Protein 7O6P (pdb70)

InterPro domains:
  IPR002347 Short-chain dehydrogenase/reductase SDR [PF13561] (30-272)
  IPR002347 Short-chain dehydrogenase/reductase SDR [PR00080] (95-106)
  IPR002347 Short-chain dehydrogenase/reductase SDR [PR00080] (150-158)
  IPR002347 Short-chain dehydrogenase/reductase SDR [PR00080] (170-189)
  IPR002347 Short-chain dehydrogenase/reductase SDR [PR00081] (22-39)
  IPR002347 Short-chain dehydrogenase/reductase SDR [PR00081] (95-106)
  IPR002347 Short-chain dehydrogenase/reductase SDR [PR00081] (144-160)
  IPR002347 Short-chain dehydrogenase/reductase SDR [PR00081] (170-189)
  IPR002347 Short-chain dehydrogenase/reductase SDR [PR00081] (191-208)
  IPR002347 Short-chain dehydrogenase/reductase SDR [PR00081] (235-255)
  IPR036291 NAD(P)-binding domain superfamily [SSF51735] (20-272)
  IPR045309 Xanthoxin dehydrogenase ABA2-like [cd05326] (17-272)

Nearest PDB structures (foldseek):
  7o6p-assembly1_A  TM=1.004E+00  e=2.050E-54  Salvia officinalis
  8r0c-assembly1_A  TM=9.679E-01  e=2.831E-34  synthetic construct
  8r0c-assembly1_D  TM=9.478E-01  e=3.595E-34  synthetic construct
  8r0c-assembly1_B  TM=9.684E-01  e=1.186E-33  synthetic construct
  4jro-assembly1_D  TM=8.913E-01  e=2.769E-23  Listeria monocytogenes EGD-e

Organism: Salvia officinalis (NCBI:txid38868)

GO terms:
  GO:0046211 (+)-camphor biosynthetic process (P, IDA)
  GO:0047500 (+)-borneol dehydrogenase activity (F, IDA)

B-factor: mean 36.1, std 25.57, range [13.24, 128.29]

Sequence (1022 aa):
LPLRLLGRRVALVTGGSSGIGESSIVLLFRRKHGAKKVCIADVQDNQGQRLCETLGGSSDIAFCHCDVTIEDDVKRRAVDFTVDKFGTLDIMVNNAGVSGPPCPDIRDFELSAFDRVFDINVRGVFIGMKHAARIMIPAKKKGSIISISSVASTMGGLGPHAYTGSKHAVLGLTKKNVAAELGKHGIRVNCVSPYAVATDTWDDFRRRFVADNANLQGVEELTMEDVANAVVFLASDEARRYVSGMNLMVDGGFTSTNHALQVFRPLPLRLLGRVALVTGGSSGIGESIVLLLFRKHGAKVCIADVQDNQGQRLCETLGGSSDIAFCHCDVTIEDDVKKRRAVDFTVDKFGTLDIMVNNAGVSGPPCPDIRDFEELSAFDRVFDINVRGVFIGMKHAARIMIPAKKKKGSIISISSVASTMGGLGPHAYTGSKHAVLGLTKKNVAAELGKHGIRVNCVSPYAVATTWDDFRRFVADNANLQGVELTMEDVANAVVFLASDEARRYVSGMNLMVDGGFTSTNHALQVFRPLPLRLLGRRVALVTGGSSGIGESSIVLLLFRRKHGAKVCIADVQDNQGQRLCETLGGSSDIAFCHCDVTIEDDVKKRRAVDFTVVDKFGTLDIMVNNAGVSGPPCPDIRDFELSAFDRVFDINVRGVFIGMKHAARIMIPAKKKGSIISISSVASTMGGLGPHAYTGSKHAVLGLTKKNVAAELGKHGIRVNCVSPYAVDTWDDFRRFVADNANLQGVEELTMEDVANAVVFLASDEARYVSGMNLMVDGGFTSTNHALQVFRPSLPLRLLGRRVALVTGGSSGIGESIVLLLFRRKHGAKVCIADVQDNQGQRLCETLGGSSDIAFCHCDVTIEDDVKRRAVDFTVDKFGTLDIMVNNAGVSGPPCPDIRDFEELSAFDRVFDINVRGVFIGMKHAARIMIPAKKKGSIISISSVASTMGGLGPHAYTGSKHAVLGLTKKNVAAELGKKHGIRVNCVSPYAVATDTWDDFRRRFVADNANLQGVEELTMEDVANAVVFLASDEARRYVSGMNLMVDGGFTSTNHALQVFRP

Structure (mmCIF, N/CA/C/O backbone):
data_7O6P
#
_entry.id   7O6P
#
loop_
_entity.id
_entity.type
_entity.pdbx_description
1 polymer 'borneol dehydrogenase'
2 water water
#
loop_
_atom_site.group_PDB
_atom_site.id
_atom_site.type_symbol
_atom_site.label_atom_id
_atom_site.label_alt_id
_atom_site.label_comp_id
_atom_site.label_asym_id
_atom_site.label_entity_id
_atom_site.label_seq_id
_atom_site.pdbx_PDB_ins_code
_atom_site.Cartn_x
_atom_site.Cartn_y
_atom_site.Cartn_z
_atom_site.occupancy
_atom_site.B_iso_or_equiv
_atom_site.auth_seq_id
_atom_site.auth_comp_id
_atom_site.auth_asym_id
_atom_site.auth_atom_id
_atom_site.pdbx_PDB_model_num
ATOM 1 N N . LEU A 1 34 ? 161.051 198.644 155.755 1.00 79.97 13 LEU A N 1
ATOM 2 C CA . LEU A 1 34 ? 160.593 197.313 155.372 1.00 79.97 13 LEU A CA 1
ATOM 3 C C . LEU A 1 34 ? 159.080 197.184 155.501 1.00 79.97 13 LEU A C 1
ATOM 4 O O . LEU A 1 34 ? 158.509 197.513 156.538 1.00 79.97 13 LEU A O 1
ATOM 9 N N . PRO A 1 35 ? 158.431 196.697 154.449 1.00 63.76 14 PRO A N 1
ATOM 10 C CA . PRO A 1 35 ? 156.970 196.592 154.464 1.00 63.76 14 PRO A CA 1
ATOM 11 C C . PRO A 1 35 ? 156.511 195.483 155.397 1.00 63.76 14 PRO A C 1
ATOM 12 O O . PRO A 1 35 ? 157.287 194.637 155.839 1.00 63.76 14 PRO A O 1
ATOM 16 N N . LEU A 1 36 ? 155.217 195.499 155.692 1.00 34.41 15 LEU A N 1
ATOM 17 C CA . LEU A 1 36 ? 154.636 194.456 156.522 1.00 34.41 15 LEU A CA 1
ATOM 18 C C . LEU A 1 36 ? 154.623 193.135 155.764 1.00 34.41 15 LEU A C 1
ATOM 19 O O . LEU A 1 36 ? 154.426 193.099 154.549 1.00 34.41 15 LEU A O 1
ATOM 24 N N . ARG A 1 37 ? 154.830 192.042 156.495 1.00 30.94 16 ARG A N 1
ATOM 25 C CA . ARG A 1 37 ? 155.130 190.765 155.863 1.00 30.94 16 ARG A CA 1
ATOM 26 C C . ARG A 1 37 ? 153.942 190.170 155.124 1.00 30.94 16 ARG A C 1
ATOM 27 O O . ARG A 1 37 ? 154.140 189.306 154.268 1.00 30.94 16 ARG A O 1
ATOM 35 N N . LEU A 1 38 ? 152.724 190.611 155.413 1.00 20.88 17 LEU A N 1
ATOM 36 C CA . LEU A 1 38 ? 151.541 190.050 154.775 1.00 20.88 17 LEU A CA 1
ATOM 37 C C . LEU A 1 38 ? 150.668 191.135 154.171 1.00 20.88 17 LEU A C 1
ATOM 38 O O . LEU A 1 38 ? 149.448 190.987 154.111 1.00 20.88 17 LEU A O 1
ATOM 43 N N . LEU A 1 39 ? 151.271 192.225 153.719 1.00 23.39 18 LEU A N 1
ATOM 44 C CA . LEU A 1 39 ? 150.490 193.369 153.280 1.00 23.39 18 LEU A CA 1
ATOM 45 C C . LEU A 1 39 ? 149.663 193.024 152.051 1.00 23.39 18 LEU A C 1
ATOM 46 O O . LEU A 1 39 ? 150.189 192.528 151.054 1.00 23.39 18 LEU A O 1
ATOM 51 N N . GLY A 1 40 ? 148.362 193.287 152.129 1.00 23.68 19 GLY A N 1
ATOM 52 C CA . GLY A 1 40 ? 147.453 193.075 151.022 1.00 23.68 19 GLY A CA 1
ATOM 53 C C . GLY A 1 40 ? 146.930 191.666 150.875 1.00 23.68 19 GLY A C 1
ATOM 54 O O . GLY A 1 40 ? 146.036 191.438 150.056 1.00 23.68 19 GLY A O 1
ATOM 55 N N A ARG A 1 41 ? 147.451 190.716 151.640 0.50 20.65 20 ARG A N 1
ATOM 56 N N B ARG A 1 41 ? 147.449 190.716 151.642 0.50 20.65 20 ARG A N 1
ATOM 57 C CA A ARG A 1 41 ? 147.021 189.331 151.555 0.50 20.65 20 ARG A CA 1
ATOM 58 C CA B ARG A 1 41 ? 147.020 189.332 151.557 0.50 20.65 20 ARG A CA 1
ATOM 59 C C A ARG A 1 41 ? 145.712 189.123 152.304 0.50 20.65 20 ARG A C 1
ATOM 60 C C B ARG A 1 41 ? 145.710 189.123 152.304 0.50 20.65 20 ARG A C 1
ATOM 61 O O A ARG A 1 41 ? 145.496 189.696 153.371 0.50 20.65 20 ARG A O 1
ATOM 62 O O B ARG A 1 41 ? 145.494 189.696 153.372 0.50 20.65 20 ARG A O 1
ATOM 77 N N . VAL A 1 42 ? 144.843 188.283 151.752 1.00 18.45 21 VAL A N 1
ATOM 78 C CA . VAL A 1 42 ? 143.561 187.968 152.370 1.00 18.45 21 VAL A CA 1
ATOM 79 C C . VAL A 1 42 ? 143.636 186.585 152.992 1.00 18.45 21 VAL A C 1
ATOM 80 O O . VAL A 1 42 ? 144.099 185.633 152.356 1.00 18.45 21 VAL A O 1
ATOM 84 N N . ALA A 1 43 ? 143.165 186.470 154.228 1.00 16.48 22 ALA A N 1
ATOM 85 C CA . ALA A 1 43 ? 143.258 185.239 154.992 1.00 16.48 22 ALA A CA 1
ATOM 86 C C . ALA A 1 43 ? 141.908 184.873 155.585 1.00 16.48 22 ALA A C 1
ATOM 87 O O . ALA A 1 43 ? 141.167 185.740 156.047 1.00 16.48 22 ALA A O 1
ATOM 89 N N . LEU A 1 44 ? 141.606 183.583 155.584 1.00 20.99 23 LEU A N 1
ATOM 90 C CA . LEU A 1 44 ? 140.445 183.020 156.255 1.00 20.99 23 LEU A CA 1
ATOM 91 C C . LEU A 1 44 ? 140.934 182.121 157.374 1.00 20.99 23 LEU A C 1
ATOM 92 O O . LEU A 1 44 ? 141.812 181.285 157.157 1.00 20.99 23 LEU A O 1
ATOM 97 N N . VAL A 1 45 ? 140.383 182.292 158.568 1.00 20.99 24 VAL A N 1
ATOM 98 C CA . VAL A 1 45 ? 140.823 181.548 159.741 1.00 20.99 24 VAL A CA 1
ATOM 99 C C . VAL A 1 45 ? 139.610 180.883 160.365 1.00 20.99 24 VAL A C 1
ATOM 100 O O . VAL A 1 45 ? 138.702 181.568 160.841 1.00 20.99 24 VAL A O 1
ATOM 104 N N . THR A 1 46 ? 139.596 179.559 160.374 1.00 26.24 25 THR A N 1
ATOM 105 C CA . THR A 1 46 ? 138.499 178.817 160.969 1.00 26.24 25 THR A CA 1
ATOM 106 C C . THR A 1 46 ? 138.823 178.534 162.426 1.00 26.24 25 THR A C 1
ATOM 107 O O . THR A 1 46 ? 139.890 178.007 162.736 1.00 26.24 25 THR A O 1
ATOM 111 N N . GLY A 1 47 ? 137.899 178.880 163.313 1.00 32.47 26 GLY A N 1
ATOM 112 C CA . GLY A 1 47 ? 138.171 178.787 164.728 1.00 32.47 26 GLY A CA 1
ATOM 113 C C . GLY A 1 47 ? 138.925 179.963 165.293 1.00 32.47 26 GLY A C 1
ATOM 114 O O . GLY A 1 47 ? 139.563 179.832 166.338 1.00 32.47 26 GLY A O 1
ATOM 115 N N . GLY A 1 48 ? 138.863 181.117 164.635 1.00 34.27 27 GLY A N 1
ATOM 116 C CA . GLY A 1 48 ? 139.626 182.279 165.033 1.00 34.27 27 GLY A CA 1
ATOM 117 C C . GLY A 1 48 ? 139.075 183.040 166.219 1.00 34.27 27 GLY A C 1
ATOM 118 O O . GLY A 1 48 ? 139.697 184.021 166.633 1.00 34.27 27 GLY A O 1
ATOM 119 N N . SER A 1 49 ? 137.926 182.642 166.759 1.00 51.33 28 SER A N 1
ATOM 120 C CA . SER A 1 49 ? 137.323 183.423 167.836 1.00 51.33 28 SER A CA 1
ATOM 121 C C . SER A 1 49 ? 138.112 183.304 169.133 1.00 51.33 28 SER A C 1
ATOM 122 O O . SER A 1 49 ? 138.114 184.232 169.948 1.00 51.33 28 SER A O 1
ATOM 125 N N . SER A 1 50 ? 138.778 182.176 169.350 1.00 52.39 29 SER A N 1
ATOM 126 C CA . SER A 1 50 ? 139.408 181.943 170.638 1.00 52.39 29 SER A CA 1
ATOM 127 C C . SER A 1 50 ? 140.588 180.996 170.490 1.00 52.39 29 SER A C 1
ATOM 128 O O . SER A 1 50 ? 140.709 180.269 169.503 1.00 52.39 29 SER A O 1
ATOM 131 N N . GLY A 1 51 ? 141.439 180.996 171.505 1.00 33.17 30 GLY A N 1
ATOM 132 C CA . GLY A 1 51 ? 142.549 180.064 171.535 1.00 33.17 30 GLY A CA 1
ATOM 133 C C . GLY A 1 51 ? 143.640 180.465 170.571 1.00 33.17 30 GLY A C 1
ATOM 134 O O . GLY A 1 51 ? 143.985 181.643 170.446 1.00 33.17 30 GLY A O 1
ATOM 135 N N . ILE A 1 52 ? 144.199 179.472 169.884 1.00 27.58 31 ILE A N 1
ATOM 136 C CA . ILE A 1 52 ? 145.284 179.741 168.948 1.00 27.58 31 ILE A CA 1
ATOM 137 C C . ILE A 1 52 ? 144.785 180.577 167.782 1.00 27.58 31 ILE A C 1
ATOM 138 O O . ILE A 1 52 ? 145.497 181.452 167.278 1.00 27.58 31 ILE A O 1
ATOM 143 N N . GLY A 1 53 ? 143.554 180.328 167.340 1.00 25.62 32 GLY A N 1
ATOM 144 C CA . GLY A 1 53 ? 143.017 181.067 166.216 1.00 25.62 32 GLY A CA 1
ATOM 145 C C . GLY A 1 53 ? 142.924 182.553 166.482 1.00 25.62 32 GLY A C 1
ATOM 146 O O . GLY A 1 53 ? 143.156 183.367 165.589 1.00 25.62 32 GLY A O 1
ATOM 147 N N . GLU A 1 54 ? 142.581 182.925 167.712 1.00 31.77 33 GLU A N 1
ATOM 148 C CA . GLU A 1 54 ? 142.529 184.337 168.065 1.00 31.77 33 GLU A CA 1
ATOM 149 C C . GLU A 1 54 ? 143.896 184.979 167.924 1.00 31.77 33 GLU A C 1
ATOM 150 O O . GLU A 1 54 ? 144.015 186.108 167.440 1.00 31.77 33 GLU A O 1
ATOM 156 N N A SER A 1 55 ? 144.944 184.270 168.329 0.50 22.84 34 SER A N 1
ATOM 157 N N B SER A 1 55 ? 144.939 184.271 168.354 0.50 22.84 34 SER A N 1
ATOM 158 C CA A SER A 1 55 ? 146.284 184.824 168.206 0.50 22.84 34 SER A CA 1
ATOM 159 C CA B SER A 1 55 ? 146.300 184.769 168.210 0.50 22.84 34 SER A CA 1
ATOM 160 C C A SER A 1 55 ? 146.721 184.896 166.748 0.50 22.84 34 SER A C 1
ATOM 161 C C B SER A 1 55 ? 146.688 184.902 166.748 0.50 22.84 34 SER A C 1
ATOM 162 O O A SER A 1 55 ? 147.346 185.876 166.342 0.50 22.84 34 SER A O 1
ATOM 163 O O B SER A 1 55 ? 147.264 185.915 166.348 0.50 22.84 34 SER A O 1
ATOM 168 N N . ILE A 1 56 ? 146.374 183.893 165.940 1.00 20.99 35 ILE A N 1
ATOM 169 C CA . ILE A 1 56 ? 146.702 183.951 164.521 1.00 20.99 35 ILE A CA 1
ATOM 170 C C . ILE A 1 56 ? 146.054 185.168 163.883 1.00 20.99 35 ILE A C 1
ATOM 171 O O . ILE A 1 56 ? 146.686 185.890 163.105 1.00 20.99 35 ILE A O 1
ATOM 176 N N . VAL A 1 57 ? 144.795 185.430 164.225 1.00 20.99 36 VAL A N 1
ATOM 177 C CA . VAL A 1 57 ? 144.089 186.572 163.661 1.00 20.99 36 VAL A CA 1
ATOM 178 C C . VAL A 1 57 ? 144.762 187.869 164.077 1.00 20.99 36 VAL A C 1
ATOM 179 O O . VAL A 1 57 ? 145.011 188.755 163.249 1.00 20.99 36 VAL A O 1
ATOM 183 N N . LEU A 1 58 ? 145.077 187.993 165.364 1.00 20.61 37 LEU A N 1
ATOM 184 C CA . LEU A 1 58 ? 145.684 189.221 165.852 1.00 20.61 37 LEU A CA 1
ATOM 185 C C . LEU A 1 58 ? 147.045 189.447 165.212 1.00 20.61 37 LEU A C 1
ATOM 186 O O . LEU A 1 58 ? 147.373 190.568 164.817 1.00 20.61 37 LEU A O 1
ATOM 191 N N . LEU A 1 59 ? 147.829 188.384 165.064 1.00 20.99 38 LEU A N 1
ATOM 192 C CA . LEU A 1 59 ? 149.153 188.503 164.465 1.00 20.99 38 LEU A CA 1
ATOM 193 C C . LEU A 1 59 ? 149.065 188.827 162.978 1.00 20.99 38 LEU A C 1
ATOM 194 O O . LEU A 1 59 ? 149.760 189.720 162.488 1.00 20.99 38 LEU A O 1
ATOM 199 N N . PHE A 1 60 ? 148.228 188.093 162.242 1.00 23.63 39 PHE A N 1
ATOM 200 C CA . PHE A 1 60 ? 148.012 188.376 160.827 1.00 23.63 39 PHE A CA 1
ATOM 201 C C . PHE A 1 60 ? 147.686 189.843 160.606 1.00 23.63 39 PHE A C 1
ATOM 202 O O . PHE A 1 60 ? 148.199 190.475 159.678 1.00 23.63 39 PHE A O 1
ATOM 210 N N A ARG A 1 61 ? 146.845 190.399 161.471 0.50 24.42 40 ARG A N 1
ATOM 211 N N B ARG A 1 61 ? 146.833 190.411 161.455 0.50 24.42 40 ARG A N 1
ATOM 212 C CA A ARG A 1 61 ? 146.423 191.784 161.352 0.50 24.42 40 ARG A CA 1
ATOM 213 C CA B ARG A 1 61 ? 146.461 191.810 161.294 0.50 24.42 40 ARG A CA 1
ATOM 214 C C A ARG A 1 61 ? 147.579 192.744 161.619 0.50 24.42 40 ARG A C 1
ATOM 215 C C B ARG A 1 61 ? 147.633 192.736 161.572 0.50 24.42 40 ARG A C 1
ATOM 216 O O A ARG A 1 61 ? 147.690 193.786 160.965 0.50 24.42 40 ARG A O 1
ATOM 217 O O B ARG A 1 61 ? 147.795 193.758 160.898 0.50 24.42 40 ARG A O 1
ATOM 232 N N . LYS A 1 62 ? 148.461 192.397 162.558 1.00 26.98 41 LYS A N 1
ATOM 233 C CA . LYS A 1 62 ? 149.628 193.221 162.844 1.00 26.98 41 LYS A CA 1
ATOM 234 C C . LYS A 1 62 ? 150.581 193.291 161.657 1.00 26.98 41 LYS A C 1
ATOM 235 O O . LYS A 1 62 ? 151.293 194.284 161.492 1.00 26.98 41 LYS A O 1
ATOM 241 N N . HIS A 1 63 ? 150.595 192.267 160.809 1.00 22.27 42 HIS A N 1
ATOM 242 C CA . HIS A 1 63 ? 151.492 192.223 159.666 1.00 22.27 42 HIS A CA 1
ATOM 243 C C . HIS A 1 63 ? 150.810 192.638 158.368 1.00 22.27 42 HIS A C 1
ATOM 244 O O . HIS A 1 63 ? 151.301 192.308 157.286 1.00 22.27 42 HIS A O 1
ATOM 251 N N . GLY A 1 64 ? 149.697 193.355 158.461 1.00 20.17 43 GLY A N 1
ATOM 252 C CA . GLY A 1 64 ? 149.073 193.984 157.320 1.00 20.17 43 GLY A CA 1
ATOM 253 C C . GLY A 1 64 ? 148.028 193.170 156.600 1.00 20.17 43 GLY A C 1
ATOM 254 O O . GLY A 1 64 ? 147.551 193.604 155.547 1.00 20.17 43 GLY A O 1
ATOM 255 N N . ALA A 1 65 ? 147.646 192.017 157.128 1.00 20.99 44 ALA A N 1
ATOM 256 C CA . ALA A 1 65 ? 146.722 191.158 156.416 1.00 20.99 44 ALA A CA 1
ATOM 257 C C . ALA A 1 65 ? 145.279 191.557 156.681 1.00 20.99 44 ALA A C 1
ATOM 258 O O . ALA A 1 65 ? 144.948 192.186 157.688 1.00 20.99 44 ALA A O 1
ATOM 260 N N A LYS A 1 66 ? 144.419 191.200 155.741 0.50 21.21 45 LYS A N 1
ATOM 261 N N B LYS A 1 66 ? 144.419 191.204 155.741 0.50 21.21 45 LYS A N 1
ATOM 262 C CA A LYS A 1 66 ? 142.977 191.240 155.937 0.50 21.21 45 LYS A CA 1
ATOM 263 C CA B LYS A 1 66 ? 142.979 191.240 155.941 0.50 21.21 45 LYS A CA 1
ATOM 264 C C A LYS A 1 66 ? 142.507 189.845 156.315 0.50 21.21 45 LYS A C 1
ATOM 265 C C B LYS A 1 66 ? 142.502 189.844 156.310 0.50 21.21 45 LYS A C 1
ATOM 266 O O A LYS A 1 66 ? 142.914 188.864 155.690 0.50 21.21 45 LYS A O 1
ATOM 267 O O B LYS A 1 66 ? 142.897 188.863 155.678 0.50 21.21 45 LYS A O 1
ATOM 278 N N . VAL A 1 67 ? 141.673 189.753 157.345 1.00 19.43 46 VAL A N 1
ATOM 279 C CA . VAL A 1 67 ? 141.321 188.474 157.943 1.00 19.43 46 VAL A CA 1
ATOM 280 C C . VAL A 1 67 ? 139.813 188.332 158.038 1.00 19.43 46 VAL A C 1
ATOM 281 O O . VAL A 1 67 ? 139.107 189.278 158.395 1.00 19.43 46 VAL A O 1
ATOM 285 N N . CYS A 1 68 ? 139.321 187.150 157.691 1.00 22.49 47 CYS A N 1
ATOM 286 C CA . CYS A 1 68 ? 137.946 186.758 157.942 1.00 22.49 47 CYS A CA 1
ATOM 287 C C . CYS A 1 68 ? 137.936 185.594 158.912 1.00 22.49 47 CYS A C 1
ATOM 288 O O . CYS A 1 68 ? 138.617 184.591 158.695 1.00 22.49 47 CYS A O 1
ATOM 291 N N . ILE A 1 69 ? 137.173 185.733 159.974 1.00 20.99 48 ILE A N 1
ATOM 292 C CA . ILE A 1 69 ? 137.032 184.685 160.968 1.00 20.99 48 ILE A CA 1
ATOM 293 C C . ILE A 1 69 ? 135.794 183.873 160.627 1.00 20.99 48 ILE A C 1
ATOM 294 O O . ILE A 1 69 ? 134.721 184.436 160.400 1.00 20.99 48 ILE A O 1
ATOM 299 N N . ALA A 1 70 ? 135.945 182.555 160.576 1.00 29.08 49 ALA A N 1
ATOM 300 C CA . ALA A 1 70 ? 134.828 181.631 160.422 1.00 29.08 49 ALA A CA 1
ATOM 301 C C . ALA A 1 70 ? 134.759 180.778 161.675 1.00 29.08 49 ALA A C 1
ATOM 302 O O . ALA A 1 70 ? 135.616 179.918 161.892 1.00 29.08 49 ALA A O 1
ATOM 304 N N . ASP A 1 71 ? 133.745 181.014 162.498 1.00 43.45 50 ASP A N 1
ATOM 305 C CA . ASP A 1 71 ? 133.629 180.285 163.746 1.00 43.45 50 ASP A CA 1
ATOM 306 C C . ASP A 1 71 ? 132.164 180.119 164.109 1.00 43.45 50 ASP A C 1
ATOM 307 O O . ASP A 1 71 ? 131.317 180.933 163.740 1.00 43.45 50 ASP A O 1
ATOM 312 N N . VAL A 1 72 ? 131.885 179.055 164.858 1.00 61.80 51 VAL A N 1
ATOM 313 C CA . VAL A 1 72 ? 130.531 178.778 165.310 1.00 61.80 51 VAL A CA 1
ATOM 314 C C . VAL A 1 72 ? 130.146 179.750 166.420 1.00 61.80 51 VAL A C 1
ATOM 315 O O . VAL A 1 72 ? 130.962 180.542 166.904 1.00 61.80 51 VAL A O 1
ATOM 319 N N . GLN A 1 73 ? 128.877 179.686 166.830 1.00 94.30 52 GLN A N 1
ATOM 320 C CA . GLN A 1 73 ? 128.363 180.570 167.870 1.00 94.30 52 GLN A CA 1
ATOM 321 C C . GLN A 1 73 ? 128.486 182.026 167.440 1.00 94.30 52 GLN A C 1
ATOM 322 O O . GLN A 1 73 ? 129.319 182.770 167.968 1.00 94.30 52 GLN A O 1
ATOM 328 N N . ASP A 1 74 ? 127.676 182.416 166.452 1.00 107.68 53 ASP A N 1
ATOM 329 C CA . ASP A 1 74 ? 127.723 183.771 165.911 1.00 107.68 53 ASP A CA 1
ATOM 330 C C . ASP A 1 74 ? 127.570 184.822 167.004 1.00 107.68 53 ASP A C 1
ATOM 331 O O . ASP A 1 74 ? 128.097 185.933 166.873 1.00 107.68 53 ASP A O 1
ATOM 336 N N . ASN A 1 75 ? 126.876 184.490 168.093 1.00 118.31 54 ASN A N 1
ATOM 337 C CA . ASN A 1 75 ? 126.812 185.372 169.251 1.00 118.31 54 ASN A CA 1
ATOM 338 C C . ASN A 1 75 ? 128.217 185.705 169.745 1.00 118.31 54 ASN A C 1
ATOM 339 O O . ASN A 1 75 ? 128.615 186.873 169.737 1.00 118.31 54 ASN A O 1
ATOM 344 N N . GLN A 1 76 ? 128.982 184.688 170.160 1.00 116.16 55 GLN A N 1
ATOM 345 C CA . GLN A 1 76 ? 130.363 184.928 170.568 1.00 116.16 55 GLN A CA 1
ATOM 346 C C . GLN A 1 76 ? 131.239 185.318 169.384 1.00 116.16 55 GLN A C 1
ATOM 347 O O . GLN A 1 76 ? 132.213 186.063 169.550 1.00 116.16 55 GLN A O 1
ATOM 353 N N . GLY A 1 77 ? 130.912 184.830 168.188 1.00 97.27 56 GLY A N 1
ATOM 354 C CA . GLY A 1 77 ? 131.743 185.122 167.034 1.00 97.27 56 GLY A CA 1
ATOM 355 C C . GLY A 1 77 ? 131.854 186.606 166.743 1.00 97.27 56 GLY A C 1
ATOM 356 O O . GLY A 1 77 ? 132.930 187.102 166.400 1.00 97.27 56 GLY A O 1
ATOM 357 N N . GLN A 1 78 ? 130.746 187.333 166.865 1.00 106.41 57 GLN A N 1
ATOM 358 C CA . GLN A 1 78 ? 130.817 188.785 166.776 1.00 106.41 57 GLN A CA 1
ATOM 359 C C . GLN A 1 78 ? 131.290 189.406 168.088 1.00 106.41 57 GLN A C 1
ATOM 360 O O . GLN A 1 78 ? 131.883 190.491 168.077 1.00 106.41 57 GLN A O 1
ATOM 366 N N . ARG A 1 79 ? 131.048 188.730 169.218 1.00 121.13 58 ARG A N 1
ATOM 367 C CA . ARG A 1 79 ? 131.507 189.238 170.508 1.00 121.13 58 ARG A CA 1
ATOM 368 C C . ARG A 1 79 ? 133.016 189.439 170.520 1.00 121.13 58 ARG A C 1
ATOM 369 O O . ARG A 1 79 ? 133.512 190.421 171.085 1.00 121.13 58 ARG A O 1
ATOM 377 N N . LEU A 1 80 ? 133.767 188.520 169.908 1.00 106.70 59 LEU A N 1
ATOM 378 C CA . LEU A 1 80 ? 135.181 188.797 169.679 1.00 106.70 59 LEU A CA 1
ATOM 379 C C . LEU A 1 80 ? 135.356 189.963 168.716 1.00 106.70 59 LEU A C 1
ATOM 380 O O . LEU A 1 80 ? 136.206 190.833 168.932 1.00 106.70 59 LEU A O 1
ATOM 385 N N . CYS A 1 81 ? 134.549 190.011 167.655 1.00 103.74 60 CYS A N 1
ATOM 386 C CA . CYS A 1 81 ? 134.689 191.090 166.685 1.00 103.74 60 CYS A CA 1
ATOM 387 C C . CYS A 1 81 ? 134.355 192.444 167.291 1.00 103.74 60 CYS A C 1
ATOM 388 O O . CYS A 1 81 ? 134.754 193.472 166.735 1.00 103.74 60 CYS A O 1
ATOM 391 N N . GLU A 1 82 ? 133.636 192.465 168.412 1.00 117.83 61 GLU A N 1
ATOM 392 C CA . GLU A 1 82 ? 133.565 193.662 169.237 1.00 117.83 61 GLU A CA 1
ATOM 393 C C . GLU A 1 82 ? 134.725 193.746 170.215 1.00 117.83 61 GLU A C 1
ATOM 394 O O . GLU A 1 82 ? 135.154 194.853 170.561 1.00 117.83 61 GLU A O 1
ATOM 400 N N . THR A 1 83 ? 135.243 192.598 170.664 1.00 112.02 62 THR A N 1
ATOM 401 C CA . THR A 1 83 ? 136.365 192.592 171.599 1.00 112.02 62 THR A CA 1
ATOM 402 C C . THR A 1 83 ? 137.610 193.203 170.967 1.00 112.02 62 THR A C 1
ATOM 403 O O . THR A 1 83 ? 138.223 194.119 171.527 1.00 112.02 62 THR A O 1
ATOM 407 N N . LEU A 1 84 ? 138.001 192.701 169.793 1.00 99.74 63 LEU A N 1
ATOM 408 C CA . LEU A 1 84 ? 139.187 193.223 169.120 1.00 99.74 63 LEU A CA 1
ATOM 409 C C . LEU A 1 84 ? 139.023 194.699 168.775 1.00 99.74 63 LEU A C 1
ATOM 410 O O . LEU A 1 84 ? 139.961 195.488 168.937 1.00 99.74 63 LEU A O 1
ATOM 415 N N . GLY A 1 85 ? 137.840 195.091 168.306 1.00 102.89 64 GLY A N 1
ATOM 416 C CA . GLY A 1 85 ? 137.536 196.459 167.957 1.00 102.89 64 GLY A CA 1
ATOM 417 C C . GLY A 1 85 ? 136.852 196.540 166.613 1.00 102.89 64 GLY A C 1
ATOM 418 O O . GLY A 1 85 ? 136.436 195.533 166.032 1.00 102.89 64 GLY A O 1
ATOM 419 N N . GLY A 1 86 ? 136.718 197.764 166.108 1.00 93.37 65 GLY A N 1
ATOM 420 C CA . GLY A 1 86 ? 136.111 198.000 164.811 1.00 93.37 65 GLY A CA 1
ATOM 421 C C . GLY A 1 86 ? 137.176 198.239 163.756 1.00 93.37 65 GLY A C 1
ATOM 422 O O . GLY A 1 86 ? 138.082 199.054 163.945 1.00 93.37 65 GLY A O 1
ATOM 423 N N . SER A 1 87 ? 137.053 197.520 162.644 1.00 85.96 66 SER A N 1
ATOM 424 C CA . SER A 1 87 ? 138.002 197.655 161.549 1.00 85.96 66 SER A CA 1
ATOM 425 C C . SER A 1 87 ? 137.329 197.241 160.252 1.00 85.96 66 SER A C 1
ATOM 426 O O . SER A 1 87 ? 136.475 196.352 160.239 1.00 85.96 66 SER A O 1
ATOM 429 N N . SER A 1 88 ? 137.725 197.898 159.166 1.00 81.40 67 SER A N 1
ATOM 430 C CA . SER A 1 88 ? 137.282 197.544 157.826 1.00 81.40 67 SER A CA 1
ATOM 431 C C . SER A 1 88 ? 138.173 196.495 157.176 1.00 81.40 67 SER A C 1
ATOM 432 O O . SER A 1 88 ? 138.064 196.271 155.968 1.00 81.40 67 SER A O 1
ATOM 435 N N . ASP A 1 89 ? 139.066 195.869 157.943 1.00 50.35 68 ASP A N 1
ATOM 436 C CA . ASP A 1 89 ? 139.930 194.808 157.438 1.00 50.35 68 ASP A CA 1
ATOM 437 C C . ASP A 1 89 ? 139.776 193.522 158.237 1.00 50.35 68 ASP A C 1
ATOM 438 O O . ASP A 1 89 ? 140.683 192.689 158.242 1.00 50.35 68 ASP A O 1
ATOM 443 N N . ILE A 1 90 ? 138.649 193.350 158.916 1.00 43.48 69 ILE A N 1
ATOM 444 C CA . ILE A 1 90 ? 138.336 192.123 159.635 1.00 43.48 69 ILE A CA 1
ATOM 445 C C . ILE A 1 90 ? 136.837 191.886 159.514 1.00 43.48 69 ILE A C 1
ATOM 446 O O . ILE A 1 90 ? 136.051 192.838 159.474 1.00 43.48 69 ILE A O 1
ATOM 451 N N . ALA A 1 91 ? 136.441 190.621 159.414 1.00 32.40 70 ALA A N 1
ATOM 452 C CA . ALA A 1 91 ? 135.043 190.291 159.193 1.00 32.40 70 ALA A CA 1
ATOM 453 C C . ALA A 1 91 ? 134.761 188.904 159.744 1.00 32.40 70 ALA A C 1
ATOM 454 O O . ALA A 1 91 ? 135.659 188.072 159.876 1.00 32.40 70 ALA A O 1
ATOM 456 N N . PHE A 1 92 ? 133.498 188.665 160.076 1.00 44.08 71 PHE A N 1
ATOM 457 C CA . PHE A 1 92 ? 133.082 187.417 160.697 1.00 44.08 71 PHE A CA 1
ATOM 458 C C . PHE A 1 92 ? 132.004 186.751 159.861 1.00 44.08 71 PHE A C 1
ATOM 459 O O . PHE A 1 92 ? 131.042 187.401 159.447 1.00 44.08 71 PHE A O 1
ATOM 467 N N . CYS A 1 93 ? 132.160 185.455 159.632 1.00 40.24 72 CYS A N 1
ATOM 468 C CA . CYS A 1 93 ? 131.139 184.648 158.986 1.00 40.24 72 CYS A CA 1
ATOM 469 C C . CYS A 1 93 ? 130.867 183.439 159.862 1.00 40.24 72 CYS A C 1
ATOM 470 O O . CYS A 1 93 ? 131.804 182.776 160.311 1.00 40.24 72 CYS A O 1
ATOM 473 N N . HIS A 1 94 ? 129.594 183.164 160.121 1.00 53.58 73 HIS A N 1
ATOM 474 C CA . HIS A 1 94 ? 129.217 182.007 160.920 1.00 53.58 73 HIS A CA 1
ATOM 475 C C . HIS A 1 94 ? 129.367 180.736 160.094 1.00 53.58 73 HIS A C 1
ATOM 476 O O . HIS A 1 94 ? 128.828 180.641 158.991 1.00 53.58 73 HIS A O 1
ATOM 483 N N . CYS A 1 95 ? 130.081 179.755 160.633 1.00 37.62 74 CYS A N 1
ATOM 484 C CA . CYS A 1 95 ? 130.446 178.582 159.851 1.00 37.62 74 CYS A CA 1
ATOM 485 C C . CYS A 1 95 ? 130.694 177.388 160.760 1.00 37.62 74 CYS A C 1
ATOM 486 O O . CYS A 1 95 ? 131.594 177.424 161.599 1.00 37.62 74 CYS A O 1
ATOM 489 N N . ASP A 1 96 ? 129.914 176.329 160.576 1.00 41.32 75 ASP A N 1
ATOM 490 C CA . ASP A 1 96 ? 130.213 175.026 161.158 1.00 41.32 75 ASP A CA 1
ATOM 491 C C . ASP A 1 96 ? 131.088 174.271 160.165 1.00 41.32 75 ASP A C 1
ATOM 492 O O . ASP A 1 96 ? 130.624 173.888 159.088 1.00 41.32 75 ASP A O 1
ATOM 497 N N . VAL A 1 97 ? 132.354 174.047 160.528 1.00 40.16 76 VAL A N 1
ATOM 498 C CA . VAL A 1 97 ? 133.293 173.420 159.606 1.00 40.16 76 VAL A CA 1
ATOM 499 C C . VAL A 1 97 ? 132.964 171.967 159.314 1.00 40.16 76 VAL A C 1
ATOM 500 O O . VAL A 1 97 ? 133.604 171.365 158.447 1.00 40.16 76 VAL A O 1
ATOM 504 N N . THR A 1 98 ? 131.997 171.377 160.012 1.00 37.43 77 THR A N 1
ATOM 505 C CA . THR A 1 98 ? 131.543 170.042 159.656 1.00 37.43 77 THR A CA 1
ATOM 506 C C . THR A 1 98 ? 130.498 170.059 158.551 1.00 37.43 77 THR A C 1
ATOM 507 O O . THR A 1 98 ? 130.097 168.989 158.084 1.00 37.43 77 THR A O 1
ATOM 511 N N . ILE A 1 99 ? 130.054 171.233 158.122 1.00 33.17 78 ILE A N 1
ATOM 512 C CA . ILE A 1 99 ? 129.081 171.371 157.049 1.00 33.17 78 ILE A CA 1
ATOM 513 C C . ILE A 1 99 ? 129.792 171.981 155.851 1.00 33.17 78 ILE A C 1
ATOM 514 O O . ILE A 1 99 ? 130.322 173.094 155.935 1.00 33.17 78 ILE A O 1
ATOM 519 N N . GLU A 1 100 ? 129.792 171.260 154.731 1.00 31.73 79 GLU A N 1
ATOM 520 C CA . GLU A 1 100 ? 130.498 171.744 153.551 1.00 31.73 79 GLU A CA 1
ATOM 521 C C . GLU A 1 100 ? 129.907 173.056 153.057 1.00 31.73 79 GLU A C 1
ATOM 522 O O . GLU A 1 100 ? 130.644 173.963 152.659 1.00 31.73 79 GLU A O 1
ATOM 528 N N . ASP A 1 101 ? 128.583 173.186 153.088 1.00 32.17 80 ASP A N 1
ATOM 529 C CA . ASP A 1 101 ? 127.969 174.398 152.565 1.00 32.17 80 ASP A CA 1
ATOM 530 C C . ASP A 1 101 ? 128.282 175.608 153.433 1.00 32.17 80 ASP A C 1
ATOM 531 O O . ASP A 1 101 ? 128.308 176.736 152.932 1.00 32.17 80 ASP A O 1
ATOM 536 N N . ASP A 1 102 ? 128.527 175.400 154.725 1.00 30.50 81 ASP A N 1
ATOM 537 C CA . ASP A 1 102 ? 128.960 176.495 155.584 1.00 30.50 81 ASP A CA 1
ATOM 538 C C . ASP A 1 102 ? 130.339 176.997 155.180 1.00 30.50 81 ASP A C 1
ATOM 539 O O . ASP A 1 102 ? 130.534 178.196 154.966 1.00 30.50 81 ASP A O 1
ATOM 544 N N . VAL A 1 103 ? 131.306 176.090 155.058 1.00 24.46 82 VAL A N 1
ATOM 545 C CA . VAL A 1 103 ? 132.655 176.492 154.677 1.00 24.46 82 VAL A CA 1
ATOM 546 C C . VAL A 1 103 ? 132.643 177.118 153.296 1.00 24.46 82 VAL A C 1
ATOM 547 O O . VAL A 1 103 ? 133.350 178.096 153.036 1.00 24.46 82 VAL A O 1
ATOM 551 N N . LYS A 1 104 ? 131.830 176.572 152.394 1.00 24.54 83 LYS A N 1
ATOM 552 C CA . LYS A 1 104 ? 131.674 177.164 151.075 1.00 24.54 83 LYS A CA 1
ATOM 553 C C . LYS A 1 104 ? 131.233 178.613 151.182 1.00 24.54 83 LYS A C 1
ATOM 554 O O . LYS A 1 104 ? 131.769 179.493 150.502 1.00 24.54 83 LYS A O 1
ATOM 560 N N A ARG A 1 105 ? 130.253 178.888 152.044 0.50 23.23 84 ARG A N 1
ATOM 561 N N B ARG A 1 105 ? 130.261 178.880 152.050 0.50 23.23 84 ARG A N 1
ATOM 562 C CA A ARG A 1 105 ? 129.775 180.258 152.181 0.50 23.23 84 ARG A CA 1
ATOM 563 C CA B ARG A 1 105 ? 129.757 180.233 152.208 0.50 23.23 84 ARG A CA 1
ATOM 564 C C A ARG A 1 105 ? 130.816 181.155 152.838 0.50 23.23 84 ARG A C 1
ATOM 565 C C B ARG A 1 105 ? 130.798 181.146 152.848 0.50 23.23 84 ARG A C 1
ATOM 566 O O A ARG A 1 105 ? 130.870 182.349 152.540 0.50 23.23 84 ARG A O 1
ATOM 567 O O B ARG A 1 105 ? 130.843 182.339 152.540 0.50 23.23 84 ARG A O 1
ATOM 582 N N . ALA A 1 106 ? 131.655 180.602 153.713 1.00 20.41 85 ALA A N 1
ATOM 583 C CA . ALA A 1 106 ? 132.744 181.387 154.278 1.00 20.41 85 ALA A CA 1
ATOM 584 C C . ALA A 1 106 ? 133.693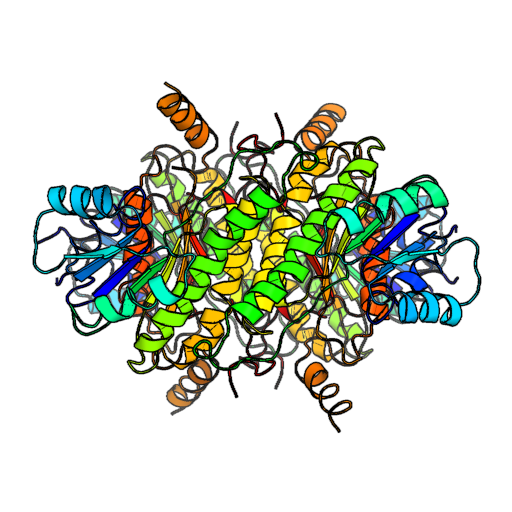 181.870 153.191 1.00 20.41 85 ALA A C 1
ATOM 585 O O . ALA A 1 106 ? 133.981 183.066 153.088 1.00 20.41 85 ALA A O 1
ATOM 587 N N . VAL A 1 107 ? 134.165 180.954 152.348 1.00 19.06 86 VAL A N 1
ATOM 588 C CA . VAL A 1 107 ? 135.091 181.332 151.289 1.00 19.06 86 VAL A CA 1
ATOM 589 C C . VAL A 1 107 ? 134.433 182.303 150.324 1.00 19.06 86 VAL A C 1
ATOM 590 O O . VAL A 1 107 ? 135.037 183.302 149.917 1.00 19.06 86 VAL A O 1
ATOM 594 N N . ASP A 1 108 ? 133.188 182.037 149.946 1.00 22.60 87 ASP A N 1
ATOM 595 C CA . ASP A 1 108 ? 132.497 182.943 149.042 1.00 22.60 87 ASP A CA 1
ATOM 596 C C . ASP A 1 108 ? 132.288 184.304 149.681 1.00 22.60 87 ASP A C 1
ATOM 597 O O . ASP A 1 108 ? 132.301 185.324 148.985 1.00 22.60 87 ASP A O 1
ATOM 602 N N . PHE A 1 109 ? 132.123 184.337 151.003 1.00 19.70 88 PHE A N 1
ATOM 603 C CA . PHE A 1 109 ? 131.965 185.599 151.714 1.00 19.70 88 PHE A CA 1
ATOM 604 C C . PHE A 1 109 ? 133.264 186.389 151.718 1.00 19.70 88 PHE A C 1
ATOM 605 O O . PHE A 1 109 ? 133.270 187.586 151.424 1.00 19.70 88 PHE A O 1
ATOM 613 N N . THR A 1 110 ? 134.377 185.718 152.024 1.00 20.23 89 THR A N 1
ATOM 614 C CA . THR A 1 110 ? 135.680 186.372 152.085 1.00 20.23 89 THR A CA 1
ATOM 615 C C . THR A 1 110 ? 136.047 187.000 150.751 1.00 20.23 89 THR A C 1
ATOM 616 O O . THR A 1 110 ? 136.461 188.161 150.687 1.00 20.23 89 THR A O 1
ATOM 620 N N . VAL A 1 111 ? 135.884 186.248 149.668 1.00 20.78 90 VAL A N 1
ATOM 621 C CA . VAL A 1 111 ? 136.238 186.747 148.349 1.00 20.78 90 VAL A CA 1
ATOM 622 C C . VAL A 1 111 ? 135.387 187.953 147.981 1.00 20.78 90 VAL A C 1
ATOM 623 O O . VAL A 1 111 ? 135.847 188.853 147.274 1.00 20.78 90 VAL A O 1
ATOM 627 N N . ASP A 1 112 ? 134.150 188.004 148.460 1.00 25.95 91 ASP A N 1
ATOM 628 C CA . ASP A 1 112 ? 133.304 189.154 148.192 1.00 25.95 91 ASP A CA 1
ATOM 629 C C . ASP A 1 112 ? 133.659 190.354 149.068 1.00 25.95 91 ASP A C 1
ATOM 630 O O . ASP A 1 112 ? 133.403 191.495 148.677 1.00 25.95 91 ASP A O 1
ATOM 635 N N . LYS A 1 113 ? 134.236 190.129 150.245 1.00 26.89 92 LYS A N 1
ATOM 636 C CA . LYS A 1 113 ? 134.658 191.250 151.073 1.00 26.89 92 LYS A CA 1
ATOM 637 C C . LYS A 1 113 ? 135.968 191.844 150.577 1.00 26.89 92 LYS A C 1
ATOM 638 O O . LYS A 1 113 ? 136.050 193.044 150.305 1.00 26.89 92 LYS A O 1
ATOM 644 N N . PHE A 1 114 ? 136.995 191.013 150.427 1.00 20.08 93 PHE A N 1
ATOM 645 C CA . PHE A 1 114 ? 138.351 191.487 150.227 1.00 20.08 93 PHE A CA 1
ATOM 646 C C . PHE A 1 114 ? 138.919 191.178 148.851 1.00 20.08 93 PHE A C 1
ATOM 647 O O . PHE A 1 114 ? 140.061 191.551 148.577 1.00 20.08 93 PHE A O 1
ATOM 655 N N . GLY A 1 115 ? 138.176 190.496 147.989 1.00 25.15 94 GLY A N 1
ATOM 656 C CA . GLY A 1 115 ? 138.522 190.374 146.595 1.00 25.15 94 GLY A CA 1
ATOM 657 C C . GLY A 1 115 ? 139.242 189.102 146.203 1.00 25.15 94 GLY A C 1
ATOM 658 O O . GLY A 1 115 ? 139.315 188.803 145.011 1.00 25.15 94 GLY A O 1
ATOM 659 N N . THR A 1 116 ? 139.783 188.356 147.154 1.00 22.65 95 THR A N 1
ATOM 660 C CA . THR A 1 116 ? 140.465 187.109 146.843 1.00 22.65 95 THR A CA 1
ATOM 661 C C . THR A 1 116 ? 140.643 186.320 148.128 1.00 22.65 95 THR A C 1
ATOM 662 O O . THR A 1 116 ? 140.167 186.719 149.194 1.00 22.65 95 THR A O 1
ATOM 666 N N . LEU A 1 117 ? 141.341 185.199 148.028 1.00 17.98 96 LEU A N 1
ATOM 667 C CA . LEU A 1 117 ? 141.693 184.378 149.177 1.00 17.98 96 LEU A CA 1
ATOM 668 C C . LEU A 1 117 ? 143.112 183.872 148.962 1.00 17.98 96 LEU A C 1
ATOM 669 O O . LEU A 1 117 ? 143.352 183.063 148.065 1.00 17.98 96 LEU A O 1
ATOM 674 N N . ASP A 1 118 ? 144.045 184.349 149.778 1.00 20.67 97 ASP A N 1
ATOM 675 C CA . ASP A 1 118 ? 145.451 183.981 149.684 1.00 20.67 97 ASP A CA 1
ATOM 676 C C . ASP A 1 118 ? 145.916 183.040 150.775 1.00 20.67 97 ASP A C 1
ATOM 677 O O . ASP A 1 118 ? 146.836 182.264 150.546 1.00 20.67 97 ASP A O 1
ATOM 682 N N . ILE A 1 119 ? 145.321 183.093 151.958 1.00 20.99 98 ILE A N 1
ATOM 683 C CA . ILE A 1 119 ? 145.731 182.260 153.078 1.00 20.99 98 ILE A CA 1
ATOM 684 C C . ILE A 1 119 ? 144.505 181.589 153.661 1.00 20.99 98 ILE A C 1
ATOM 685 O O . ILE A 1 119 ? 143.491 182.247 153.911 1.00 20.99 98 ILE A O 1
ATOM 690 N N . MET A 1 120 ? 144.606 180.294 153.905 1.00 21.78 99 MET A N 1
ATOM 691 C CA . MET A 1 120 ? 143.541 179.532 154.530 1.00 21.78 99 MET A CA 1
ATOM 692 C C . MET A 1 120 ? 144.114 178.816 155.735 1.00 21.78 99 MET A C 1
ATOM 693 O O . MET A 1 120 ? 145.036 178.013 155.592 1.00 21.78 99 MET A O 1
ATOM 698 N N . VAL A 1 121 ? 143.570 179.089 156.913 1.00 20.99 100 VAL A N 1
ATOM 699 C CA . VAL A 1 121 ? 144.048 178.488 158.149 1.00 20.99 100 VAL A CA 1
ATOM 700 C C . VAL A 1 121 ? 142.942 177.610 158.721 1.00 20.99 100 VAL A C 1
ATOM 701 O O . VAL A 1 121 ? 141.850 178.096 159.027 1.00 20.99 100 VAL A O 1
ATOM 705 N N . ASN A 1 122 ? 143.220 176.322 158.862 1.00 22.84 101 ASN A N 1
ATOM 706 C CA . ASN A 1 122 ? 142.272 175.369 159.432 1.00 22.84 101 ASN A CA 1
ATOM 707 C C . ASN A 1 122 ? 142.651 175.150 160.890 1.00 22.84 101 ASN A C 1
ATOM 708 O O . ASN A 1 122 ? 143.447 174.275 161.220 1.00 22.84 101 ASN A O 1
ATOM 713 N N . ASN A 1 123 ? 142.077 175.956 161.771 1.00 28.75 102 ASN A N 1
ATOM 714 C CA . ASN A 1 123 ? 142.393 175.855 163.184 1.00 28.75 102 ASN A CA 1
ATOM 715 C C . ASN A 1 123 ? 141.336 175.112 163.984 1.00 28.75 102 ASN A C 1
ATOM 716 O O . ASN A 1 123 ? 141.623 174.689 165.107 1.00 28.75 102 ASN A O 1
ATOM 721 N N . ALA A 1 124 ? 140.137 174.930 163.442 1.00 33.78 103 ALA A N 1
ATOM 722 C CA . ALA A 1 124 ? 139.097 174.196 164.151 1.00 33.78 103 ALA A CA 1
ATOM 723 C C . ALA A 1 124 ? 139.589 172.801 164.498 1.00 33.78 103 ALA A C 1
ATOM 724 O O . ALA A 1 124 ? 139.982 172.033 163.617 1.00 33.78 103 ALA A O 1
ATOM 726 N N . GLY A 1 125 ? 139.590 172.482 165.781 1.00 43.23 104 GLY A N 1
ATOM 727 C CA . GLY A 1 125 ? 140.092 171.205 166.225 1.00 43.23 104 GLY A CA 1
ATOM 728 C C . GLY A 1 125 ? 139.730 170.934 167.664 1.00 43.23 104 GLY A C 1
ATOM 729 O O . GLY A 1 125 ? 139.776 171.835 168.503 1.00 43.23 104 GLY A O 1
ATOM 730 N N . VAL A 1 126 ? 139.357 169.693 167.957 1.00 37.21 105 VAL A N 1
ATOM 731 C CA . VAL A 1 126 ? 138.994 169.268 169.298 1.00 37.21 105 VAL A CA 1
ATOM 732 C C . VAL A 1 126 ? 139.776 168.003 169.618 1.00 37.21 105 VAL A C 1
ATOM 733 O O . VAL A 1 126 ? 140.461 167.438 168.768 1.00 37.21 105 VAL A O 1
ATOM 737 N N . SER A 1 127 ? 139.677 167.566 170.866 1.00 41.60 106 SER A N 1
ATOM 738 C CA . SER A 1 127 ? 140.464 166.436 171.334 1.00 41.60 106 SER A CA 1
ATOM 739 C C . SER A 1 127 ? 139.639 165.266 171.840 1.00 41.60 106 SER A C 1
ATOM 740 O O . SER A 1 127 ? 140.047 164.122 171.648 1.00 41.60 106 SER A O 1
ATOM 743 N N . GLY A 1 128 ? 138.496 165.509 172.463 1.00 48.56 107 GLY A N 1
ATOM 744 C CA . GLY A 1 128 ? 137.725 164.441 173.049 1.00 48.56 107 GLY A CA 1
ATOM 745 C C . GLY A 1 128 ? 138.124 164.216 174.488 1.00 48.56 107 GLY A C 1
ATOM 746 O O . GLY A 1 128 ? 139.191 164.649 174.932 1.00 48.56 107 GLY A O 1
ATOM 747 N N . PRO A 1 129 ? 137.269 163.539 175.255 1.00 55.68 108 PRO A N 1
ATOM 748 C CA . PRO A 1 129 ? 137.599 163.282 176.650 1.00 55.68 108 PRO A CA 1
ATOM 749 C C . PRO A 1 129 ? 138.750 162.300 176.753 1.00 55.68 108 PRO A C 1
ATOM 750 O O . PRO A 1 129 ? 138.957 161.469 175.852 1.00 55.68 108 PRO A O 1
ATOM 754 N N . PRO A 1 130 ? 139.540 162.370 177.820 1.00 54.73 109 PRO A N 1
ATOM 755 C CA . PRO A 1 130 ? 140.553 161.335 178.042 1.00 54.73 109 PRO A CA 1
ATOM 756 C C . PRO A 1 130 ? 139.890 159.983 178.233 1.00 54.73 109 PRO A C 1
ATOM 757 O O . PRO A 1 130 ? 138.849 159.868 178.880 1.00 54.73 109 PRO A O 1
ATOM 761 N N . CYS A 1 131 ? 140.494 158.959 177.657 1.00 41.04 110 CYS A N 1
ATOM 762 C CA . CYS A 1 131 ? 139.987 157.609 177.840 1.00 41.04 110 CYS A CA 1
ATOM 763 C C . CYS A 1 131 ? 141.169 156.691 178.099 1.00 41.04 110 CYS A C 1
ATOM 764 O O . CYS A 1 131 ? 141.938 156.393 177.181 1.00 41.04 110 CYS A O 1
ATOM 767 N N . PRO A 1 132 ? 141.353 156.233 179.335 1.00 38.35 111 PRO A N 1
ATOM 768 C CA . PRO A 1 132 ? 142.536 155.427 179.642 1.00 38.35 111 PRO A CA 1
ATOM 769 C C . PRO A 1 132 ? 142.450 153.988 179.162 1.00 38.35 111 PRO A C 1
ATOM 770 O O . PRO A 1 132 ? 143.499 153.359 178.980 1.00 38.35 111 PRO A O 1
ATOM 774 N N . ASP A 1 133 ? 141.255 153.445 178.949 1.00 32.72 112 ASP A N 1
ATOM 775 C CA . ASP A 1 133 ? 141.085 152.064 178.517 1.00 32.72 112 ASP A CA 1
ATOM 776 C C . ASP A 1 133 ? 140.294 152.050 177.220 1.00 32.72 112 ASP A C 1
ATOM 777 O O . ASP A 1 133 ? 139.158 152.528 177.178 1.00 32.72 112 ASP A O 1
ATOM 782 N N . ILE A 1 134 ? 140.886 151.461 176.178 1.00 21.14 113 ILE A N 1
ATOM 783 C CA . ILE A 1 134 ? 140.245 151.399 174.871 1.00 21.14 113 ILE A CA 1
ATOM 784 C C . ILE A 1 134 ? 138.924 150.650 174.947 1.00 21.14 113 ILE A C 1
ATOM 785 O O . ILE A 1 134 ? 138.022 150.890 174.141 1.00 21.14 113 ILE A O 1
ATOM 790 N N . ARG A 1 135 ? 138.771 149.760 175.919 1.00 22.18 114 ARG A N 1
ATOM 791 C CA . ARG A 1 135 ? 137.537 148.999 176.024 1.00 22.18 114 ARG A CA 1
ATOM 792 C C . ARG A 1 135 ? 136.350 149.857 176.417 1.00 22.18 114 ARG A C 1
ATOM 793 O O . ARG A 1 135 ? 135.213 149.389 176.335 1.00 22.18 114 ARG A O 1
ATOM 801 N N . ASP A 1 136 ? 136.586 151.089 176.848 1.00 33.06 115 ASP A N 1
ATOM 802 C CA . ASP A 1 136 ? 135.523 152.013 177.195 1.00 33.06 115 ASP A CA 1
ATOM 803 C C . ASP A 1 136 ? 135.391 153.152 176.200 1.00 33.06 115 ASP A C 1
ATOM 804 O O . ASP A 1 136 ? 134.628 154.085 176.445 1.00 33.06 115 ASP A O 1
ATOM 809 N N . PHE A 1 137 ? 136.110 153.100 175.086 1.00 24.59 116 PHE A N 1
ATOM 810 C CA . PHE A 1 137 ? 136.079 154.173 174.102 1.00 24.59 116 PHE A CA 1
ATOM 811 C C . PHE A 1 137 ? 134.825 154.051 173.242 1.00 24.59 116 PHE A C 1
ATOM 812 O O . PHE A 1 137 ? 134.675 153.088 172.488 1.00 24.59 116 PHE A O 1
ATOM 820 N N . GLU A 1 138 ? 133.937 155.034 173.346 1.00 31.14 117 GLU A N 1
ATOM 821 C CA . GLU A 1 138 ? 132.700 155.037 172.581 1.00 31.14 117 GLU A CA 1
ATOM 822 C C . GLU A 1 138 ? 132.942 155.485 171.145 1.00 31.14 117 GLU A C 1
ATOM 823 O O . GLU A 1 138 ? 133.705 156.416 170.885 1.00 31.14 117 GLU A O 1
ATOM 829 N N . LEU A 1 139 ? 132.266 154.821 170.209 1.00 24.71 118 LEU A N 1
ATOM 830 C CA . LEU A 1 139 ? 132.466 155.132 168.800 1.00 24.71 118 LEU A CA 1
ATOM 831 C C . LEU A 1 139 ? 131.825 156.458 168.415 1.00 24.71 118 LEU A C 1
ATOM 832 O O . LEU A 1 139 ? 132.288 157.118 167.481 1.00 24.71 118 LEU A O 1
ATOM 837 N N . SER A 1 140 ? 130.770 156.866 169.116 1.00 26.98 119 SER A N 1
ATOM 838 C CA . SER A 1 140 ? 130.206 158.191 168.896 1.00 26.98 119 SER A CA 1
ATOM 839 C C . SER A 1 140 ? 131.229 159.276 169.206 1.00 26.98 119 SER A C 1
ATOM 840 O O . SER A 1 140 ? 131.383 160.235 168.445 1.00 26.98 119 SER A O 1
ATOM 843 N N . ALA A 1 141 ? 131.942 159.139 170.322 1.00 23.07 120 ALA A N 1
ATOM 844 C CA . ALA A 1 141 ? 133.018 160.075 170.615 1.00 23.07 120 ALA A CA 1
ATOM 845 C C . ALA A 1 141 ? 134.079 160.028 169.529 1.00 23.07 120 ALA A C 1
ATOM 846 O O . ALA A 1 141 ? 134.586 161.067 169.094 1.00 23.07 120 ALA A O 1
ATOM 848 N N . PHE A 1 142 ? 134.411 158.824 169.075 1.00 21.67 121 PHE A N 1
ATOM 849 C CA . PHE A 1 142 ? 135.367 158.650 167.992 1.00 21.67 121 PHE A CA 1
ATOM 850 C C . PHE A 1 142 ? 134.901 159.363 166.731 1.00 21.67 121 PHE A C 1
ATOM 851 O O . PHE A 1 142 ? 135.661 160.113 166.114 1.00 21.67 121 PHE A O 1
ATOM 859 N N . ASP A 1 143 ? 133.640 159.150 166.347 1.00 26.47 122 ASP A N 1
ATOM 860 C CA . ASP A 1 143 ? 133.116 159.744 165.122 1.00 26.47 122 ASP A CA 1
ATOM 861 C C . ASP A 1 143 ? 133.192 161.264 165.161 1.00 26.47 122 ASP A C 1
ATOM 862 O O . ASP A 1 143 ? 133.531 161.901 164.159 1.00 26.47 122 ASP A O 1
ATOM 867 N N . ARG A 1 144 ? 132.889 161.861 166.311 1.00 28.90 123 ARG A N 1
ATOM 868 C CA . ARG A 1 144 ? 132.840 163.314 166.400 1.00 28.90 123 ARG A CA 1
ATOM 869 C C . ARG A 1 144 ? 134.211 163.939 166.176 1.00 28.90 123 ARG A C 1
ATOM 870 O O . ARG A 1 144 ? 134.321 164.986 165.531 1.00 28.90 123 ARG A O 1
ATOM 878 N N . VAL A 1 145 ? 135.266 163.315 166.694 1.00 20.91 124 VAL A N 1
ATOM 879 C CA . VAL A 1 145 ? 136.595 163.904 166.591 1.00 20.91 124 VAL A CA 1
ATOM 880 C C . VAL A 1 145 ? 137.088 163.876 165.150 1.00 20.91 124 VAL A C 1
ATOM 881 O O . VAL A 1 145 ? 137.698 164.837 164.672 1.00 20.91 124 VAL A O 1
ATOM 885 N N . PHE A 1 146 ? 136.819 162.791 164.429 1.00 18.37 125 PHE A N 1
ATOM 886 C CA . PHE A 1 146 ? 137.236 162.725 163.035 1.00 18.37 125 PHE A CA 1
ATOM 887 C C . PHE A 1 146 ? 136.397 163.628 162.147 1.00 18.37 125 PHE A C 1
ATOM 888 O O . PHE A 1 146 ? 136.884 164.102 161.119 1.00 18.37 125 PHE A O 1
ATOM 896 N N . ASP A 1 147 ? 135.139 163.862 162.514 1.00 25.30 126 ASP A N 1
ATOM 897 C CA . ASP A 1 147 ? 134.301 164.775 161.750 1.00 25.30 126 ASP A CA 1
ATOM 898 C C . ASP A 1 147 ? 134.858 166.189 161.791 1.00 25.30 126 ASP A C 1
ATOM 899 O O . ASP A 1 147 ? 134.888 166.884 160.771 1.00 25.30 126 ASP A O 1
ATOM 904 N N . ILE A 1 148 ? 135.329 166.623 162.950 1.00 22.26 127 ILE A N 1
ATOM 905 C CA . ILE A 1 148 ? 135.816 167.985 163.095 1.00 22.26 127 ILE A CA 1
ATOM 906 C C . ILE A 1 148 ? 137.272 168.108 162.679 1.00 22.26 127 ILE A C 1
ATOM 907 O O . ILE A 1 148 ? 137.644 169.056 161.988 1.00 22.26 127 ILE A O 1
ATOM 912 N N . ASN A 1 149 ? 138.113 167.163 163.084 1.00 22.45 128 ASN A N 1
ATOM 913 C CA . ASN A 1 149 ? 139.547 167.311 162.889 1.00 22.45 128 ASN A CA 1
ATOM 914 C C . ASN A 1 149 ? 139.982 166.971 161.472 1.00 22.45 128 ASN A C 1
ATOM 915 O O . ASN A 1 149 ? 140.915 167.588 160.958 1.00 22.45 128 ASN A O 1
ATOM 920 N N . VAL A 1 150 ? 139.333 166.012 160.825 1.00 17.01 129 VAL A N 1
ATOM 921 C CA . VAL A 1 150 ? 139.776 165.545 159.519 1.00 17.01 129 VAL A CA 1
ATOM 922 C C . VAL A 1 150 ? 138.838 166.062 158.442 1.00 17.01 129 VAL A C 1
ATOM 923 O O . VAL A 1 150 ? 139.269 166.712 157.486 1.00 17.01 129 VAL A O 1
ATOM 927 N N . ARG A 1 151 ? 137.551 165.760 158.587 1.00 19.71 130 ARG A N 1
ATOM 928 C CA . ARG A 1 151 ? 136.577 166.181 157.590 1.00 19.71 130 ARG A CA 1
ATOM 929 C C . ARG A 1 151 ? 136.521 167.696 157.486 1.00 19.71 130 ARG A C 1
ATOM 930 O O . ARG A 1 151 ? 136.448 168.245 156.384 1.00 19.71 130 ARG A O 1
ATOM 938 N N . GLY A 1 152 ? 136.579 168.389 158.623 1.00 16.69 131 GLY A N 1
ATOM 939 C CA . GLY A 1 152 ? 136.597 169.838 158.591 1.00 16.69 131 GLY A CA 1
ATOM 940 C C . GLY A 1 152 ? 137.817 170.395 157.884 1.00 16.69 131 GLY A C 1
ATOM 941 O O . GLY A 1 152 ? 137.728 171.392 157.171 1.00 16.69 131 GLY A O 1
ATOM 942 N N . VAL A 1 153 ? 138.970 169.758 158.070 1.00 16.30 132 VAL A N 1
ATOM 943 C CA . VAL A 1 153 ? 140.187 170.236 157.426 1.00 16.30 132 VAL A CA 1
ATOM 944 C C . VAL A 1 153 ? 140.146 169.978 155.925 1.00 16.30 132 VAL A C 1
ATOM 945 O O . VAL A 1 153 ? 140.577 170.818 155.131 1.00 16.30 132 VAL A O 1
ATOM 949 N N . PHE A 1 154 ? 139.637 168.820 155.510 1.00 20.99 133 PHE A N 1
ATOM 950 C CA . PHE A 1 154 ? 139.581 168.528 154.083 1.00 20.99 133 PHE A CA 1
ATOM 951 C C . PHE A 1 154 ? 138.636 169.475 153.356 1.00 20.99 133 PHE A C 1
ATOM 952 O O . PHE A 1 154 ? 138.944 169.938 152.256 1.00 20.99 133 PHE A O 1
ATOM 960 N N . ILE A 1 155 ? 137.480 169.763 153.953 1.00 20.99 134 ILE A N 1
ATOM 961 C CA . ILE A 1 155 ? 136.541 170.709 153.362 1.00 20.99 134 ILE A CA 1
ATOM 962 C C . ILE A 1 155 ? 137.196 172.071 153.191 1.00 20.99 134 ILE A C 1
ATOM 963 O O . ILE A 1 155 ? 137.007 172.743 152.172 1.00 20.99 134 ILE A O 1
ATOM 968 N N . GLY A 1 156 ? 137.981 172.494 154.179 1.00 16.18 135 GLY A N 1
ATOM 969 C CA . GLY A 1 156 ? 138.679 173.759 154.058 1.00 16.18 135 GLY A CA 1
ATOM 970 C C . GLY A 1 156 ? 139.658 173.770 152.904 1.00 16.18 135 GLY A C 1
ATOM 971 O O . GLY A 1 156 ? 139.702 174.720 152.124 1.00 16.18 135 GLY A O 1
ATOM 972 N N . MET A 1 157 ? 140.448 172.705 152.774 1.00 19.35 136 MET A N 1
ATOM 973 C CA . MET A 1 157 ? 141.330 172.580 151.620 1.00 19.35 136 MET A CA 1
ATOM 974 C C . MET A 1 157 ? 140.535 172.601 150.321 1.00 19.35 136 MET A C 1
ATOM 975 O O . MET A 1 157 ? 140.905 173.296 149.373 1.00 19.35 136 MET A O 1
ATOM 980 N N . LYS A 1 158 ? 139.420 171.870 150.272 1.00 20.99 137 LYS A N 1
ATOM 981 C CA . LYS A 1 158 ? 138.690 171.720 149.018 1.00 20.99 137 LYS A CA 1
ATOM 982 C C . LYS A 1 158 ? 138.171 173.056 148.508 1.00 20.99 137 LYS A C 1
ATOM 983 O O . LYS A 1 158 ? 138.251 173.341 147.311 1.00 20.99 137 LYS A O 1
ATOM 989 N N . HIS A 1 159 ? 137.664 173.899 149.393 1.00 20.99 138 HIS A N 1
ATOM 990 C CA . HIS A 1 159 ? 137.069 175.147 148.943 1.00 20.99 138 HIS A CA 1
ATOM 991 C C . HIS A 1 159 ? 138.068 176.285 148.843 1.00 20.99 138 HIS A C 1
ATOM 992 O O . HIS A 1 159 ? 137.878 177.182 148.021 1.00 20.99 138 HIS A O 1
ATOM 999 N N . ALA A 1 160 ? 139.139 176.257 149.633 1.00 20.99 139 ALA A N 1
ATOM 1000 C CA . ALA A 1 160 ? 140.259 177.147 149.361 1.00 20.99 139 ALA A CA 1
ATOM 1001 C C . ALA A 1 160 ? 140.856 176.852 147.990 1.00 20.99 139 ALA A C 1
ATOM 1002 O O . ALA A 1 160 ? 141.248 177.769 147.264 1.00 20.99 139 ALA A O 1
ATOM 1004 N N . ALA A 1 161 ? 140.923 175.572 147.618 1.00 17.52 140 ALA A N 1
ATOM 1005 C CA . ALA A 1 161 ? 141.445 175.194 146.310 1.00 17.52 140 ALA A CA 1
ATOM 1006 C C . ALA A 1 161 ? 140.608 175.772 145.183 1.00 17.52 140 ALA A C 1
ATOM 1007 O O . ALA A 1 161 ? 141.142 176.114 144.124 1.00 17.52 140 ALA A O 1
ATOM 1009 N N . ARG A 1 162 ? 139.305 175.913 145.407 1.00 22.02 141 ARG A N 1
ATOM 1010 C CA . ARG A 1 162 ? 138.403 176.421 144.388 1.00 22.02 141 ARG A CA 1
ATOM 1011 C C . ARG A 1 162 ? 138.733 177.857 144.008 1.00 22.02 141 ARG A C 1
ATOM 1012 O O . ARG A 1 162 ? 138.422 178.293 142.897 1.00 22.02 141 ARG A O 1
ATOM 1020 N N . ILE A 1 163 ? 139.359 178.602 144.911 1.00 20.99 142 ILE A N 1
ATOM 1021 C CA . ILE A 1 163 ? 139.777 179.965 144.643 1.00 20.99 142 ILE A CA 1
ATOM 1022 C C . ILE A 1 163 ? 141.232 180.028 144.208 1.00 20.99 142 ILE A C 1
ATOM 1023 O O . ILE A 1 163 ? 141.567 180.707 143.239 1.00 20.99 142 ILE A O 1
ATOM 1028 N N . MET A 1 164 ? 142.094 179.304 144.907 1.00 20.99 143 MET A N 1
ATOM 1029 C CA . MET A 1 164 ? 143.526 179.483 144.751 1.00 20.99 143 MET A CA 1
ATOM 1030 C C . MET A 1 164 ? 144.055 178.891 143.452 1.00 20.99 143 MET A C 1
ATOM 1031 O O . MET A 1 164 ? 145.061 179.377 142.930 1.00 20.99 143 MET A O 1
ATOM 1036 N N . ILE A 1 165 ? 143.420 177.856 142.923 1.00 20.99 144 ILE A N 1
ATOM 1037 C CA . ILE A 1 165 ? 143.881 177.206 141.698 1.00 20.99 144 ILE A CA 1
ATOM 1038 C C . ILE A 1 165 ? 143.813 178.161 140.509 1.00 20.99 144 ILE A C 1
ATOM 1039 O O . ILE A 1 165 ? 144.806 178.279 139.782 1.00 20.99 144 ILE A O 1
ATOM 1044 N N . PRO A 1 166 ? 142.706 178.871 140.257 1.00 17.10 145 PRO A N 1
ATOM 1045 C CA . PRO A 1 166 ? 142.713 179.835 139.145 1.00 17.10 145 PRO A CA 1
ATOM 1046 C C . PRO A 1 166 ? 143.612 181.035 139.370 1.00 17.10 145 PRO A C 1
ATOM 1047 O O . PRO A 1 166 ? 144.004 181.680 138.393 1.00 17.10 145 PRO A O 1
ATOM 1051 N N . ALA A 1 167 ? 143.931 181.376 140.615 1.00 17.67 146 ALA A N 1
ATOM 1052 C CA . ALA A 1 167 ? 144.872 182.452 140.869 1.00 17.67 146 ALA A CA 1
ATOM 1053 C C . ALA A 1 167 ? 146.313 181.987 140.764 1.00 17.67 146 ALA A C 1
ATOM 1054 O O . ALA A 1 167 ? 147.209 182.818 140.608 1.00 17.67 146 ALA A O 1
ATOM 1056 N N A LYS A 1 168 ? 146.543 180.677 140.825 0.50 20.21 147 LYS A N 1
ATOM 1057 N N B LYS A 1 168 ? 146.538 180.678 140.847 0.50 20.21 147 LYS A N 1
ATOM 1058 C CA A LYS A 1 168 ? 147.870 180.071 140.757 0.50 20.21 147 LYS A CA 1
ATOM 1059 C CA B LYS A 1 168 ? 147.860 180.067 140.772 0.50 20.21 147 LYS A CA 1
ATOM 1060 C C A LYS A 1 168 ? 148.751 180.488 141.932 0.50 20.21 147 LYS A C 1
ATOM 1061 C C B LYS A 1 168 ? 148.749 180.491 141.932 0.50 20.21 147 LYS A C 1
ATOM 1062 O O A LYS A 1 168 ? 149.973 180.536 141.810 0.50 20.21 147 LYS A O 1
ATOM 1063 O O B LYS A 1 168 ? 149.970 180.544 141.801 0.50 20.21 147 LYS A O 1
ATOM 1074 N N . LYS A 1 169 ? 148.150 180.781 143.083 1.00 20.39 148 LYS A N 1
ATOM 1075 C CA . LYS A 1 169 ? 148.926 181.138 144.260 1.00 20.39 148 LYS A CA 1
ATOM 1076 C C . LYS A 1 169 ? 148.092 180.928 145.513 1.00 20.39 148 LYS A C 1
ATOM 1077 O O . LYS A 1 169 ? 146.869 181.064 145.491 1.00 20.39 148 LYS A O 1
ATOM 1083 N N . GLY A 1 170 ? 148.764 180.605 146.603 1.00 15.39 149 GLY A N 1
ATOM 1084 C CA . GLY A 1 170 ? 148.098 180.543 147.884 1.00 15.39 149 GLY A CA 1
ATOM 1085 C C . GLY A 1 170 ? 148.876 179.712 148.871 1.00 15.39 149 GLY A C 1
ATOM 1086 O O . GLY A 1 170 ? 149.872 179.076 148.545 1.00 15.39 149 GLY A O 1
ATOM 1087 N N . SER A 1 171 ? 148.373 179.712 150.098 1.00 20.99 150 SER A N 1
ATOM 1088 C CA . SER A 1 171 ? 149.040 179.048 151.208 1.00 20.99 150 SER A CA 1
ATOM 1089 C C . SER A 1 171 ? 147.981 178.495 152.142 1.00 20.99 150 SER A C 1
ATOM 1090 O O . SER A 1 171 ? 147.181 179.256 152.690 1.00 20.99 150 SER A O 1
ATOM 1093 N N . ILE A 1 172 ? 147.971 177.181 152.314 1.00 20.99 151 ILE A N 1
ATOM 1094 C CA . ILE A 1 172 ? 147.018 176.499 153.176 1.00 20.99 151 ILE A CA 1
ATOM 1095 C C . ILE A 1 172 ? 147.761 175.968 154.391 1.00 20.99 151 ILE A C 1
ATOM 1096 O O . ILE A 1 172 ? 148.764 175.263 154.246 1.00 20.99 151 ILE A O 1
ATOM 1101 N N . ILE A 1 173 ? 147.284 176.314 155.585 1.00 20.99 152 ILE A N 1
ATOM 1102 C CA . ILE A 1 173 ? 147.949 175.938 156.828 1.00 20.99 152 ILE A CA 1
ATOM 1103 C C . ILE A 1 173 ? 146.944 175.290 157.771 1.00 20.99 152 ILE A C 1
ATOM 1104 O O . ILE A 1 173 ? 145.907 175.881 158.077 1.00 20.99 152 ILE A O 1
ATOM 1109 N N . SER A 1 174 ? 147.264 174.097 158.253 1.00 19.14 153 SER A N 1
ATOM 1110 C CA . SER A 1 174 ? 146.437 173.391 159.221 1.00 19.14 153 SER A CA 1
ATOM 1111 C C . SER A 1 174 ? 147.163 173.279 160.554 1.00 19.14 153 SER A C 1
ATOM 1112 O O . SER A 1 174 ? 148.377 173.091 160.591 1.00 19.14 153 SER A O 1
ATOM 1115 N N . ILE A 1 175 ? 146.419 173.386 161.645 1.00 21.04 154 ILE A N 1
ATOM 1116 C CA . ILE A 1 175 ? 146.983 173.301 162.985 1.00 21.04 154 ILE A CA 1
ATOM 1117 C C . ILE A 1 175 ? 146.795 171.878 163.487 1.00 21.04 154 ILE A C 1
ATOM 1118 O O . ILE A 1 175 ? 145.703 171.486 163.904 1.00 21.04 154 ILE A O 1
ATOM 1123 N N . SER A 1 176 ? 147.873 171.112 163.430 1.00 29.65 155 SER A N 1
ATOM 1124 C CA . SER A 1 176 ? 147.942 169.755 163.952 1.00 29.65 155 SER A CA 1
ATOM 1125 C C . SER A 1 176 ? 148.444 169.825 165.398 1.00 29.65 155 SER A C 1
ATOM 1126 O O . SER A 1 176 ? 148.213 170.851 166.039 1.00 29.65 155 SER A O 1
ATOM 1129 N N . SER A 1 177 ? 149.020 168.775 165.959 1.00 27.03 156 SER A N 1
ATOM 1130 C CA . SER A 1 177 ? 149.723 168.847 167.233 1.00 27.03 156 SER A CA 1
ATOM 1131 C C . SER A 1 177 ? 150.816 167.792 167.200 1.00 27.03 156 SER A C 1
ATOM 1132 O O . SER A 1 177 ? 150.987 167.083 166.206 1.00 27.03 156 SER A O 1
ATOM 1135 N N . VAL A 1 178 ? 151.558 167.689 168.304 1.00 27.87 157 VAL A N 1
ATOM 1136 C CA . VAL A 1 178 ? 152.618 166.695 168.394 1.00 27.87 157 VAL A CA 1
ATOM 1137 C C . VAL A 1 178 ? 152.075 165.287 168.228 1.00 27.87 157 VAL A C 1
ATOM 1138 O O . VAL A 1 178 ? 152.821 164.374 167.863 1.00 27.87 157 VAL A O 1
ATOM 1142 N N . ALA A 1 179 ? 150.783 165.087 168.483 1.00 28.55 158 ALA A N 1
ATOM 1143 C CA . ALA A 1 179 ? 150.154 163.798 168.252 1.00 28.55 158 ALA A CA 1
ATOM 1144 C C . ALA A 1 179 ? 150.113 163.416 166.779 1.00 28.55 158 ALA A C 1
ATOM 1145 O O . ALA A 1 179 ? 149.711 162.294 166.464 1.00 28.55 158 ALA A O 1
ATOM 1147 N N . SER A 1 180 ? 150.518 164.306 165.875 1.00 25.40 159 SER A N 1
ATOM 1148 C CA . SER A 1 180 ? 150.592 163.950 164.466 1.00 25.40 159 SER A CA 1
ATOM 1149 C C . SER A 1 180 ? 151.780 163.056 164.145 1.00 25.40 159 SER A C 1
ATOM 1150 O O . SER A 1 180 ? 151.767 162.387 163.110 1.00 25.40 159 SER A O 1
ATOM 1153 N N . THR A 1 181 ? 152.795 163.016 165.008 1.00 32.51 160 THR A N 1
ATOM 1154 C CA . THR A 1 181 ? 153.999 162.242 164.747 1.00 32.51 160 THR A CA 1
ATOM 1155 C C . THR A 1 181 ? 154.256 161.118 165.738 1.00 32.51 160 THR A C 1
ATOM 1156 O O . THR A 1 181 ? 154.953 160.165 165.385 1.00 32.51 160 THR A O 1
ATOM 1160 N N . MET A 1 182 ? 153.724 161.193 166.953 1.00 38.04 161 MET A N 1
ATOM 1161 C CA . MET A 1 182 ? 154.067 160.248 168.005 1.00 38.04 161 MET A CA 1
ATOM 1162 C C . MET A 1 182 ? 152.807 159.742 168.689 1.00 38.04 161 MET A C 1
ATOM 1163 O O . MET A 1 182 ? 151.858 160.500 168.900 1.00 38.04 161 MET A O 1
ATOM 1168 N N . GLY A 1 183 ? 152.803 158.457 169.025 1.00 32.75 162 GLY A N 1
ATOM 1169 C CA . GLY A 1 183 ? 151.721 157.892 169.797 1.00 32.75 162 GLY A CA 1
ATOM 1170 C C . GLY A 1 183 ? 151.904 158.080 171.292 1.00 32.75 162 GLY A C 1
ATOM 1171 O O . GLY A 1 183 ? 153.003 158.313 171.782 1.00 32.75 162 GLY A O 1
ATOM 1172 N N . GLY A 1 184 ? 150.797 157.980 172.017 1.00 36.02 163 GLY A N 1
ATOM 1173 C CA . GLY A 1 184 ? 150.806 158.102 173.457 1.00 36.02 163 GLY A CA 1
ATOM 1174 C C . GLY A 1 184 ? 150.653 159.506 173.994 1.00 36.02 163 GLY A C 1
ATOM 1175 O O . GLY A 1 184 ? 150.592 159.677 175.214 1.00 36.02 163 GLY A O 1
ATOM 1176 N N . LEU A 1 185 ? 150.592 160.517 173.137 1.00 33.18 164 LEU A N 1
ATOM 1177 C CA . LEU A 1 185 ? 150.517 161.894 173.595 1.00 33.18 164 LEU A CA 1
ATOM 1178 C C . LEU A 1 185 ? 149.087 162.386 173.735 1.00 33.18 164 LEU A C 1
ATOM 1179 O O . LEU A 1 185 ? 148.876 163.575 173.984 1.00 33.18 164 LEU A O 1
ATOM 1184 N N . GLY A 1 186 ? 148.109 161.505 173.572 1.00 26.19 165 GLY A N 1
ATOM 1185 C CA . GLY A 1 186 ? 146.725 161.886 173.636 1.00 26.19 165 GLY A CA 1
ATOM 1186 C C . GLY A 1 186 ? 145.814 160.720 173.335 1.00 26.19 165 GLY A C 1
ATOM 1187 O O . GLY A 1 186 ? 146.262 159.599 173.094 1.00 26.19 165 GLY A O 1
ATOM 1188 N N . PRO A 1 187 ? 144.510 160.971 173.341 1.00 21.64 166 PRO A N 1
ATOM 1189 C CA . PRO A 1 187 ? 143.543 159.895 173.117 1.00 21.64 166 PRO A CA 1
ATOM 1190 C C . PRO A 1 187 ? 143.657 159.331 171.712 1.00 21.64 166 PRO A C 1
ATOM 1191 O O . PRO A 1 187 ? 144.273 159.908 170.817 1.00 21.64 166 PRO A O 1
ATOM 1195 N N . HIS A 1 188 ? 143.034 158.173 171.527 1.00 20.99 167 HIS A N 1
ATOM 1196 C CA . HIS A 1 188 ? 143.161 157.449 170.270 1.00 20.99 167 HIS A CA 1
ATOM 1197 C C . HIS A 1 188 ? 142.573 158.234 169.101 1.00 20.99 167 HIS A C 1
ATOM 1198 O O . HIS A 1 188 ? 143.236 158.422 168.078 1.00 20.99 167 HIS A O 1
ATOM 1205 N N . ALA A 1 189 ? 141.334 158.702 169.235 1.00 19.83 168 ALA A N 1
ATOM 1206 C CA . ALA A 1 189 ? 140.708 159.427 168.135 1.00 19.83 168 ALA A CA 1
ATOM 1207 C C . ALA A 1 189 ? 141.482 160.693 167.812 1.00 19.83 168 ALA A C 1
ATOM 1208 O O . ALA A 1 189 ? 141.647 161.048 166.642 1.00 19.83 168 ALA A O 1
ATOM 1210 N N . TYR A 1 190 ? 141.982 161.374 168.839 1.00 20.07 169 TYR A N 1
ATOM 1211 C CA . TYR A 1 190 ? 142.783 162.568 168.621 1.00 20.07 169 TYR A CA 1
ATOM 1212 C C . TYR A 1 190 ? 144.063 162.242 167.869 1.00 20.07 169 TYR A C 1
ATOM 1213 O O . TYR A 1 190 ? 144.405 162.909 166.889 1.00 20.07 169 TYR A O 1
ATOM 1222 N N . THR A 1 191 ? 144.793 161.226 168.325 1.00 20.74 170 THR A N 1
ATOM 1223 C CA . THR A 1 191 ? 146.064 160.901 167.692 1.00 20.74 170 THR A CA 1
ATOM 1224 C C . THR A 1 191 ? 145.856 160.440 166.257 1.00 20.74 170 THR A C 1
ATOM 1225 O O . THR A 1 191 ? 146.609 160.829 165.360 1.00 20.74 170 THR A O 1
ATOM 1229 N N . GLY A 1 192 ? 144.828 159.629 166.017 1.00 20.99 171 GLY A N 1
ATOM 1230 C CA . GLY A 1 192 ? 144.555 159.189 164.662 1.00 20.99 171 GLY A CA 1
ATOM 1231 C C . GLY A 1 192 ? 144.217 160.341 163.737 1.00 20.99 171 GLY A C 1
ATOM 1232 O O . GLY A 1 192 ? 144.710 160.409 162.612 1.00 20.99 171 GLY A O 1
ATOM 1233 N N . SER A 1 193 ? 143.391 161.271 164.207 1.00 17.20 172 SER A N 1
ATOM 1234 C CA . SER A 1 193 ? 142.993 162.392 163.369 1.00 17.20 172 SER A CA 1
ATOM 1235 C C . SER A 1 193 ? 144.168 163.309 163.072 1.00 17.20 172 SER A C 1
ATOM 1236 O O . SER A 1 193 ? 144.298 163.814 161.955 1.00 17.20 172 SER A O 1
ATOM 1239 N N . LYS A 1 194 ? 145.032 163.542 164.060 1.00 18.89 173 LYS A N 1
ATOM 1240 C CA . LYS A 1 194 ? 146.194 164.387 163.825 1.00 18.89 173 LYS A CA 1
ATOM 1241 C C . LYS A 1 194 ? 147.146 163.750 162.829 1.00 18.89 173 LYS A C 1
ATOM 1242 O O . LYS A 1 194 ? 147.761 164.455 162.026 1.00 18.89 173 LYS A O 1
ATOM 1248 N N . HIS A 1 195 ? 147.276 162.426 162.865 1.00 19.02 174 HIS A N 1
ATOM 1249 C CA . HIS A 1 195 ? 148.031 161.743 161.827 1.00 19.02 174 HIS A CA 1
ATOM 1250 C C . HIS A 1 195 ? 147.356 161.893 160.471 1.00 19.02 174 HIS A C 1
ATOM 1251 O O . HIS A 1 195 ? 148.025 162.143 159.465 1.00 19.02 174 HIS A O 1
ATOM 1258 N N . ALA A 1 196 ? 146.029 161.756 160.431 1.00 17.23 175 ALA A N 1
ATOM 1259 C CA . ALA A 1 196 ? 145.308 161.893 159.171 1.00 17.23 175 ALA A CA 1
ATOM 1260 C C . ALA A 1 196 ? 145.520 163.269 158.560 1.00 17.23 175 ALA A C 1
ATOM 1261 O O . ALA A 1 196 ? 145.600 163.403 157.337 1.00 17.23 175 ALA A O 1
ATOM 1263 N N . VAL A 1 197 ? 145.600 164.303 159.392 1.00 20.99 176 VAL A N 1
ATOM 1264 C CA . VAL A 1 197 ? 145.784 165.652 158.877 1.00 20.99 176 VAL A CA 1
ATOM 1265 C C . VAL A 1 197 ? 147.141 165.782 158.203 1.00 20.99 176 VAL A C 1
ATOM 1266 O O . VAL A 1 197 ? 147.264 166.400 157.143 1.00 20.99 176 VAL A O 1
ATOM 1270 N N . LEU A 1 198 ? 148.177 165.195 158.797 1.00 19.55 177 LEU A N 1
ATOM 1271 C CA . LEU A 1 198 ? 149.484 165.205 158.153 1.00 19.55 177 LEU A CA 1
ATOM 1272 C C . LEU A 1 198 ? 149.438 164.488 156.813 1.00 19.55 177 LEU A C 1
ATOM 1273 O O . LEU A 1 198 ? 149.997 164.971 155.823 1.00 19.55 177 LEU A O 1
ATOM 1278 N N . GLY A 1 199 ? 148.758 163.342 156.758 1.00 20.99 178 GLY A N 1
ATOM 1279 C CA . GLY A 1 199 ? 148.630 162.628 155.503 1.00 20.99 178 GLY A CA 1
ATOM 1280 C C . GLY A 1 199 ? 147.879 163.413 154.446 1.00 20.99 178 GLY A C 1
ATOM 1281 O O . GLY A 1 199 ? 148.268 163.424 153.279 1.00 20.99 178 GLY A O 1
ATOM 1282 N N . LEU A 1 200 ? 146.784 164.067 154.834 1.00 18.88 179 LEU A N 1
ATOM 1283 C CA . LEU A 1 200 ? 146.087 164.937 153.895 1.00 18.88 179 LEU A CA 1
ATOM 1284 C C . LEU A 1 200 ? 146.985 166.075 153.441 1.00 18.88 179 LEU A C 1
ATOM 1285 O O . LEU A 1 200 ? 147.022 166.408 152.254 1.00 18.88 179 LEU A O 1
ATOM 1290 N N . THR A 1 201 ? 147.726 166.668 154.370 1.00 18.08 180 THR A N 1
ATOM 1291 C CA . THR A 1 201 ? 148.605 167.774 154.022 1.00 18.08 180 THR A CA 1
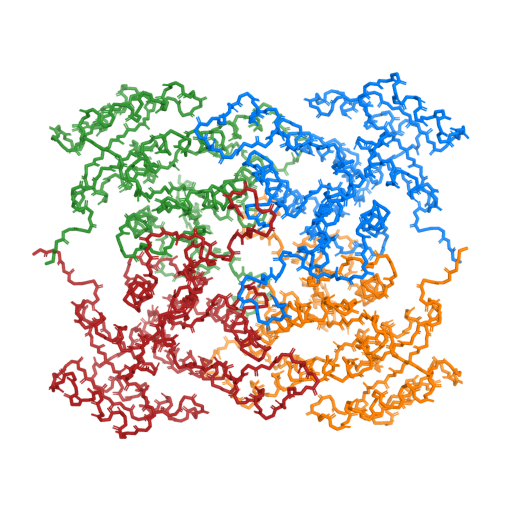ATOM 1292 C C . THR A 1 201 ? 149.586 167.367 152.937 1.00 18.08 180 THR A C 1
ATOM 1293 O O . THR A 1 201 ? 149.760 168.075 151.944 1.00 18.08 180 THR A O 1
ATOM 1297 N N A LYS A 1 202 ? 150.232 166.215 153.107 0.50 20.21 181 LYS A N 1
ATOM 1298 N N B LYS A 1 202 ? 150.225 166.210 153.101 0.50 20.21 181 LYS A N 1
ATOM 1299 C CA A LYS A 1 202 ? 151.216 165.773 152.130 0.50 20.21 181 LYS A CA 1
ATOM 1300 C CA B LYS A 1 202 ? 151.219 165.778 152.130 0.50 20.21 181 LYS A CA 1
ATOM 1301 C C A LYS A 1 202 ? 150.562 165.428 150.800 0.50 20.21 181 LYS A C 1
ATOM 1302 C C B LYS A 1 202 ? 150.572 165.412 150.800 0.50 20.21 181 LYS A C 1
ATOM 1303 O O A LYS A 1 202 ? 151.089 165.768 149.739 0.50 20.21 181 LYS A O 1
ATOM 1304 O O B LYS A 1 202 ? 151.111 165.729 149.737 0.50 20.21 181 LYS A O 1
ATOM 1315 N N . ASN A 1 203 ? 149.411 164.757 150.836 1.00 20.99 182 ASN A N 1
ATOM 1316 C CA . ASN A 1 203 ? 148.761 164.363 149.594 1.00 20.99 182 ASN A CA 1
ATOM 1317 C C . ASN A 1 203 ? 148.209 165.567 148.841 1.00 20.99 182 ASN A C 1
ATOM 1318 O O . ASN A 1 203 ? 148.359 165.656 147.621 1.00 20.99 182 ASN A O 1
ATOM 1323 N N . VAL A 1 204 ? 147.572 166.503 149.542 1.00 20.99 183 VAL A N 1
ATOM 1324 C CA . VAL A 1 204 ? 147.050 167.677 148.858 1.00 20.99 183 VAL A CA 1
ATOM 1325 C C . VAL A 1 204 ? 148.190 168.571 148.386 1.00 20.99 183 VAL A C 1
ATOM 1326 O O . VAL A 1 204 ? 148.096 169.198 147.329 1.00 20.99 183 VAL A O 1
ATOM 1330 N N . ALA A 1 205 ? 149.288 168.625 149.142 1.00 18.58 184 ALA A N 1
ATOM 1331 C CA . ALA A 1 205 ? 150.490 169.296 148.663 1.00 18.58 184 ALA A CA 1
ATOM 1332 C C . ALA A 1 205 ? 150.950 168.715 147.335 1.00 18.58 184 ALA A C 1
ATOM 1333 O O . ALA A 1 205 ? 151.424 169.447 146.459 1.00 18.58 184 ALA A O 1
ATOM 1335 N N . ALA A 1 206 ? 150.814 167.399 147.167 1.00 21.95 185 ALA A N 1
ATOM 1336 C CA . ALA A 1 206 ? 151.192 166.775 145.907 1.00 21.95 185 ALA A CA 1
ATOM 1337 C C . ALA A 1 206 ? 150.293 167.232 144.764 1.00 21.95 185 ALA A C 1
ATOM 1338 O O . ALA A 1 206 ? 150.781 167.524 143.669 1.00 21.95 185 ALA A O 1
ATOM 1340 N N . GLU A 1 207 ? 148.985 167.325 144.994 1.00 27.74 186 GLU A N 1
ATOM 1341 C CA . GLU A 1 207 ? 148.097 167.748 143.917 1.00 27.74 186 GLU A CA 1
ATOM 1342 C C . GLU A 1 207 ? 148.208 169.239 143.617 1.00 27.74 186 GLU A C 1
ATOM 1343 O O . GLU A 1 207 ? 148.151 169.640 142.452 1.00 27.74 186 GLU A O 1
ATOM 1349 N N . LEU A 1 208 ? 148.352 170.079 144.633 1.00 19.27 187 LEU A N 1
ATOM 1350 C CA . LEU A 1 208 ? 148.305 171.519 144.407 1.00 19.27 187 LEU A CA 1
ATOM 1351 C C . LEU A 1 208 ? 149.668 172.133 144.126 1.00 19.27 187 LEU A C 1
ATOM 1352 O O . LEU A 1 208 ? 149.745 173.337 143.873 1.00 19.27 187 LEU A O 1
ATOM 1357 N N . GLY A 1 209 ? 150.738 171.345 144.182 1.00 21.14 188 GLY A N 1
ATOM 1358 C CA . GLY A 1 209 ? 152.047 171.875 143.859 1.00 21.14 188 GLY A CA 1
ATOM 1359 C C . GLY A 1 209 ? 152.143 172.354 142.425 1.00 21.14 188 GLY A C 1
ATOM 1360 O O . GLY A 1 209 ? 152.800 173.354 142.142 1.00 21.14 188 GLY A O 1
ATOM 1361 N N . LYS A 1 210 ? 151.463 171.667 141.507 1.00 22.98 189 LYS A N 1
ATOM 1362 C CA . LYS A 1 210 ? 151.529 172.038 140.103 1.00 22.98 189 LYS A CA 1
ATOM 1363 C C . LYS A 1 210 ? 150.849 173.364 139.814 1.00 22.98 189 LYS A C 1
ATOM 1364 O O . LYS A 1 210 ? 151.009 173.888 138.711 1.00 22.98 189 LYS A O 1
ATOM 1370 N N . HIS A 1 211 ? 150.117 173.924 140.773 1.00 20.80 190 HIS A N 1
ATOM 1371 C CA . HIS A 1 211 ? 149.500 175.228 140.603 1.00 20.80 190 HIS A CA 1
ATOM 1372 C C . HIS A 1 211 ? 150.174 176.328 141.411 1.00 20.80 190 HIS A C 1
ATOM 1373 O O . HIS A 1 211 ? 149.751 177.477 141.325 1.00 20.80 190 HIS A O 1
ATOM 1380 N N . GLY A 1 212 ? 151.218 176.020 142.167 1.00 22.76 191 GLY A N 1
ATOM 1381 C CA . GLY A 1 212 ? 151.892 177.025 142.957 1.00 22.76 191 GLY A CA 1
ATOM 1382 C C . GLY A 1 212 ? 151.325 177.224 144.337 1.00 22.76 191 GLY A C 1
ATOM 1383 O O . GLY A 1 212 ? 151.576 178.264 144.950 1.00 22.76 191 GLY A O 1
ATOM 1384 N N . ILE A 1 213 ? 150.565 176.267 144.838 1.00 20.99 192 ILE A N 1
ATOM 1385 C CA . ILE A 1 213 ? 149.864 176.375 146.106 1.00 20.99 192 ILE A CA 1
ATOM 1386 C C . ILE A 1 213 ? 150.621 175.577 147.152 1.00 20.99 192 ILE A C 1
ATOM 1387 O O . ILE A 1 213 ? 150.932 174.402 146.938 1.00 20.99 192 ILE A O 1
ATOM 1392 N N . ARG A 1 214 ? 150.909 176.203 148.283 1.00 22.23 193 ARG A N 1
ATOM 1393 C CA . ARG A 1 214 ? 151.653 175.559 149.353 1.00 22.23 193 ARG A CA 1
ATOM 1394 C C . ARG A 1 214 ? 150.703 175.059 150.430 1.00 22.23 193 ARG A C 1
ATOM 1395 O O . ARG A 1 214 ? 149.803 175.784 150.861 1.00 22.23 193 ARG A O 1
ATOM 1403 N N . VAL A 1 215 ? 150.908 173.821 150.852 1.00 20.99 194 VAL A N 1
ATOM 1404 C CA . VAL A 1 215 ? 150.118 173.186 151.895 1.00 20.99 194 VAL A CA 1
ATOM 1405 C C . VAL A 1 215 ? 151.077 172.760 152.993 1.00 20.99 194 VAL A C 1
ATOM 1406 O O . VAL A 1 215 ? 152.041 172.037 152.729 1.00 20.99 194 VAL A O 1
ATOM 1410 N N . ASN A 1 216 ? 150.823 173.206 154.215 1.00 20.99 195 ASN A N 1
ATOM 1411 C CA . ASN A 1 216 ? 151.665 172.857 155.348 1.00 20.99 195 ASN A CA 1
ATOM 1412 C C . ASN A 1 216 ? 150.803 172.723 156.585 1.00 20.99 195 ASN A C 1
ATOM 1413 O O . ASN A 1 216 ? 149.627 173.082 156.590 1.00 20.99 195 ASN A O 1
ATOM 1418 N N . CYS A 1 217 ? 151.397 172.192 157.643 1.00 22.66 196 CYS A N 1
ATOM 1419 C CA . CYS A 1 217 ? 150.704 172.073 158.912 1.00 22.66 196 CYS A CA 1
ATOM 1420 C C . CYS A 1 217 ? 151.661 172.394 160.042 1.00 22.66 196 CYS A C 1
ATOM 1421 O O . CYS A 1 217 ? 152.873 172.224 159.921 1.00 22.66 196 CYS A O 1
ATOM 1424 N N . VAL A 1 218 ? 151.097 172.876 161.140 1.00 19.20 197 VAL A N 1
ATOM 1425 C CA . VAL A 1 218 ? 151.853 173.310 162.302 1.00 19.20 197 VAL A CA 1
ATOM 1426 C C . VAL A 1 218 ? 151.432 172.454 163.482 1.00 19.20 197 VAL A C 1
ATOM 1427 O O . VAL A 1 218 ? 150.240 172.359 163.795 1.00 19.20 197 VAL A O 1
ATOM 1431 N N . SER A 1 219 ? 152.405 171.830 164.132 1.00 25.01 198 SER A N 1
ATOM 1432 C CA . SER A 1 219 ? 152.142 170.872 165.200 1.00 25.01 198 SER A CA 1
ATOM 1433 C C . SER A 1 219 ? 152.691 171.392 166.518 1.00 25.01 198 SER A C 1
ATOM 1434 O O . SER A 1 219 ? 153.893 171.264 166.782 1.00 25.01 198 SER A O 1
ATOM 1437 N N . PRO A 1 220 ? 151.869 171.983 167.373 1.00 20.99 199 PRO A N 1
ATOM 1438 C CA . PRO A 1 220 ? 152.363 172.506 168.646 1.00 20.99 199 PRO A CA 1
ATOM 1439 C C . PRO A 1 220 ? 152.449 171.458 169.744 1.00 20.99 199 PRO A C 1
ATOM 1440 O O . PRO A 1 220 ? 151.782 170.425 169.728 1.00 20.99 199 PRO A O 1
ATOM 1444 N N . TYR A 1 221 ? 153.316 171.756 170.701 1.00 39.06 200 TYR A N 1
ATOM 1445 C CA . TYR A 1 221 ? 153.326 171.106 171.995 1.00 39.06 200 TYR A CA 1
ATOM 1446 C C . TYR A 1 221 ? 152.147 171.614 172.812 1.00 39.06 200 TYR A C 1
ATOM 1447 O O . TYR A 1 221 ? 151.490 172.593 172.454 1.00 39.06 200 TYR A O 1
ATOM 1456 N N . ALA A 1 222 ? 151.861 170.927 173.910 1.00 52.36 201 ALA A N 1
ATOM 1457 C CA . ALA A 1 222 ? 150.744 171.331 174.750 1.00 52.36 201 ALA A CA 1
ATOM 1458 C C . ALA A 1 222 ? 150.950 172.756 175.239 1.00 52.36 201 ALA A C 1
ATOM 1459 O O . ALA A 1 222 ? 152.030 173.112 175.714 1.00 52.36 201 ALA A O 1
ATOM 1461 N N . VAL A 1 223 ? 149.920 173.581 175.091 1.00 73.12 202 VAL A N 1
ATOM 1462 C CA . VAL A 1 223 ? 149.943 174.963 175.550 1.00 73.12 202 VAL A CA 1
ATOM 1463 C C . VAL A 1 223 ? 149.032 175.076 176.761 1.00 73.12 202 VAL A C 1
ATOM 1464 O O . VAL A 1 223 ? 147.871 174.653 176.713 1.00 73.12 202 VAL A O 1
ATOM 1468 N N . ALA A 1 224 ? 149.558 175.661 177.839 1.00 90.12 203 ALA A N 1
ATOM 1469 C CA . ALA A 1 224 ? 148.811 175.768 179.087 1.00 90.12 203 ALA A CA 1
ATOM 1470 C C . ALA A 1 224 ? 147.515 176.544 178.894 1.00 90.12 203 ALA A C 1
ATOM 1471 O O . ALA A 1 224 ? 146.430 176.067 179.243 1.00 90.12 203 ALA A O 1
ATOM 1473 N N . THR A 1 225 ? 147.607 177.743 178.332 1.00 88.65 204 THR A N 1
ATOM 1474 C CA . THR A 1 225 ? 146.433 178.587 178.162 1.00 88.65 204 THR A CA 1
ATOM 1475 C C . THR A 1 225 ? 145.563 178.079 177.022 1.00 88.65 204 THR A C 1
ATOM 1476 O O . THR A 1 225 ? 146.015 177.299 176.189 1.00 88.65 204 THR A O 1
ATOM 1480 N N . ASP A 1 240 ? 143.965 175.696 190.514 1.00 117.10 219 ASP A N 1
ATOM 1481 C CA . ASP A 1 240 ? 144.439 174.428 191.056 1.00 117.10 219 ASP A CA 1
ATOM 1482 C C . ASP A 1 240 ? 145.051 173.571 189.957 1.00 117.10 219 ASP A C 1
ATOM 1483 O O . ASP A 1 240 ? 146.160 173.056 190.096 1.00 117.10 219 ASP A O 1
ATOM 1488 N N . THR A 1 241 ? 144.309 173.421 188.864 1.00 114.52 220 THR A N 1
ATOM 1489 C CA . THR A 1 241 ? 144.747 172.651 187.712 1.00 114.52 220 THR A CA 1
ATOM 1490 C C . THR A 1 241 ? 145.365 173.518 186.624 1.00 114.52 220 THR A C 1
ATOM 1491 O O . THR A 1 241 ? 145.765 172.991 185.583 1.00 114.52 220 THR A O 1
ATOM 1495 N N . TRP A 1 242 ? 145.440 174.832 186.831 1.00 112.40 221 TRP A N 1
ATOM 1496 C CA . TRP A 1 242 ? 146.103 175.697 185.864 1.00 112.40 221 TRP A CA 1
ATOM 1497 C C . TRP A 1 242 ? 147.607 175.706 186.088 1.00 112.40 221 TRP A C 1
ATOM 1498 O O . TRP A 1 242 ? 148.379 175.310 185.211 1.00 112.40 221 TRP A O 1
ATOM 1509 N N . ASP A 1 243 ? 148.037 176.147 187.270 1.00 105.32 222 ASP A N 1
ATOM 1510 C CA . ASP A 1 243 ? 149.457 176.197 187.583 1.00 105.32 222 ASP A CA 1
ATOM 1511 C C . ASP A 1 243 ? 150.078 174.810 187.695 1.00 105.32 222 ASP A C 1
ATOM 1512 O O . ASP A 1 243 ? 151.304 174.688 187.624 1.00 105.32 222 ASP A O 1
ATOM 1517 N N . ASP A 1 244 ? 149.267 173.766 187.853 1.00 98.86 223 ASP A N 1
ATOM 1518 C CA . ASP A 1 244 ? 149.774 172.409 188.004 1.00 98.86 223 ASP A CA 1
ATOM 1519 C C . ASP A 1 244 ? 149.829 171.633 186.699 1.00 98.86 223 ASP A C 1
ATOM 1520 O O . ASP A 1 244 ? 150.684 170.757 186.553 1.00 98.86 223 ASP A O 1
ATOM 1525 N N . PHE A 1 245 ? 148.934 171.917 185.756 1.00 90.85 224 PHE A N 1
ATOM 1526 C CA . PHE A 1 245 ? 149.153 171.447 184.396 1.00 90.85 224 PHE A CA 1
ATOM 1527 C C . PHE A 1 245 ? 150.279 172.221 183.736 1.00 90.85 224 PHE A C 1
ATOM 1528 O O . PHE A 1 245 ? 151.043 171.658 182.945 1.00 90.85 224 PHE A O 1
ATOM 1536 N N A ARG A 1 246 ? 150.399 173.511 184.051 0.50 85.67 225 ARG A N 1
ATOM 1537 N N B ARG A 1 246 ? 150.399 173.511 184.052 0.50 85.67 225 ARG A N 1
ATOM 1538 C CA A ARG A 1 246 ? 151.478 174.321 183.501 0.50 85.67 225 ARG A CA 1
ATOM 1539 C CA B ARG A 1 246 ? 151.478 174.322 183.502 0.50 85.67 225 ARG A CA 1
ATOM 1540 C C A ARG A 1 246 ? 152.837 173.840 183.989 0.50 85.67 225 ARG A C 1
ATOM 1541 C C B ARG A 1 246 ? 152.837 173.844 183.990 0.50 85.67 225 ARG A C 1
ATOM 1542 O O A ARG A 1 246 ? 153.790 173.758 183.206 0.50 85.67 225 ARG A O 1
ATOM 1543 O O B ARG A 1 246 ? 153.792 173.767 183.208 0.50 85.67 225 ARG A O 1
ATOM 1558 N N . ARG A 1 247 ? 152.948 173.524 185.278 1.00 81.43 226 ARG A N 1
ATOM 1559 C CA . ARG A 1 247 ? 154.204 173.019 185.804 1.00 81.43 226 ARG A CA 1
ATOM 1560 C C . ARG A 1 247 ? 154.515 171.630 185.279 1.00 81.43 226 ARG A C 1
ATOM 1561 O O . ARG A 1 247 ? 155.685 171.248 185.231 1.00 81.43 226 ARG A O 1
ATOM 1569 N N . PHE A 1 248 ? 153.496 170.880 184.858 1.00 64.15 227 PHE A N 1
ATOM 1570 C CA . PHE A 1 248 ? 153.696 169.510 184.406 1.00 64.15 227 PHE A CA 1
ATOM 1571 C C . PHE A 1 248 ? 154.262 169.458 182.991 1.00 64.15 227 PHE A C 1
ATOM 1572 O O . PHE A 1 248 ? 155.233 168.742 182.735 1.00 64.15 227 PHE A O 1
ATOM 1580 N N . VAL A 1 249 ? 153.665 170.202 182.056 1.00 65.07 228 VAL A N 1
ATOM 1581 C CA . VAL A 1 249 ? 154.161 170.189 180.685 1.00 65.07 228 VAL A CA 1
ATOM 1582 C C . VAL A 1 249 ? 155.551 170.799 180.588 1.00 65.07 228 VAL A C 1
ATOM 1583 O O . VAL A 1 249 ? 156.310 170.458 179.675 1.00 65.07 228 VAL A O 1
ATOM 1587 N N . ALA A 1 250 ? 155.907 171.695 181.505 1.00 60.14 229 ALA A N 1
ATOM 1588 C CA . ALA A 1 250 ? 157.234 172.297 181.485 1.00 60.14 229 ALA A CA 1
ATOM 1589 C C . ALA A 1 250 ? 158.296 171.326 181.976 1.00 60.14 229 ALA A C 1
ATOM 1590 O O . ALA A 1 250 ? 159.419 171.321 181.463 1.00 60.14 229 ALA A O 1
ATOM 1592 N N . ASP A 1 251 ? 157.957 170.498 182.964 1.00 62.54 230 ASP A N 1
ATOM 1593 C CA . ASP A 1 251 ? 158.912 169.522 183.472 1.00 62.54 230 ASP A CA 1
ATOM 1594 C C . ASP A 1 251 ? 159.253 168.480 182.420 1.00 62.54 230 ASP A C 1
ATOM 1595 O O . ASP A 1 251 ? 160.407 168.055 182.311 1.00 62.54 230 ASP A O 1
ATOM 1600 N N . ASN A 1 252 ? 158.273 168.067 181.632 1.00 50.69 231 ASN A N 1
ATOM 1601 C CA . ASN A 1 252 ? 158.489 167.071 180.598 1.00 50.69 231 ASN A CA 1
ATOM 1602 C C . ASN A 1 252 ? 158.912 167.680 179.271 1.00 50.69 231 ASN A C 1
ATOM 1603 O O . ASN A 1 252 ? 159.051 166.950 178.289 1.00 50.69 231 ASN A O 1
ATOM 1608 N N . ALA A 1 253 ? 159.111 168.991 179.218 1.00 42.03 232 ALA A N 1
ATOM 1609 C CA . ALA A 1 253 ? 159.562 169.644 178.003 1.00 42.03 232 ALA A CA 1
ATOM 1610 C C . ALA A 1 253 ? 161.044 169.396 177.776 1.00 42.03 232 ALA A C 1
ATOM 1611 O O . ALA A 1 253 ? 161.836 169.313 178.718 1.00 42.03 232 ALA A O 1
ATOM 1613 N N . ASN A 1 254 ? 161.416 169.274 176.505 1.00 32.97 233 ASN A N 1
ATOM 1614 C CA . ASN A 1 254 ? 162.829 169.179 176.171 1.00 32.97 233 ASN A CA 1
ATOM 1615 C C . ASN A 1 254 ? 163.524 170.516 176.384 1.00 32.97 233 ASN A C 1
ATOM 1616 O O . ASN A 1 254 ? 164.588 170.582 177.007 1.00 32.97 233 ASN A O 1
ATOM 1621 N N . LEU A 1 255 ? 162.926 171.591 175.887 1.00 28.73 234 LEU A N 1
ATOM 1622 C CA . LEU A 1 255 ? 163.498 172.924 175.979 1.00 28.73 234 LEU A CA 1
ATOM 1623 C C . LEU A 1 255 ? 162.997 173.592 177.254 1.00 28.73 234 LEU A C 1
ATOM 1624 O O . LEU A 1 255 ? 161.807 173.888 177.380 1.00 28.73 234 LEU A O 1
ATOM 1629 N N . GLN A 1 256 ? 163.904 173.838 178.188 1.00 36.96 235 GLN A N 1
ATOM 1630 C CA . GLN A 1 256 ? 163.581 174.421 179.479 1.00 36.96 235 GLN A CA 1
ATOM 1631 C C . GLN A 1 256 ? 163.940 175.901 179.504 1.00 36.96 235 GLN A C 1
ATOM 1632 O O . GLN A 1 256 ? 164.743 176.384 178.706 1.00 36.96 235 GLN A O 1
ATOM 1638 N N . GLY A 1 257 ? 163.321 176.623 180.432 1.00 46.84 236 GLY A N 1
ATOM 1639 C CA . GLY A 1 257 ? 163.540 178.049 180.533 1.00 46.84 236 GLY A CA 1
ATOM 1640 C C . GLY A 1 257 ? 162.709 178.887 179.597 1.00 46.84 236 GLY A C 1
ATOM 1641 O O . GLY A 1 257 ? 162.970 180.086 179.465 1.00 46.84 236 GLY A O 1
ATOM 1642 N N . VAL A 1 258 ? 161.725 178.292 178.934 1.00 46.17 237 VAL A N 1
ATOM 1643 C CA . VAL A 1 258 ? 160.815 179.005 178.048 1.00 46.17 237 VAL A CA 1
ATOM 1644 C C . VAL A 1 258 ? 159.493 178.254 178.048 1.00 46.17 237 VAL A C 1
ATOM 1645 O O . VAL A 1 258 ? 159.464 177.021 178.048 1.00 46.17 237 VAL A O 1
ATOM 1649 N N A GLU A 1 259 ? 158.395 179.006 178.076 0.50 49.45 238 GLU A N 1
ATOM 1650 N N B GLU A 1 259 ? 158.400 179.005 178.048 0.50 49.45 238 GLU A N 1
ATOM 1651 C CA A GLU A 1 259 ? 157.046 178.457 178.078 0.50 49.45 238 GLU A CA 1
ATOM 1652 C CA B GLU A 1 259 ? 157.055 178.455 178.081 0.50 49.45 238 GLU A CA 1
ATOM 1653 C C A GLU A 1 259 ? 156.418 178.641 176.707 0.50 49.45 238 GLU A C 1
ATOM 1654 C C B GLU A 1 259 ? 156.398 178.649 176.724 0.50 49.45 238 GLU A C 1
ATOM 1655 O O A GLU A 1 259 ? 156.467 179.738 176.143 0.50 49.45 238 GLU A O 1
ATOM 1656 O O B GLU A 1 259 ? 156.416 179.756 176.178 0.50 49.45 238 GLU A O 1
ATOM 1667 N N . LEU A 1 260 ? 155.818 177.581 176.183 1.00 38.46 239 LEU A N 1
ATOM 1668 C CA . LEU A 1 260 ? 155.143 177.662 174.896 1.00 38.46 239 LEU A CA 1
ATOM 1669 C C . LEU A 1 260 ? 153.895 178.516 175.037 1.00 38.46 239 LEU A C 1
ATOM 1670 O O . LEU A 1 260 ? 152.944 178.125 175.718 1.00 38.46 239 LEU A O 1
ATOM 1675 N N . THR A 1 261 ? 153.895 179.685 174.413 1.00 35.57 240 THR A N 1
ATOM 1676 C CA . THR A 1 261 ? 152.723 180.543 174.394 1.00 35.57 240 THR A CA 1
ATOM 1677 C C . THR A 1 261 ? 151.990 180.396 173.071 1.00 35.57 240 THR A C 1
ATOM 1678 O O . THR A 1 261 ? 152.492 179.820 172.106 1.00 35.57 240 THR A O 1
ATOM 1682 N N . MET A 1 262 ? 150.766 180.920 173.044 1.00 35.15 241 MET A N 1
ATOM 1683 C CA . MET A 1 262 ? 149.989 180.906 171.814 1.00 35.15 241 MET A CA 1
ATOM 1684 C C . MET A 1 262 ? 150.645 181.749 170.734 1.00 35.15 241 MET A C 1
ATOM 1685 O O . MET A 1 262 ? 150.592 181.393 169.556 1.00 35.15 241 MET A O 1
ATOM 1690 N N . GLU A 1 263 ? 151.285 182.853 171.119 1.00 33.41 242 GLU A N 1
ATOM 1691 C CA . GLU A 1 263 ? 151.965 183.692 170.142 1.00 33.41 242 GLU A CA 1
ATOM 1692 C C . GLU A 1 263 ? 153.088 182.941 169.447 1.00 33.41 242 GLU A C 1
ATOM 1693 O O . GLU A 1 263 ? 153.381 183.208 168.278 1.00 33.41 242 GLU A O 1
ATOM 1699 N N . ASP A 1 264 ? 153.715 181.991 170.136 1.00 30.22 243 ASP A N 1
ATOM 1700 C CA . ASP A 1 264 ? 154.756 181.191 169.507 1.00 30.22 243 ASP A CA 1
ATOM 1701 C C . ASP A 1 264 ? 154.198 180.392 168.339 1.00 30.22 243 ASP A C 1
ATOM 1702 O O . ASP A 1 264 ? 154.790 180.359 167.257 1.00 30.22 243 ASP A O 1
ATOM 1707 N N . VAL A 1 265 ? 153.050 179.749 168.540 1.00 21.57 244 VAL A N 1
ATOM 1708 C CA . VAL A 1 265 ? 152.419 178.993 167.466 1.00 21.57 244 VAL A CA 1
ATOM 1709 C C . VAL A 1 265 ? 152.024 179.920 166.328 1.00 21.57 244 VAL A C 1
ATOM 1710 O O . VAL A 1 265 ? 152.256 179.618 165.154 1.00 21.57 244 VAL A O 1
ATOM 1714 N N . ALA A 1 266 ? 151.442 181.072 166.659 1.00 20.99 245 ALA A N 1
ATOM 1715 C CA . ALA A 1 266 ? 151.061 182.041 165.640 1.00 20.99 245 ALA A CA 1
ATOM 1716 C C . ALA A 1 266 ? 152.252 182.462 164.792 1.00 20.99 245 ALA A C 1
ATOM 1717 O O . ALA A 1 266 ? 152.135 182.589 163.569 1.00 20.99 245 ALA A O 1
ATOM 1719 N N . ASN A 1 267 ? 153.403 182.693 165.421 1.00 19.74 246 ASN A N 1
ATOM 1720 C CA . ASN A 1 267 ? 154.581 183.083 164.656 1.00 19.74 246 ASN A CA 1
ATOM 1721 C C . ASN A 1 267 ? 154.933 182.038 163.606 1.00 19.74 246 ASN A C 1
ATOM 1722 O O . ASN A 1 267 ? 155.355 182.384 162.499 1.00 19.74 246 ASN A O 1
ATOM 1727 N N . ALA A 1 268 ? 154.752 180.756 163.929 1.00 20.99 247 ALA A N 1
ATOM 1728 C CA . ALA A 1 268 ? 155.028 179.712 162.951 1.00 20.99 247 ALA A CA 1
ATOM 1729 C C . ALA A 1 268 ? 154.096 179.823 161.756 1.00 20.99 247 ALA A C 1
ATOM 1730 O O . ALA A 1 268 ? 154.522 179.668 160.608 1.00 20.99 247 ALA A O 1
ATOM 1732 N N . VAL A 1 269 ? 152.824 180.110 162.008 1.00 20.99 248 VAL A N 1
ATOM 1733 C CA . VAL A 1 269 ? 151.871 180.259 160.920 1.00 20.99 248 VAL A CA 1
ATOM 1734 C C . VAL A 1 269 ? 152.227 181.461 160.066 1.00 20.99 248 VAL A C 1
ATOM 1735 O O . VAL A 1 269 ? 152.256 181.376 158.836 1.00 20.99 248 VAL A O 1
ATOM 1739 N N . VAL A 1 270 ? 152.524 182.592 160.706 1.00 20.99 249 VAL A N 1
ATOM 1740 C CA . VAL A 1 270 ? 152.907 183.789 159.965 1.00 20.99 249 VAL A CA 1
ATOM 1741 C C . VAL A 1 270 ? 154.061 183.480 159.031 1.00 20.99 249 VAL A C 1
ATOM 1742 O O . VAL A 1 270 ? 154.070 183.900 157.871 1.00 20.99 249 VAL A O 1
ATOM 1746 N N . PHE A 1 271 ? 155.034 182.714 159.515 1.00 20.99 250 PHE A N 1
ATOM 1747 C CA . PHE A 1 271 ? 156.145 182.309 158.666 1.00 20.99 250 PHE A CA 1
ATOM 1748 C C . PHE A 1 271 ? 155.652 181.569 157.428 1.00 20.99 250 PHE A C 1
ATOM 1749 O O . PHE A 1 271 ? 155.999 181.932 156.301 1.00 20.99 250 PHE A O 1
ATOM 1757 N N . LEU A 1 272 ? 154.827 180.540 157.617 1.00 20.99 251 LEU A N 1
ATOM 1758 C CA . LEU A 1 272 ? 154.383 179.735 156.488 1.00 20.99 251 LEU A CA 1
ATOM 1759 C C . LEU A 1 272 ? 153.402 180.481 155.596 1.00 20.99 251 LEU A C 1
ATOM 1760 O O . LEU A 1 272 ? 153.196 180.083 154.450 1.00 20.99 251 LEU A O 1
ATOM 1765 N N . ALA A 1 273 ? 152.808 181.555 156.089 1.00 17.87 252 ALA A N 1
ATOM 1766 C CA . ALA A 1 273 ? 151.902 182.353 155.285 1.00 17.87 252 ALA A CA 1
ATOM 1767 C C . ALA A 1 273 ? 152.625 183.337 154.378 1.00 17.87 252 ALA A C 1
ATOM 1768 O O . ALA A 1 273 ? 152.051 183.773 153.380 1.00 17.87 252 ALA A O 1
ATOM 1770 N N . SER A 1 274 ? 153.858 183.697 154.696 1.00 20.26 253 SER A N 1
ATOM 1771 C CA . SER A 1 274 ? 154.545 184.768 154.000 1.00 20.26 253 SER A CA 1
ATOM 1772 C C . SER A 1 274 ? 155.402 184.226 152.856 1.00 20.26 253 SER A C 1
ATOM 1773 O O . SER A 1 274 ? 155.518 183.019 152.641 1.00 20.26 253 SER A O 1
ATOM 1776 N N . ASP A 1 275 ? 156.025 185.141 152.120 1.00 26.94 254 ASP A N 1
ATOM 1777 C CA . ASP A 1 275 ? 156.937 184.775 151.046 1.00 26.94 254 ASP A CA 1
ATOM 1778 C C . ASP A 1 275 ? 158.291 184.297 151.548 1.00 26.94 254 ASP A C 1
ATOM 1779 O O . ASP A 1 275 ? 159.133 183.922 150.730 1.00 26.94 254 ASP A O 1
ATOM 1784 N N . GLU A 1 276 ? 158.534 184.323 152.855 1.00 27.90 255 GLU A N 1
ATOM 1785 C CA . GLU A 1 276 ? 159.714 183.680 153.411 1.00 27.90 255 GLU A CA 1
ATOM 1786 C C . GLU A 1 276 ? 159.580 182.165 153.476 1.00 27.90 255 GLU A C 1
ATOM 1787 O O . GLU A 1 276 ? 160.573 181.482 153.740 1.00 27.90 255 GLU A O 1
ATOM 1793 N N . ALA A 1 277 ? 158.380 181.632 153.257 1.00 21.33 256 ALA A N 1
ATOM 1794 C CA . ALA A 1 277 ? 158.145 180.206 153.092 1.00 21.33 256 ALA A CA 1
ATOM 1795 C C . ALA A 1 277 ? 157.702 179.898 151.672 1.00 21.33 256 ALA A C 1
ATOM 1796 O O . ALA A 1 277 ? 157.027 178.898 151.430 1.00 21.33 256 ALA A O 1
ATOM 1798 N N A ARG A 1 278 ? 158.103 180.747 150.728 0.50 23.93 257 ARG A N 1
ATOM 1799 N N B ARG A 1 278 ? 158.099 180.746 150.726 0.50 23.93 257 ARG A N 1
ATOM 1800 C CA A ARG A 1 278 ? 157.656 180.663 149.345 0.50 23.93 257 ARG A CA 1
ATOM 1801 C CA B ARG A 1 278 ? 157.638 180.661 149.348 0.50 23.93 257 ARG A CA 1
ATOM 1802 C C A ARG A 1 278 ? 157.915 179.297 148.729 0.50 23.93 257 ARG A C 1
ATOM 1803 C C B ARG A 1 278 ? 157.919 179.300 148.719 0.50 23.93 257 ARG A C 1
ATOM 1804 O O A ARG A 1 278 ? 157.184 178.880 147.829 0.50 23.93 257 ARG A O 1
ATOM 1805 O O B ARG A 1 278 ? 157.194 178.880 147.816 0.50 23.93 257 ARG A O 1
ATOM 1820 N N . TYR A 1 279 ? 158.943 178.589 149.186 1.00 24.00 258 TYR A N 1
ATOM 1821 C CA . TYR A 1 279 ? 159.252 177.259 148.681 1.00 24.00 258 TYR A CA 1
ATOM 1822 C C . TYR A 1 279 ? 159.107 176.195 149.760 1.00 24.00 258 TYR A C 1
ATOM 1823 O O . TYR A 1 279 ? 159.744 175.150 149.696 1.00 24.00 258 TYR A O 1
ATOM 1832 N N . VAL A 1 280 ? 158.281 176.437 150.761 1.00 20.99 259 VAL A N 1
ATOM 1833 C CA . VAL A 1 280 ? 158.023 175.450 151.798 1.00 20.99 259 VAL A CA 1
ATOM 1834 C C . VAL A 1 280 ? 156.658 174.835 151.536 1.00 20.99 259 VAL A C 1
ATOM 1835 O O . VAL A 1 280 ? 155.660 175.552 151.424 1.00 20.99 259 VAL A O 1
ATOM 1839 N N . SER A 1 281 ? 156.613 173.513 151.424 1.00 20.99 260 SER A N 1
ATOM 1840 C CA . SER A 1 281 ? 155.348 172.821 151.253 1.00 20.99 260 SER A CA 1
ATOM 1841 C C . SER A 1 281 ? 155.482 171.383 151.721 1.00 20.99 260 SER A C 1
ATOM 1842 O O . SER A 1 281 ? 156.574 170.818 151.742 1.00 20.99 260 SER A O 1
ATOM 1845 N N . GLY A 1 282 ? 154.350 170.800 152.095 1.00 21.14 261 GLY A N 1
ATOM 1846 C CA . GLY A 1 282 ? 154.314 169.445 152.607 1.00 21.14 261 GLY A CA 1
ATOM 1847 C C . GLY A 1 282 ? 155.085 169.275 153.893 1.00 21.14 261 GLY A C 1
ATOM 1848 O O . GLY A 1 282 ? 155.626 168.196 154.152 1.00 21.14 261 GLY A O 1
ATOM 1849 N N . MET A 1 283 ? 155.122 170.308 154.721 1.00 28.19 262 MET A N 1
ATOM 1850 C CA . MET A 1 283 ? 155.989 170.358 155.883 1.00 28.19 262 MET A CA 1
ATOM 1851 C C . MET A 1 283 ? 155.153 170.337 157.152 1.00 28.19 262 MET A C 1
ATOM 1852 O O . MET A 1 283 ? 154.122 171.005 157.240 1.00 28.19 262 MET A O 1
ATOM 1857 N N . ASN A 1 284 ? 155.584 169.541 158.116 1.00 24.03 263 ASN A N 1
ATOM 1858 C CA . ASN A 1 284 ? 154.981 169.514 159.442 1.00 24.03 263 ASN A CA 1
ATOM 1859 C C . ASN A 1 284 ? 155.916 170.282 160.363 1.00 24.03 263 ASN A C 1
ATOM 1860 O O . ASN A 1 284 ? 156.881 169.728 160.889 1.00 24.03 263 ASN A O 1
ATOM 1865 N N . LEU A 1 285 ? 155.635 171.560 160.551 1.00 21.38 264 LEU A N 1
ATOM 1866 C CA . LEU A 1 285 ? 156.519 172.421 161.323 1.00 21.38 264 LEU A CA 1
ATOM 1867 C C . LEU A 1 285 ? 156.225 172.215 162.801 1.00 21.38 264 LEU A C 1
ATOM 1868 O O . LEU A 1 285 ? 155.186 172.645 163.301 1.00 21.38 264 LEU A O 1
ATOM 1873 N N . MET A 1 286 ? 157.123 171.531 163.496 1.00 28.24 265 MET A N 1
ATOM 1874 C CA . MET A 1 286 ? 156.935 171.271 164.913 1.00 28.24 265 MET A CA 1
ATOM 1875 C C . MET A 1 286 ? 157.287 172.506 165.723 1.00 28.24 265 MET A C 1
ATOM 1876 O O . MET A 1 286 ? 158.305 173.154 165.484 1.00 28.24 265 MET A O 1
ATOM 1881 N N . VAL A 1 287 ? 156.443 172.825 166.694 1.00 20.86 266 VAL A N 1
ATOM 1882 C CA . VAL A 1 287 ? 156.695 173.920 167.621 1.00 20.86 266 VAL A CA 1
ATOM 1883 C C . VAL A 1 287 ? 156.758 173.300 169.009 1.00 20.86 266 VAL A C 1
ATOM 1884 O O . VAL A 1 287 ? 156.187 173.815 169.972 1.00 20.86 266 VAL A O 1
ATOM 1888 N N . ASP A 1 288 ? 157.395 172.137 169.104 1.00 27.57 267 ASP A N 1
ATOM 1889 C CA . ASP A 1 288 ? 157.404 171.366 170.340 1.00 27.57 267 ASP A CA 1
ATOM 1890 C C . ASP A 1 288 ? 158.736 171.448 171.075 1.00 27.57 267 ASP A C 1
ATOM 1891 O O . ASP A 1 288 ? 158.979 170.652 171.983 1.00 27.57 267 ASP A O 1
ATOM 1896 N N . GLY A 1 289 ? 159.599 172.389 170.703 1.00 23.46 268 GLY A N 1
ATOM 1897 C CA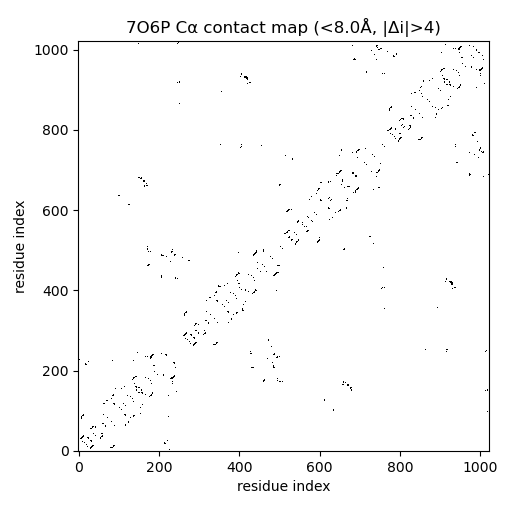 . GLY A 1 289 ? 160.862 172.559 171.393 1.00 23.46 268 GLY A CA 1
ATOM 1898 C C . GLY A 1 289 ? 161.742 171.335 171.392 1.00 23.46 268 GLY A C 1
ATOM 1899 O O . GLY A 1 289 ? 162.602 171.199 172.260 1.00 23.46 268 GLY A O 1
ATOM 1900 N N . GLY A 1 290 ? 161.541 170.431 170.441 1.00 27.77 269 GLY A N 1
ATOM 1901 C CA . GLY A 1 290 ? 162.281 169.194 170.397 1.00 27.77 269 GLY A CA 1
ATOM 1902 C C . GLY A 1 290 ? 161.644 168.038 171.121 1.00 27.77 269 GLY A C 1
ATOM 1903 O O . GLY A 1 290 ? 162.302 167.011 171.311 1.00 27.77 269 GLY A O 1
ATOM 1904 N N . PHE A 1 291 ? 160.378 168.156 171.513 1.00 26.79 270 PHE A N 1
ATOM 1905 C CA . PHE A 1 291 ? 159.761 167.122 172.335 1.00 26.79 270 PHE A CA 1
ATOM 1906 C C . PHE A 1 291 ? 159.631 165.805 171.582 1.00 26.79 270 PHE A C 1
ATOM 1907 O O . PHE A 1 291 ? 159.841 164.736 172.162 1.00 26.79 270 PHE A O 1
ATOM 1915 N N . THR A 1 292 ? 159.270 165.854 170.302 1.00 27.96 271 THR A N 1
ATOM 1916 C CA . THR A 1 292 ? 159.034 164.630 169.548 1.00 27.96 271 THR A CA 1
ATOM 1917 C C . THR A 1 292 ? 160.305 164.023 168.979 1.00 27.96 271 THR A C 1
ATOM 1918 O O . THR A 1 292 ? 160.372 162.804 168.800 1.00 27.96 271 THR A O 1
ATOM 1922 N N . SER A 1 293 ? 161.314 164.833 168.699 1.00 30.16 272 SER A N 1
ATOM 1923 C CA . SER A 1 293 ? 162.556 164.313 168.156 1.00 30.16 272 SER A CA 1
ATOM 1924 C C . SER A 1 293 ? 163.464 163.710 169.221 1.00 30.16 272 SER A C 1
ATOM 1925 O O . SER A 1 293 ? 164.511 163.159 168.876 1.00 30.16 272 SER A O 1
ATOM 1928 N N . THR A 1 294 ? 163.090 163.781 170.495 1.00 34.79 273 THR A N 1
ATOM 1929 C CA . THR A 1 294 ? 163.916 163.252 171.570 1.00 34.79 273 THR A CA 1
ATOM 1930 C C . THR A 1 294 ? 163.082 162.365 172.487 1.00 34.79 273 THR A C 1
ATOM 1931 O O . THR A 1 294 ? 161.852 162.331 172.413 1.00 34.79 273 THR A O 1
ATOM 1935 N N . ASN A 1 295 ? 163.778 161.640 173.358 1.00 40.73 274 ASN A N 1
ATOM 1936 C CA . ASN A 1 295 ? 163.137 160.806 174.370 1.00 40.73 274 ASN A CA 1
ATOM 1937 C C . ASN A 1 295 ? 164.095 160.701 175.549 1.00 40.73 274 ASN A C 1
ATOM 1938 O O . ASN A 1 295 ? 165.162 160.100 175.423 1.00 40.73 274 ASN A O 1
ATOM 1943 N N . HIS A 1 296 ? 163.724 161.292 176.685 1.00 37.01 275 HIS A N 1
ATOM 1944 C CA . HIS A 1 296 ? 164.571 161.309 177.870 1.00 37.01 275 HIS A CA 1
ATOM 1945 C C . HIS A 1 296 ? 164.222 160.198 178.850 1.00 37.01 275 HIS A C 1
ATOM 1946 O O . HIS A 1 296 ? 164.427 160.354 180.057 1.00 37.01 275 HIS A O 1
ATOM 1953 N N . ALA A 1 297 ? 163.708 159.071 178.357 1.00 42.04 276 ALA A N 1
ATOM 1954 C CA . ALA A 1 297 ? 163.293 158.002 179.255 1.00 42.04 276 ALA A CA 1
ATOM 1955 C C . ALA A 1 297 ? 164.480 157.252 179.843 1.00 42.04 276 ALA A C 1
ATOM 1956 O O . ALA A 1 297 ? 164.369 156.685 180.934 1.00 42.04 276 ALA A O 1
ATOM 1958 N N . LEU A 1 298 ? 165.611 157.230 179.148 1.00 45.62 277 LEU A N 1
ATOM 1959 C CA . LEU A 1 298 ? 166.797 156.545 179.640 1.00 45.62 277 LEU A CA 1
ATOM 1960 C C . LEU A 1 298 ? 167.700 157.440 180.474 1.00 45.62 277 LEU A C 1
ATOM 1961 O O . LEU A 1 298 ? 168.729 156.968 180.963 1.00 45.62 277 LEU A O 1
ATOM 1966 N N . GLN A 1 299 ? 167.342 158.711 180.640 1.00 46.23 278 GLN A N 1
ATOM 1967 C CA . GLN A 1 299 ? 168.078 159.640 181.496 1.00 46.23 278 GLN A CA 1
ATOM 1968 C C . GLN A 1 299 ? 169.536 159.774 181.067 1.00 46.23 278 GLN A C 1
ATOM 1969 O O . GLN A 1 299 ? 170.442 159.839 181.896 1.00 46.23 278 GLN A O 1
ATOM 1975 N N . VAL A 1 300 ? 169.768 159.810 179.757 1.00 36.04 279 VAL A N 1
ATOM 1976 C CA . VAL A 1 300 ? 171.113 160.075 179.263 1.00 36.04 279 VAL A CA 1
ATOM 1977 C C . VAL A 1 300 ? 171.503 161.519 179.540 1.00 36.04 279 VAL A C 1
ATOM 1978 O O . VAL A 1 300 ? 172.621 161.800 179.982 1.00 36.04 279 VAL A O 1
ATOM 1982 N N . PHE A 1 301 ? 170.591 162.456 179.289 1.00 33.33 280 PHE A N 1
ATOM 1983 C CA . PHE A 1 301 ? 170.877 163.874 179.436 1.00 33.33 280 PHE A CA 1
ATOM 1984 C C . PHE A 1 301 ? 170.024 164.578 180.477 1.00 33.33 280 PHE A C 1
ATOM 1985 O O . PHE A 1 301 ? 170.409 165.660 180.928 1.00 33.33 280 PHE A O 1
ATOM 1993 N N . ARG A 1 302 ? 168.897 164.018 180.862 1.00 43.17 281 ARG A N 1
ATOM 1994 C CA . ARG A 1 302 ? 168.125 164.572 181.957 1.00 43.17 281 ARG A CA 1
ATOM 1995 C C . ARG A 1 302 ? 168.229 163.655 183.162 1.00 43.17 281 ARG A C 1
ATOM 1996 O O . ARG A 1 302 ? 168.252 162.433 183.001 1.00 43.17 281 ARG A O 1
ATOM 2004 N N . PRO A 1 303 ? 168.300 164.197 184.380 1.00 73.16 282 PRO A N 1
ATOM 2005 C CA . PRO A 1 303 ? 168.325 163.341 185.566 1.00 73.16 282 PRO A CA 1
ATOM 2006 C C . PRO A 1 303 ? 166.973 162.690 185.846 1.00 73.16 282 PRO A C 1
ATOM 2007 O O . PRO A 1 303 ? 166.391 162.073 184.951 1.00 73.16 282 PRO A O 1
ATOM 2011 N N . LEU B 1 34 ? 158.495 198.671 163.725 1.00 89.71 13 LEU B N 1
ATOM 2012 C CA . LEU B 1 34 ? 158.935 197.335 164.113 1.00 89.71 13 LEU B CA 1
ATOM 2013 C C . LEU B 1 34 ? 160.447 197.189 163.993 1.00 89.71 13 LEU B C 1
ATOM 2014 O O . LEU B 1 34 ? 161.026 197.504 162.956 1.00 89.71 13 LEU B O 1
ATOM 2019 N N . PRO B 1 35 ? 161.086 196.708 165.054 1.00 69.82 14 PRO B N 1
ATOM 2020 C CA . PRO B 1 35 ? 162.546 196.589 165.045 1.00 69.82 14 PRO B CA 1
ATOM 2021 C C . PRO B 1 35 ? 162.996 195.474 164.116 1.00 69.82 14 PRO B C 1
ATOM 2022 O O . PRO B 1 35 ? 162.219 194.616 163.699 1.00 69.82 14 PRO B O 1
ATOM 2026 N N . LEU B 1 36 ? 164.284 195.499 163.794 1.00 37.86 15 LEU B N 1
ATOM 2027 C CA . LEU B 1 36 ? 164.857 194.455 162.960 1.00 37.86 15 LEU B CA 1
ATOM 2028 C C . LEU B 1 36 ? 164.867 193.132 163.716 1.00 37.86 15 LEU B C 1
ATOM 2029 O O . LEU B 1 36 ? 165.072 193.094 164.930 1.00 37.86 15 LEU B O 1
ATOM 2034 N N . ARG B 1 37 ? 164.647 192.042 162.985 1.00 31.75 16 ARG B N 1
ATOM 2035 C CA . ARG B 1 37 ? 164.347 190.764 163.616 1.00 31.75 16 ARG B CA 1
ATOM 2036 C C . ARG B 1 37 ? 165.534 190.170 164.357 1.00 31.75 16 ARG B C 1
ATOM 2037 O O . ARG B 1 37 ? 165.335 189.318 165.225 1.00 31.75 16 ARG B O 1
ATOM 2045 N N . LEU B 1 38 ? 166.755 190.598 164.055 1.00 23.28 17 LEU B N 1
ATOM 2046 C CA . LEU B 1 38 ? 167.936 190.039 164.700 1.00 23.28 17 LEU B CA 1
ATOM 2047 C C . LEU B 1 38 ? 168.803 191.127 165.307 1.00 23.28 17 LEU B C 1
ATOM 2048 O O . LEU B 1 38 ? 170.021 190.975 165.387 1.00 23.28 17 LEU B O 1
ATOM 2053 N N . LEU B 1 39 ? 168.197 192.225 165.734 1.00 27.77 18 LEU B N 1
ATOM 2054 C CA . LEU B 1 39 ? 168.975 193.372 166.170 1.00 27.77 18 LEU B CA 1
ATOM 2055 C C . LEU B 1 39 ? 169.802 193.024 167.395 1.00 27.77 18 LEU B C 1
ATOM 2056 O O . LEU B 1 39 ? 169.268 192.565 168.406 1.00 27.77 18 LEU B O 1
ATOM 2061 N N . GLY B 1 40 ? 171.107 193.242 167.302 1.00 28.40 19 GLY B N 1
ATOM 2062 C CA . GLY B 1 40 ? 172.009 193.018 168.407 1.00 28.40 19 GLY B CA 1
ATOM 2063 C C . GLY B 1 40 ? 172.538 191.608 168.535 1.00 28.40 19 GLY B C 1
ATOM 2064 O O . GLY B 1 40 ? 173.506 191.397 169.272 1.00 28.40 19 GLY B O 1
ATOM 2065 N N . ARG B 1 41 ? 171.945 190.642 167.848 1.00 27.02 20 ARG B N 1
ATOM 2066 C CA . ARG B 1 41 ? 172.412 189.269 167.934 1.00 27.02 20 ARG B CA 1
ATOM 2067 C C . ARG B 1 41 ? 173.727 189.099 167.182 1.00 27.02 20 ARG B C 1
ATOM 2068 O O . ARG B 1 41 ? 173.936 189.696 166.127 1.00 27.02 20 ARG B O 1
ATOM 2076 N N . VAL B 1 42 ? 174.608 188.262 167.716 1.00 20.99 21 VAL B N 1
ATOM 2077 C CA . VAL B 1 42 ? 175.896 187.970 167.098 1.00 20.99 21 VAL B CA 1
ATOM 2078 C C . VAL B 1 42 ? 175.836 186.585 166.480 1.00 20.99 21 VAL B C 1
ATOM 2079 O O . VAL B 1 42 ? 175.378 185.633 167.120 1.00 20.99 21 VAL B O 1
ATOM 2083 N N . ALA B 1 43 ? 176.314 186.470 165.249 1.00 17.00 22 ALA B N 1
ATOM 2084 C CA . ALA B 1 43 ? 176.227 185.237 164.487 1.00 17.00 22 ALA B CA 1
ATOM 2085 C C . ALA B 1 43 ? 177.581 184.873 163.903 1.00 17.00 22 ALA B C 1
ATOM 2086 O O . ALA B 1 43 ? 178.325 185.741 163.449 1.00 17.00 22 ALA B O 1
ATOM 2088 N N . LEU B 1 44 ? 177.882 183.582 163.904 1.00 20.99 23 LEU B N 1
ATOM 2089 C CA . LEU B 1 44 ? 179.044 183.021 163.235 1.00 20.99 23 LEU B CA 1
ATOM 2090 C C . LEU B 1 44 ? 178.557 182.123 162.114 1.00 20.99 23 LEU B C 1
ATOM 2091 O O . LEU B 1 44 ? 177.681 181.285 162.330 1.00 20.99 23 LEU B O 1
ATOM 2096 N N . VAL B 1 45 ? 179.107 182.298 160.921 1.00 20.99 24 VAL B N 1
ATOM 2097 C CA . VAL B 1 45 ? 178.671 181.547 159.751 1.00 20.99 24 VAL B CA 1
ATOM 2098 C C . VAL B 1 45 ? 179.883 180.886 159.123 1.00 20.99 24 VAL B C 1
ATOM 2099 O O . VAL B 1 45 ? 180.790 181.575 158.649 1.00 20.99 24 VAL B O 1
ATOM 2103 N N . THR B 1 46 ? 179.896 179.562 159.105 1.00 25.62 25 THR B N 1
ATOM 2104 C CA . THR B 1 46 ? 180.993 178.821 158.510 1.00 25.62 25 THR B CA 1
ATOM 2105 C C . THR B 1 46 ? 180.671 178.546 157.052 1.00 25.62 25 THR B C 1
ATOM 2106 O O . THR B 1 46 ? 179.593 178.045 156.735 1.00 25.62 25 THR B O 1
ATOM 2110 N N . GLY B 1 47 ? 181.607 178.869 156.169 1.00 32.74 26 GLY B N 1
ATOM 2111 C CA . GLY B 1 47 ? 181.337 178.786 154.753 1.00 32.74 26 GLY B CA 1
ATOM 2112 C C . GLY B 1 47 ? 180.578 179.963 154.197 1.00 32.74 26 GLY B C 1
ATOM 2113 O O . GLY B 1 47 ? 179.979 179.850 153.127 1.00 32.74 26 GLY B O 1
ATOM 2114 N N . GLY B 1 48 ? 180.594 181.099 154.886 1.00 35.06 27 GLY B N 1
ATOM 2115 C CA . GLY B 1 48 ? 179.809 182.248 154.494 1.00 35.06 27 GLY B CA 1
ATOM 2116 C C . GLY B 1 48 ? 180.360 183.040 153.328 1.00 35.06 27 GLY B C 1
ATOM 2117 O O . GLY B 1 48 ? 179.714 184.004 152.910 1.00 35.06 27 GLY B O 1
ATOM 2118 N N . SER B 1 49 ? 181.530 182.684 152.807 1.00 54.33 28 SER B N 1
ATOM 2119 C CA . SER B 1 49 ? 182.121 183.495 151.748 1.00 54.33 28 SER B CA 1
ATOM 2120 C C . SER B 1 49 ? 181.383 183.340 150.425 1.00 54.33 28 SER B C 1
ATOM 2121 O O . SER B 1 49 ? 181.389 184.265 149.608 1.00 54.33 28 SER B O 1
ATOM 2124 N N . SER B 1 50 ? 180.741 182.199 150.190 1.00 54.48 29 SER B N 1
ATOM 2125 C CA . SER B 1 50 ? 180.133 181.965 148.891 1.00 54.48 29 SER B CA 1
ATOM 2126 C C . SER B 1 50 ? 178.937 181.035 149.019 1.00 54.48 29 SER B C 1
ATOM 2127 O O . SER B 1 50 ? 178.803 180.288 149.988 1.00 54.48 29 SER B O 1
ATOM 2130 N N . GLY B 1 51 ? 178.088 181.071 148.002 1.00 37.77 30 GLY B N 1
ATOM 2131 C CA . GLY B 1 51 ? 176.970 180.149 147.939 1.00 37.77 30 GLY B CA 1
ATOM 2132 C C . GLY B 1 51 ? 175.870 180.521 148.907 1.00 37.77 30 GLY B C 1
ATOM 2133 O O . GLY B 1 51 ? 175.509 181.692 149.048 1.00 37.77 30 GLY B O 1
ATOM 2134 N N . ILE B 1 52 ? 175.320 179.511 149.579 1.00 31.70 31 ILE B N 1
ATOM 2135 C CA . ILE B 1 52 ? 174.225 179.753 150.510 1.00 31.70 31 ILE B CA 1
ATOM 2136 C C . ILE B 1 52 ? 174.703 180.583 151.690 1.00 31.70 31 ILE B C 1
ATOM 2137 O O . ILE B 1 52 ? 173.975 181.444 152.196 1.00 31.70 31 ILE B O 1
ATOM 2142 N N . GLY B 1 53 ? 175.932 180.343 152.143 1.00 27.45 32 GLY B N 1
ATOM 2143 C CA . GLY B 1 53 ? 176.454 181.090 153.269 1.00 27.45 32 GLY B CA 1
ATOM 2144 C C . GLY B 1 53 ? 176.521 182.576 153.001 1.00 27.45 32 GLY B C 1
ATOM 2145 O O . GLY B 1 53 ? 176.269 183.389 153.891 1.00 27.45 32 GLY B O 1
ATOM 2146 N N . GLU B 1 54 ? 176.870 182.952 151.773 1.00 35.03 33 GLU B N 1
ATOM 2147 C CA . GLU B 1 54 ? 176.888 184.361 151.409 1.00 35.03 33 GLU B CA 1
ATOM 2148 C C . GLU B 1 54 ? 175.505 184.976 151.537 1.00 35.03 33 GLU B C 1
ATOM 2149 O O . GLU B 1 54 ? 175.360 186.098 152.028 1.00 35.03 33 GLU B O 1
ATOM 2155 N N . SER B 1 55 ? 174.478 184.251 151.099 1.00 22.84 34 SER B N 1
ATOM 2156 C CA . SER B 1 55 ? 173.110 184.720 151.261 1.00 22.84 34 SER B CA 1
ATOM 2157 C C . SER B 1 55 ? 172.759 184.887 152.730 1.00 22.84 34 SER B C 1
ATOM 2158 O O . SER B 1 55 ? 172.224 185.920 153.135 1.00 22.84 34 SER B O 1
ATOM 2161 N N . ILE B 1 56 ? 173.056 183.872 153.542 1.00 20.99 35 ILE B N 1
ATOM 2162 C CA . ILE B 1 56 ? 172.752 183.942 154.967 1.00 20.99 35 ILE B CA 1
ATOM 2163 C C . ILE B 1 56 ? 173.401 185.165 155.587 1.00 20.99 35 ILE B C 1
ATOM 2164 O O . ILE B 1 56 ? 172.769 185.904 156.350 1.00 20.99 35 ILE B O 1
ATOM 2169 N N . VAL B 1 57 ? 174.667 185.407 155.257 1.00 20.99 36 VAL B N 1
ATOM 2170 C CA . VAL B 1 57 ? 175.382 186.538 155.830 1.00 20.99 36 VAL B CA 1
ATOM 2171 C C . VAL B 1 57 ? 174.720 187.841 155.418 1.00 20.99 36 VAL B C 1
ATOM 2172 O O . VAL B 1 57 ? 174.490 188.732 156.245 1.00 20.99 36 VAL B O 1
ATOM 2176 N N A LEU B 1 58 ? 174.399 187.970 154.131 0.50 20.99 37 LEU B N 1
ATOM 2177 N N B LEU B 1 58 ? 174.405 187.968 154.130 0.50 20.99 37 LEU B N 1
ATOM 2178 C CA A LEU B 1 58 ? 173.773 189.194 153.652 0.50 20.99 37 LEU B CA 1
ATOM 2179 C CA B LEU B 1 58 ? 173.781 189.188 153.641 0.50 20.99 37 LEU B CA 1
ATOM 2180 C C A LEU B 1 58 ? 172.416 189.412 154.296 0.50 20.99 37 LEU B C 1
ATOM 2181 C C B LEU B 1 58 ? 172.422 189.411 154.288 0.50 20.99 37 LEU B C 1
ATOM 2182 O O A LEU B 1 58 ? 172.096 190.528 154.715 0.50 20.99 37 LEU B O 1
ATOM 2183 O O B LEU B 1 58 ? 172.106 190.528 154.705 0.50 20.99 37 LEU B O 1
ATOM 2192 N N . LEU B 1 59 ? 171.617 188.355 154.408 1.00 20.99 38 LEU B N 1
ATOM 2193 C CA . LEU B 1 59 ? 170.310 188.489 155.035 1.00 20.99 38 LEU B CA 1
ATOM 2194 C C . LEU B 1 59 ? 170.438 188.836 156.513 1.00 20.99 38 LEU B C 1
ATOM 2195 O O . LEU B 1 59 ? 169.716 189.699 157.017 1.00 20.99 38 LEU B O 1
ATOM 2200 N N . PHE B 1 60 ? 171.355 188.176 157.219 1.00 23.11 39 PHE B N 1
ATOM 2201 C CA . PHE B 1 60 ? 171.578 188.472 158.628 1.00 23.11 39 PHE B CA 1
ATOM 2202 C C . PHE B 1 60 ? 171.914 189.943 158.844 1.00 23.11 39 PHE B C 1
ATOM 2203 O O . PHE B 1 60 ? 171.392 190.572 159.769 1.00 23.11 39 PHE B O 1
ATOM 2211 N N . ARG B 1 61 ? 172.766 190.514 157.993 1.00 26.28 40 ARG B N 1
ATOM 2212 C CA . ARG B 1 61 ? 173.105 191.927 158.119 1.00 26.28 40 ARG B CA 1
ATOM 2213 C C . ARG B 1 61 ? 171.878 192.810 157.947 1.00 26.28 40 ARG B C 1
ATOM 2214 O O . ARG B 1 61 ? 171.687 193.775 158.693 1.00 26.28 40 ARG B O 1
ATOM 2222 N N . LYS B 1 62 ? 171.037 192.488 156.967 1.00 27.69 41 LYS B N 1
ATOM 2223 C CA . LYS B 1 62 ? 169.846 193.281 156.693 1.00 27.69 41 LYS B CA 1
ATOM 2224 C C . LYS B 1 62 ? 168.898 193.321 157.883 1.00 27.69 41 LYS B C 1
ATOM 2225 O O . LYS B 1 62 ? 168.171 194.301 158.061 1.00 27.69 41 LYS B O 1
ATOM 2231 N N . HIS B 1 63 ? 168.895 192.283 158.712 1.00 23.17 42 HIS B N 1
ATOM 2232 C CA . HIS B 1 63 ? 168.005 192.220 159.859 1.00 23.17 42 HIS B CA 1
ATOM 2233 C C . HIS B 1 63 ? 168.693 192.622 161.157 1.00 23.17 42 HIS B C 1
ATOM 2234 O O . HIS B 1 63 ? 168.190 192.310 162.238 1.00 23.17 42 HIS B O 1
ATOM 2241 N N . GLY B 1 64 ? 169.824 193.313 161.064 1.00 20.50 43 GLY B N 1
ATOM 2242 C CA . GLY B 1 64 ? 170.461 193.931 162.203 1.00 20.50 43 GLY B CA 1
ATOM 2243 C C . GLY B 1 64 ? 171.508 193.112 162.918 1.00 20.50 43 GLY B C 1
ATOM 2244 O O . GLY B 1 64 ? 171.980 193.539 163.976 1.00 20.50 43 GLY B O 1
ATOM 2245 N N . ALA B 1 65 ? 171.900 191.966 162.378 1.00 20.99 44 ALA B N 1
ATOM 2246 C CA . ALA B 1 65 ? 172.824 191.106 163.094 1.00 20.99 44 ALA B CA 1
ATOM 2247 C C . ALA B 1 65 ? 174.265 191.538 162.864 1.00 20.99 44 ALA B C 1
ATOM 2248 O O . ALA B 1 65 ? 174.602 192.192 161.875 1.00 20.99 44 ALA B O 1
ATOM 2250 N N . LYS B 1 66 ? 175.117 191.187 163.809 1.00 22.30 45 LYS B N 1
ATOM 2251 C CA . LYS B 1 66 ? 176.556 191.240 163.609 1.00 22.30 45 LYS B CA 1
ATOM 2252 C C . LYS B 1 66 ? 177.026 189.846 163.231 1.00 22.30 45 LYS B C 1
ATOM 2253 O O . LYS B 1 66 ? 176.621 188.864 163.858 1.00 22.30 45 LYS B O 1
ATOM 2259 N N . VAL B 1 67 ? 177.845 189.755 162.191 1.00 19.85 46 VAL B N 1
ATOM 2260 C CA . VAL B 1 67 ? 178.161 188.477 161.571 1.00 19.85 46 VAL B CA 1
ATOM 2261 C C . VAL B 1 67 ? 179.666 188.319 161.455 1.00 19.85 46 VAL B C 1
ATOM 2262 O O . VAL B 1 67 ? 180.378 189.263 161.102 1.00 19.85 46 VAL B O 1
ATOM 2266 N N . CYS B 1 68 ? 180.151 187.129 161.780 1.00 21.47 47 CYS B N 1
ATOM 2267 C CA . CYS B 1 68 ? 181.529 186.741 161.535 1.00 21.47 47 CYS B CA 1
ATOM 2268 C C . CYS B 1 68 ? 181.545 185.568 160.576 1.00 21.47 47 CYS B C 1
ATOM 2269 O O . CYS B 1 68 ? 180.861 184.568 160.796 1.00 21.47 47 CYS B O 1
ATOM 2272 N N . ILE B 1 69 ? 182.321 185.697 159.516 1.00 23.72 48 ILE B N 1
ATOM 2273 C CA . ILE B 1 69 ? 182.469 184.654 158.518 1.00 23.72 48 ILE B CA 1
ATOM 2274 C C . ILE B 1 69 ? 183.713 183.852 158.859 1.00 23.72 48 ILE B C 1
ATOM 2275 O O . ILE B 1 69 ? 184.780 184.426 159.090 1.00 23.72 48 ILE B O 1
ATOM 2280 N N . ALA B 1 70 ? 183.574 182.531 158.907 1.00 28.60 49 ALA B N 1
ATOM 2281 C CA . ALA B 1 70 ? 184.700 181.612 159.030 1.00 28.60 49 ALA B CA 1
ATOM 2282 C C . ALA B 1 70 ? 184.757 180.766 157.769 1.00 28.60 49 ALA B C 1
ATOM 2283 O O . ALA B 1 70 ? 183.872 179.940 157.532 1.00 28.60 49 ALA B O 1
ATOM 2285 N N . ASP B 1 71 ? 185.798 180.963 156.966 1.00 44.97 50 ASP B N 1
ATOM 2286 C CA . ASP B 1 71 ? 185.910 180.247 155.708 1.00 44.97 50 ASP B CA 1
ATOM 2287 C C . ASP B 1 71 ? 187.376 180.093 155.331 1.00 44.97 50 ASP B C 1
ATOM 2288 O O . ASP B 1 71 ? 188.235 180.859 155.767 1.00 44.97 50 ASP B O 1
ATOM 2293 N N . VAL B 1 72 ? 187.642 179.095 154.491 1.00 63.96 51 VAL B N 1
ATOM 2294 C CA . VAL B 1 72 ? 188.992 178.762 154.046 1.00 63.96 51 VAL B CA 1
ATOM 2295 C C . VAL B 1 72 ? 189.494 179.829 153.087 1.00 63.96 51 VAL B C 1
ATOM 2296 O O . VAL B 1 72 ? 188.731 180.705 152.667 1.00 63.96 51 VAL B O 1
ATOM 2300 N N . GLN B 1 73 ? 190.776 179.751 152.723 1.00 102.15 52 GLN B N 1
ATOM 2301 C CA . GLN B 1 73 ? 191.368 180.710 151.798 1.00 102.15 52 GLN B CA 1
ATOM 2302 C C . GLN B 1 73 ? 191.247 182.118 152.362 1.00 102.15 52 GLN B C 1
ATOM 2303 O O . GLN B 1 73 ? 190.452 182.923 151.868 1.00 102.15 52 GLN B O 1
ATOM 2309 N N . ASP B 1 74 ? 192.003 182.397 153.430 1.00 102.60 53 ASP B N 1
ATOM 2310 C CA . ASP B 1 74 ? 191.915 183.668 154.145 1.00 102.60 53 ASP B CA 1
ATOM 2311 C C . ASP B 1 74 ? 191.942 184.877 153.217 1.00 102.60 53 ASP B C 1
ATOM 2312 O O . ASP B 1 74 ? 191.514 185.963 153.621 1.00 102.60 53 ASP B O 1
ATOM 2317 N N . ASN B 1 75 ? 192.420 184.718 151.984 1.00 117.11 54 ASN B N 1
ATOM 2318 C CA . ASN B 1 75 ? 192.310 185.798 151.013 1.00 117.11 54 ASN B CA 1
ATOM 2319 C C . ASN B 1 75 ? 190.860 186.038 150.599 1.00 117.11 54 ASN B C 1
ATOM 2320 O O . ASN B 1 75 ? 190.371 187.170 150.670 1.00 117.11 54 ASN B O 1
ATOM 2325 N N . GLN B 1 76 ? 190.146 184.980 150.200 1.00 110.98 55 GLN B N 1
ATOM 2326 C CA . GLN B 1 76 ? 188.839 185.165 149.570 1.00 110.98 55 GLN B CA 1
ATOM 2327 C C . GLN B 1 76 ? 187.793 185.674 150.552 1.00 110.98 55 GLN B C 1
ATOM 2328 O O . GLN B 1 76 ? 186.897 186.433 150.163 1.00 110.98 55 GLN B O 1
ATOM 2334 N N . GLY B 1 77 ? 187.879 185.269 151.818 1.00 99.76 56 GLY B N 1
ATOM 2335 C CA . GLY B 1 77 ? 186.928 185.768 152.795 1.00 99.76 56 GLY B CA 1
ATOM 2336 C C . GLY B 1 77 ? 187.000 187.274 152.951 1.00 99.76 56 GLY B C 1
ATOM 2337 O O . GLY B 1 77 ? 185.977 187.949 153.088 1.00 99.76 56 GLY B O 1
ATOM 2338 N N . GLN B 1 78 ? 188.217 187.819 152.954 1.00 108.33 57 GLN B N 1
ATOM 2339 C CA . GLN B 1 78 ? 188.366 189.266 152.867 1.00 108.33 57 GLN B CA 1
ATOM 2340 C C . GLN B 1 78 ? 187.991 189.781 151.480 1.00 108.33 57 GLN B C 1
ATOM 2341 O O . GLN B 1 78 ? 187.445 190.883 151.348 1.00 108.33 57 GLN B O 1
ATOM 2347 N N . ARG B 1 79 ? 188.280 189.000 150.433 1.00 112.48 58 ARG B N 1
ATOM 2348 C CA . ARG B 1 79 ? 187.944 189.423 149.076 1.00 112.48 58 ARG B CA 1
ATOM 2349 C C . ARG B 1 79 ? 186.445 189.636 148.925 1.00 112.48 58 ARG B C 1
ATOM 2350 O O . ARG B 1 79 ? 186.008 190.609 148.298 1.00 112.48 58 ARG B O 1
ATOM 2358 N N . LEU B 1 80 ? 185.638 188.732 149.484 1.00 113.07 59 LEU B N 1
ATOM 2359 C CA . LEU B 1 80 ? 184.215 189.018 149.620 1.00 113.07 59 LEU B CA 1
ATOM 2360 C C . LEU B 1 80 ? 183.987 190.224 150.524 1.00 113.07 59 LEU B C 1
ATOM 2361 O O . LEU B 1 80 ? 183.154 191.086 150.223 1.00 113.07 59 LEU B O 1
ATOM 2366 N N . CYS B 1 81 ? 184.730 190.305 151.630 1.00 116.89 60 CYS B N 1
ATOM 2367 C CA . CYS B 1 81 ? 184.541 191.398 152.579 1.00 116.89 60 CYS B CA 1
ATOM 2368 C C . CYS B 1 81 ? 184.804 192.749 151.927 1.00 116.89 60 CYS B C 1
ATOM 2369 O O . CYS B 1 81 ? 184.189 193.756 152.299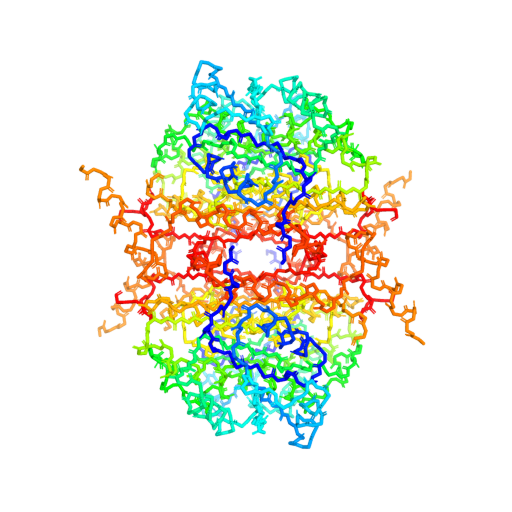 1.00 116.89 60 CYS B O 1
ATOM 2372 N N . GLU B 1 82 ? 185.729 192.797 150.968 1.00 125.54 61 GLU B N 1
ATOM 2373 C CA . GLU B 1 82 ? 185.926 194.025 150.206 1.00 125.54 61 GLU B CA 1
ATOM 2374 C C . GLU B 1 82 ? 184.676 194.388 149.413 1.00 125.54 61 GLU B C 1
ATOM 2375 O O . GLU B 1 82 ? 184.295 195.562 149.344 1.00 125.54 61 GLU B O 1
ATOM 2381 N N . THR B 1 83 ? 184.024 193.390 148.809 1.00 128.29 62 THR B N 1
ATOM 2382 C CA . THR B 1 83 ? 182.842 193.653 147.990 1.00 128.29 62 THR B CA 1
ATOM 2383 C C . THR B 1 83 ? 181.706 194.249 148.814 1.00 128.29 62 THR B C 1
ATOM 2384 O O . THR B 1 83 ? 181.063 195.217 148.390 1.00 128.29 62 THR B O 1
ATOM 2388 N N . LEU B 1 84 ? 181.448 193.694 149.998 1.00 119.41 63 LEU B N 1
ATOM 2389 C CA . LEU B 1 84 ? 180.375 194.203 150.843 1.00 119.41 63 LEU B CA 1
ATOM 2390 C C . LEU B 1 84 ? 180.781 195.447 151.621 1.00 119.41 63 LEU B C 1
ATOM 2391 O O . LEU B 1 84 ? 179.906 196.154 152.134 1.00 119.41 63 LEU B O 1
ATOM 2396 N N . GLY B 1 85 ? 182.072 195.727 151.724 1.00 116.75 64 GLY B N 1
ATOM 2397 C CA . GLY B 1 85 ? 182.563 196.921 152.383 1.00 116.75 64 GLY B CA 1
ATOM 2398 C C . GLY B 1 85 ? 183.223 196.605 153.714 1.00 116.75 64 GLY B C 1
ATOM 2399 O O . GLY B 1 85 ? 183.200 195.478 154.211 1.00 116.75 64 GLY B O 1
ATOM 2400 N N . GLY B 1 86 ? 183.820 197.646 154.290 1.00 97.75 65 GLY B N 1
ATOM 2401 C CA . GLY B 1 86 ? 184.478 197.526 155.575 1.00 97.75 65 GLY B CA 1
ATOM 2402 C C . GLY B 1 86 ? 183.576 197.850 156.748 1.00 97.75 65 GLY B C 1
ATOM 2403 O O . GLY B 1 86 ? 183.937 198.660 157.607 1.00 97.75 65 GLY B O 1
ATOM 2404 N N . SER B 1 87 ? 182.400 197.229 156.792 1.00 86.27 66 SER B N 1
ATOM 2405 C CA . SER B 1 87 ? 181.464 197.482 157.879 1.00 86.27 66 SER B CA 1
ATOM 2406 C C . SER B 1 87 ? 182.072 197.077 159.215 1.00 86.27 66 SER B C 1
ATOM 2407 O O . SER B 1 87 ? 182.795 196.083 159.311 1.00 86.27 66 SER B O 1
ATOM 2410 N N . SER B 1 88 ? 181.780 197.862 160.250 1.00 77.41 67 SER B N 1
ATOM 2411 C CA . SER B 1 88 ? 182.208 197.549 161.606 1.00 77.41 67 SER B CA 1
ATOM 2412 C C . SER B 1 88 ? 181.307 196.530 162.286 1.00 77.41 67 SER B C 1
ATOM 2413 O O . SER B 1 88 ? 181.417 196.343 163.500 1.00 77.41 67 SER B O 1
ATOM 2416 N N . ASP B 1 89 ? 180.406 195.890 161.539 1.00 55.42 68 ASP B N 1
ATOM 2417 C CA . ASP B 1 89 ? 179.559 194.827 162.065 1.00 55.42 68 ASP B CA 1
ATOM 2418 C C . ASP B 1 89 ? 179.712 193.537 161.270 1.00 55.42 68 ASP B C 1
ATOM 2419 O O . ASP B 1 89 ? 178.810 192.698 161.279 1.00 55.42 68 ASP B O 1
ATOM 2424 N N . ILE B 1 90 ? 180.833 193.369 160.576 1.00 42.28 69 ILE B N 1
ATOM 2425 C CA . ILE B 1 90 ? 181.150 192.139 159.864 1.00 42.28 69 ILE B CA 1
ATOM 2426 C C . ILE B 1 90 ? 182.649 191.902 159.994 1.00 42.28 69 ILE B C 1
ATOM 2427 O O . ILE B 1 90 ? 183.440 192.847 160.068 1.00 42.28 69 ILE B O 1
ATOM 2432 N N . ALA B 1 91 ? 183.038 190.632 160.060 1.00 30.48 70 ALA B N 1
ATOM 2433 C CA . ALA B 1 91 ? 184.434 190.296 160.290 1.00 30.48 70 ALA B CA 1
ATOM 2434 C C . ALA B 1 91 ? 184.714 188.908 159.744 1.00 30.48 70 ALA B C 1
ATOM 2435 O O . ALA B 1 91 ? 183.809 188.081 159.622 1.00 30.48 70 ALA B O 1
ATOM 2437 N N . PHE B 1 92 ? 185.974 188.664 159.407 1.00 44.40 71 PHE B N 1
ATOM 2438 C CA . PHE B 1 92 ? 186.384 187.412 158.790 1.00 44.40 71 PHE B CA 1
ATOM 2439 C C . PHE B 1 92 ? 187.474 186.752 159.614 1.00 44.40 71 PHE B C 1
ATOM 2440 O O . PHE B 1 92 ? 188.436 187.407 160.019 1.00 44.40 71 PHE B O 1
ATOM 2448 N N . CYS B 1 93 ? 187.326 185.455 159.846 1.00 39.35 72 CYS B N 1
ATOM 2449 C CA . CYS B 1 93 ? 188.354 184.653 160.488 1.00 39.35 72 CYS B CA 1
ATOM 2450 C C . CYS B 1 93 ? 188.626 183.441 159.616 1.00 39.35 72 CYS B C 1
ATOM 2451 O O . CYS B 1 93 ? 187.689 182.780 159.164 1.00 39.35 72 CYS B O 1
ATOM 2454 N N . HIS B 1 94 ? 189.899 183.161 159.361 1.00 50.40 73 HIS B N 1
ATOM 2455 C CA . HIS B 1 94 ? 190.272 181.997 158.572 1.00 50.40 73 HIS B CA 1
ATOM 2456 C C . HIS B 1 94 ? 190.110 180.732 159.404 1.00 50.40 73 HIS B C 1
ATOM 2457 O O . HIS B 1 94 ? 190.640 180.642 160.513 1.00 50.40 73 HIS B O 1
ATOM 2464 N N . CYS B 1 95 ? 189.398 179.751 158.865 1.00 36.07 74 CYS B N 1
ATOM 2465 C CA . CYS B 1 95 ? 189.032 178.579 159.646 1.00 36.07 74 CYS B CA 1
ATOM 2466 C C . CYS B 1 95 ? 188.781 177.389 158.734 1.00 36.07 74 CYS B C 1
ATOM 2467 O O . CYS B 1 95 ? 187.881 177.428 157.896 1.00 36.07 74 CYS B O 1
ATOM 2470 N N . ASP B 1 96 ? 189.562 176.328 158.912 1.00 43.31 75 ASP B N 1
ATOM 2471 C CA . ASP B 1 96 ? 189.257 175.029 158.326 1.00 43.31 75 ASP B CA 1
ATOM 2472 C C . ASP B 1 96 ? 188.392 174.269 159.324 1.00 43.31 75 ASP B C 1
ATOM 2473 O O . ASP B 1 96 ? 188.864 173.888 160.398 1.00 43.31 75 ASP B O 1
ATOM 2478 N N . VAL B 1 97 ? 187.126 174.040 158.967 1.00 42.00 76 VAL B N 1
ATOM 2479 C CA . VAL B 1 97 ? 186.191 173.412 159.892 1.00 42.00 76 VAL B CA 1
ATOM 2480 C C . VAL B 1 97 ? 186.521 171.959 160.184 1.00 42.00 76 VAL B C 1
ATOM 2481 O O . VAL B 1 97 ? 185.883 171.357 161.052 1.00 42.00 76 VAL B O 1
ATOM 2485 N N . THR B 1 98 ? 187.487 171.370 159.483 1.00 39.40 77 THR B N 1
ATOM 2486 C CA . THR B 1 98 ? 187.941 170.035 159.842 1.00 39.40 77 THR B CA 1
ATOM 2487 C C . THR B 1 98 ? 188.990 170.054 160.942 1.00 39.40 77 THR B C 1
ATOM 2488 O O . THR B 1 98 ? 189.396 168.985 161.408 1.00 39.40 77 THR B O 1
ATOM 2492 N N . ILE B 1 99 ? 189.432 171.229 161.371 1.00 34.98 78 ILE B N 1
ATOM 2493 C CA . ILE B 1 99 ? 190.406 171.370 162.444 1.00 34.98 78 ILE B CA 1
ATOM 2494 C C . ILE B 1 99 ? 189.696 171.980 163.642 1.00 34.98 78 ILE B C 1
ATOM 2495 O O . ILE B 1 99 ? 189.165 173.093 163.557 1.00 34.98 78 ILE B O 1
ATOM 2500 N N . GLU B 1 100 ? 189.696 171.260 164.763 1.00 32.12 79 GLU B N 1
ATOM 2501 C CA . GLU B 1 100 ? 188.990 171.743 165.943 1.00 32.12 79 GLU B CA 1
ATOM 2502 C C . GLU B 1 100 ? 189.579 173.056 166.437 1.00 32.12 79 GLU B C 1
ATOM 2503 O O . GLU B 1 100 ? 188.841 173.959 166.842 1.00 32.12 79 GLU B O 1
ATOM 2509 N N . ASP B 1 101 ? 190.902 173.190 166.400 1.00 31.06 80 ASP B N 1
ATOM 2510 C CA . ASP B 1 101 ? 191.517 174.405 166.916 1.00 31.06 80 ASP B CA 1
ATOM 2511 C C . ASP B 1 101 ? 191.195 175.615 166.050 1.00 31.06 80 ASP B C 1
ATOM 2512 O O . ASP B 1 101 ? 191.165 176.741 166.554 1.00 31.06 80 ASP B O 1
ATOM 2517 N N . ASP B 1 102 ? 190.949 175.410 164.757 1.00 31.35 81 ASP B N 1
ATOM 2518 C CA . ASP B 1 102 ? 190.518 176.511 163.904 1.00 31.35 81 ASP B CA 1
ATOM 2519 C C . ASP B 1 102 ? 189.134 177.006 164.300 1.00 31.35 81 ASP B C 1
ATOM 2520 O O . ASP B 1 102 ? 188.932 178.204 164.513 1.00 31.35 81 ASP B O 1
ATOM 2525 N N . VAL B 1 103 ? 188.169 176.094 164.415 1.00 24.52 82 VAL B N 1
ATOM 2526 C CA . VAL B 1 103 ? 186.817 176.490 164.796 1.00 24.52 82 VAL B CA 1
ATOM 2527 C C . VAL B 1 103 ? 186.831 177.124 166.171 1.00 24.52 82 VAL B C 1
ATOM 2528 O O . VAL B 1 103 ? 186.110 178.092 166.433 1.00 24.52 82 VAL B O 1
ATOM 2532 N N A LYS B 1 104 ? 187.646 176.583 167.076 0.50 23.80 83 LYS B N 1
ATOM 2533 N N B LYS B 1 104 ? 187.657 176.592 167.073 0.50 23.80 83 LYS B N 1
ATOM 2534 C CA A LYS B 1 104 ? 187.816 177.188 168.388 0.50 23.80 83 LYS B CA 1
ATOM 2535 C CA B LYS B 1 104 ? 187.812 177.198 168.386 0.50 23.80 83 LYS B CA 1
ATOM 2536 C C A LYS B 1 104 ? 188.273 178.632 168.265 0.50 23.80 83 LYS B C 1
ATOM 2537 C C B LYS B 1 104 ? 188.288 178.635 168.270 0.50 23.80 83 LYS B C 1
ATOM 2538 O O A LYS B 1 104 ? 187.730 179.527 168.919 0.50 23.80 83 LYS B O 1
ATOM 2539 O O B LYS B 1 104 ? 187.765 179.527 168.945 0.50 23.80 83 LYS B O 1
ATOM 2550 N N A ARG B 1 105 ? 189.259 178.880 167.410 0.50 22.83 84 ARG B N 1
ATOM 2551 N N B ARG B 1 105 ? 189.260 178.885 167.400 0.50 22.83 84 ARG B N 1
ATOM 2552 C CA A ARG B 1 105 ? 189.762 180.233 167.246 0.50 22.83 84 ARG B CA 1
ATOM 2553 C CA B ARG B 1 105 ? 189.768 180.237 167.247 0.50 22.83 84 ARG B CA 1
ATOM 2554 C C A ARG B 1 105 ? 188.711 181.148 166.631 0.50 22.83 84 ARG B C 1
ATOM 2555 C C B ARG B 1 105 ? 188.724 181.153 166.617 0.50 22.83 84 ARG B C 1
ATOM 2556 O O A ARG B 1 105 ? 188.663 182.336 166.956 0.50 22.83 84 ARG B O 1
ATOM 2557 O O B ARG B 1 105 ? 188.687 182.346 166.925 0.50 22.83 84 ARG B O 1
ATOM 2572 N N . ALA B 1 106 ? 187.852 180.610 165.766 1.00 20.56 85 ALA B N 1
ATOM 2573 C CA . ALA B 1 106 ? 186.764 181.404 165.210 1.00 20.56 85 ALA B CA 1
ATOM 2574 C C . ALA B 1 106 ? 185.814 181.882 166.300 1.00 20.56 85 ALA B C 1
ATOM 2575 O O . ALA B 1 106 ? 185.517 183.075 166.400 1.00 20.56 85 ALA B O 1
ATOM 2577 N N . VAL B 1 107 ? 185.345 180.964 167.143 1.00 18.68 86 VAL B N 1
ATOM 2578 C CA . VAL B 1 107 ? 184.410 181.341 168.195 1.00 18.68 86 VAL B CA 1
ATOM 2579 C C . VAL B 1 107 ? 185.062 182.308 169.168 1.00 18.68 86 VAL B C 1
ATOM 2580 O O . VAL B 1 107 ? 184.456 183.307 169.571 1.00 18.68 86 VAL B O 1
ATOM 2584 N N . ASP B 1 108 ? 186.303 182.039 169.556 1.00 22.90 87 ASP B N 1
ATOM 2585 C CA . ASP B 1 108 ? 186.994 182.946 170.460 1.00 22.90 87 ASP B CA 1
ATOM 2586 C C . ASP B 1 108 ? 187.200 184.307 169.821 1.00 22.90 87 ASP B C 1
ATOM 2587 O O . ASP B 1 108 ? 187.177 185.328 170.516 1.00 22.90 87 ASP B O 1
ATOM 2592 N N . PHE B 1 109 ? 187.372 184.339 168.501 1.00 20.96 88 PHE B N 1
ATOM 2593 C CA . PHE B 1 109 ? 187.527 185.600 167.789 1.00 20.96 88 PHE B CA 1
ATOM 2594 C C . PHE B 1 109 ? 186.226 186.388 167.788 1.00 20.96 88 PHE B C 1
ATOM 2595 O O . PHE B 1 109 ? 186.221 187.590 168.064 1.00 20.96 88 PHE B O 1
ATOM 2603 N N . THR B 1 110 ? 185.110 185.710 167.511 1.00 19.53 89 THR B N 1
ATOM 2604 C CA . THR B 1 110 ? 183.811 186.368 167.419 1.00 19.53 89 THR B CA 1
ATOM 2605 C C . THR B 1 110 ? 183.423 187.026 168.734 1.00 19.53 89 THR B C 1
ATOM 2606 O O . THR B 1 110 ? 183.040 188.199 168.765 1.00 19.53 89 THR B O 1
ATOM 2610 N N . VAL B 1 111 ? 183.522 186.289 169.837 1.00 21.65 90 VAL B N 1
ATOM 2611 C CA . VAL B 1 111 ? 183.126 186.859 171.111 1.00 21.65 90 VAL B CA 1
ATOM 2612 C C . VAL B 1 111 ? 184.059 187.983 171.523 1.00 21.65 90 VAL B C 1
ATOM 2613 O O . VAL B 1 111 ? 183.679 188.825 172.336 1.00 21.65 90 VAL B O 1
ATOM 2617 N N . ASP B 1 112 ? 185.269 188.032 170.977 1.00 25.21 91 ASP B N 1
ATOM 2618 C CA . ASP B 1 112 ? 186.146 189.158 171.256 1.00 25.21 91 ASP B CA 1
ATOM 2619 C C . ASP B 1 112 ? 185.807 190.381 170.406 1.00 25.21 91 ASP B C 1
ATOM 2620 O O . ASP B 1 112 ? 186.064 191.510 170.829 1.00 25.21 91 ASP B O 1
ATOM 2625 N N . LYS B 1 113 ? 185.243 190.190 169.215 1.00 25.20 92 LYS B N 1
ATOM 2626 C CA . LYS B 1 113 ? 184.780 191.328 168.430 1.00 25.20 92 LYS B CA 1
ATOM 2627 C C . LYS B 1 113 ? 183.481 191.890 168.990 1.00 25.20 92 LYS B C 1
ATOM 2628 O O . LYS B 1 113 ? 183.408 193.059 169.373 1.00 25.20 92 LYS B O 1
ATOM 2634 N N . PHE B 1 114 ? 182.451 191.055 169.062 1.00 21.79 93 PHE B N 1
ATOM 2635 C CA . PHE B 1 114 ? 181.093 191.510 169.283 1.00 21.79 93 PHE B CA 1
ATOM 2636 C C . PHE B 1 114 ? 180.545 191.175 170.660 1.00 21.79 93 PHE B C 1
ATOM 2637 O O . PHE B 1 114 ? 179.400 191.522 170.951 1.00 21.79 93 PHE B O 1
ATOM 2645 N N . GLY B 1 115 ? 181.312 190.498 171.506 1.00 26.53 94 GLY B N 1
ATOM 2646 C CA . GLY B 1 115 ? 180.977 190.357 172.904 1.00 26.53 94 GLY B CA 1
ATOM 2647 C C . GLY B 1 115 ? 180.236 189.097 173.289 1.00 26.53 94 GLY B C 1
ATOM 2648 O O . GLY B 1 115 ? 180.134 188.812 174.484 1.00 26.53 94 GLY B O 1
ATOM 2649 N N . THR B 1 116 ? 179.707 188.346 172.338 1.00 23.99 95 THR B N 1
ATOM 2650 C CA . THR B 1 116 ? 179.011 187.104 172.646 1.00 23.99 95 THR B CA 1
ATOM 2651 C C . THR B 1 116 ? 178.840 186.322 171.356 1.00 23.99 95 THR B C 1
ATOM 2652 O O . THR B 1 116 ? 179.319 186.723 170.293 1.00 23.99 95 THR B O 1
ATOM 2656 N N . LEU B 1 117 ? 178.140 185.201 171.458 1.00 19.47 96 LEU B N 1
ATOM 2657 C CA . LEU B 1 117 ? 177.790 184.379 170.310 1.00 19.47 96 LEU B CA 1
ATOM 2658 C C . LEU B 1 117 ? 176.371 183.872 170.523 1.00 19.47 96 LEU B C 1
ATOM 2659 O O . LEU B 1 117 ? 176.131 183.057 171.414 1.00 19.47 96 LEU B O 1
ATOM 2664 N N . ASP B 1 118 ? 175.437 184.355 169.711 1.00 20.13 97 ASP B N 1
ATOM 2665 C CA . ASP B 1 118 ? 174.032 183.985 169.801 1.00 20.13 97 ASP B CA 1
ATOM 2666 C C . ASP B 1 118 ? 173.572 183.039 168.712 1.00 20.13 97 ASP B C 1
ATOM 2667 O O . ASP B 1 118 ? 172.656 182.259 168.943 1.00 20.13 97 ASP B O 1
ATOM 2672 N N . ILE B 1 119 ? 174.168 183.091 167.529 1.00 20.99 98 ILE B N 1
ATOM 2673 C CA . ILE B 1 119 ? 173.758 182.258 166.410 1.00 20.99 98 ILE B CA 1
ATOM 2674 C C . ILE B 1 119 ? 174.983 181.586 165.826 1.00 20.99 98 ILE B C 1
ATOM 2675 O O . ILE B 1 119 ? 175.998 182.243 165.577 1.00 20.99 98 ILE B O 1
ATOM 2680 N N . MET B 1 120 ? 174.881 180.291 165.582 1.00 19.39 99 MET B N 1
ATOM 2681 C CA . MET B 1 120 ? 175.945 179.528 164.957 1.00 19.39 99 MET B CA 1
ATOM 2682 C C . MET B 1 120 ? 175.371 178.814 163.752 1.00 19.39 99 MET B C 1
ATOM 2683 O O . MET B 1 120 ? 174.448 178.011 163.894 1.00 19.39 99 MET B O 1
ATOM 2688 N N . VAL B 1 121 ? 175.915 179.086 162.574 1.00 20.99 100 VAL B N 1
ATOM 2689 C CA . VAL B 1 121 ? 175.438 178.485 161.337 1.00 20.99 100 VAL B CA 1
ATOM 2690 C C . VAL B 1 121 ? 176.545 177.607 160.766 1.00 20.99 100 VAL B C 1
ATOM 2691 O O . VAL B 1 121 ? 177.636 178.093 160.458 1.00 20.99 100 VAL B O 1
ATOM 2695 N N . ASN B 1 122 ? 176.268 176.318 160.628 1.00 22.17 101 ASN B N 1
ATOM 2696 C CA . ASN B 1 122 ? 177.216 175.364 160.060 1.00 22.17 101 ASN B CA 1
ATOM 2697 C C . ASN B 1 122 ? 176.838 175.145 158.602 1.00 22.17 101 ASN B C 1
ATOM 2698 O O . ASN B 1 122 ? 176.038 174.274 158.272 1.00 22.17 101 ASN B O 1
ATOM 2703 N N . ASN B 1 123 ? 177.417 175.945 157.720 1.00 28.80 102 ASN B N 1
ATOM 2704 C CA . ASN B 1 123 ? 177.104 175.851 156.306 1.00 28.80 102 ASN B CA 1
ATOM 2705 C C . ASN B 1 123 ? 178.168 175.118 155.504 1.00 28.80 102 ASN B C 1
ATOM 2706 O O . ASN B 1 123 ? 177.894 174.721 154.371 1.00 28.80 102 ASN B O 1
ATOM 2711 N N . ALA B 1 124 ? 179.359 174.918 156.057 1.00 32.24 103 ALA B N 1
ATOM 2712 C CA . ALA B 1 124 ? 180.399 174.187 155.345 1.00 32.24 103 ALA B CA 1
ATOM 2713 C C . ALA B 1 124 ? 179.904 172.794 154.989 1.00 32.24 103 ALA B C 1
ATOM 2714 O O . ALA B 1 124 ? 179.521 172.017 155.866 1.00 32.24 103 ALA B O 1
ATOM 2716 N N . GLY B 1 125 ? 179.889 172.488 153.702 1.00 42.07 104 GLY B N 1
ATOM 2717 C CA . GLY B 1 125 ? 179.389 171.212 153.253 1.00 42.07 104 GLY B CA 1
ATOM 2718 C C . GLY B 1 125 ? 179.766 170.937 151.818 1.00 42.07 104 GLY B C 1
ATOM 2719 O O . GLY B 1 125 ? 179.763 171.843 150.983 1.00 42.07 104 GLY B O 1
ATOM 2720 N N . VAL B 1 126 ? 180.104 169.685 151.525 1.00 37.67 105 VAL B N 1
ATOM 2721 C CA . VAL B 1 126 ? 180.481 169.254 150.190 1.00 37.67 105 VAL B CA 1
ATOM 2722 C C . VAL B 1 126 ? 179.704 167.986 149.867 1.00 37.67 105 VAL B C 1
ATOM 2723 O O . VAL B 1 126 ? 179.016 167.421 150.714 1.00 37.67 105 VAL B O 1
ATOM 2727 N N . SER B 1 127 ? 179.812 167.547 148.621 1.00 44.87 106 SER B N 1
ATOM 2728 C CA . SER B 1 127 ? 179.028 166.417 148.148 1.00 44.87 106 SER B CA 1
ATOM 2729 C C . SER B 1 127 ? 179.856 165.247 147.648 1.00 44.87 106 SER B C 1
ATOM 2730 O O . SER B 1 127 ? 179.451 164.102 147.846 1.00 44.87 106 SER B O 1
ATOM 2733 N N . GLY B 1 128 ? 180.998 165.490 147.024 1.00 52.63 107 GLY B N 1
ATOM 2734 C CA . GLY B 1 128 ? 181.768 164.422 146.437 1.00 52.63 107 GLY B CA 1
ATOM 2735 C C . GLY B 1 128 ? 181.366 164.197 144.998 1.00 52.63 107 GLY B C 1
ATOM 2736 O O . GLY B 1 128 ? 180.303 164.641 144.555 1.00 52.63 107 GLY B O 1
ATOM 2737 N N . PRO B 1 129 ? 182.212 163.509 144.232 1.00 59.64 108 PRO B N 1
ATOM 2738 C CA . PRO B 1 129 ? 181.877 163.253 142.838 1.00 59.64 108 PRO B CA 1
ATOM 2739 C C . PRO B 1 129 ? 180.721 162.277 142.739 1.00 59.64 108 PRO B C 1
ATOM 2740 O O . PRO B 1 129 ? 180.509 161.452 143.644 1.00 59.64 108 PRO B O 1
ATOM 2744 N N . PRO B 1 130 ? 179.931 162.346 141.671 1.00 55.77 109 PRO B N 1
ATOM 2745 C CA . PRO B 1 130 ? 178.918 161.311 141.451 1.00 55.77 109 PRO B CA 1
ATOM 2746 C C . PRO B 1 130 ? 179.580 159.958 141.260 1.00 55.77 109 PRO B C 1
ATOM 2747 O O . PRO B 1 130 ? 180.618 159.842 140.608 1.00 55.77 109 PRO B O 1
ATOM 2751 N N . CYS B 1 131 ? 178.978 158.937 141.841 1.00 41.18 110 CYS B N 1
ATOM 2752 C CA . CYS B 1 131 ? 179.482 157.586 141.659 1.00 41.18 110 CYS B CA 1
ATOM 2753 C C . CYS B 1 131 ? 178.298 156.671 141.399 1.00 41.18 110 CYS B C 1
ATOM 2754 O O . CYS B 1 131 ? 177.531 156.370 142.317 1.00 41.18 110 CYS B O 1
ATOM 2757 N N . PRO B 1 132 ? 178.108 156.222 140.160 1.00 37.87 111 PRO B N 1
ATOM 2758 C CA . PRO B 1 132 ? 176.923 155.419 139.853 1.00 37.87 111 PRO B CA 1
ATOM 2759 C C . PRO B 1 132 ? 177.021 153.971 140.303 1.00 37.87 111 PRO B C 1
ATOM 2760 O O . PRO B 1 132 ? 175.979 153.317 140.432 1.00 37.87 111 PRO B O 1
ATOM 2764 N N . ASP B 1 133 ? 178.219 153.450 140.547 1.00 29.30 112 ASP B N 1
ATOM 2765 C CA . ASP B 1 133 ? 178.405 152.063 140.955 1.00 29.30 112 ASP B CA 1
ATOM 2766 C C . ASP B 1 133 ? 179.196 152.044 142.251 1.00 29.30 112 ASP B C 1
ATOM 2767 O O . ASP B 1 133 ? 180.338 152.506 142.288 1.00 29.30 112 ASP B O 1
ATOM 2772 N N . ILE B 1 134 ? 178.597 151.472 143.298 1.00 20.48 113 ILE B N 1
ATOM 2773 C CA . ILE B 1 134 ? 179.240 151.401 144.602 1.00 20.48 113 ILE B CA 1
ATOM 2774 C C . ILE B 1 134 ? 180.556 150.647 144.536 1.00 20.48 113 ILE B C 1
ATOM 2775 O O . ILE B 1 134 ? 181.447 150.891 145.348 1.00 20.48 113 ILE B O 1
ATOM 2780 N N . ARG B 1 135 ? 180.719 149.757 143.565 1.00 20.78 114 ARG B N 1
ATOM 2781 C CA . ARG B 1 135 ? 181.954 148.998 143.467 1.00 20.78 114 ARG B CA 1
ATOM 2782 C C . ARG B 1 135 ? 183.141 149.858 143.077 1.00 20.78 114 ARG B C 1
ATOM 2783 O O . ARG B 1 135 ? 184.278 149.390 143.157 1.00 20.78 114 ARG B O 1
ATOM 2791 N N . ASP B 1 136 ? 182.904 151.091 142.649 1.00 30.35 115 ASP B N 1
ATOM 2792 C CA . ASP B 1 136 ? 183.966 152.019 142.311 1.00 30.35 115 ASP B CA 1
ATOM 2793 C C . ASP B 1 136 ? 184.092 153.154 143.311 1.00 30.35 115 ASP B C 1
ATOM 2794 O O . ASP B 1 136 ? 184.843 154.097 143.064 1.00 30.35 115 ASP B O 1
ATOM 2799 N N . PHE B 1 137 ? 183.383 153.088 144.431 1.00 22.94 116 PHE B N 1
ATOM 2800 C CA . PHE B 1 137 ? 183.417 154.153 145.423 1.00 22.94 116 PHE B CA 1
ATOM 2801 C C . PHE B 1 137 ? 184.669 154.023 146.287 1.00 22.94 116 PHE B C 1
ATOM 2802 O O . PHE B 1 137 ? 184.823 153.050 147.026 1.00 22.94 116 PHE B O 1
ATOM 2810 N N A GLU B 1 138 ? 185.553 155.010 146.195 0.50 23.84 117 GLU B N 1
ATOM 2811 N N B GLU B 1 138 ? 185.553 155.012 146.194 0.50 23.84 117 GLU B N 1
ATOM 2812 C CA A GLU B 1 138 ? 186.793 155.008 146.955 0.50 23.84 117 GLU B CA 1
ATOM 2813 C CA B GLU B 1 138 ? 186.792 155.019 146.957 0.50 23.84 117 GLU B CA 1
ATOM 2814 C C A GLU B 1 138 ? 186.559 155.464 148.390 0.50 23.84 117 GLU B C 1
ATOM 2815 C C B GLU B 1 138 ? 186.554 155.464 148.394 0.50 23.84 117 GLU B C 1
ATOM 2816 O O A GLU B 1 138 ? 185.820 156.416 148.645 0.50 23.84 117 GLU B O 1
ATOM 2817 O O B GLU B 1 138 ? 185.815 156.416 148.653 0.50 23.84 117 GLU B O 1
ATOM 2828 N N . LEU B 1 139 ? 187.209 154.780 149.332 1.00 22.74 118 LEU B N 1
ATOM 2829 C CA . LEU B 1 139 ? 187.024 155.111 150.738 1.00 22.74 118 LEU B CA 1
ATOM 2830 C C . LEU B 1 139 ? 187.663 156.445 151.099 1.00 22.74 118 LEU B C 1
ATOM 2831 O O . LEU B 1 139 ? 187.200 157.119 152.022 1.00 22.74 118 LEU B O 1
ATOM 2836 N N . SER B 1 140 ? 188.713 156.846 150.386 1.00 25.42 119 SER B N 1
ATOM 2837 C CA . SER B 1 140 ? 189.281 158.172 150.592 1.00 25.42 119 SER B CA 1
ATOM 2838 C C . SER B 1 140 ? 188.260 159.259 150.280 1.00 25.42 119 SER B C 1
ATOM 2839 O O . SER B 1 140 ? 188.110 160.221 151.038 1.00 25.42 119 SER B O 1
ATOM 2842 N N . ALA B 1 141 ? 187.545 159.121 149.165 1.00 23.19 120 ALA B N 1
ATOM 2843 C CA . ALA B 1 141 ? 186.473 160.061 148.871 1.00 23.19 120 ALA B CA 1
ATOM 2844 C C . ALA B 1 141 ? 185.412 160.019 149.956 1.00 23.19 120 ALA B C 1
ATOM 2845 O O . ALA B 1 141 ? 184.906 161.059 150.389 1.00 23.19 120 ALA B O 1
ATOM 2847 N N . PHE B 1 142 ? 185.076 158.816 150.412 1.00 21.11 121 PHE B N 1
ATOM 2848 C CA . PHE B 1 142 ? 184.120 158.646 151.495 1.00 21.11 121 PHE B CA 1
ATOM 2849 C C . PHE B 1 142 ? 184.585 159.363 152.753 1.00 21.11 121 PHE B C 1
ATOM 2850 O O . PHE B 1 142 ? 183.825 160.118 153.366 1.00 21.11 121 PHE B O 1
ATOM 2858 N N . ASP B 1 143 ? 185.845 159.150 153.141 1.00 27.47 122 ASP B N 1
ATOM 2859 C CA . ASP B 1 143 ? 186.369 159.744 154.365 1.00 27.47 122 ASP B CA 1
ATOM 2860 C C . ASP B 1 143 ? 186.293 161.264 154.326 1.00 27.47 122 ASP B C 1
ATOM 2861 O O . ASP B 1 143 ? 185.957 161.901 155.329 1.00 27.47 122 ASP B O 1
ATOM 2866 N N . ARG B 1 144 ? 186.596 161.861 153.176 1.00 28.20 123 ARG B N 1
ATOM 2867 C CA . ARG B 1 144 ? 186.645 163.314 153.088 1.00 28.20 123 ARG B CA 1
ATOM 2868 C C . ARG B 1 144 ? 185.274 163.939 153.312 1.00 28.20 123 ARG B C 1
ATOM 2869 O O . ARG B 1 144 ? 185.164 164.985 153.958 1.00 28.20 123 ARG B O 1
ATOM 2877 N N . VAL B 1 145 ? 184.220 163.315 152.795 1.00 21.81 124 VAL B N 1
ATOM 2878 C CA . VAL B 1 145 ? 182.891 163.904 152.898 1.00 21.81 124 VAL B CA 1
ATOM 2879 C C . VAL B 1 145 ? 182.397 163.876 154.339 1.00 21.81 124 VAL B C 1
ATOM 2880 O O . VAL B 1 145 ? 181.789 164.837 154.818 1.00 21.81 124 VAL B O 1
ATOM 2884 N N . PHE B 1 146 ? 182.665 162.790 155.060 1.00 18.11 125 PHE B N 1
ATOM 2885 C CA . PHE B 1 146 ? 182.249 162.725 156.454 1.00 18.11 125 PHE B CA 1
ATOM 2886 C C . PHE B 1 146 ? 183.090 163.627 157.340 1.00 18.11 125 PHE B C 1
ATOM 2887 O O . PHE B 1 146 ? 182.605 164.100 158.370 1.00 18.11 125 PHE B O 1
ATOM 2895 N N . ASP B 1 147 ? 184.347 163.861 156.971 1.00 26.39 126 ASP B N 1
ATOM 2896 C CA . ASP B 1 147 ? 185.186 164.774 157.734 1.00 26.39 126 ASP B CA 1
ATOM 2897 C C . ASP B 1 147 ? 184.629 166.188 157.693 1.00 26.39 126 ASP B C 1
ATOM 2898 O O . ASP B 1 147 ? 184.603 166.884 158.713 1.00 26.39 126 ASP B O 1
ATOM 2903 N N . ILE B 1 148 ? 184.154 166.621 156.536 1.00 22.05 127 ILE B N 1
ATOM 2904 C CA . ILE B 1 148 ? 183.671 167.984 156.389 1.00 22.05 127 ILE B CA 1
ATOM 2905 C C . ILE B 1 148 ? 182.212 168.112 156.799 1.00 22.05 127 ILE B C 1
ATOM 2906 O O . ILE B 1 148 ? 181.837 169.072 157.470 1.00 22.05 127 ILE B O 1
ATOM 2911 N N . ASN B 1 149 ? 181.374 167.156 156.412 1.00 23.04 128 ASN B N 1
ATOM 2912 C CA . ASN B 1 149 ? 179.939 167.314 156.595 1.00 23.04 128 ASN B CA 1
ATOM 2913 C C . ASN B 1 149 ? 179.491 166.975 158.008 1.00 23.04 128 ASN B C 1
ATOM 2914 O O . ASN B 1 149 ? 178.562 167.602 158.519 1.00 23.04 128 ASN B O 1
ATOM 2919 N N . VAL B 1 150 ? 180.123 166.006 158.654 1.00 16.76 129 VAL B N 1
ATOM 2920 C CA . VAL B 1 150 ? 179.716 165.539 159.973 1.00 16.76 129 VAL B CA 1
ATOM 2921 C C . VAL B 1 150 ? 180.665 166.044 161.050 1.00 16.76 129 VAL B C 1
ATOM 2922 O O . VAL B 1 150 ? 180.242 166.680 162.013 1.00 16.76 129 VAL B O 1
ATOM 2926 N N . ARG B 1 151 ? 181.956 165.755 160.908 1.00 20.09 130 ARG B N 1
ATOM 2927 C CA . ARG B 1 151 ? 182.925 166.182 161.905 1.00 20.09 130 ARG B CA 1
ATOM 2928 C C . ARG B 1 151 ? 182.972 167.697 162.008 1.00 20.09 130 ARG B C 1
ATOM 2929 O O . ARG B 1 151 ? 183.040 168.247 163.110 1.00 20.09 130 ARG B O 1
ATOM 2937 N N . GLY B 1 152 ? 182.911 168.389 160.871 1.00 16.20 131 GLY B N 1
ATOM 2938 C CA . GLY B 1 152 ? 182.891 169.838 160.902 1.00 16.20 131 GLY B CA 1
ATOM 2939 C C . GLY B 1 152 ? 181.669 170.394 161.607 1.00 16.20 131 GLY B C 1
ATOM 2940 O O . GLY B 1 152 ? 181.755 171.392 162.319 1.00 16.20 131 GLY B O 1
ATOM 2941 N N . VAL B 1 153 ? 180.517 169.755 161.421 1.00 17.09 132 VAL B N 1
ATOM 2942 C CA . VAL B 1 153 ? 179.300 170.232 162.066 1.00 17.09 132 VAL B CA 1
ATOM 2943 C C . VAL B 1 153 ? 179.340 169.971 163.566 1.00 17.09 132 VAL B C 1
ATOM 2944 O O . VAL B 1 153 ? 178.905 170.808 164.362 1.00 17.09 132 VAL B O 1
ATOM 2948 N N . PHE B 1 154 ? 179.851 168.813 163.979 1.00 20.99 133 PHE B N 1
ATOM 2949 C CA . PHE B 1 154 ? 179.908 168.522 165.407 1.00 20.99 133 PHE B CA 1
ATOM 2950 C C . PHE B 1 154 ? 180.853 169.471 166.133 1.00 20.99 133 PHE B C 1
ATOM 2951 O O . PHE B 1 154 ? 180.544 169.935 167.232 1.00 20.99 133 PHE B O 1
ATOM 2959 N N . ILE B 1 155 ? 182.008 169.759 165.535 1.00 20.99 134 ILE B N 1
ATOM 2960 C CA . ILE B 1 155 ? 182.946 170.707 166.126 1.00 20.99 134 ILE B CA 1
ATOM 2961 C C . ILE B 1 155 ? 182.290 172.068 166.296 1.00 20.99 134 ILE B C 1
ATOM 2962 O O . ILE B 1 155 ? 182.479 172.741 167.314 1.00 20.99 134 ILE B O 1
ATOM 2967 N N . GLY B 1 156 ? 181.507 172.491 165.307 1.00 15.53 135 GLY B N 1
ATOM 2968 C CA . GLY B 1 156 ? 180.809 173.756 165.426 1.00 15.53 135 GLY B CA 1
ATOM 2969 C C . GLY B 1 156 ? 179.829 173.768 166.579 1.00 15.53 135 GLY B C 1
ATOM 2970 O O . GLY B 1 156 ? 179.784 174.719 167.358 1.00 15.53 135 GLY B O 1
ATOM 2971 N N . MET B 1 157 ? 179.038 172.704 166.708 1.00 20.40 136 MET B N 1
ATOM 2972 C CA . MET B 1 157 ? 178.154 172.579 167.862 1.00 20.40 136 MET B CA 1
ATOM 2973 C C . MET B 1 157 ? 178.947 172.601 169.161 1.00 20.40 136 MET B C 1
ATOM 2974 O O . MET B 1 157 ? 178.575 173.295 170.109 1.00 20.40 136 MET B O 1
ATOM 2979 N N . LYS B 1 158 ? 180.063 171.872 169.211 1.00 17.91 137 LYS B N 1
ATOM 2980 C CA . LYS B 1 158 ? 180.792 171.721 170.466 1.00 17.91 137 LYS B CA 1
ATOM 2981 C C . LYS B 1 158 ? 181.311 173.056 170.978 1.00 17.91 137 LYS B C 1
ATOM 2982 O O . LYS B 1 158 ? 181.227 173.341 172.174 1.00 17.91 137 LYS B O 1
ATOM 2988 N N . HIS B 1 159 ? 181.824 173.898 170.094 1.00 20.99 138 HIS B N 1
ATOM 2989 C CA . HIS B 1 159 ? 182.420 175.145 170.545 1.00 20.99 138 HIS B CA 1
ATOM 2990 C C . HIS B 1 159 ? 181.422 176.284 170.645 1.00 20.99 138 HIS B C 1
ATOM 2991 O O . HIS B 1 159 ? 181.613 177.182 171.466 1.00 20.99 138 HIS B O 1
ATOM 2998 N N . ALA B 1 160 ? 180.351 176.257 169.856 1.00 20.99 139 ALA B N 1
ATOM 2999 C CA . ALA B 1 160 ? 179.231 177.148 170.128 1.00 20.99 139 ALA B CA 1
ATOM 3000 C C . ALA B 1 160 ? 178.634 176.854 171.499 1.00 20.99 139 ALA B C 1
ATOM 3001 O O . ALA B 1 160 ? 178.242 177.771 172.224 1.00 20.99 139 ALA B O 1
ATOM 3003 N N . ALA B 1 161 ? 178.568 175.574 171.871 1.00 17.58 140 ALA B N 1
ATOM 3004 C CA . ALA B 1 161 ? 178.047 175.196 173.180 1.00 17.58 140 ALA B CA 1
ATOM 3005 C C . ALA B 1 161 ? 178.886 175.773 174.306 1.00 17.58 140 ALA B C 1
ATOM 3006 O O . ALA B 1 161 ? 178.354 176.114 175.366 1.00 17.58 140 ALA B O 1
ATOM 3008 N N . ARG B 1 162 ? 180.188 175.914 174.080 1.00 21.76 141 ARG B N 1
ATOM 3009 C CA . ARG B 1 162 ? 181.090 176.423 175.099 1.00 21.76 141 ARG B CA 1
ATOM 3010 C C . ARG B 1 162 ? 180.759 177.859 175.478 1.00 21.76 141 ARG B C 1
ATOM 3011 O O . ARG B 1 162 ? 181.068 178.295 176.590 1.00 21.76 141 ARG B O 1
ATOM 3019 N N . ILE B 1 163 ? 180.130 178.604 174.576 1.00 20.99 142 ILE B N 1
ATOM 3020 C CA . ILE B 1 163 ? 179.712 179.966 174.844 1.00 20.99 142 ILE B CA 1
ATOM 3021 C C . ILE B 1 163 ? 178.257 180.028 175.280 1.00 20.99 142 ILE B C 1
ATOM 3022 O O . ILE B 1 163 ? 177.922 180.707 176.248 1.00 20.99 142 ILE B O 1
ATOM 3027 N N . MET B 1 164 ? 177.394 179.304 174.581 1.00 20.99 143 MET B N 1
ATOM 3028 C CA . MET B 1 164 ? 175.963 179.484 174.737 1.00 20.99 143 MET B CA 1
ATOM 3029 C C . MET B 1 164 ? 175.434 178.893 176.037 1.00 20.99 143 MET B C 1
ATOM 3030 O O . MET B 1 164 ? 174.428 179.379 176.559 1.00 20.99 143 MET B O 1
ATOM 3035 N N . ILE B 1 165 ? 176.069 177.857 176.566 1.00 20.99 144 ILE B N 1
ATOM 3036 C CA . ILE B 1 165 ? 175.607 177.208 177.791 1.00 20.99 144 ILE B CA 1
ATOM 3037 C C . ILE B 1 165 ? 175.677 178.163 178.981 1.00 20.99 144 ILE B C 1
ATOM 3038 O O . ILE B 1 165 ? 174.684 178.282 179.707 1.00 20.99 144 ILE B O 1
ATOM 3043 N N . PRO B 1 166 ? 176.785 178.873 179.233 1.00 20.99 145 PRO B N 1
ATOM 3044 C CA . PRO B 1 166 ? 176.778 179.837 180.344 1.00 20.99 145 PRO B CA 1
ATOM 3045 C C . PRO B 1 166 ? 175.880 181.038 180.117 1.00 20.99 145 PRO B C 1
ATOM 3046 O O . PRO B 1 166 ? 175.488 181.686 181.093 1.00 20.99 145 PRO B O 1
ATOM 3050 N N . ALA B 1 167 ? 175.561 181.376 178.871 1.00 18.15 146 ALA B N 1
ATOM 3051 C CA . ALA B 1 167 ? 174.617 182.449 178.612 1.00 18.15 146 ALA B CA 1
ATOM 3052 C C . ALA B 1 167 ? 173.178 181.980 178.719 1.00 18.15 146 ALA B C 1
ATOM 3053 O O . ALA B 1 167 ? 172.281 182.809 178.880 1.00 18.15 146 ALA B O 1
ATOM 3055 N N A LYS B 1 168 ? 172.950 180.670 178.650 0.50 18.61 147 LYS B N 1
ATOM 3056 N N B LYS B 1 168 ? 172.954 180.671 178.631 0.50 18.61 147 LYS B N 1
ATOM 3057 C CA A LYS B 1 168 ? 171.625 180.059 178.721 0.50 18.61 147 LYS B CA 1
ATOM 3058 C CA B LYS B 1 168 ? 171.634 180.058 178.706 0.50 18.61 147 LYS B CA 1
ATOM 3059 C C A LYS B 1 168 ? 170.744 180.470 177.547 0.50 18.61 147 LYS B C 1
ATOM 3060 C C B LYS B 1 168 ? 170.745 180.476 177.543 0.50 18.61 147 LYS B C 1
ATOM 3061 O O A LYS B 1 168 ? 169.523 180.544 177.677 0.50 18.61 147 LYS B O 1
ATOM 3062 O O B LYS B 1 168 ? 169.525 180.544 177.680 0.50 18.61 147 LYS B O 1
ATOM 3073 N N A LYS B 1 169 ? 171.341 180.721 176.384 0.50 23.52 148 LYS B N 1
ATOM 3074 N N B LYS B 1 169 ? 171.341 180.741 176.384 0.50 23.52 148 LYS B N 1
ATOM 3075 C CA A LYS B 1 169 ? 170.570 181.125 175.218 0.50 23.52 148 LYS B CA 1
ATOM 3076 C CA B LYS B 1 169 ? 170.560 181.101 175.212 0.50 23.52 148 LYS B CA 1
ATOM 3077 C C A LYS B 1 169 ? 171.392 180.908 173.955 0.50 23.52 148 LYS B C 1
ATOM 3078 C C B LYS B 1 169 ? 171.390 180.906 173.954 0.50 23.52 148 LYS B C 1
ATOM 3079 O O A LYS B 1 169 ? 172.619 180.991 173.978 0.50 23.52 148 LYS B O 1
ATOM 3080 O O B LYS B 1 169 ? 172.616 181.010 173.979 0.50 23.52 148 LYS B O 1
ATOM 3091 N N . GLY B 1 170 ? 170.707 180.638 172.856 1.00 16.68 149 GLY B N 1
ATOM 3092 C CA . GLY B 1 170 ? 171.378 180.540 171.580 1.00 16.68 149 GLY B CA 1
ATOM 3093 C C . GLY B 1 170 ? 170.592 179.712 170.597 1.00 16.68 149 GLY B C 1
ATOM 3094 O O . GLY B 1 170 ? 169.597 179.075 170.928 1.00 16.68 149 GLY B O 1
ATOM 3095 N N . SER B 1 171 ? 171.091 179.712 169.369 1.00 17.06 150 SER B N 1
ATOM 3096 C CA . SER B 1 171 ? 170.428 179.045 168.259 1.00 17.06 150 SER B CA 1
ATOM 3097 C C . SER B 1 171 ? 171.494 178.490 167.333 1.00 17.06 150 SER B C 1
ATOM 3098 O O . SER B 1 171 ? 172.291 179.252 166.783 1.00 17.06 150 SER B O 1
ATOM 3101 N N . ILE B 1 172 ? 171.514 177.175 167.174 1.00 20.99 151 ILE B N 1
ATOM 3102 C CA . ILE B 1 172 ? 172.470 176.495 166.312 1.00 20.99 151 ILE B CA 1
ATOM 3103 C C . ILE B 1 172 ? 171.728 175.963 165.097 1.00 20.99 151 ILE B C 1
ATOM 3104 O O . ILE B 1 172 ? 170.726 175.257 165.241 1.00 20.99 151 ILE B O 1
ATOM 3109 N N . ILE B 1 173 ? 172.205 176.311 163.903 1.00 20.99 152 ILE B N 1
ATOM 3110 C CA . ILE B 1 173 ? 171.541 175.934 162.659 1.00 20.99 152 ILE B CA 1
ATOM 3111 C C . ILE B 1 173 ? 172.547 175.286 161.718 1.00 20.99 152 ILE B C 1
ATOM 3112 O O . ILE B 1 173 ? 173.589 175.874 161.419 1.00 20.99 152 ILE B O 1
ATOM 3117 N N . SER B 1 174 ? 172.224 174.097 161.229 1.00 17.98 153 SER B N 1
ATOM 3118 C CA . SER B 1 174 ? 173.053 173.389 160.262 1.00 17.98 153 SER B CA 1
ATOM 3119 C C . SER B 1 174 ? 172.327 173.269 158.930 1.00 17.98 153 SER B C 1
ATOM 3120 O O . SER B 1 174 ? 171.116 173.056 158.894 1.00 17.98 153 SER B O 1
ATOM 3123 N N . ILE B 1 175 ? 173.066 173.395 157.838 1.00 20.49 154 ILE B N 1
ATOM 3124 C CA . ILE B 1 175 ? 172.502 173.304 156.498 1.00 20.49 154 ILE B CA 1
ATOM 3125 C C . ILE B 1 175 ? 172.692 171.881 155.999 1.00 20.49 154 ILE B C 1
ATOM 3126 O O . ILE B 1 175 ? 173.785 171.489 155.584 1.00 20.49 154 ILE B O 1
ATOM 3131 N N . SER B 1 176 ? 171.614 171.115 156.052 1.00 28.92 155 SER B N 1
ATOM 3132 C CA . SER B 1 176 ? 171.545 169.757 155.531 1.00 28.92 155 SER B CA 1
ATOM 3133 C C . SER B 1 176 ? 171.043 169.825 154.085 1.00 28.92 155 SER B C 1
ATOM 3134 O O . SER B 1 176 ? 171.272 170.851 153.444 1.00 28.92 155 SER B O 1
ATOM 3137 N N . SER B 1 177 ? 170.468 168.774 153.525 1.00 26.56 156 SER B N 1
ATOM 3138 C CA . SER B 1 177 ? 169.762 168.847 152.252 1.00 26.56 156 SER B CA 1
ATOM 3139 C C . SER B 1 177 ? 168.669 167.792 152.286 1.00 26.56 156 SER B C 1
ATOM 3140 O O . SER B 1 177 ? 168.500 167.081 153.279 1.00 26.56 156 SER B O 1
ATOM 3143 N N . VAL B 1 178 ? 167.924 167.691 151.184 1.00 26.85 157 VAL B N 1
ATOM 3144 C CA . VAL B 1 178 ? 166.863 166.699 151.093 1.00 26.85 157 VAL B CA 1
ATOM 3145 C C . VAL B 1 178 ? 167.403 165.290 151.258 1.00 26.85 157 VAL B C 1
ATOM 3146 O O . VAL B 1 178 ? 166.655 164.378 151.618 1.00 26.85 157 VAL B O 1
ATOM 3150 N N . ALA B 1 179 ? 168.696 165.090 151.010 1.00 28.02 158 ALA B N 1
ATOM 3151 C CA . ALA B 1 179 ? 169.320 163.798 151.237 1.00 28.02 158 ALA B CA 1
ATOM 3152 C C . ALA B 1 179 ? 169.366 163.417 152.710 1.00 28.02 158 ALA B C 1
ATOM 3153 O O . ALA B 1 179 ? 169.757 162.291 153.025 1.00 28.02 158 ALA B O 1
ATOM 3155 N N . SER B 1 180 ? 168.976 164.314 153.615 1.00 26.03 159 SER B N 1
ATOM 3156 C CA . SER B 1 180 ? 168.903 163.960 155.024 1.00 26.03 159 SER B CA 1
ATOM 3157 C C . SER B 1 180 ? 167.716 163.067 155.345 1.00 26.03 159 SER B C 1
ATOM 3158 O O . SER B 1 180 ? 167.730 162.395 156.379 1.00 26.03 159 SER B O 1
ATOM 3161 N N . THR B 1 181 ? 166.700 163.028 154.484 1.00 32.26 160 THR B N 1
ATOM 3162 C CA . THR B 1 181 ? 165.497 162.254 154.747 1.00 32.26 160 THR B CA 1
ATOM 3163 C C . THR B 1 181 ? 165.245 161.121 153.765 1.00 32.26 160 THR B C 1
ATOM 3164 O O . THR B 1 181 ? 164.490 160.207 154.099 1.00 32.26 160 THR B O 1
ATOM 3168 N N . MET B 1 182 ? 165.842 161.145 152.577 1.00 38.31 161 MET B N 1
ATOM 3169 C CA . MET B 1 182 ? 165.517 160.160 151.558 1.00 38.31 161 MET B CA 1
ATOM 3170 C C . MET B 1 182 ? 166.767 159.710 150.821 1.00 38.31 161 MET B C 1
ATOM 3171 O O . MET B 1 182 ? 167.678 160.506 150.583 1.00 38.31 161 MET B O 1
ATOM 3176 N N . GLY B 1 183 ? 166.802 158.428 150.468 1.00 31.32 162 GLY B N 1
ATOM 3177 C CA . GLY B 1 183 ? 167.877 157.900 149.663 1.00 31.32 162 GLY B CA 1
ATOM 3178 C C . GLY B 1 183 ? 167.641 158.080 148.176 1.00 31.32 162 GLY B C 1
ATOM 3179 O O . GLY B 1 183 ? 166.525 158.304 147.723 1.00 31.32 162 GLY B O 1
ATOM 3180 N N . GLY B 1 184 ? 168.724 157.980 147.413 1.00 31.42 163 GLY B N 1
ATOM 3181 C CA . GLY B 1 184 ? 168.675 158.116 145.978 1.00 31.42 163 GLY B CA 1
ATOM 3182 C C . GLY B 1 184 ? 168.833 159.526 145.456 1.00 31.42 163 GLY B C 1
ATOM 3183 O O . GLY B 1 184 ? 168.896 159.711 144.239 1.00 31.42 163 GLY B O 1
ATOM 3184 N N . LEU B 1 185 ? 168.896 160.526 146.325 1.00 30.42 164 LEU B N 1
ATOM 3185 C CA . LEU B 1 185 ? 168.972 161.908 145.883 1.00 30.42 164 LEU B CA 1
ATOM 3186 C C . LEU B 1 185 ? 170.403 162.400 145.752 1.00 30.42 164 LEU B C 1
ATOM 3187 O O . LEU B 1 185 ? 170.616 163.590 145.510 1.00 30.42 164 LEU B O 1
ATOM 3192 N N . GLY B 1 186 ? 171.379 161.517 145.911 1.00 23.81 165 GLY B N 1
ATOM 3193 C CA . GLY B 1 186 ? 172.764 161.896 145.853 1.00 23.81 165 GLY B CA 1
ATOM 3194 C C . GLY B 1 186 ? 173.672 160.729 146.155 1.00 23.81 165 GLY B C 1
ATOM 3195 O O . GLY B 1 186 ? 173.222 159.607 146.393 1.00 23.81 165 GLY B O 1
ATOM 3196 N N . PRO B 1 187 ? 174.976 160.978 146.153 1.00 20.54 166 PRO B N 1
ATOM 3197 C CA . PRO B 1 187 ? 175.940 159.900 146.378 1.00 20.54 166 PRO B CA 1
ATOM 3198 C C . PRO B 1 187 ? 175.826 159.336 147.784 1.00 20.54 166 PRO B C 1
ATOM 3199 O O . PRO B 1 187 ? 175.211 159.913 148.679 1.00 20.54 166 PRO B O 1
ATOM 3203 N N . HIS B 1 188 ? 176.448 158.176 147.967 1.00 20.24 167 HIS B N 1
ATOM 3204 C CA . HIS B 1 188 ? 176.323 157.453 149.226 1.00 20.24 167 HIS B CA 1
ATOM 3205 C C . HIS B 1 188 ? 176.912 158.239 150.392 1.00 20.24 167 HIS B C 1
ATOM 3206 O O . HIS B 1 188 ? 176.249 158.432 151.415 1.00 20.24 167 HIS B O 1
ATOM 3213 N N . ALA B 1 189 ? 178.153 158.704 150.258 1.00 20.13 168 ALA B N 1
ATOM 3214 C CA . ALA B 1 189 ? 178.780 159.429 151.357 1.00 20.13 168 ALA B CA 1
ATOM 3215 C C . ALA B 1 189 ? 178.008 160.696 151.678 1.00 20.13 168 ALA B C 1
ATOM 3216 O O . ALA B 1 189 ? 177.842 161.053 152.848 1.00 20.13 168 ALA B O 1
ATOM 3218 N N . TYR B 1 190 ? 177.509 161.377 150.649 1.00 19.73 169 TYR B N 1
ATOM 3219 C CA . TYR B 1 190 ? 176.706 162.569 150.865 1.00 19.73 169 TYR B CA 1
ATOM 3220 C C . TYR B 1 190 ? 175.427 162.242 151.617 1.00 19.73 169 TYR B C 1
ATOM 3221 O O . TYR B 1 190 ? 175.087 162.904 152.601 1.00 19.73 169 TYR B O 1
ATOM 3230 N N . THR B 1 191 ? 174.693 161.230 151.155 1.00 18.73 170 THR B N 1
ATOM 3231 C CA . THR B 1 191 ? 173.423 160.904 151.788 1.00 18.73 170 THR B CA 1
ATOM 3232 C C . THR B 1 191 ? 173.631 160.440 153.222 1.00 18.73 170 THR B C 1
ATOM 3233 O O . THR B 1 191 ? 172.879 160.828 154.120 1.00 18.73 170 THR B O 1
ATOM 3237 N N . GLY B 1 192 ? 174.660 159.630 153.461 1.00 20.99 171 GLY B N 1
ATOM 3238 C CA . GLY B 1 192 ? 174.932 159.187 154.815 1.00 20.99 171 GLY B CA 1
ATOM 3239 C C . GLY B 1 192 ? 175.269 160.337 155.743 1.00 20.99 171 GLY B C 1
ATOM 3240 O O . GLY B 1 192 ? 174.774 160.402 156.868 1.00 20.99 171 GLY B O 1
ATOM 3241 N N . SER B 1 193 ? 176.095 161.269 155.276 1.00 18.44 172 SER B N 1
ATOM 3242 C CA . SER B 1 193 ? 176.492 162.388 156.118 1.00 18.44 172 SER B CA 1
ATOM 3243 C C . SER B 1 193 ? 175.316 163.304 156.414 1.00 18.44 172 SER B C 1
ATOM 3244 O O . SER B 1 193 ? 175.182 163.803 157.534 1.00 18.44 172 SER B O 1
ATOM 3247 N N . LYS B 1 194 ? 174.457 163.545 155.424 1.00 18.07 173 LYS B N 1
ATOM 3248 C CA . LYS B 1 194 ? 173.295 164.389 155.658 1.00 18.07 173 LYS B CA 1
ATOM 3249 C C . LYS B 1 194 ? 172.340 163.751 156.651 1.00 18.07 173 LYS B C 1
ATOM 3250 O O . LYS B 1 194 ? 171.719 164.455 157.450 1.00 18.07 173 LYS B O 1
ATOM 3256 N N . HIS B 1 195 ? 172.215 162.426 156.617 1.00 18.35 174 HIS B N 1
ATOM 3257 C CA . HIS B 1 195 ? 171.459 161.743 157.655 1.00 18.35 174 HIS B CA 1
ATOM 3258 C C . HIS B 1 195 ? 172.133 161.895 159.011 1.00 18.35 174 HIS B C 1
ATOM 3259 O O . HIS B 1 195 ? 171.462 162.146 160.016 1.00 18.35 174 HIS B O 1
ATOM 3266 N N . ALA B 1 196 ? 173.459 161.757 159.053 1.00 15.96 175 ALA B N 1
ATOM 3267 C CA . ALA B 1 196 ? 174.178 161.892 160.314 1.00 15.96 175 ALA B CA 1
ATOM 3268 C C . ALA B 1 196 ? 173.967 163.267 160.927 1.00 15.96 175 ALA B C 1
ATOM 3269 O O . ALA B 1 196 ? 173.888 163.401 162.149 1.00 15.96 175 ALA B O 1
ATOM 3271 N N . VAL B 1 197 ? 173.888 164.302 160.095 1.00 20.99 176 VAL B N 1
ATOM 3272 C CA . VAL B 1 197 ? 173.704 165.651 160.611 1.00 20.99 176 VAL B CA 1
ATOM 3273 C C . VAL B 1 197 ? 172.347 165.781 161.286 1.00 20.99 176 VAL B C 1
ATOM 3274 O O . VAL B 1 197 ? 172.224 166.400 162.345 1.00 20.99 176 VAL B O 1
ATOM 3278 N N . LEU B 1 198 ? 171.311 165.194 160.691 1.00 17.47 177 LEU B N 1
ATOM 3279 C CA . LEU B 1 198 ? 170.004 165.204 161.335 1.00 17.47 177 LEU B CA 1
ATOM 3280 C C . LEU B 1 198 ? 170.050 164.487 162.676 1.00 17.47 177 LEU B C 1
ATOM 3281 O O . LEU B 1 198 ? 169.491 164.970 163.665 1.00 17.47 177 LEU B O 1
ATOM 3286 N N . GLY B 1 199 ? 170.729 163.341 162.730 1.00 13.35 178 GLY B N 1
ATOM 3287 C CA . GLY B 1 199 ? 170.857 162.627 163.985 1.00 13.35 178 GLY B CA 1
ATOM 3288 C C . GLY B 1 199 ? 171.607 163.412 165.042 1.00 13.35 178 GLY B C 1
ATOM 3289 O O . GLY B 1 199 ? 171.218 163.424 166.209 1.00 13.35 178 GLY B O 1
ATOM 3290 N N . LEU B 1 200 ? 172.703 164.066 164.654 1.00 16.42 179 LEU B N 1
ATOM 3291 C CA . LEU B 1 200 ? 173.400 164.936 165.593 1.00 16.42 179 LEU B CA 1
ATOM 3292 C C . LEU B 1 200 ? 172.503 166.074 166.047 1.00 16.42 179 LEU B C 1
ATOM 3293 O O . LEU B 1 200 ? 172.465 166.407 167.234 1.00 16.42 179 LEU B O 1
ATOM 3298 N N . THR B 1 201 ? 171.761 166.667 165.117 1.00 16.10 180 THR B N 1
ATOM 3299 C CA . THR B 1 201 ? 170.882 167.774 165.466 1.00 16.10 180 THR B CA 1
ATOM 3300 C C . THR B 1 201 ? 169.901 167.367 166.551 1.00 16.10 180 THR B C 1
ATOM 3301 O O . THR B 1 201 ? 169.728 168.075 167.544 1.00 16.10 180 THR B O 1
ATOM 3305 N N A LYS B 1 202 ? 169.263 166.210 166.387 0.50 18.75 181 LYS B N 1
ATOM 3306 N N B LYS B 1 202 ? 169.256 166.215 166.382 0.50 18.75 181 LYS B N 1
ATOM 3307 C CA A LYS B 1 202 ? 168.268 165.779 167.359 0.50 18.75 181 LYS B CA 1
ATOM 3308 C CA B LYS B 1 202 ? 168.271 165.773 167.359 0.50 18.75 181 LYS B CA 1
ATOM 3309 C C A LYS B 1 202 ? 168.915 165.412 168.688 0.50 18.75 181 LYS B C 1
ATOM 3310 C C B LYS B 1 202 ? 168.926 165.428 168.688 0.50 18.75 181 LYS B C 1
ATOM 3311 O O A LYS B 1 202 ? 168.377 165.730 169.751 0.50 18.75 181 LYS B O 1
ATOM 3312 O O B LYS B 1 202 ? 168.399 165.770 169.750 0.50 18.75 181 LYS B O 1
ATOM 3323 N N . ASN B 1 203 ? 170.077 164.757 168.652 1.00 21.68 182 ASN B N 1
ATOM 3324 C CA . ASN B 1 203 ? 170.726 164.363 169.894 1.00 21.68 182 ASN B CA 1
ATOM 3325 C C . ASN B 1 203 ? 171.279 165.567 170.648 1.00 21.68 182 ASN B C 1
ATOM 3326 O O . ASN B 1 203 ? 171.129 165.656 171.868 1.00 21.68 182 ASN B O 1
ATOM 3331 N N . VAL B 1 204 ? 171.915 166.502 169.946 1.00 20.99 183 VAL B N 1
ATOM 3332 C CA . VAL B 1 204 ? 172.437 167.677 170.630 1.00 20.99 183 VAL B CA 1
ATOM 3333 C C . VAL B 1 204 ? 171.297 168.571 171.101 1.00 20.99 183 VAL B C 1
ATOM 3334 O O . VAL B 1 204 ? 171.392 169.198 172.158 1.00 20.99 183 VAL B O 1
ATOM 3338 N N . ALA B 1 205 ? 170.199 168.623 170.346 1.00 17.97 184 ALA B N 1
ATOM 3339 C CA . ALA B 1 205 ? 168.996 169.293 170.824 1.00 17.97 184 ALA B CA 1
ATOM 3340 C C . ALA B 1 205 ? 168.536 168.713 172.152 1.00 17.97 184 ALA B C 1
ATOM 3341 O O . ALA B 1 205 ? 168.064 169.444 173.028 1.00 17.97 184 ALA B O 1
ATOM 3343 N N . ALA B 1 206 ? 168.673 167.397 172.321 1.00 20.02 185 ALA B N 1
ATOM 3344 C CA . ALA B 1 206 ? 168.295 166.773 173.581 1.00 20.02 185 ALA B CA 1
ATOM 3345 C C . ALA B 1 206 ? 169.192 167.233 174.725 1.00 20.02 185 ALA B C 1
ATOM 3346 O O . ALA B 1 206 ? 168.703 167.521 175.819 1.00 20.02 185 ALA B O 1
ATOM 3348 N N . GLU B 1 207 ? 170.501 167.332 174.494 1.00 27.92 186 GLU B N 1
ATOM 3349 C CA . GLU B 1 207 ? 171.391 167.746 175.575 1.00 27.92 186 GLU B CA 1
ATOM 3350 C C . GLU B 1 207 ? 171.276 169.236 175.876 1.00 27.92 186 GLU B C 1
ATOM 3351 O O . GLU B 1 207 ? 171.318 169.638 177.042 1.00 27.92 186 GLU B O 1
ATOM 3357 N N . LEU B 1 208 ? 171.148 170.074 174.856 1.00 19.17 187 LEU B N 1
ATOM 3358 C CA . LEU B 1 208 ? 171.190 171.514 175.079 1.00 19.17 187 LEU B CA 1
ATOM 3359 C C . LEU B 1 208 ? 169.825 172.124 175.360 1.00 19.17 187 LEU B C 1
ATOM 3360 O O . LEU B 1 208 ? 169.743 173.327 175.613 1.00 19.17 187 LEU B O 1
ATOM 3365 N N . GLY B 1 209 ? 168.759 171.332 175.304 1.00 21.64 188 GLY B N 1
ATOM 3366 C CA . GLY B 1 209 ? 167.447 171.858 175.622 1.00 21.64 188 GLY B CA 1
ATOM 3367 C C . GLY B 1 209 ? 167.346 172.345 177.052 1.00 21.64 188 GLY B C 1
ATOM 3368 O O . GLY B 1 209 ? 166.686 173.346 177.327 1.00 21.64 188 GLY B O 1
ATOM 3369 N N . LYS B 1 210 ? 168.026 171.666 177.976 1.00 21.58 189 LYS B N 1
ATOM 3370 C CA . LYS B 1 210 ? 167.939 172.048 179.377 1.00 21.58 189 LYS B CA 1
ATOM 3371 C C . LYS B 1 210 ? 168.637 173.364 179.670 1.00 21.58 189 LYS B C 1
ATOM 3372 O O . LYS B 1 210 ? 168.484 173.888 180.775 1.00 21.58 189 LYS B O 1
ATOM 3378 N N . HIS B 1 211 ? 169.370 173.922 178.711 1.00 21.13 190 HIS B N 1
ATOM 3379 C CA . HIS B 1 211 ? 169.992 175.223 178.881 1.00 21.13 190 HIS B CA 1
ATOM 3380 C C . HIS B 1 211 ? 169.320 176.328 178.076 1.00 21.13 190 HIS B C 1
ATOM 3381 O O . HIS B 1 211 ? 169.740 177.476 178.171 1.00 21.13 190 HIS B O 1
ATOM 3388 N N . GLY B 1 212 ? 168.277 176.024 177.316 1.00 22.67 191 GLY B N 1
ATOM 3389 C CA . GLY B 1 212 ? 167.605 177.026 176.525 1.00 22.67 191 GLY B CA 1
ATOM 3390 C C . GLY B 1 212 ? 168.161 177.216 175.138 1.00 22.67 191 GLY B C 1
ATOM 3391 O O . GLY B 1 212 ? 167.873 178.237 174.507 1.00 22.67 191 GLY B O 1
ATOM 3392 N N . ILE B 1 213 ? 168.951 176.275 174.652 1.00 20.99 192 ILE B N 1
ATOM 3393 C CA . ILE B 1 213 ? 169.639 176.376 173.376 1.00 20.99 192 ILE B CA 1
ATOM 3394 C C . ILE B 1 213 ? 168.867 175.581 172.339 1.00 20.99 192 ILE B C 1
ATOM 3395 O O . ILE B 1 213 ? 168.546 174.410 172.561 1.00 20.99 192 ILE B O 1
ATOM 3400 N N . ARG B 1 214 ? 168.581 176.202 171.204 1.00 20.99 193 ARG B N 1
ATOM 3401 C CA . ARG B 1 214 ? 167.835 175.557 170.135 1.00 20.99 193 ARG B CA 1
ATOM 3402 C C . ARG B 1 214 ? 168.783 175.056 169.057 1.00 20.99 193 ARG B C 1
ATOM 3403 O O . ARG B 1 214 ? 169.678 175.783 168.620 1.00 20.99 193 ARG B O 1
ATOM 3411 N N . VAL B 1 215 ? 168.583 173.815 168.641 1.00 20.99 194 VAL B N 1
ATOM 3412 C CA . VAL B 1 215 ? 169.368 173.182 167.593 1.00 20.99 194 VAL B CA 1
ATOM 3413 C C . VAL B 1 215 ? 168.407 172.764 166.492 1.00 20.99 194 VAL B C 1
ATOM 3414 O O . VAL B 1 215 ? 167.434 172.053 166.756 1.00 20.99 194 VAL B O 1
ATOM 3418 N N . ASN B 1 216 ? 168.674 173.200 165.268 1.00 20.99 195 ASN B N 1
ATOM 3419 C CA . ASN B 1 216 ? 167.822 172.857 164.139 1.00 20.99 195 ASN B CA 1
ATOM 3420 C C . ASN B 1 216 ? 168.679 172.730 162.897 1.00 20.99 195 ASN B C 1
ATOM 3421 O O . ASN B 1 216 ? 169.847 173.115 162.886 1.00 20.99 195 ASN B O 1
ATOM 3426 N N . CYS B 1 217 ? 168.090 172.173 161.848 1.00 20.90 196 CYS B N 1
ATOM 3427 C CA . CYS B 1 217 ? 168.778 172.065 160.576 1.00 20.90 196 CYS B CA 1
ATOM 3428 C C . CYS B 1 217 ? 167.818 172.395 159.450 1.00 20.90 196 CYS B C 1
ATOM 3429 O O . CYS B 1 217 ? 166.606 172.224 159.566 1.00 20.90 196 CYS B O 1
ATOM 3432 N N . VAL B 1 218 ? 168.384 172.885 158.357 1.00 19.38 197 VAL B N 1
ATOM 3433 C CA . VAL B 1 218 ? 167.633 173.309 157.187 1.00 19.38 197 VAL B CA 1
ATOM 3434 C C . VAL B 1 218 ? 168.054 172.450 156.007 1.00 19.38 197 VAL B C 1
ATOM 3435 O O . VAL B 1 218 ? 169.243 172.361 155.687 1.00 19.38 197 VAL B O 1
ATOM 3439 N N . SER B 1 219 ? 167.081 171.818 155.366 1.00 23.12 198 SER B N 1
ATOM 3440 C CA . SER B 1 219 ? 167.343 170.868 154.292 1.00 23.12 198 SER B CA 1
ATOM 3441 C C . SER B 1 219 ? 166.791 171.392 152.976 1.00 23.12 198 SER B C 1
ATOM 3442 O O . SER B 1 219 ? 165.585 171.277 152.722 1.00 23.12 198 SER B O 1
ATOM 3445 N N . PRO B 1 220 ? 167.612 171.971 152.112 1.00 21.55 199 PRO B N 1
ATOM 3446 C CA . PRO B 1 220 ? 167.113 172.489 150.840 1.00 21.55 199 PRO B CA 1
ATOM 3447 C C . PRO B 1 220 ? 167.034 171.442 149.740 1.00 21.55 199 PRO B C 1
ATOM 3448 O O . PRO B 1 220 ? 167.689 170.402 149.763 1.00 21.55 199 PRO B O 1
ATOM 3452 N N . TYR B 1 221 ? 166.196 171.756 148.764 1.00 38.97 200 TYR B N 1
ATOM 3453 C CA . TYR B 1 221 ? 166.172 171.097 147.475 1.00 38.97 200 TYR B CA 1
ATOM 3454 C C . TYR B 1 221 ? 167.344 171.599 146.648 1.00 38.97 200 TYR B C 1
ATOM 3455 O O . TYR B 1 221 ? 167.993 172.587 146.996 1.00 38.97 200 TYR B O 1
ATOM 3464 N N . ALA B 1 222 ? 167.636 170.892 145.564 1.00 49.67 201 ALA B N 1
ATOM 3465 C CA . ALA B 1 222 ? 168.747 171.292 144.714 1.00 49.67 201 ALA B CA 1
ATOM 3466 C C . ALA B 1 222 ? 168.544 172.721 144.237 1.00 49.67 201 ALA B C 1
ATOM 3467 O O . ALA B 1 222 ? 167.458 173.087 143.784 1.00 49.67 201 ALA B O 1
ATOM 3469 N N . VAL B 1 223 ? 169.583 173.537 144.369 1.00 67.99 202 VAL B N 1
ATOM 3470 C CA . VAL B 1 223 ? 169.539 174.935 143.967 1.00 67.99 202 VAL B CA 1
ATOM 3471 C C . VAL B 1 223 ? 170.490 175.135 142.799 1.00 67.99 202 VAL B C 1
ATOM 3472 O O . VAL B 1 223 ? 171.679 174.812 142.896 1.00 67.99 202 VAL B O 1
ATOM 3476 N N . ALA B 1 224 ? 169.965 175.677 141.703 1.00 97.91 203 ALA B N 1
ATOM 3477 C CA . ALA B 1 224 ? 170.811 176.123 140.608 1.00 97.91 203 ALA B CA 1
ATOM 3478 C C . ALA B 1 224 ? 171.752 177.216 141.094 1.00 97.91 203 ALA B C 1
ATOM 3479 O O . ALA B 1 224 ? 171.369 178.074 141.894 1.00 97.91 203 ALA B O 1
ATOM 3481 N N . THR B 1 225 ? 172.992 177.174 140.612 1.00 104.88 204 THR B N 1
ATOM 3482 C CA . THR B 1 225 ? 174.035 178.115 141.023 1.00 104.88 204 THR B CA 1
ATOM 3483 C C . THR B 1 225 ? 174.269 178.041 142.528 1.00 104.88 204 THR B C 1
ATOM 3484 O O . THR B 1 225 ? 175.411 178.044 142.987 1.00 104.88 204 THR B O 1
ATOM 3488 N N . THR B 1 241 ? 175.383 174.503 130.159 1.00 112.93 220 THR B N 1
ATOM 3489 C CA . THR B 1 241 ? 174.683 173.451 130.887 1.00 112.93 220 THR B CA 1
ATOM 3490 C C . THR B 1 241 ? 174.032 174.006 132.147 1.00 112.93 220 THR B C 1
ATOM 3491 O O . THR B 1 241 ? 173.886 173.298 133.141 1.00 112.93 220 THR B O 1
ATOM 3495 N N . TRP B 1 242 ? 173.653 175.281 132.109 1.00 109.06 221 TRP B N 1
ATOM 3496 C CA . TRP B 1 242 ? 173.046 175.911 133.275 1.00 109.06 221 TRP B CA 1
ATOM 3497 C C . TRP B 1 242 ? 171.528 175.803 133.229 1.00 109.06 221 TRP B C 1
ATOM 3498 O O . TRP B 1 242 ? 170.908 175.299 134.168 1.00 109.06 221 TRP B O 1
ATOM 3509 N N . ASP B 1 243 ? 170.922 176.261 132.134 1.00 102.37 222 ASP B N 1
ATOM 3510 C CA . ASP B 1 243 ? 169.485 176.112 131.953 1.00 102.37 222 ASP B CA 1
ATOM 3511 C C . ASP B 1 243 ? 169.063 174.658 131.787 1.00 102.37 222 ASP B C 1
ATOM 3512 O O . ASP B 1 243 ? 167.862 174.373 131.828 1.00 102.37 222 ASP B O 1
ATOM 3517 N N . ASP B 1 244 ? 170.011 173.740 131.598 1.00 98.35 223 ASP B N 1
ATOM 3518 C CA . ASP B 1 244 ? 169.716 172.319 131.475 1.00 98.35 223 ASP B CA 1
ATOM 3519 C C . ASP B 1 244 ? 169.620 171.633 132.829 1.00 98.35 223 ASP B C 1
ATOM 3520 O O . ASP B 1 244 ? 168.807 170.722 133.003 1.00 98.35 223 ASP B O 1
ATOM 3525 N N . PHE B 1 245 ? 170.448 172.042 133.786 1.00 90.58 224 PHE B N 1
ATOM 3526 C CA . PHE B 1 245 ? 170.233 171.624 135.162 1.00 90.58 224 PHE B CA 1
ATOM 3527 C C . PHE B 1 245 ? 169.090 172.395 135.797 1.00 90.58 224 PHE B C 1
ATOM 3528 O O . PHE B 1 245 ? 168.356 171.846 136.625 1.00 90.58 224 PHE B O 1
ATOM 3536 N N . ARG B 1 246 ? 168.921 173.658 135.410 1.00 89.04 225 ARG B N 1
ATOM 3537 C CA . ARG B 1 246 ? 167.821 174.459 135.927 1.00 89.04 225 ARG B CA 1
ATOM 3538 C C . ARG B 1 246 ? 166.475 173.888 135.505 1.00 89.04 225 ARG B C 1
ATOM 3539 O O . ARG B 1 246 ? 165.539 173.836 136.310 1.00 89.04 225 ARG B O 1
ATOM 3547 N N . ARG B 1 247 ? 166.354 173.458 134.247 1.00 80.91 226 ARG B N 1
ATOM 3548 C CA . ARG B 1 247 ? 165.108 172.843 133.805 1.00 80.91 226 ARG B CA 1
ATOM 3549 C C . ARG B 1 247 ? 164.884 171.504 134.485 1.00 80.91 226 ARG B C 1
ATOM 3550 O O . ARG B 1 247 ? 163.753 171.173 134.853 1.00 80.91 226 ARG B O 1
ATOM 3558 N N . PHE B 1 248 ? 165.950 170.726 134.673 1.00 63.09 227 PHE B N 1
ATOM 3559 C CA . PHE B 1 248 ? 165.797 169.375 135.198 1.00 63.09 227 PHE B CA 1
ATOM 3560 C C . PHE B 1 248 ? 165.244 169.387 136.618 1.00 63.09 227 PHE B C 1
ATOM 3561 O O . PHE B 1 248 ? 164.300 168.656 136.931 1.00 63.09 227 PHE B O 1
ATOM 3569 N N . VAL B 1 249 ? 165.818 170.211 137.496 1.00 61.59 228 VAL B N 1
ATOM 3570 C CA . VAL B 1 249 ? 165.335 170.252 138.873 1.00 61.59 228 VAL B CA 1
ATOM 3571 C C . VAL B 1 249 ? 163.929 170.829 138.933 1.00 61.59 228 VAL B C 1
ATOM 3572 O O . VAL B 1 249 ? 163.147 170.483 139.826 1.00 61.59 228 VAL B O 1
ATOM 3576 N N . ALA B 1 250 ? 163.580 171.710 137.998 1.00 56.98 229 ALA B N 1
ATOM 3577 C CA . ALA B 1 250 ? 162.251 172.308 137.997 1.00 56.98 229 ALA B CA 1
ATOM 3578 C C . ALA B 1 250 ? 161.195 171.328 137.511 1.00 56.98 229 ALA B C 1
ATOM 3579 O O . ALA B 1 250 ? 160.074 171.314 138.028 1.00 56.98 229 ALA B O 1
ATOM 3581 N N . ASP B 1 251 ? 161.537 170.502 136.523 1.00 60.52 230 ASP B N 1
ATOM 3582 C CA . ASP B 1 251 ? 160.582 169.529 136.007 1.00 60.52 230 ASP B CA 1
ATOM 3583 C C . ASP B 1 251 ? 160.245 168.476 137.050 1.00 60.52 230 ASP B C 1
ATOM 3584 O O . ASP B 1 251 ? 159.097 168.030 137.140 1.00 60.52 230 ASP B O 1
ATOM 3589 N N . ASN B 1 252 ? 161.221 168.076 137.850 1.00 49.41 231 ASN B N 1
ATOM 3590 C CA . ASN B 1 252 ? 161.004 167.078 138.882 1.00 49.41 231 ASN B CA 1
ATOM 3591 C C . ASN B 1 252 ? 160.576 167.684 140.209 1.00 49.41 231 ASN B C 1
ATOM 3592 O O . ASN B 1 252 ? 160.435 166.951 141.189 1.00 49.41 231 ASN B O 1
ATOM 3597 N N . ALA B 1 253 ? 160.375 168.993 140.264 1.00 41.19 232 ALA B N 1
ATOM 3598 C CA . ALA B 1 253 ? 159.925 169.644 141.481 1.00 41.19 232 ALA B CA 1
ATOM 3599 C C . ALA B 1 253 ? 158.443 169.395 141.710 1.00 41.19 232 ALA B C 1
ATOM 3600 O O . ALA B 1 253 ? 157.650 169.316 140.769 1.00 41.19 232 ALA B O 1
ATOM 3602 N N . ASN B 1 254 ? 158.073 169.268 142.981 1.00 32.65 233 ASN B N 1
ATOM 3603 C CA . ASN B 1 254 ? 156.661 169.173 143.316 1.00 32.65 233 ASN B CA 1
ATOM 3604 C C . ASN B 1 254 ? 155.965 170.510 143.108 1.00 32.65 233 ASN B C 1
ATOM 3605 O O . ASN B 1 254 ? 154.900 170.577 142.488 1.00 32.65 233 ASN B O 1
ATOM 3610 N N . LEU B 1 255 ? 156.565 171.584 143.606 1.00 28.14 234 LEU B N 1
ATOM 3611 C CA . LEU B 1 255 ? 155.990 172.916 143.522 1.00 28.14 234 LEU B CA 1
ATOM 3612 C C . LEU B 1 255 ? 156.491 173.593 142.253 1.00 28.14 234 LEU B C 1
ATOM 3613 O O . LEU B 1 255 ? 157.682 173.885 142.127 1.00 28.14 234 LEU B O 1
ATOM 3618 N N . GLN B 1 256 ? 155.584 173.853 141.323 1.00 35.58 235 GLN B N 1
ATOM 3619 C CA . GLN B 1 256 ? 155.911 174.466 140.048 1.00 35.58 235 GLN B CA 1
ATOM 3620 C C . GLN B 1 256 ? 155.511 175.935 140.053 1.00 35.58 235 GLN B C 1
ATOM 3621 O O . GLN B 1 256 ? 154.593 176.344 140.763 1.00 35.58 235 GLN B O 1
ATOM 3627 N N . GLY B 1 257 ? 156.222 176.732 139.263 1.00 43.99 236 GLY B N 1
ATOM 3628 C CA . GLY B 1 257 ? 155.931 178.144 139.136 1.00 43.99 236 GLY B CA 1
ATOM 3629 C C . GLY B 1 257 ? 156.872 179.060 139.879 1.00 43.99 236 GLY B C 1
ATOM 3630 O O . GLY B 1 257 ? 156.770 180.280 139.714 1.00 43.99 236 GLY B O 1
ATOM 3631 N N . VAL B 1 258 ? 157.764 178.524 140.708 1.00 46.69 237 VAL B N 1
ATOM 3632 C CA . VAL B 1 258 ? 158.818 179.299 141.347 1.00 46.69 237 VAL B CA 1
ATOM 3633 C C . VAL B 1 258 ? 160.083 178.458 141.365 1.00 46.69 237 VAL B C 1
ATOM 3634 O O . VAL B 1 258 ? 160.032 177.228 141.440 1.00 46.69 237 VAL B O 1
ATOM 3638 N N . GLU B 1 259 ? 161.222 179.132 141.287 1.00 60.50 238 GLU B N 1
ATOM 3639 C CA . GLU B 1 259 ? 162.522 178.487 141.363 1.00 60.50 238 GLU B CA 1
ATOM 3640 C C . GLU B 1 259 ? 163.102 178.675 142.754 1.00 60.50 238 GLU B C 1
ATOM 3641 O O . GLU B 1 259 ? 163.055 179.774 143.313 1.00 60.50 238 GLU B O 1
ATOM 3647 N N . LEU B 1 260 ? 163.659 177.606 143.304 1.00 39.34 239 LEU B N 1
ATOM 3648 C CA . LEU B 1 260 ? 164.328 177.691 144.594 1.00 39.34 239 LEU B CA 1
ATOM 3649 C C . LEU B 1 260 ? 165.578 178.540 144.451 1.00 39.34 239 LEU B C 1
ATOM 3650 O O . LEU B 1 260 ? 166.523 178.150 143.761 1.00 39.34 239 LEU B O 1
ATOM 3655 N N . THR B 1 261 ? 165.589 179.702 145.086 1.00 36.62 240 THR B N 1
ATOM 3656 C CA . THR B 1 261 ? 166.765 180.553 145.100 1.00 36.62 240 THR B CA 1
ATOM 3657 C C . THR B 1 261 ? 167.501 180.403 146.422 1.00 36.62 240 THR B C 1
ATOM 3658 O O . THR B 1 261 ? 167.000 179.825 147.386 1.00 36.62 240 THR B O 1
ATOM 3662 N N . MET B 1 262 ? 168.725 180.925 146.446 1.00 37.82 241 MET B N 1
ATOM 3663 C CA . MET B 1 262 ? 169.502 180.912 147.676 1.00 37.82 241 MET B CA 1
ATOM 3664 C C . MET B 1 262 ? 168.844 181.753 148.756 1.00 37.82 241 MET B C 1
ATOM 3665 O O . MET B 1 262 ? 168.896 181.396 149.934 1.00 37.82 241 MET B O 1
ATOM 3670 N N . GLU B 1 263 ? 168.203 182.856 148.373 1.00 35.65 242 GLU B N 1
ATOM 3671 C CA . GLU B 1 263 ? 167.522 183.694 149.350 1.00 35.65 242 GLU B CA 1
ATOM 3672 C C . GLU B 1 263 ? 166.400 182.941 150.045 1.00 35.65 242 GLU B C 1
ATOM 3673 O O . GLU B 1 263 ? 166.108 183.206 151.215 1.00 35.65 242 GLU B O 1
ATOM 3679 N N . ASP B 1 264 ? 165.772 181.994 149.354 1.00 32.63 243 ASP B N 1
ATOM 3680 C CA . ASP B 1 264 ? 164.730 181.194 149.982 1.00 32.63 243 ASP B CA 1
ATOM 3681 C C . ASP B 1 264 ? 165.288 180.393 151.149 1.00 32.63 243 ASP B C 1
ATOM 3682 O O . ASP B 1 264 ? 164.696 180.358 152.232 1.00 32.63 243 ASP B O 1
ATOM 3687 N N . VAL B 1 265 ? 166.436 179.750 150.947 1.00 22.32 244 VAL B N 1
ATOM 3688 C CA . VAL B 1 265 ? 167.067 178.993 152.020 1.00 22.32 244 VAL B CA 1
ATOM 3689 C C . VAL B 1 265 ? 167.463 179.920 153.159 1.00 22.32 244 VAL B C 1
ATOM 3690 O O . VAL B 1 265 ? 167.232 179.617 154.332 1.00 22.32 244 VAL B O 1
ATOM 3694 N N . ALA B 1 266 ? 168.046 181.071 152.828 1.00 20.99 245 ALA B N 1
ATOM 3695 C CA . ALA B 1 266 ? 168.427 182.040 153.847 1.00 20.99 245 ALA B CA 1
ATOM 3696 C C . ALA B 1 266 ? 167.236 182.462 154.695 1.00 20.99 245 ALA B C 1
ATOM 3697 O O . ALA B 1 266 ? 167.352 182.588 155.918 1.00 20.99 245 ALA B O 1
ATOM 3699 N N . ASN B 1 267 ? 166.084 182.692 154.065 1.00 20.99 246 ASN B N 1
ATOM 3700 C CA . ASN B 1 267 ? 164.906 183.083 154.831 1.00 20.99 246 ASN B CA 1
ATOM 3701 C C . ASN B 1 267 ? 164.555 182.037 155.881 1.00 20.99 246 ASN B C 1
ATOM 3702 O O . ASN B 1 267 ? 164.132 182.383 156.988 1.00 20.99 246 ASN B O 1
ATOM 3707 N N . ALA B 1 268 ? 164.736 180.755 155.559 1.00 20.99 247 ALA B N 1
ATOM 3708 C CA . ALA B 1 268 ? 164.461 179.712 156.536 1.00 20.99 247 ALA B CA 1
ATOM 3709 C C . ALA B 1 268 ? 165.393 179.823 157.731 1.00 20.99 247 ALA B C 1
ATOM 3710 O O . ALA B 1 268 ? 164.968 179.668 158.879 1.00 20.99 247 ALA B O 1
ATOM 3712 N N . VAL B 1 269 ? 166.665 180.112 157.479 1.00 20.99 248 VAL B N 1
ATOM 3713 C CA . VAL B 1 269 ? 167.618 180.261 158.567 1.00 20.99 248 VAL B CA 1
ATOM 3714 C C . VAL B 1 269 ? 167.260 181.462 159.421 1.00 20.99 248 VAL B C 1
ATOM 3715 O O . VAL B 1 269 ? 167.232 181.376 160.652 1.00 20.99 248 VAL B O 1
ATOM 3719 N N . VAL B 1 270 ? 166.964 182.593 158.782 1.00 20.99 249 VAL B N 1
ATOM 3720 C CA . VAL B 1 270 ? 166.580 183.790 159.523 1.00 20.99 249 VAL B CA 1
ATOM 3721 C C . VAL B 1 270 ? 165.427 183.480 160.456 1.00 20.99 249 VAL B C 1
ATOM 3722 O O . VAL B 1 270 ? 165.417 183.900 161.617 1.00 20.99 249 VAL B O 1
ATOM 3726 N N . PHE B 1 271 ? 164.453 182.714 159.973 1.00 20.99 250 PHE B N 1
ATOM 3727 C CA . PHE B 1 271 ? 163.344 182.307 160.822 1.00 20.99 250 PHE B CA 1
ATOM 3728 C C . PHE B 1 271 ? 163.838 181.565 162.057 1.00 20.99 250 PHE B C 1
ATOM 3729 O O . PHE B 1 271 ? 163.494 181.927 163.185 1.00 20.99 250 PHE B O 1
ATOM 3737 N N . LEU B 1 272 ? 164.663 180.536 161.865 1.00 20.99 251 LEU B N 1
ATOM 3738 C CA . LEU B 1 272 ? 165.108 179.729 162.992 1.00 20.99 251 LEU B CA 1
ATOM 3739 C C . LEU B 1 272 ? 166.087 180.473 163.887 1.00 20.99 251 LEU B C 1
ATOM 3740 O O . LEU B 1 272 ? 166.298 180.069 165.029 1.00 20.99 251 LEU B O 1
ATOM 3745 N N . ALA B 1 273 ? 166.674 181.554 163.399 1.00 17.56 252 ALA B N 1
ATOM 3746 C CA . ALA B 1 273 ? 167.582 182.348 164.205 1.00 17.56 252 ALA B CA 1
ATOM 3747 C C . ALA B 1 273 ? 166.861 183.337 165.108 1.00 17.56 252 ALA B C 1
ATOM 3748 O O . ALA B 1 273 ? 167.435 183.773 166.106 1.00 17.56 252 ALA B O 1
ATOM 3750 N N . SER B 1 274 ? 165.629 183.699 164.787 1.00 20.18 253 SER B N 1
ATOM 3751 C CA . SER B 1 274 ? 164.943 184.771 165.482 1.00 20.18 253 SER B CA 1
ATOM 3752 C C . SER B 1 274 ? 164.088 184.232 166.628 1.00 20.18 253 SER B C 1
ATOM 3753 O O . SER B 1 274 ? 163.973 183.025 166.846 1.00 20.18 253 SER B O 1
ATOM 3756 N N . ASP B 1 275 ? 163.466 185.148 167.363 1.00 26.81 254 ASP B N 1
ATOM 3757 C CA . ASP B 1 275 ? 162.558 184.787 168.441 1.00 26.81 254 ASP B CA 1
ATOM 3758 C C . ASP B 1 275 ? 161.202 184.307 167.947 1.00 26.81 254 ASP B C 1
ATOM 3759 O O . ASP B 1 275 ? 160.354 183.960 168.771 1.00 26.81 254 ASP B O 1
ATOM 3764 N N . GLU B 1 276 ? 160.964 184.301 166.639 1.00 27.78 255 GLU B N 1
ATOM 3765 C CA . GLU B 1 276 ? 159.783 183.649 166.095 1.00 27.78 255 GLU B CA 1
ATOM 3766 C C . GLU B 1 276 ? 159.926 182.135 166.029 1.00 27.78 255 GLU B C 1
ATOM 3767 O O . GLU B 1 276 ? 158.930 181.445 165.802 1.00 27.78 255 GLU B O 1
ATOM 3773 N N . ALA B 1 277 ? 161.138 181.610 166.201 1.00 21.16 256 ALA B N 1
ATOM 3774 C CA . ALA B 1 277 ? 161.387 180.187 166.374 1.00 21.16 256 ALA B CA 1
ATOM 3775 C C . ALA B 1 277 ? 161.801 179.885 167.803 1.00 21.16 256 ALA B C 1
ATOM 3776 O O . ALA B 1 277 ? 162.473 178.887 168.064 1.00 21.16 256 ALA B O 1
ATOM 3778 N N A ARG B 1 278 ? 161.381 180.735 168.738 0.50 24.78 257 ARG B N 1
ATOM 3779 N N B ARG B 1 278 ? 161.383 180.742 168.732 0.50 24.78 257 ARG B N 1
ATOM 3780 C CA A ARG B 1 278 ? 161.811 180.658 170.126 0.50 24.78 257 ARG B CA 1
ATOM 3781 C CA B ARG B 1 278 ? 161.781 180.673 170.130 0.50 24.78 257 ARG B CA 1
ATOM 3782 C C A ARG B 1 278 ? 161.553 179.291 170.746 0.50 24.78 257 ARG B C 1
ATOM 3783 C C B ARG B 1 278 ? 161.550 179.297 170.740 0.50 24.78 257 ARG B C 1
ATOM 3784 O O A ARG B 1 278 ? 162.281 178.880 171.651 0.50 24.78 257 ARG B O 1
ATOM 3785 O O B ARG B 1 278 ? 162.297 178.883 171.629 0.50 24.78 257 ARG B O 1
ATOM 3800 N N . TYR B 1 279 ? 160.530 178.577 170.286 1.00 25.50 258 TYR B N 1
ATOM 3801 C CA . TYR B 1 279 ? 160.227 177.252 170.801 1.00 25.50 258 TYR B CA 1
ATOM 3802 C C . TYR B 1 279 ? 160.375 176.184 169.727 1.00 25.50 258 TYR B C 1
ATOM 3803 O O . TYR B 1 279 ? 159.744 175.135 169.795 1.00 25.50 258 TYR B O 1
ATOM 3812 N N . VAL B 1 280 ? 161.199 176.429 168.725 1.00 20.99 259 VAL B N 1
ATOM 3813 C CA . VAL B 1 280 ? 161.460 175.444 167.686 1.00 20.99 259 VAL B CA 1
ATOM 3814 C C . VAL B 1 280 ? 162.824 174.831 167.950 1.00 20.99 259 VAL B C 1
ATOM 3815 O O . VAL B 1 280 ? 163.823 175.548 168.064 1.00 20.99 259 VAL B O 1
ATOM 3819 N N . SER B 1 281 ? 162.870 173.509 168.064 1.00 20.99 260 SER B N 1
ATOM 3820 C CA . SER B 1 281 ? 164.135 1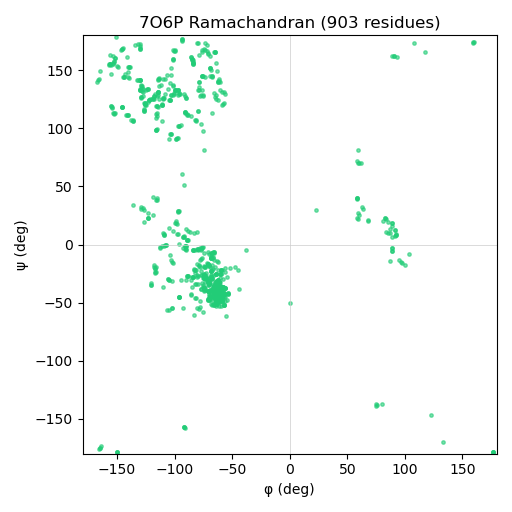72.817 168.235 1.00 20.99 260 SER B CA 1
ATOM 3821 C C . SER B 1 281 ? 164.001 171.379 167.764 1.00 20.99 260 SER B C 1
ATOM 3822 O O . SER B 1 281 ? 162.910 170.813 167.744 1.00 20.99 260 SER B O 1
ATOM 3825 N N . GLY B 1 282 ? 165.133 170.799 167.385 1.00 21.57 261 GLY B N 1
ATOM 3826 C CA . GLY B 1 282 ? 165.171 169.442 166.879 1.00 21.57 261 GLY B CA 1
ATOM 3827 C C . GLY B 1 282 ? 164.405 169.265 165.591 1.00 21.57 261 GLY B C 1
ATOM 3828 O O . GLY B 1 282 ? 163.888 168.177 165.323 1.00 21.57 261 GLY B O 1
ATOM 3829 N N . MET B 1 283 ? 164.343 170.305 164.772 1.00 28.95 262 MET B N 1
ATOM 3830 C CA . MET B 1 283 ? 163.487 170.336 163.601 1.00 28.95 262 MET B CA 1
ATOM 3831 C C . MET B 1 283 ? 164.330 170.326 162.336 1.00 28.95 262 MET B C 1
ATOM 3832 O O . MET B 1 283 ? 165.362 170.994 162.257 1.00 28.95 262 MET B O 1
ATOM 3837 N N . ASN B 1 284 ? 163.904 169.536 161.365 1.00 24.76 263 ASN B N 1
ATOM 3838 C CA . ASN B 1 284 ? 164.514 169.512 160.042 1.00 24.76 263 ASN B CA 1
ATOM 3839 C C . ASN B 1 284 ? 163.584 170.282 159.117 1.00 24.76 263 ASN B C 1
ATOM 3840 O O . ASN B 1 284 ? 162.624 169.728 158.585 1.00 24.76 263 ASN B O 1
ATOM 3845 N N . LEU B 1 285 ? 163.867 171.560 158.930 1.00 20.57 264 LEU B N 1
ATOM 3846 C CA . LEU B 1 285 ? 162.984 172.422 158.158 1.00 20.57 264 LEU B CA 1
ATOM 3847 C C . LEU B 1 285 ? 163.276 172.218 156.679 1.00 20.57 264 LEU B C 1
ATOM 3848 O O . LEU B 1 285 ? 164.315 172.648 156.178 1.00 20.57 264 LEU B O 1
ATOM 3853 N N . MET B 1 286 ? 162.373 171.542 155.984 1.00 29.93 265 MET B N 1
ATOM 3854 C CA . MET B 1 286 ? 162.562 171.267 154.568 1.00 29.93 265 MET B CA 1
ATOM 3855 C C . MET B 1 286 ? 162.206 172.496 153.750 1.00 29.93 265 MET B C 1
ATOM 3856 O O . MET B 1 286 ? 161.161 173.111 153.964 1.00 29.93 265 MET B O 1
ATOM 3861 N N . VAL B 1 287 ? 163.071 172.850 152.810 1.00 21.11 266 VAL B N 1
ATOM 3862 C CA . VAL B 1 287 ? 162.800 173.930 151.870 1.00 21.11 266 VAL B CA 1
ATOM 3863 C C . VAL B 1 287 ? 162.731 173.294 150.489 1.00 21.11 266 VAL B C 1
ATOM 3864 O O . VAL B 1 287 ? 163.282 173.809 149.514 1.00 21.11 266 VAL B O 1
ATOM 3868 N N . ASP B 1 288 ? 162.112 172.121 150.413 1.00 29.83 267 ASP B N 1
ATOM 3869 C CA . ASP B 1 288 ? 162.084 171.337 149.187 1.00 29.83 267 ASP B CA 1
ATOM 3870 C C . ASP B 1 288 ? 160.768 171.446 148.430 1.00 29.83 267 ASP B C 1
ATOM 3871 O O . ASP B 1 288 ? 160.539 170.665 147.503 1.00 29.83 267 ASP B O 1
ATOM 3876 N N . GLY B 1 289 ? 159.902 172.385 148.799 1.00 24.97 268 GLY B N 1
ATOM 3877 C CA . GLY B 1 289 ? 158.646 172.559 148.096 1.00 24.97 268 GLY B CA 1
ATOM 3878 C C . GLY B 1 289 ? 157.759 171.341 148.096 1.00 24.97 268 GLY B C 1
ATOM 3879 O O . GLY B 1 289 ? 156.898 171.211 147.228 1.00 24.97 268 GLY B O 1
ATOM 3880 N N . GLY B 1 290 ? 157.954 170.436 149.047 1.00 28.70 269 GLY B N 1
ATOM 3881 C CA . GLY B 1 290 ? 157.209 169.202 149.088 1.00 28.70 269 GLY B CA 1
ATOM 3882 C C . GLY B 1 290 ? 157.845 168.043 148.367 1.00 28.70 269 GLY B C 1
ATOM 3883 O O . GLY B 1 290 ? 157.185 167.018 148.177 1.00 28.70 269 GLY B O 1
ATOM 3884 N N . PHE B 1 291 ? 159.112 168.159 147.977 1.00 28.29 270 PHE B N 1
ATOM 3885 C CA . PHE B 1 291 ? 159.729 167.122 147.159 1.00 28.29 270 PHE B CA 1
ATOM 3886 C C . PHE B 1 291 ? 159.857 165.806 147.915 1.00 28.29 270 PHE B C 1
ATOM 3887 O O . PHE B 1 291 ? 159.654 164.736 147.336 1.00 28.29 270 PHE B O 1
ATOM 3895 N N . THR B 1 292 ? 160.210 165.860 149.199 1.00 31.39 271 THR B N 1
ATOM 3896 C CA . THR B 1 292 ? 160.458 164.630 149.942 1.00 31.39 271 THR B CA 1
ATOM 3897 C C . THR B 1 292 ? 159.183 164.020 150.505 1.00 31.39 271 THR B C 1
ATOM 3898 O O . THR B 1 292 ? 159.111 162.801 150.678 1.00 31.39 271 THR B O 1
ATOM 3902 N N . SER B 1 293 ? 158.177 164.832 150.787 1.00 33.14 272 SER B N 1
ATOM 3903 C CA . SER B 1 293 ? 156.934 164.313 151.333 1.00 33.14 272 SER B CA 1
ATOM 3904 C C . SER B 1 293 ? 156.025 163.708 150.271 1.00 33.14 272 SER B C 1
ATOM 3905 O O . SER B 1 293 ? 154.982 163.150 150.619 1.00 33.14 272 SER B O 1
ATOM 3908 N N . THR B 1 294 ? 156.392 163.783 148.996 1.00 37.87 273 THR B N 1
ATOM 3909 C CA . THR B 1 294 ? 155.564 163.251 147.924 1.00 37.87 273 THR B CA 1
ATOM 3910 C C . THR B 1 294 ? 156.397 162.368 147.003 1.00 37.87 273 THR B C 1
ATOM 3911 O O . THR B 1 294 ? 157.627 162.335 147.075 1.00 37.87 273 THR B O 1
ATOM 3915 N N . ASN B 1 295 ? 155.701 161.645 146.131 1.00 42.53 274 ASN B N 1
ATOM 3916 C CA . ASN B 1 295 ? 156.343 160.812 145.118 1.00 42.53 274 ASN B CA 1
ATOM 3917 C C . ASN B 1 295 ? 155.386 160.711 143.938 1.00 42.53 274 ASN B C 1
ATOM 3918 O O . ASN B 1 295 ? 154.313 160.121 144.066 1.00 42.53 274 ASN B O 1
ATOM 3923 N N . HIS B 1 296 ? 155.764 161.290 142.799 1.00 38.78 275 HIS B N 1
ATOM 3924 C CA . HIS B 1 296 ? 154.916 161.314 141.615 1.00 38.78 275 HIS B CA 1
ATOM 3925 C C . HIS B 1 296 ? 155.260 160.205 140.631 1.00 38.78 275 HIS B C 1
ATOM 3926 O O . HIS B 1 296 ? 155.045 160.362 139.427 1.00 38.78 275 HIS B O 1
ATOM 3933 N N . ALA B 1 297 ? 155.782 159.080 141.118 1.00 45.74 276 ALA B N 1
ATOM 3934 C CA . ALA B 1 297 ? 156.191 158.010 140.218 1.00 45.74 276 ALA B CA 1
ATOM 3935 C C . ALA B 1 297 ? 155.008 157.248 139.639 1.00 45.74 276 ALA B C 1
ATOM 3936 O O . ALA B 1 297 ? 155.126 156.668 138.556 1.00 45.74 276 ALA B O 1
ATOM 3938 N N . LEU B 1 298 ? 153.874 157.232 140.330 1.00 51.69 277 LEU B N 1
ATOM 3939 C CA . LEU B 1 298 ? 152.690 156.544 139.838 1.00 51.69 277 LEU B CA 1
ATOM 3940 C C . LEU B 1 298 ? 151.781 157.440 139.011 1.00 51.69 277 LEU B C 1
ATOM 3941 O O . LEU B 1 298 ? 150.751 156.968 138.524 1.00 51.69 277 LEU B O 1
ATOM 3946 N N . GLN B 1 299 ? 152.138 158.712 138.847 1.00 50.94 278 GLN B N 1
ATOM 3947 C CA . GLN B 1 299 ? 151.400 159.641 137.992 1.00 50.94 278 GLN B CA 1
ATOM 3948 C C . GLN B 1 299 ? 149.942 159.773 138.418 1.00 50.94 278 GLN B C 1
ATOM 3949 O O . GLN B 1 299 ? 149.037 159.834 137.587 1.00 50.94 278 GLN B O 1
ATOM 3955 N N . VAL B 1 300 ? 149.707 159.810 139.727 1.00 37.52 279 VAL B N 1
ATOM 3956 C CA . VAL B 1 300 ? 148.360 160.072 140.223 1.00 37.52 279 VAL B CA 1
ATOM 3957 C C . VAL B 1 300 ? 147.969 161.516 139.945 1.00 37.52 279 VAL B C 1
ATOM 3958 O O . VAL B 1 300 ? 146.858 161.799 139.487 1.00 37.52 279 VAL B O 1
ATOM 3962 N N . PHE B 1 301 ? 148.876 162.452 140.220 1.00 33.57 280 PHE B N 1
ATOM 3963 C CA . PHE B 1 301 ? 148.592 163.870 140.080 1.00 33.57 280 PHE B CA 1
ATOM 3964 C C . PHE B 1 301 ? 149.441 164.577 139.036 1.00 33.57 280 PHE B C 1
ATOM 3965 O O . PHE B 1 301 ? 149.039 165.645 138.569 1.00 33.57 280 PHE B O 1
ATOM 3973 N N . ARG B 1 302 ? 150.584 164.033 138.668 1.00 44.36 281 ARG B N 1
ATOM 3974 C CA . ARG B 1 302 ? 151.349 164.585 137.567 1.00 44.36 281 ARG B CA 1
ATOM 3975 C C . ARG B 1 302 ? 151.236 163.670 136.358 1.00 44.36 281 ARG B C 1
ATOM 3976 O O . ARG B 1 302 ? 151.149 162.450 136.510 1.00 44.36 281 ARG B O 1
ATOM 3984 N N . PRO B 1 303 ? 151.229 164.216 135.139 1.00 80.90 282 PRO B N 1
ATOM 3985 C CA . PRO B 1 303 ? 151.214 163.358 133.954 1.00 80.90 282 PRO B CA 1
ATOM 3986 C C . PRO B 1 303 ? 152.556 162.666 133.717 1.00 80.90 282 PRO B C 1
ATOM 3987 O O . PRO B 1 303 ? 153.097 162.044 134.634 1.00 80.90 282 PRO B O 1
ATOM 3991 N N . LEU C 1 34 ? 160.979 120.804 163.686 1.00 87.45 13 LEU C N 1
ATOM 3992 C CA . LEU C 1 34 ? 160.544 122.134 164.097 1.00 87.45 13 LEU C CA 1
ATOM 3993 C C . LEU C 1 34 ? 159.033 122.287 163.981 1.00 87.45 13 LEU C C 1
ATOM 3994 O O . LEU C 1 34 ? 158.449 121.973 162.946 1.00 87.45 13 LEU C O 1
ATOM 3999 N N . PRO C 1 35 ? 158.399 122.770 165.043 1.00 65.36 14 PRO C N 1
ATOM 4000 C CA . PRO C 1 35 ? 156.939 122.893 165.040 1.00 65.36 14 PRO C CA 1
ATOM 4001 C C . PRO C 1 35 ? 156.488 124.008 164.111 1.00 65.36 14 PRO C C 1
ATOM 4002 O O . PRO C 1 35 ? 157.264 124.866 163.694 1.00 65.36 14 PRO C O 1
ATOM 4006 N N . LEU C 1 36 ? 155.200 123.982 163.789 1.00 35.34 15 LEU C N 1
ATOM 4007 C CA . LEU C 1 36 ? 154.625 125.031 162.965 1.00 35.34 15 LEU C CA 1
ATOM 4008 C C . LEU C 1 36 ? 154.611 126.349 163.731 1.00 35.34 15 LEU C C 1
ATOM 4009 O O . LEU C 1 36 ? 154.414 126.386 164.946 1.00 35.34 15 LEU C O 1
ATOM 4014 N N . ARG C 1 37 ? 154.819 127.442 163.000 1.00 30.21 16 ARG C N 1
ATOM 4015 C CA . ARG C 1 37 ? 155.117 128.719 163.634 1.00 30.21 16 ARG C CA 1
ATOM 4016 C C . ARG C 1 37 ? 153.928 129.313 164.371 1.00 30.21 16 ARG C C 1
ATOM 4017 O O . ARG C 1 37 ? 154.123 130.189 165.216 1.00 30.21 16 ARG C O 1
ATOM 4025 N N . LEU C 1 38 ? 152.711 128.859 164.092 1.00 20.53 17 LEU C N 1
ATOM 4026 C CA . LEU C 1 38 ? 151.528 129.423 164.728 1.00 20.53 17 LEU C CA 1
ATOM 4027 C C . LEU C 1 38 ? 150.648 128.339 165.327 1.00 20.53 17 LEU C C 1
ATOM 4028 O O . LEU C 1 38 ? 149.427 128.485 165.371 1.00 20.53 17 LEU C O 1
ATOM 4033 N N . LEU C 1 39 ? 151.247 127.252 165.794 1.00 23.83 18 LEU C N 1
ATOM 4034 C CA . LEU C 1 39 ? 150.464 126.109 166.238 1.00 23.83 18 LEU C CA 1
ATOM 4035 C C . LEU C 1 39 ? 149.639 126.464 167.466 1.00 23.83 18 LEU C C 1
ATOM 4036 O O . LEU C 1 39 ? 150.161 127.012 168.438 1.00 23.83 18 LEU C O 1
ATOM 4041 N N . GLY C 1 40 ? 148.345 126.153 167.419 1.00 23.60 19 GLY C N 1
ATOM 4042 C CA . GLY C 1 40 ? 147.438 126.395 168.524 1.00 23.60 19 GLY C CA 1
ATOM 4043 C C . GLY C 1 40 ? 146.926 127.812 168.642 1.00 23.60 19 GLY C C 1
ATOM 4044 O O . GLY C 1 40 ? 146.062 128.072 169.484 1.00 23.60 19 GLY C O 1
ATOM 4045 N N A ARG C 1 41 ? 147.422 128.727 167.821 0.50 21.53 20 ARG C N 1
ATOM 4046 N N B ARG C 1 41 ? 147.425 128.736 167.832 0.50 21.53 20 ARG C N 1
ATOM 4047 C CA A ARG C 1 41 ? 147.027 130.124 167.858 0.50 21.53 20 ARG C CA 1
ATOM 4048 C CA B ARG C 1 41 ? 147.013 130.127 167.905 0.50 21.53 20 ARG C CA 1
ATOM 4049 C C A ARG C 1 41 ? 145.690 130.330 167.157 0.50 21.53 20 ARG C C 1
ATOM 4050 C C B ARG C 1 41 ? 145.705 130.349 167.160 0.50 21.53 20 ARG C C 1
ATOM 4051 O O A ARG C 1 41 ? 145.434 129.744 166.106 0.50 21.53 20 ARG C O 1
ATOM 4052 O O B ARG C 1 41 ? 145.485 129.790 166.086 0.50 21.53 20 ARG C O 1
ATOM 4067 N N . VAL C 1 42 ? 144.847 131.189 167.720 1.00 20.99 21 VAL C N 1
ATOM 4068 C CA . VAL C 1 42 ? 143.558 131.514 167.119 1.00 20.99 21 VAL C CA 1
ATOM 4069 C C . VAL C 1 42 ? 143.631 132.899 166.501 1.00 20.99 21 VAL C C 1
ATOM 4070 O O . VAL C 1 42 ? 144.089 133.851 167.142 1.00 20.99 21 VAL C O 1
ATOM 4074 N N . ALA C 1 43 ? 143.167 133.015 165.263 1.00 20.99 22 ALA C N 1
ATOM 4075 C CA . ALA C 1 43 ? 143.260 134.248 164.500 1.00 20.99 22 ALA C CA 1
ATOM 4076 C C . ALA C 1 43 ? 141.911 134.613 163.904 1.00 20.99 22 ALA C C 1
ATOM 4077 O O . ALA C 1 43 ? 141.170 133.746 163.443 1.00 20.99 22 ALA C O 1
ATOM 4079 N N . LEU C 1 44 ? 141.610 135.904 163.904 1.00 20.99 23 LEU C N 1
ATOM 4080 C CA . LEU C 1 44 ? 140.450 136.466 163.232 1.00 20.99 23 LEU C CA 1
ATOM 4081 C C . LEU C 1 44 ? 140.938 137.366 162.113 1.00 20.99 23 LEU C C 1
ATOM 4082 O O . LEU C 1 44 ? 141.817 138.202 162.331 1.00 20.99 23 LEU C O 1
ATOM 4087 N N . VAL C 1 45 ? 140.387 137.198 160.919 1.00 20.99 24 VAL C N 1
ATOM 4088 C CA . VAL C 1 45 ? 140.825 137.944 159.747 1.00 20.99 24 VAL C CA 1
ATOM 4089 C C . VAL C 1 45 ? 139.612 138.615 159.129 1.00 20.99 24 VAL C C 1
ATOM 4090 O O . VAL C 1 45 ? 138.711 137.935 158.633 1.00 20.99 24 VAL C O 1
ATOM 4094 N N . THR C 1 46 ? 139.590 139.939 159.148 1.00 25.51 25 THR C N 1
ATOM 4095 C CA . THR C 1 46 ? 138.487 140.688 158.571 1.00 25.51 25 THR C CA 1
ATOM 4096 C C . THR C 1 46 ? 138.793 140.979 157.112 1.00 25.51 25 THR C C 1
ATOM 4097 O O . THR C 1 46 ? 139.844 141.534 156.793 1.00 25.51 25 THR C O 1
ATOM 4101 N N . GLY C 1 47 ? 137.872 140.608 156.233 1.00 29.60 26 GLY C N 1
ATOM 4102 C CA . GLY C 1 47 ? 138.125 140.717 154.816 1.00 29.60 26 GLY C CA 1
ATOM 4103 C C . GLY C 1 47 ? 138.908 139.568 154.236 1.00 29.60 26 GLY C C 1
ATOM 4104 O O . GLY C 1 47 ? 139.533 139.728 153.187 1.00 29.60 26 GLY C O 1
ATOM 4105 N N . GLY C 1 48 ? 138.887 138.411 154.879 1.00 30.43 27 GLY C N 1
ATOM 4106 C CA . GLY C 1 48 ? 139.673 137.280 154.456 1.00 30.43 27 GLY C CA 1
ATOM 4107 C C . GLY C 1 48 ? 139.087 136.426 153.361 1.00 30.43 27 GLY C C 1
ATOM 4108 O O . GLY C 1 48 ? 139.624 135.354 153.088 1.00 30.43 27 GLY C O 1
ATOM 4109 N N . SER C 1 49 ? 138.007 136.849 152.714 1.00 42.91 28 SER C N 1
ATOM 4110 C CA . SER C 1 49 ? 137.433 136.023 151.661 1.00 42.91 28 SER C CA 1
ATOM 4111 C C . SER C 1 49 ? 138.146 136.183 150.331 1.00 42.91 28 SER C C 1
ATOM 4112 O O . SER C 1 49 ? 138.112 135.261 149.513 1.00 42.91 28 SER C O 1
ATOM 4115 N N . SER C 1 50 ? 138.807 137.310 150.103 1.00 41.99 29 SER C N 1
ATOM 4116 C CA . SER C 1 50 ? 139.386 137.557 148.796 1.00 41.99 29 SER C CA 1
ATOM 4117 C C . SER C 1 50 ? 140.544 138.528 148.928 1.00 41.99 29 SER C C 1
ATOM 4118 O O . SER C 1 50 ? 140.585 139.346 149.848 1.00 41.99 29 SER C O 1
ATOM 4121 N N . GLY C 1 51 ? 141.470 138.440 147.985 1.00 31.54 30 GLY C N 1
ATOM 4122 C CA . GLY C 1 51 ? 142.583 139.359 147.947 1.00 31.54 30 GLY C CA 1
ATOM 4123 C C . GLY C 1 51 ? 143.686 138.997 148.911 1.00 31.54 30 GLY C C 1
ATOM 4124 O O . GLY C 1 51 ? 144.045 137.826 149.038 1.00 31.54 30 GLY C O 1
ATOM 4125 N N . ILE C 1 52 ? 144.230 139.999 149.597 1.00 28.21 31 ILE C N 1
ATOM 4126 C CA . ILE C 1 52 ? 145.307 139.742 150.542 1.00 28.21 31 ILE C CA 1
ATOM 4127 C C . ILE C 1 52 ? 144.803 138.913 151.712 1.00 28.21 31 ILE C C 1
ATOM 4128 O O . ILE C 1 52 ? 145.518 138.050 152.230 1.00 28.21 31 ILE C O 1
ATOM 4133 N N . GLY C 1 53 ? 143.564 139.151 152.137 1.00 24.72 32 GLY C N 1
ATOM 4134 C CA . GLY C 1 53 ? 143.029 138.420 153.267 1.00 24.72 32 GLY C CA 1
ATOM 4135 C C . GLY C 1 53 ? 142.927 136.934 153.006 1.00 24.72 32 GLY C C 1
ATOM 4136 O O . GLY C 1 53 ? 143.157 136.121 153.902 1.00 24.72 32 GLY C O 1
ATOM 4137 N N . GLU C 1 54 ? 142.578 136.559 151.778 1.00 29.29 33 GLU C N 1
ATOM 4138 C CA . GLU C 1 54 ? 142.528 135.147 151.425 1.00 29.29 33 GLU C CA 1
ATOM 4139 C C . GLU C 1 54 ? 143.897 134.508 151.566 1.00 29.29 33 GLU C C 1
ATOM 4140 O O . GLU C 1 54 ? 144.020 133.378 152.047 1.00 29.29 33 GLU C O 1
ATOM 4146 N N A SER C 1 55 ? 144.943 135.219 151.157 0.50 21.32 34 SER C N 1
ATOM 4147 N N B SER C 1 55 ? 144.940 135.221 151.145 0.50 21.32 34 SER C N 1
ATOM 4148 C CA A SER C 1 55 ? 146.287 134.676 151.286 0.50 21.32 34 SER C CA 1
ATOM 4149 C CA B SER C 1 55 ? 146.303 134.725 151.284 0.50 21.32 34 SER C CA 1
ATOM 4150 C C A SER C 1 55 ? 146.713 134.595 152.746 0.50 21.32 34 SER C C 1
ATOM 4151 C C B SER C 1 55 ? 146.692 134.593 152.746 0.50 21.32 34 SER C C 1
ATOM 4152 O O A SER C 1 55 ? 147.311 133.600 153.158 0.50 21.32 34 SER C O 1
ATOM 4153 O O B SER C 1 55 ? 147.264 133.580 153.153 0.50 21.32 34 SER C O 1
ATOM 4158 N N . ILE C 1 56 ? 146.395 135.614 153.548 1.00 20.99 35 ILE C N 1
ATOM 4159 C CA . ILE C 1 56 ? 146.714 135.559 154.969 1.00 20.99 35 ILE C CA 1
ATOM 4160 C C . ILE C 1 56 ? 146.061 134.345 155.610 1.00 20.99 35 ILE C C 1
ATOM 4161 O O . ILE C 1 56 ? 146.692 133.618 156.383 1.00 20.99 35 ILE C O 1
ATOM 4166 N N . VAL C 1 57 ? 144.799 134.091 155.274 1.00 20.99 36 VAL C N 1
ATOM 4167 C CA . VAL C 1 57 ? 144.092 132.955 155.843 1.00 20.99 36 VAL C CA 1
ATOM 4168 C C . VAL C 1 57 ? 144.756 131.655 155.426 1.00 20.99 36 VAL C C 1
ATOM 4169 O O . VAL C 1 57 ? 144.976 130.759 156.251 1.00 20.99 36 VAL C O 1
ATOM 4173 N N A LEU C 1 58 ? 145.085 131.530 154.141 0.50 20.78 37 LEU C N 1
ATOM 4174 N N B LEU C 1 58 ? 145.096 131.536 154.144 0.50 20.78 37 LEU C N 1
ATOM 4175 C CA A LEU C 1 58 ? 145.714 130.307 153.660 0.50 20.78 37 LEU C CA 1
ATOM 4176 C CA B LEU C 1 58 ? 145.705 130.310 153.655 0.50 20.78 37 LEU C CA 1
ATOM 4177 C C A LEU C 1 58 ? 147.068 130.085 154.310 0.50 20.78 37 LEU C C 1
ATOM 4178 C C B LEU C 1 58 ? 147.072 130.083 154.286 0.50 20.78 37 LEU C C 1
ATOM 4179 O O A LEU C 1 58 ? 147.391 128.965 154.713 0.50 20.78 37 LEU C O 1
ATOM 4180 O O B LEU C 1 58 ? 147.402 128.956 154.663 0.50 20.78 37 LEU C O 1
ATOM 4189 N N . LEU C 1 59 ? 147.862 131.144 154.443 1.00 20.99 38 LEU C N 1
ATOM 4190 C CA . LEU C 1 59 ? 149.179 131.004 155.047 1.00 20.99 38 LEU C CA 1
ATOM 4191 C C . LEU C 1 59 ? 149.074 130.663 156.529 1.00 20.99 38 LEU C C 1
ATOM 4192 O O . LEU C 1 59 ? 149.776 129.777 157.021 1.00 20.99 38 LEU C O 1
ATOM 4197 N N . PHE C 1 60 ? 148.200 131.362 157.253 1.00 23.17 39 PHE C N 1
ATOM 4198 C CA . PHE C 1 60 ? 147.973 131.062 158.662 1.00 23.17 39 PHE C CA 1
ATOM 4199 C C . PHE C 1 60 ? 147.646 129.590 158.871 1.00 23.17 39 PHE C C 1
ATOM 4200 O O . PHE C 1 60 ? 148.145 128.960 159.808 1.00 23.17 39 PHE C O 1
ATOM 4208 N N A ARG C 1 61 ? 146.828 129.014 157.997 0.50 22.33 40 ARG C N 1
ATOM 4209 N N B ARG C 1 61 ? 146.802 129.032 158.000 0.50 22.33 40 ARG C N 1
ATOM 4210 C CA A ARG C 1 61 ? 146.460 127.614 158.164 0.50 22.33 40 ARG C CA 1
ATOM 4211 C CA B ARG C 1 61 ? 146.431 127.625 158.089 0.50 22.33 40 ARG C CA 1
ATOM 4212 C C A ARG C 1 61 ? 147.638 126.687 157.897 0.50 22.33 40 ARG C C 1
ATOM 4213 C C B ARG C 1 61 ? 147.638 126.718 157.906 0.50 22.33 40 ARG C C 1
ATOM 4214 O O A ARG C 1 61 ? 147.790 125.666 158.573 0.50 22.33 40 ARG C O 1
ATOM 4215 O O B ARG C 1 61 ? 147.805 125.739 158.641 0.50 22.33 40 ARG C O 1
ATOM 4230 N N . LYS C 1 62 ? 148.486 127.027 156.926 1.00 24.69 41 LYS C N 1
ATOM 4231 C CA . LYS C 1 62 ? 149.662 126.207 156.668 1.00 24.69 41 LYS C CA 1
ATOM 4232 C C . LYS C 1 62 ? 150.595 126.160 157.870 1.00 24.69 41 LYS C C 1
ATOM 4233 O O . LYS C 1 62 ? 151.298 125.167 158.069 1.00 24.69 41 LYS C O 1
ATOM 4239 N N . HIS C 1 63 ? 150.607 127.206 158.690 1.00 21.36 42 HIS C N 1
ATOM 4240 C CA . HIS C 1 63 ? 151.489 127.268 159.844 1.00 21.36 42 HIS C CA 1
ATOM 4241 C C . HIS C 1 63 ? 150.793 126.867 161.140 1.00 21.36 42 HIS C C 1
ATOM 4242 O O . HIS C 1 63 ? 151.292 127.178 162.223 1.00 21.36 42 HIS C O 1
ATOM 4249 N N . GLY C 1 64 ? 149.659 126.182 161.043 1.00 19.82 43 GLY C N 1
ATOM 4250 C CA . GLY C 1 64 ? 149.026 125.555 162.180 1.00 19.82 43 GLY C CA 1
ATOM 4251 C C . GLY C 1 64 ? 147.983 126.369 162.908 1.00 19.82 43 GLY C C 1
ATOM 4252 O O . GLY C 1 64 ? 147.523 125.936 163.969 1.00 19.82 43 GLY C O 1
ATOM 4253 N N . ALA C 1 65 ? 147.583 127.515 162.379 1.00 20.99 44 ALA C N 1
ATOM 4254 C CA . ALA C 1 65 ? 146.659 128.378 163.093 1.00 20.99 44 ALA C CA 1
ATOM 4255 C C . ALA C 1 65 ? 145.218 127.947 162.864 1.00 20.99 44 ALA C C 1
ATOM 4256 O O . ALA C 1 65 ? 144.881 127.296 161.875 1.00 20.99 44 ALA C O 1
ATOM 4258 N N . LYS C 1 66 ? 144.369 128.297 163.813 1.00 21.49 45 LYS C N 1
ATOM 4259 C CA . LYS C 1 66 ? 142.929 128.247 163.616 1.00 21.49 45 LYS C CA 1
ATOM 4260 C C . LYS C 1 66 ? 142.464 129.641 163.233 1.00 21.49 45 LYS C C 1
ATOM 4261 O O . LYS C 1 66 ? 142.873 130.624 163.856 1.00 21.49 45 LYS C O 1
ATOM 4267 N N . VAL C 1 67 ? 141.643 129.732 162.195 1.00 20.59 46 VAL C N 1
ATOM 4268 C CA . VAL C 1 67 ? 141.329 131.010 161.574 1.00 20.59 46 VAL C CA 1
ATOM 4269 C C . VAL C 1 67 ? 139.824 131.169 161.456 1.00 20.59 46 VAL C C 1
ATOM 4270 O O . VAL C 1 67 ? 139.112 130.225 161.106 1.00 20.59 46 VAL C O 1
ATOM 4274 N N . CYS C 1 68 ? 139.341 132.362 161.775 1.00 23.09 47 CYS C N 1
ATOM 4275 C CA . CYS C 1 68 ? 137.962 132.750 161.533 1.00 23.09 47 CYS C CA 1
ATOM 4276 C C . CYS C 1 68 ? 137.944 133.924 160.576 1.00 23.09 47 CYS C C 1
ATOM 4277 O O . CYS C 1 68 ? 138.627 134.925 160.798 1.00 23.09 47 CYS C O 1
ATOM 4280 N N . ILE C 1 69 ? 137.168 133.796 159.516 1.00 23.59 48 ILE C N 1
ATOM 4281 C CA . ILE C 1 69 ? 137.021 134.840 158.519 1.00 23.59 48 ILE C CA 1
ATOM 4282 C C . ILE C 1 69 ? 135.778 135.644 158.860 1.00 23.59 48 ILE C C 1
ATOM 4283 O O . ILE C 1 69 ? 134.713 135.072 159.104 1.00 23.59 48 ILE C O 1
ATOM 4288 N N . ALA C 1 70 ? 135.915 136.967 158.891 1.00 28.78 49 ALA C N 1
ATOM 4289 C CA . ALA C 1 70 ? 134.789 137.885 159.015 1.00 28.78 49 ALA C CA 1
ATOM 4290 C C . ALA C 1 70 ? 134.710 138.711 157.742 1.00 28.78 49 ALA C C 1
ATOM 4291 O O . ALA C 1 70 ? 135.599 139.522 157.469 1.00 28.78 49 ALA C O 1
ATOM 4293 N N . ASP C 1 71 ? 133.646 138.511 156.969 1.00 44.21 50 ASP C N 1
ATOM 4294 C CA . ASP C 1 71 ? 133.500 139.190 155.694 1.00 44.21 50 ASP C CA 1
ATOM 4295 C C . ASP C 1 71 ? 132.027 139.268 155.320 1.00 44.21 50 ASP C C 1
ATOM 4296 O O . ASP C 1 71 ? 131.189 138.545 155.859 1.00 44.21 50 ASP C O 1
ATOM 4301 N N . VAL C 1 72 ? 131.728 140.153 154.371 1.00 63.50 51 VAL C N 1
ATOM 4302 C CA . VAL C 1 72 ? 130.355 140.390 153.939 1.00 63.50 51 VAL C CA 1
ATOM 4303 C C . VAL C 1 72 ? 129.917 139.314 152.951 1.00 63.50 51 VAL C C 1
ATOM 4304 O O . VAL C 1 72 ? 130.703 138.470 152.516 1.00 63.50 51 VAL C O 1
ATOM 4308 N N . GLN C 1 73 ? 128.631 139.358 152.590 1.00 104.21 52 GLN C N 1
ATOM 4309 C CA . GLN C 1 73 ? 128.082 138.513 151.535 1.00 104.21 52 GLN C CA 1
ATOM 4310 C C . GLN C 1 73 ? 128.201 137.030 151.858 1.00 104.21 52 GLN C C 1
ATOM 4311 O O . GLN C 1 73 ? 129.016 136.323 151.255 1.00 104.21 52 GLN C O 1
ATOM 4317 N N . ASP C 1 74 ? 127.409 136.574 152.836 1.00 105.97 53 ASP C N 1
ATOM 4318 C CA . ASP C 1 74 ? 127.378 135.161 153.213 1.00 105.97 53 ASP C CA 1
ATOM 4319 C C . ASP C 1 74 ? 127.337 134.244 151.995 1.00 105.97 53 ASP C C 1
ATOM 4320 O O . ASP C 1 74 ? 127.979 133.188 151.986 1.00 105.97 53 ASP C O 1
ATOM 4325 N N . ASN C 1 75 ? 126.592 134.634 150.955 1.00 113.36 54 ASN C N 1
ATOM 4326 C CA . ASN C 1 75 ? 126.509 133.819 149.747 1.00 113.36 54 ASN C CA 1
ATOM 4327 C C . ASN C 1 75 ? 127.881 133.588 149.126 1.00 113.36 54 ASN C C 1
ATOM 4328 O O . ASN C 1 75 ? 128.107 132.550 148.493 1.00 113.36 54 ASN C O 1
ATOM 4333 N N . GLN C 1 76 ? 128.804 134.536 149.293 1.00 118.66 55 GLN C N 1
ATOM 4334 C CA . GLN C 1 76 ? 130.188 134.364 148.869 1.00 118.66 55 GLN C CA 1
ATOM 4335 C C . GLN C 1 76 ? 131.136 134.057 150.017 1.00 118.66 55 GLN C C 1
ATOM 4336 O O . GLN C 1 76 ? 132.123 133.344 149.813 1.00 118.66 55 GLN C O 1
ATOM 4342 N N . GLY C 1 77 ? 130.856 134.565 151.218 1.00 98.05 56 GLY C N 1
ATOM 4343 C CA . GLY C 1 77 ? 131.740 134.318 152.342 1.00 98.05 56 GLY C CA 1
ATOM 4344 C C . GLY C 1 77 ? 131.884 132.849 152.687 1.00 98.05 56 GLY C C 1
ATOM 4345 O O . GLY C 1 77 ? 132.960 132.407 153.098 1.00 98.05 56 GLY C O 1
ATOM 4346 N N . GLN C 1 78 ? 130.814 132.075 152.532 1.00 110.53 57 GLN C N 1
ATOM 4347 C CA . GLN C 1 78 ? 130.906 130.632 152.703 1.00 110.53 57 GLN C CA 1
ATOM 4348 C C . GLN C 1 78 ? 131.248 129.904 151.408 1.00 110.53 57 GLN C C 1
ATOM 4349 O O . GLN C 1 78 ? 131.886 128.847 151.453 1.00 110.53 57 GLN C O 1
ATOM 4355 N N . ARG C 1 79 ? 130.836 130.448 150.260 1.00 123.85 58 ARG C N 1
ATOM 4356 C CA . ARG C 1 79 ? 131.112 129.800 148.981 1.00 123.85 58 ARG C CA 1
ATOM 4357 C C . ARG C 1 79 ? 132.609 129.619 148.769 1.00 123.85 58 ARG C C 1
ATOM 4358 O O . ARG C 1 79 ? 133.067 128.549 148.353 1.00 123.85 58 ARG C O 1
ATOM 4366 N N . LEU C 1 80 ? 133.388 130.667 149.036 1.00 127.69 59 LEU C N 1
ATOM 4367 C CA . LEU C 1 80 ? 134.838 130.518 149.036 1.00 127.69 59 LEU C CA 1
ATOM 4368 C C . LEU C 1 80 ? 135.289 129.591 150.158 1.00 127.69 59 LEU C C 1
ATOM 4369 O O . LEU C 1 80 ? 136.223 128.800 149.982 1.00 127.69 59 LEU C O 1
ATOM 4374 N N . CYS C 1 81 ? 134.623 129.657 151.312 1.00 113.63 60 CYS C N 1
ATOM 4375 C CA . CYS C 1 81 ? 134.920 128.745 152.408 1.00 113.63 60 CYS C CA 1
ATOM 4376 C C . CYS C 1 81 ? 134.585 127.301 152.063 1.00 113.63 60 CYS C C 1
ATOM 4377 O O . CYS C 1 81 ? 135.000 126.395 152.795 1.00 113.63 60 CYS C O 1
ATOM 4380 N N . GLU C 1 82 ? 133.837 127.068 150.980 1.00 114.81 61 GLU C N 1
ATOM 4381 C CA . GLU C 1 82 ? 133.632 125.712 150.483 1.00 114.81 61 GLU C CA 1
ATOM 4382 C C . GLU C 1 82 ? 134.796 125.243 149.621 1.00 114.81 61 GLU C C 1
ATOM 4383 O O . GLU C 1 82 ? 135.133 124.055 149.636 1.00 114.81 61 GLU C O 1
ATOM 4389 N N . THR C 1 83 ? 135.416 126.154 148.865 1.00 119.14 62 THR C N 1
ATOM 4390 C CA . THR C 1 83 ? 136.574 125.787 148.054 1.00 119.14 62 THR C CA 1
ATOM 4391 C C . THR C 1 83 ? 137.750 125.374 148.929 1.00 119.14 62 THR C C 1
ATOM 4392 O O . THR C 1 83 ? 138.463 124.415 148.612 1.00 119.14 62 THR C O 1
ATOM 4396 N N . LEU C 1 84 ? 137.965 126.086 150.037 1.00 120.05 63 LEU C N 1
ATOM 4397 C CA . LEU C 1 84 ? 138.998 125.689 150.987 1.00 120.05 63 LEU C CA 1
ATOM 4398 C C . LEU C 1 84 ? 138.666 124.358 151.645 1.00 120.05 63 LEU C C 1
ATOM 4399 O O . LEU C 1 84 ? 139.572 123.577 151.959 1.00 120.05 63 LEU C O 1
ATOM 4404 N N . GLY C 1 85 ? 137.388 124.088 151.865 1.00 119.47 64 GLY C N 1
ATOM 4405 C CA . GLY C 1 85 ? 136.938 122.866 152.499 1.00 119.47 64 GLY C CA 1
ATOM 4406 C C . GLY C 1 85 ? 136.221 123.136 153.811 1.00 119.47 64 GLY C C 1
ATOM 4407 O O . GLY C 1 85 ? 136.272 124.226 154.377 1.00 119.47 64 GLY C O 1
ATOM 4408 N N . GLY C 1 86 ? 135.529 122.099 154.276 1.00 104.32 65 GLY C N 1
ATOM 4409 C CA . GLY C 1 86 ? 134.827 122.162 155.544 1.00 104.32 65 GLY C CA 1
ATOM 4410 C C . GLY C 1 86 ? 135.639 121.645 156.714 1.00 104.32 65 GLY C C 1
ATOM 4411 O O . GLY C 1 86 ? 135.233 120.689 157.380 1.00 104.32 65 GLY C O 1
ATOM 4412 N N . SER C 1 87 ? 136.782 122.267 156.981 1.00 96.24 66 SER C N 1
ATOM 4413 C CA . SER C 1 87 ? 137.643 121.803 158.056 1.00 96.24 66 SER C CA 1
ATOM 4414 C C . SER C 1 87 ? 137.116 122.260 159.412 1.00 96.24 66 SER C C 1
ATOM 4415 O O . SER C 1 87 ? 136.284 123.164 159.514 1.00 96.24 66 SER C O 1
ATOM 4418 N N . SER C 1 88 ? 137.614 121.614 160.462 1.00 79.37 67 SER C N 1
ATOM 4419 C CA . SER C 1 88 ? 137.280 121.967 161.834 1.00 79.37 67 SER C CA 1
ATOM 4420 C C . SER C 1 88 ? 138.237 122.991 162.426 1.00 79.37 67 SER C C 1
ATOM 4421 O O . SER C 1 88 ? 138.234 123.191 163.643 1.00 79.37 67 SER C O 1
ATOM 4424 N N . ASP C 1 89 ? 139.065 123.631 161.598 1.00 54.24 68 ASP C N 1
ATOM 4425 C CA . ASP C 1 89 ? 139.965 124.680 162.062 1.00 54.24 68 ASP C CA 1
ATOM 4426 C C . ASP C 1 89 ? 139.798 125.964 161.259 1.00 54.24 68 ASP C C 1
ATOM 4427 O O . ASP C 1 89 ? 140.697 126.804 161.257 1.00 54.24 68 ASP C O 1
ATOM 4432 N N . ILE C 1 90 ? 138.672 126.127 160.575 1.00 40.72 69 ILE C N 1
ATOM 4433 C CA . ILE C 1 90 ? 138.350 127.354 159.860 1.00 40.72 69 ILE C CA 1
ATOM 4434 C C . ILE C 1 90 ? 136.850 127.584 159.978 1.00 40.72 69 ILE C C 1
ATOM 4435 O O . ILE C 1 90 ? 136.067 126.628 160.002 1.00 40.72 69 ILE C O 1
ATOM 4440 N N . ALA C 1 91 ? 136.450 128.847 160.090 1.00 31.41 70 ALA C N 1
ATOM 4441 C CA . ALA C 1 91 ? 135.050 129.177 160.304 1.00 31.41 70 ALA C CA 1
ATOM 4442 C C . ALA C 1 91 ? 134.771 130.561 159.744 1.00 31.41 70 ALA C C 1
ATOM 4443 O O . ALA C 1 91 ? 135.674 131.384 159.588 1.00 31.41 70 ALA C O 1
ATOM 4445 N N . PHE C 1 92 ? 133.505 130.810 159.438 1.00 46.07 71 PHE C N 1
ATOM 4446 C CA . PHE C 1 92 ? 133.090 132.054 158.808 1.00 46.07 71 PHE C CA 1
ATOM 4447 C C . PHE C 1 92 ? 132.004 132.725 159.630 1.00 46.07 71 PHE C C 1
ATOM 4448 O O . PHE C 1 92 ? 131.036 132.078 160.036 1.00 46.07 71 PHE C O 1
ATOM 4456 N N . CYS C 1 93 ? 132.160 134.021 159.857 1.00 41.95 72 CYS C N 1
ATOM 4457 C CA . CYS C 1 93 ? 131.137 134.831 160.496 1.00 41.95 72 CYS C CA 1
ATOM 4458 C C . CYS C 1 93 ? 130.869 136.040 159.616 1.00 41.95 72 CYS C C 1
ATOM 4459 O O . CYS C 1 93 ? 131.808 136.679 159.139 1.00 41.95 72 CYS C O 1
ATOM 4462 N N . HIS C 1 94 ? 129.596 136.339 159.384 1.00 56.83 73 HIS C N 1
ATOM 4463 C CA . HIS C 1 94 ? 129.223 137.499 158.587 1.00 56.83 73 HIS C CA 1
ATOM 4464 C C . HIS C 1 94 ? 129.375 138.767 159.414 1.00 56.83 73 HIS C C 1
ATOM 4465 O O . HIS C 1 94 ? 128.845 138.858 160.522 1.00 56.83 73 HIS C O 1
ATOM 4472 N N . CYS C 1 95 ? 130.082 139.751 158.873 1.00 40.37 74 CYS C N 1
ATOM 4473 C CA . CYS C 1 95 ? 130.448 140.923 159.655 1.00 40.37 74 CYS C CA 1
ATOM 4474 C C . CYS C 1 95 ? 130.675 142.121 158.746 1.00 40.37 74 CYS C C 1
ATOM 4475 O O . CYS C 1 95 ? 131.588 142.109 157.921 1.00 40.37 74 CYS C O 1
ATOM 4478 N N . ASP C 1 96 ? 129.861 143.158 158.912 1.00 44.77 75 ASP C N 1
ATOM 4479 C CA . ASP C 1 96 ? 130.143 144.467 158.338 1.00 44.77 75 ASP C CA 1
ATOM 4480 C C . ASP C 1 96 ? 131.050 145.211 159.311 1.00 44.77 75 ASP C C 1
ATOM 4481 O O . ASP C 1 96 ? 130.620 145.600 160.399 1.00 44.77 75 ASP C O 1
ATOM 4486 N N . VAL C 1 97 ? 132.304 145.416 158.911 1.00 44.26 76 VAL C N 1
ATOM 4487 C CA . VAL C 1 97 ? 133.297 146.042 159.766 1.00 44.26 76 VAL C CA 1
ATOM 4488 C C . VAL C 1 97 ? 132.947 147.482 160.121 1.00 44.26 76 VAL C C 1
ATOM 4489 O O . VAL C 1 97 ? 133.535 148.044 161.048 1.00 44.26 76 VAL C O 1
ATOM 4493 N N . THR C 1 98 ? 131.997 148.096 159.421 1.00 38.83 77 THR C N 1
ATOM 4494 C CA . THR C 1 98 ? 131.550 149.428 159.800 1.00 38.83 77 THR C CA 1
ATOM 4495 C C . THR C 1 98 ? 130.516 149.410 160.916 1.00 38.83 77 THR C C 1
ATOM 4496 O O . THR C 1 98 ? 130.129 150.480 161.395 1.00 38.83 77 THR C O 1
ATOM 4500 N N . ILE C 1 99 ? 130.064 148.238 161.346 1.00 34.20 78 ILE C N 1
ATOM 4501 C CA . ILE C 1 99 ? 129.090 148.110 162.421 1.00 34.20 78 ILE C CA 1
ATOM 4502 C C . ILE C 1 99 ? 129.792 147.499 163.624 1.00 34.20 78 ILE C C 1
ATOM 4503 O O . ILE C 1 99 ? 130.318 146.384 163.543 1.00 34.20 78 ILE C O 1
ATOM 4508 N N . GLU C 1 100 ? 129.791 148.223 164.743 1.00 31.12 79 GLU C N 1
ATOM 4509 C CA . GLU C 1 100 ? 130.495 147.743 165.925 1.00 31.12 79 GLU C CA 1
ATOM 4510 C C . GLU C 1 100 ? 129.906 146.432 166.425 1.00 31.12 79 GLU C C 1
ATOM 4511 O O . GLU C 1 100 ? 130.645 145.527 166.825 1.00 31.12 79 GLU C O 1
ATOM 4517 N N . ASP C 1 101 ? 128.582 146.301 166.400 1.00 32.07 80 ASP C N 1
ATOM 4518 C CA . ASP C 1 101 ? 127.972 145.085 166.919 1.00 32.07 80 ASP C CA 1
ATOM 4519 C C . ASP C 1 101 ? 128.284 143.879 166.044 1.00 32.07 80 ASP C C 1
ATOM 4520 O O . ASP C 1 101 ? 128.303 142.748 166.538 1.00 32.07 80 ASP C O 1
ATOM 4525 N N . ASP C 1 102 ? 128.540 144.094 164.755 1.00 30.76 81 ASP C N 1
ATOM 4526 C CA . ASP C 1 102 ? 128.963 143.001 163.888 1.00 30.76 81 ASP C CA 1
ATOM 4527 C C . ASP C 1 102 ? 130.344 142.493 164.276 1.00 30.76 81 ASP C C 1
ATOM 4528 O O . ASP C 1 102 ? 130.538 141.293 164.485 1.00 30.76 81 ASP C O 1
ATOM 4533 N N . VAL C 1 103 ? 131.316 143.398 164.390 1.00 26.10 82 VAL C N 1
ATOM 4534 C CA . VAL C 1 103 ? 132.664 142.998 164.780 1.00 26.10 82 VAL C CA 1
ATOM 4535 C C . VAL C 1 103 ? 132.636 142.356 166.152 1.00 26.10 82 VAL C C 1
ATOM 4536 O O . VAL C 1 103 ? 133.367 141.400 166.423 1.00 26.10 82 VAL C O 1
ATOM 4540 N N A LYS C 1 104 ? 131.788 142.874 167.038 0.50 25.57 83 LYS C N 1
ATOM 4541 N N B LYS C 1 104 ? 131.788 142.874 167.041 0.50 25.57 83 LYS C N 1
ATOM 4542 C CA A LYS C 1 104 ? 131.628 142.277 168.355 0.50 25.57 83 LYS C CA 1
ATOM 4543 C CA B LYS C 1 104 ? 131.635 142.280 168.361 0.50 25.57 83 LYS C CA 1
ATOM 4544 C C A LYS C 1 104 ? 131.196 140.823 168.246 0.50 25.57 83 LYS C C 1
ATOM 4545 C C B LYS C 1 104 ? 131.201 140.826 168.258 0.50 25.57 83 LYS C C 1
ATOM 4546 O O A LYS C 1 104 ? 131.751 139.949 168.919 0.50 25.57 83 LYS C O 1
ATOM 4547 O O B LYS C 1 104 ? 131.763 139.953 168.926 0.50 25.57 83 LYS C O 1
ATOM 4558 N N A ARG C 1 105 ? 130.219 140.535 167.387 0.50 24.62 84 ARG C N 1
ATOM 4559 N N B ARG C 1 105 ? 130.214 140.539 167.412 0.50 24.62 84 ARG C N 1
ATOM 4560 C CA A ARG C 1 105 ? 129.771 139.157 167.254 0.50 24.62 84 ARG C CA 1
ATOM 4561 C CA B ARG C 1 105 ? 129.783 139.157 167.254 0.50 24.62 84 ARG C CA 1
ATOM 4562 C C A ARG C 1 105 ? 130.838 138.277 166.611 0.50 24.62 84 ARG C C 1
ATOM 4563 C C B ARG C 1 105 ? 130.881 138.290 166.659 0.50 24.62 84 ARG C C 1
ATOM 4564 O O A ARG C 1 105 ? 130.906 137.084 166.912 0.50 24.62 84 ARG C O 1
ATOM 4565 O O B ARG C 1 105 ? 130.996 137.117 167.015 0.50 24.62 84 ARG C O 1
ATOM 4580 N N . ALA C 1 106 ? 131.687 138.845 165.754 1.00 21.40 85 ALA C N 1
ATOM 4581 C CA . ALA C 1 106 ? 132.796 138.085 165.197 1.00 21.40 85 ALA C CA 1
ATOM 4582 C C . ALA C 1 106 ? 133.737 137.607 166.294 1.00 21.40 85 ALA C C 1
ATOM 4583 O O . ALA C 1 106 ? 134.030 136.413 166.400 1.00 21.40 85 ALA C O 1
ATOM 4585 N N . VAL C 1 107 ? 134.185 138.524 167.147 1.00 19.59 86 VAL C N 1
ATOM 4586 C CA . VAL C 1 107 ? 135.101 138.150 168.215 1.00 19.59 86 VAL C CA 1
ATOM 4587 C C . VAL C 1 107 ? 134.438 137.178 169.174 1.00 19.59 86 VAL C C 1
ATOM 4588 O O . VAL C 1 107 ? 135.041 136.179 169.584 1.00 19.59 86 VAL C O 1
ATOM 4592 N N . ASP C 1 108 ? 133.189 137.441 169.543 1.00 23.45 87 ASP C N 1
ATOM 4593 C CA . ASP C 1 108 ? 132.495 136.533 170.443 1.00 23.45 87 ASP C CA 1
ATOM 4594 C C . ASP C 1 108 ? 132.288 135.172 169.802 1.00 23.45 87 ASP C C 1
ATOM 4595 O O . ASP C 1 108 ? 132.307 134.151 170.497 1.00 23.45 87 ASP C O 1
ATOM 4600 N N . PHE C 1 109 ? 132.116 135.139 168.481 1.00 20.50 88 PHE C N 1
ATOM 4601 C CA . PHE C 1 109 ? 131.959 133.877 167.769 1.00 20.50 88 PHE C CA 1
ATOM 4602 C C . PHE C 1 109 ? 133.264 133.096 167.746 1.00 20.50 88 PHE C C 1
ATOM 4603 O O . PHE C 1 109 ? 133.286 131.905 168.064 1.00 20.50 88 PHE C O 1
ATOM 4611 N N . THR C 1 110 ? 134.364 133.769 167.397 1.00 20.20 89 THR C N 1
ATOM 4612 C CA . THR C 1 110 ? 135.667 133.120 167.294 1.00 20.20 89 THR C CA 1
ATOM 4613 C C . THR C 1 110 ? 136.059 132.460 168.604 1.00 20.20 89 THR C C 1
ATOM 4614 O O . THR C 1 110 ? 136.513 131.312 168.630 1.00 20.20 89 THR C O 1
ATOM 4618 N N A VAL C 1 111 ? 135.871 133.180 169.705 0.50 20.78 90 VAL C N 1
ATOM 4619 N N B VAL C 1 111 ? 135.883 133.167 169.717 0.50 20.78 90 VAL C N 1
ATOM 4620 C CA A VAL C 1 111 ? 136.235 132.695 171.026 0.50 20.78 90 VAL C CA 1
ATOM 4621 C CA B VAL C 1 111 ? 136.298 132.602 170.991 0.50 20.78 90 VAL C CA 1
ATOM 4622 C C A VAL C 1 111 ? 135.357 131.523 171.437 0.50 20.78 90 VAL C C 1
ATOM 4623 C C B VAL C 1 111 ? 135.353 131.506 171.456 0.50 20.78 90 VAL C C 1
ATOM 4624 O O A VAL C 1 111 ? 135.810 130.624 172.149 0.50 20.78 90 VAL C O 1
ATOM 4625 O O B VAL C 1 111 ? 135.762 130.645 172.234 0.50 20.78 90 VAL C O 1
ATOM 4632 N N . ASP C 1 112 ? 134.101 131.503 171.006 1.00 25.44 91 ASP C N 1
ATOM 4633 C CA . ASP C 1 112 ? 133.242 130.369 171.290 1.00 25.44 91 ASP C CA 1
ATOM 4634 C C . ASP C 1 112 ? 133.591 129.162 170.429 1.00 25.44 91 ASP C C 1
ATOM 4635 O O . ASP C 1 112 ? 133.310 128.028 170.821 1.00 25.44 91 ASP C O 1
ATOM 4640 N N . LYS C 1 113 ? 134.204 129.382 169.270 1.00 26.49 92 LYS C N 1
ATOM 4641 C CA . LYS C 1 113 ? 134.611 128.281 168.413 1.00 26.49 92 LYS C CA 1
ATOM 4642 C C . LYS C 1 113 ? 135.919 127.665 168.896 1.00 26.49 92 LYS C C 1
ATOM 4643 O O . LYS C 1 113 ? 135.993 126.463 169.157 1.00 26.49 92 LYS C O 1
ATOM 4649 N N . PHE C 1 114 ? 136.955 128.486 169.045 1.00 20.62 93 PHE C N 1
ATOM 4650 C CA . PHE C 1 114 ? 138.310 128.003 169.235 1.00 20.62 93 PHE C CA 1
ATOM 4651 C C . PHE C 1 114 ? 138.887 128.291 170.613 1.00 20.62 93 PHE C C 1
ATOM 4652 O O . PHE C 1 114 ? 140.018 127.886 170.885 1.00 20.62 93 PHE C O 1
ATOM 4660 N N . GLY C 1 115 ? 138.165 128.993 171.478 1.00 25.84 94 GLY C N 1
ATOM 4661 C CA . GLY C 1 115 ? 138.522 129.106 172.870 1.00 25.84 94 GLY C CA 1
ATOM 4662 C C . GLY C 1 115 ? 139.233 130.382 173.267 1.00 25.84 94 GLY C C 1
ATOM 4663 O O . GLY C 1 115 ? 139.291 130.685 174.459 1.00 25.84 94 GLY C O 1
ATOM 4664 N N . THR C 1 116 ? 139.787 131.126 172.322 1.00 23.02 95 THR C N 1
ATOM 4665 C CA . THR C 1 116 ? 140.464 132.374 172.639 1.00 23.02 95 THR C CA 1
ATOM 4666 C C . THR C 1 116 ? 140.632 133.173 171.359 1.00 23.02 95 THR C C 1
ATOM 4667 O O . THR C 1 116 ? 140.127 132.796 170.299 1.00 23.02 95 THR C O 1
ATOM 4671 N N . LEU C 1 117 ? 141.353 134.281 171.457 1.00 19.23 96 LEU C N 1
ATOM 4672 C CA . LEU C 1 117 ? 141.700 135.106 170.308 1.00 19.23 96 LEU C CA 1
ATOM 4673 C C . LEU C 1 117 ? 143.117 135.616 170.521 1.00 19.23 96 LEU C C 1
ATOM 4674 O O . LEU C 1 117 ? 143.356 136.433 171.410 1.00 19.23 96 LEU C O 1
ATOM 4679 N N . ASP C 1 118 ? 144.051 135.133 169.709 1.00 20.87 97 ASP C N 1
ATOM 4680 C CA . ASP C 1 118 ? 145.457 135.502 169.797 1.00 20.87 97 ASP C CA 1
ATOM 4681 C C . ASP C 1 118 ? 145.914 136.451 168.710 1.00 20.87 97 ASP C C 1
ATOM 4682 O O . ASP C 1 118 ? 146.827 137.234 168.943 1.00 20.87 97 ASP C O 1
ATOM 4687 N N . ILE C 1 119 ? 145.322 136.395 167.526 1.00 20.99 98 ILE C N 1
ATOM 4688 C CA . ILE C 1 119 ? 145.731 137.230 166.407 1.00 20.99 98 ILE C CA 1
ATOM 4689 C C . ILE C 1 119 ? 144.504 137.900 165.825 1.00 20.99 98 ILE C C 1
ATOM 4690 O O . ILE C 1 119 ? 143.491 137.241 165.575 1.00 20.99 98 ILE C O 1
ATOM 4695 N N . MET C 1 120 ? 144.605 139.195 165.581 1.00 17.73 99 MET C N 1
ATOM 4696 C CA . MET C 1 120 ? 143.539 139.956 164.956 1.00 17.73 99 MET C CA 1
ATOM 4697 C C . MET C 1 120 ? 144.112 140.670 163.750 1.00 17.73 99 MET C C 1
ATOM 4698 O O . MET C 1 120 ? 145.040 141.467 163.890 1.00 17.73 99 MET C O 1
ATOM 4703 N N . VAL C 1 121 ? 143.560 140.404 162.574 1.00 20.99 100 VAL C N 1
ATOM 4704 C CA . VAL C 1 121 ? 144.039 141.001 161.336 1.00 20.99 100 VAL C CA 1
ATOM 4705 C C . VAL C 1 121 ? 142.934 141.879 160.761 1.00 20.99 100 VAL C C 1
ATOM 4706 O O . VAL C 1 121 ? 141.845 141.391 160.451 1.00 20.99 100 VAL C O 1
ATOM 4710 N N . ASN C 1 122 ? 143.213 143.168 160.624 1.00 22.21 101 ASN C N 1
ATOM 4711 C CA . ASN C 1 122 ? 142.272 144.128 160.053 1.00 22.21 101 ASN C CA 1
ATOM 4712 C C . ASN C 1 122 ? 142.644 144.334 158.592 1.00 22.21 101 ASN C C 1
ATOM 4713 O O . ASN C 1 122 ? 143.460 145.189 158.255 1.00 22.21 101 ASN C O 1
ATOM 4718 N N . ASN C 1 123 ? 142.043 143.545 157.715 1.00 27.06 102 ASN C N 1
ATOM 4719 C CA . ASN C 1 123 ? 142.349 143.638 156.299 1.00 27.06 102 ASN C CA 1
ATOM 4720 C C . ASN C 1 123 ? 141.278 144.365 155.502 1.00 27.06 102 ASN C C 1
ATOM 4721 O O . ASN C 1 123 ? 141.536 144.737 154.355 1.00 27.06 102 ASN C O 1
ATOM 4726 N N . ALA C 1 124 ? 140.099 144.589 156.070 1.00 30.51 103 ALA C N 1
ATOM 4727 C CA . ALA C 1 124 ? 139.061 145.324 155.362 1.00 30.51 103 ALA C CA 1
ATOM 4728 C C . ALA C 1 124 ? 139.567 146.711 154.999 1.00 30.51 103 ALA C C 1
ATOM 4729 O O . ALA C 1 124 ? 139.953 147.490 155.873 1.00 30.51 103 ALA C O 1
ATOM 4731 N N . GLY C 1 125 ? 139.587 147.009 153.711 1.00 41.65 104 GLY C N 1
ATOM 4732 C CA . GLY C 1 125 ? 140.099 148.280 153.257 1.00 41.65 104 GLY C CA 1
ATOM 4733 C C . GLY C 1 125 ? 139.717 148.558 151.825 1.00 41.65 104 GLY C C 1
ATOM 4734 O O . GLY C 1 125 ? 139.684 147.647 150.995 1.00 41.65 104 GLY C O 1
ATOM 4735 N N . VAL C 1 126 ? 139.418 149.818 151.526 1.00 37.61 105 VAL C N 1
ATOM 4736 C CA . VAL C 1 126 ? 139.040 150.252 150.193 1.00 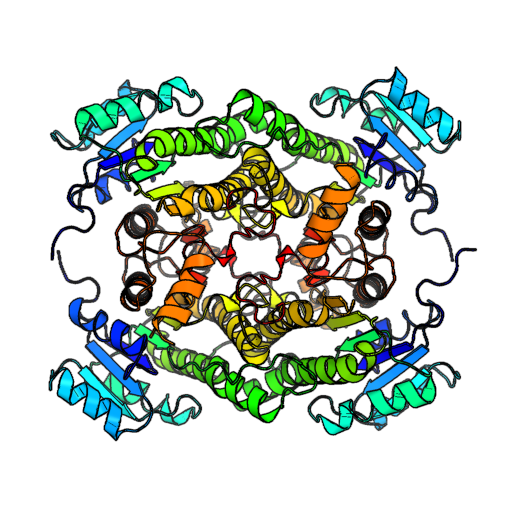37.61 105 VAL C CA 1
ATOM 4737 C C . VAL C 1 126 ? 139.816 151.521 149.872 1.00 37.61 105 VAL C C 1
ATOM 4738 O O . VAL C 1 126 ? 140.493 152.094 150.724 1.00 37.61 105 VAL C O 1
ATOM 4742 N N . SER C 1 127 ? 139.719 151.953 148.623 1.00 46.88 106 SER C N 1
ATOM 4743 C CA . SER C 1 127 ? 140.489 153.092 148.149 1.00 46.88 106 SER C CA 1
ATOM 4744 C C . SER C 1 127 ? 139.648 154.246 147.634 1.00 46.88 106 SER C C 1
ATOM 4745 O O . SER C 1 127 ? 140.049 155.397 147.801 1.00 46.88 106 SER C O 1
ATOM 4748 N N . GLY C 1 128 ? 138.499 153.984 147.032 1.00 50.64 107 GLY C N 1
ATOM 4749 C CA . GLY C 1 128 ? 137.716 155.037 146.437 1.00 50.64 107 GLY C CA 1
ATOM 4750 C C . GLY C 1 128 ? 138.125 155.264 145.001 1.00 50.64 107 GLY C C 1
ATOM 4751 O O . GLY C 1 128 ? 139.198 154.837 144.566 1.00 50.64 107 GLY C O 1
ATOM 4752 N N . PRO C 1 129 ? 137.273 155.936 144.228 1.00 54.35 108 PRO C N 1
ATOM 4753 C CA . PRO C 1 129 ? 137.611 156.191 142.834 1.00 54.35 108 PRO C CA 1
ATOM 4754 C C . PRO C 1 129 ? 138.759 157.176 142.735 1.00 54.35 108 PRO C C 1
ATOM 4755 O O . PRO C 1 129 ? 138.961 158.008 143.636 1.00 54.35 108 PRO C O 1
ATOM 4759 N N . PRO C 1 130 ? 139.554 157.108 141.671 1.00 55.27 109 PRO C N 1
ATOM 4760 C CA . PRO C 1 130 ? 140.554 158.154 141.443 1.00 55.27 109 PRO C CA 1
ATOM 4761 C C . PRO C 1 130 ? 139.871 159.495 141.244 1.00 55.27 109 PRO C C 1
ATOM 4762 O O . PRO C 1 130 ? 138.821 159.588 140.607 1.00 55.27 109 PRO C O 1
ATOM 4766 N N . CYS C 1 131 ? 140.467 160.537 141.806 1.00 40.83 110 CYS C N 1
ATOM 4767 C CA . CYS C 1 131 ? 139.965 161.899 141.645 1.00 40.83 110 CYS C CA 1
ATOM 4768 C C . CYS C 1 131 ? 141.159 162.795 141.377 1.00 40.83 110 CYS C C 1
ATOM 4769 O O . CYS C 1 131 ? 141.941 163.073 142.308 1.00 40.83 110 CYS C O 1
ATOM 4772 N N . PRO C 1 132 ? 141.351 163.256 140.143 1.00 39.37 111 PRO C N 1
ATOM 4773 C CA . PRO C 1 132 ? 142.543 164.051 139.842 1.00 39.37 111 PRO C CA 1
ATOM 4774 C C . PRO C 1 132 ? 142.453 165.498 140.294 1.00 39.37 111 PRO C C 1
ATOM 4775 O O . PRO C 1 132 ? 143.497 166.154 140.400 1.00 39.37 111 PRO C O 1
ATOM 4779 N N . ASP C 1 133 ? 141.259 166.019 140.564 1.00 30.78 112 ASP C N 1
ATOM 4780 C CA . ASP C 1 133 ? 141.084 167.405 140.977 1.00 30.78 112 ASP C CA 1
ATOM 4781 C C . ASP C 1 133 ? 140.293 167.430 142.272 1.00 30.78 112 ASP C C 1
ATOM 4782 O O . ASP C 1 133 ? 139.155 166.957 142.314 1.00 30.78 112 ASP C O 1
ATOM 4787 N N . ILE C 1 134 ? 140.884 168.024 143.310 1.00 19.80 113 ILE C N 1
ATOM 4788 C CA . ILE C 1 134 ? 140.244 168.089 144.619 1.00 19.80 113 ILE C CA 1
ATOM 4789 C C . ILE C 1 134 ? 138.922 168.836 144.544 1.00 19.80 113 ILE C C 1
ATOM 4790 O O . ILE C 1 134 ? 138.020 168.593 145.349 1.00 19.80 113 ILE C O 1
ATOM 4795 N N . ARG C 1 135 ? 138.768 169.728 143.573 1.00 20.50 114 ARG C N 1
ATOM 4796 C CA . ARG C 1 135 ? 137.533 170.487 143.470 1.00 20.50 114 ARG C CA 1
ATOM 4797 C C . ARG C 1 135 ? 136.347 169.629 143.073 1.00 20.50 114 ARG C C 1
ATOM 4798 O O . ARG C 1 135 ? 135.210 170.098 143.152 1.00 20.50 114 ARG C O 1
ATOM 4806 N N . ASP C 1 136 ? 136.583 168.397 142.642 1.00 30.53 115 ASP C N 1
ATOM 4807 C CA . ASP C 1 136 ? 135.521 167.473 142.294 1.00 30.53 115 ASP C CA 1
ATOM 4808 C C . ASP C 1 136 ? 135.388 166.334 143.289 1.00 30.53 115 ASP C C 1
ATOM 4809 O O . ASP C 1 136 ? 134.626 165.400 143.041 1.00 30.53 115 ASP C O 1
ATOM 4814 N N . PHE C 1 137 ? 136.105 166.385 144.404 1.00 23.50 116 PHE C N 1
ATOM 4815 C CA . PHE C 1 137 ? 136.082 165.310 145.389 1.00 23.50 116 PHE C CA 1
ATOM 4816 C C . PHE C 1 137 ? 134.824 165.435 146.243 1.00 23.50 116 PHE C C 1
ATOM 4817 O O . PHE C 1 137 ? 134.669 166.400 146.994 1.00 23.50 116 PHE C O 1
ATOM 4825 N N . GLU C 1 138 ? 133.934 164.454 146.140 1.00 29.80 117 GLU C N 1
ATOM 4826 C CA . GLU C 1 138 ? 132.697 164.453 146.905 1.00 29.80 117 GLU C CA 1
ATOM 4827 C C . GLU C 1 138 ? 132.940 164.006 148.341 1.00 29.80 117 GLU C C 1
ATOM 4828 O O . GLU C 1 138 ? 133.700 163.072 148.600 1.00 29.80 117 GLU C O 1
ATOM 4834 N N . LEU C 1 139 ? 132.266 164.671 149.277 1.00 23.65 118 LEU C N 1
ATOM 4835 C CA . LEU C 1 139 ? 132.468 164.360 150.686 1.00 23.65 118 LEU C CA 1
ATOM 4836 C C . LEU C 1 139 ? 131.826 163.035 151.073 1.00 23.65 118 LEU C C 1
ATOM 4837 O O . LEU C 1 139 ? 132.288 162.377 152.008 1.00 23.65 118 LEU C O 1
ATOM 4842 N N . SER C 1 140 ? 130.772 162.627 150.370 1.00 25.92 119 SER C N 1
ATOM 4843 C CA . SER C 1 140 ? 130.208 161.301 150.592 1.00 25.92 119 SER C CA 1
ATOM 4844 C C . SER C 1 140 ? 131.231 160.215 150.286 1.00 25.92 119 SER C C 1
ATOM 4845 O O . SER C 1 140 ? 131.386 159.259 151.051 1.00 25.92 119 SER C O 1
ATOM 4848 N N . ALA C 1 141 ? 131.944 160.348 149.168 1.00 23.98 120 ALA C N 1
ATOM 4849 C CA . ALA C 1 141 ? 133.018 159.408 148.878 1.00 23.98 120 ALA C CA 1
ATOM 4850 C C . ALA C 1 141 ? 134.079 159.457 149.962 1.00 23.98 120 ALA C C 1
ATOM 4851 O O . ALA C 1 141 ? 134.588 158.419 150.398 1.00 23.98 120 ALA C O 1
ATOM 4853 N N . PHE C 1 142 ? 134.412 160.661 150.415 1.00 20.77 121 PHE C N 1
ATOM 4854 C CA . PHE C 1 142 ? 135.367 160.836 151.497 1.00 20.77 121 PHE C CA 1
ATOM 4855 C C . PHE C 1 142 ? 134.901 160.124 152.759 1.00 20.77 121 PHE C C 1
ATOM 4856 O O . PHE C 1 142 ? 135.662 159.375 153.377 1.00 20.77 121 PHE C O 1
ATOM 4864 N N . ASP C 1 143 ? 133.640 160.338 153.143 1.00 27.68 122 ASP C N 1
ATOM 4865 C CA . ASP C 1 143 ? 133.117 159.744 154.368 1.00 27.68 122 ASP C CA 1
ATOM 4866 C C . ASP C 1 143 ? 133.191 158.224 154.328 1.00 27.68 122 ASP C C 1
ATOM 4867 O O . ASP C 1 143 ? 133.531 157.586 155.329 1.00 27.68 122 ASP C O 1
ATOM 4872 N N . ARG C 1 144 ? 132.885 157.628 153.178 1.00 28.33 123 ARG C N 1
ATOM 4873 C CA . ARG C 1 144 ? 132.837 156.175 153.088 1.00 28.33 123 ARG C CA 1
ATOM 4874 C C . ARG C 1 144 ? 134.208 155.552 153.315 1.00 28.33 123 ARG C C 1
ATOM 4875 O O . ARG C 1 144 ? 134.318 154.510 153.968 1.00 28.33 123 ARG C O 1
ATOM 4883 N N . VAL C 1 145 ? 135.262 156.170 152.788 1.00 21.55 124 VAL C N 1
ATOM 4884 C CA . VAL C 1 145 ? 136.592 155.584 152.896 1.00 21.55 124 VAL C CA 1
ATOM 4885 C C . VAL C 1 145 ? 137.077 155.600 154.340 1.00 21.55 124 VAL C C 1
ATOM 4886 O O . VAL C 1 145 ? 137.661 154.625 154.821 1.00 21.55 124 VAL C O 1
ATOM 4890 N N . PHE C 1 146 ? 136.840 156.696 155.056 1.00 18.58 125 PHE C N 1
ATOM 4891 C CA . PHE C 1 146 ? 137.257 156.762 156.451 1.00 18.58 125 PHE C CA 1
ATOM 4892 C C . PHE C 1 146 ? 136.426 155.842 157.331 1.00 18.58 125 PHE C C 1
ATOM 4893 O O . PHE C 1 146 ? 136.920 155.337 158.342 1.00 18.58 125 PHE C O 1
ATOM 4901 N N . ASP C 1 147 ? 135.159 155.637 156.982 1.00 25.59 126 ASP C N 1
ATOM 4902 C CA . ASP C 1 147 ? 134.319 154.719 157.738 1.00 25.59 126 ASP C CA 1
ATOM 4903 C C . ASP C 1 147 ? 134.886 153.308 157.696 1.00 25.59 126 ASP C C 1
ATOM 4904 O O . ASP C 1 147 ? 134.958 152.623 158.720 1.00 25.59 126 ASP C O 1
ATOM 4909 N N . ILE C 1 148 ? 135.311 152.863 156.521 1.00 21.64 127 ILE C N 1
ATOM 4910 C CA . ILE C 1 148 ? 135.799 151.499 156.381 1.00 21.64 127 ILE C CA 1
ATOM 4911 C C . ILE C 1 148 ? 137.250 151.392 156.830 1.00 21.64 127 ILE C C 1
ATOM 4912 O O . ILE C 1 148 ? 137.621 150.470 157.561 1.00 21.64 127 ILE C O 1
ATOM 4917 N N . ASN C 1 149 ? 138.093 152.324 156.390 1.00 21.70 128 ASN C N 1
ATOM 4918 C CA . ASN C 1 149 ? 139.530 152.170 156.584 1.00 21.70 128 ASN C CA 1
ATOM 4919 C C . ASN C 1 149 ? 139.951 152.481 158.013 1.00 21.70 128 ASN C C 1
ATOM 4920 O O . ASN C 1 149 ? 140.827 151.810 158.561 1.00 21.70 128 ASN C O 1
ATOM 4925 N N . VAL C 1 150 ? 139.354 153.489 158.633 1.00 17.53 129 VAL C N 1
ATOM 4926 C CA . VAL C 1 150 ? 139.768 153.941 159.953 1.00 17.53 129 VAL C CA 1
ATOM 4927 C C . VAL C 1 150 ? 138.827 153.443 161.035 1.00 17.53 129 VAL C C 1
ATOM 4928 O O . VAL C 1 150 ? 139.256 152.819 162.002 1.00 17.53 129 VAL C O 1
ATOM 4932 N N . ARG C 1 151 ? 137.535 153.724 160.888 1.00 19.32 130 ARG C N 1
ATOM 4933 C CA . ARG C 1 151 ? 136.570 153.307 161.894 1.00 19.32 130 ARG C CA 1
ATOM 4934 C C . ARG C 1 151 ? 136.518 151.792 162.004 1.00 19.32 130 ARG C C 1
ATOM 4935 O O . ARG C 1 151 ? 136.448 151.247 163.108 1.00 19.32 130 ARG C O 1
ATOM 4943 N N . GLY C 1 152 ? 136.578 151.096 160.870 1.00 16.37 131 GLY C N 1
ATOM 4944 C CA . GLY C 1 152 ? 136.597 149.647 160.904 1.00 16.37 131 GLY C CA 1
ATOM 4945 C C . GLY C 1 152 ? 137.815 149.090 161.616 1.00 16.37 131 GLY C C 1
ATOM 4946 O O . GLY C 1 152 ? 137.724 148.096 162.333 1.00 16.37 131 GLY C O 1
ATOM 4947 N N . VAL C 1 153 ? 138.973 149.717 161.417 1.00 15.98 132 VAL C N 1
ATOM 4948 C CA . VAL C 1 153 ? 140.188 149.243 162.068 1.00 15.98 132 VAL C CA 1
ATOM 4949 C C . VAL C 1 153 ? 140.142 149.505 163.567 1.00 15.98 132 VAL C C 1
ATOM 4950 O O . VAL C 1 153 ? 140.564 148.664 164.366 1.00 15.98 132 VAL C O 1
ATOM 4954 N N . PHE C 1 154 ? 139.644 150.671 163.977 1.00 20.99 133 PHE C N 1
ATOM 4955 C CA . PHE C 1 154 ? 139.581 150.966 165.404 1.00 20.99 133 PHE C CA 1
ATOM 4956 C C . PHE C 1 154 ? 138.639 150.015 166.130 1.00 20.99 133 PHE C C 1
ATOM 4957 O O . PHE C 1 154 ? 138.944 149.555 167.232 1.00 20.99 133 PHE C O 1
ATOM 4965 N N . ILE C 1 155 ? 137.488 149.719 165.529 1.00 20.99 134 ILE C N 1
ATOM 4966 C CA . ILE C 1 155 ? 136.549 148.775 166.124 1.00 20.99 134 ILE C CA 1
ATOM 4967 C C . ILE C 1 155 ? 137.203 147.412 166.292 1.00 20.99 134 ILE C C 1
ATOM 4968 O O . ILE C 1 155 ? 137.018 146.740 167.312 1.00 20.99 134 ILE C O 1
ATOM 4973 N N . GLY C 1 156 ? 137.978 146.987 165.297 1.00 14.72 135 GLY C N 1
ATOM 4974 C CA . GLY C 1 156 ? 138.689 145.729 165.417 1.00 14.72 135 GLY C CA 1
ATOM 4975 C C . GLY C 1 156 ? 139.657 145.721 166.581 1.00 14.72 135 GLY C C 1
ATOM 4976 O O . GLY C 1 156 ? 139.690 144.776 167.367 1.00 14.72 135 GLY C O 1
ATOM 4977 N N . MET C 1 157 ? 140.454 146.781 166.708 1.00 23.16 136 MET C N 1
ATOM 4978 C CA . MET C 1 157 ? 141.336 146.906 167.863 1.00 23.16 136 MET C CA 1
ATOM 4979 C C . MET C 1 157 ? 140.541 146.886 169.162 1.00 23.16 136 MET C C 1
ATOM 4980 O O . MET C 1 157 ? 140.912 146.194 170.112 1.00 23.16 136 MET C O 1
ATOM 4985 N N . LYS C 1 158 ? 139.425 147.616 169.210 1.00 20.99 137 LYS C N 1
ATOM 4986 C CA . LYS C 1 158 ? 138.696 147.767 170.464 1.00 20.99 137 LYS C CA 1
ATOM 4987 C C . LYS C 1 158 ? 138.176 146.432 170.976 1.00 20.99 137 LYS C C 1
ATOM 4988 O O . LYS C 1 158 ? 138.259 146.147 172.173 1.00 20.99 137 LYS C O 1
ATOM 4994 N N . HIS C 1 159 ? 137.665 145.590 170.092 1.00 20.99 138 HIS C N 1
ATOM 4995 C CA . HIS C 1 159 ? 137.069 144.343 170.543 1.00 20.99 138 HIS C CA 1
ATOM 4996 C C . HIS C 1 159 ? 138.067 143.204 170.644 1.00 20.99 138 HIS C C 1
ATOM 4997 O O . HIS C 1 159 ? 137.875 142.307 171.466 1.00 20.99 138 HIS C O 1
ATOM 5004 N N . ALA C 1 160 ? 139.138 143.231 169.855 1.00 20.99 139 ALA C N 1
ATOM 5005 C CA . ALA C 1 160 ? 140.257 142.340 170.127 1.00 20.99 139 ALA C CA 1
ATOM 5006 C C . ALA C 1 160 ? 140.854 142.634 171.498 1.00 20.99 139 ALA C C 1
ATOM 5007 O O . ALA C 1 160 ? 141.245 141.717 172.224 1.00 20.99 139 ALA C O 1
ATOM 5009 N N . ALA C 1 161 ? 140.921 143.914 171.869 1.00 19.68 140 ALA C N 1
ATOM 5010 C CA . ALA C 1 161 ? 141.444 144.293 173.177 1.00 19.68 140 ALA C CA 1
ATOM 5011 C C . ALA C 1 161 ? 140.608 143.715 174.305 1.00 19.68 140 ALA C C 1
ATOM 5012 O O . ALA C 1 161 ? 141.142 143.374 175.363 1.00 19.68 140 ALA C O 1
ATOM 5014 N N . ARG C 1 162 ? 139.305 143.575 174.080 1.00 20.99 141 ARG C N 1
ATOM 5015 C CA . ARG C 1 162 ? 138.403 143.068 175.100 1.00 20.99 141 ARG C CA 1
ATOM 5016 C C . ARG C 1 162 ? 138.732 141.632 175.481 1.00 20.99 141 ARG C C 1
ATOM 5017 O O . ARG C 1 162 ? 138.419 141.196 176.591 1.00 20.99 141 ARG C O 1
ATOM 5025 N N . ILE C 1 163 ? 139.359 140.886 174.579 1.00 20.99 142 ILE C N 1
ATOM 5026 C CA . ILE C 1 163 ? 139.776 139.523 174.848 1.00 20.99 142 ILE C CA 1
ATOM 5027 C C . ILE C 1 163 ? 141.231 139.460 175.283 1.00 20.99 142 ILE C C 1
ATOM 5028 O O . ILE C 1 163 ? 141.566 138.781 176.252 1.00 20.99 142 ILE C O 1
ATOM 5033 N N . MET C 1 164 ? 142.094 140.184 174.584 1.00 20.99 143 MET C N 1
ATOM 5034 C CA . MET C 1 164 ? 143.525 140.005 174.740 1.00 20.99 143 MET C CA 1
ATOM 5035 C C . MET C 1 164 ? 144.055 140.596 176.039 1.00 20.99 143 MET C C 1
ATOM 5036 O O . MET C 1 164 ? 145.060 140.109 176.561 1.00 20.99 143 MET C O 1
ATOM 5041 N N . ILE C 1 165 ? 143.419 141.631 176.568 1.00 20.99 144 ILE C N 1
ATOM 5042 C CA . ILE C 1 165 ? 143.881 142.280 177.794 1.00 20.99 144 ILE C CA 1
ATOM 5043 C C . ILE C 1 165 ? 143.810 141.326 178.984 1.00 20.99 144 ILE C C 1
ATOM 5044 O O . ILE C 1 165 ? 144.803 141.207 179.711 1.00 20.99 144 ILE C O 1
ATOM 5049 N N . PRO C 1 166 ? 142.703 140.617 179.236 1.00 20.99 145 PRO C N 1
ATOM 5050 C CA . PRO C 1 166 ? 142.710 139.652 180.346 1.00 20.99 145 PRO C CA 1
ATOM 5051 C C . PRO C 1 166 ? 143.605 138.451 180.114 1.00 20.99 145 PRO C C 1
ATOM 5052 O O . PRO C 1 166 ? 144.003 137.804 181.089 1.00 20.99 145 PRO C O 1
ATOM 5056 N N . ALA C 1 167 ? 143.916 138.112 178.867 1.00 19.83 146 ALA C N 1
ATOM 5057 C CA . ALA C 1 167 ? 144.848 137.031 178.603 1.00 19.83 146 ALA C CA 1
ATOM 5058 C C . ALA C 1 167 ? 146.292 137.483 178.714 1.00 19.83 146 ALA C C 1
ATOM 5059 O O . ALA C 1 167 ? 147.178 136.644 178.880 1.00 19.83 146 ALA C O 1
ATOM 5061 N N A LYS C 1 168 ? 146.539 138.789 178.638 0.50 21.67 147 LYS C N 1
ATOM 5062 N N B LYS C 1 168 ? 146.529 138.791 178.626 0.50 21.67 147 LYS C N 1
ATOM 5063 C CA A LYS C 1 168 ? 147.870 139.379 178.715 0.50 21.67 147 LYS C CA 1
ATOM 5064 C CA B LYS C 1 168 ? 147.851 139.399 178.697 0.50 21.67 147 LYS C CA 1
ATOM 5065 C C A LYS C 1 168 ? 148.746 138.983 177.532 0.50 21.67 147 LYS C C 1
ATOM 5066 C C B LYS C 1 168 ? 148.739 138.981 177.534 0.50 21.67 147 LYS C C 1
ATOM 5067 O O A LYS C 1 168 ? 149.969 138.957 177.645 0.50 21.67 147 LYS C O 1
ATOM 5068 O O B LYS C 1 168 ? 149.961 138.944 177.664 0.50 21.67 147 LYS C O 1
ATOM 5079 N N . LYS C 1 169 ? 148.142 138.683 176.385 1.00 23.27 148 LYS C N 1
ATOM 5080 C CA . LYS C 1 169 ? 148.914 138.298 175.217 1.00 23.27 148 LYS C CA 1
ATOM 5081 C C . LYS C 1 169 ? 148.089 138.542 173.963 1.00 23.27 148 LYS C C 1
ATOM 5082 O O . LYS C 1 169 ? 146.863 138.443 173.983 1.00 23.27 148 LYS C O 1
ATOM 5088 N N . GLY C 1 170 ? 148.771 138.858 172.877 1.00 20.99 149 GLY C N 1
ATOM 5089 C CA . GLY C 1 170 ? 148.101 138.944 171.599 1.00 20.99 149 GLY C CA 1
ATOM 5090 C C . GLY C 1 170 ? 148.883 139.776 170.616 1.00 20.99 149 GLY C C 1
ATOM 5091 O O . GLY C 1 170 ? 149.878 140.412 170.946 1.00 20.99 149 GLY C O 1
ATOM 5092 N N . SER C 1 171 ? 148.384 139.776 169.388 1.00 17.87 150 SER C N 1
ATOM 5093 C CA . SER C 1 171 ? 149.048 140.442 168.277 1.00 17.87 150 SER C CA 1
ATOM 5094 C C . SER C 1 171 ? 147.985 140.995 167.347 1.00 17.87 150 SER C C 1
ATOM 5095 O O . SER C 1 171 ? 147.184 140.234 166.802 1.00 17.87 150 SER C O 1
ATOM 5098 N N . ILE C 1 172 ? 147.974 142.309 167.175 1.00 20.99 151 ILE C N 1
ATOM 5099 C CA . ILE C 1 172 ? 147.020 142.989 166.313 1.00 20.99 151 ILE C CA 1
ATOM 5100 C C . ILE C 1 172 ? 147.762 143.521 165.098 1.00 20.99 151 ILE C C 1
ATOM 5101 O O . ILE C 1 172 ? 148.765 144.226 165.241 1.00 20.99 151 ILE C O 1
ATOM 5106 N N . ILE C 1 173 ? 147.284 143.174 163.903 1.00 20.99 152 ILE C N 1
ATOM 5107 C CA . ILE C 1 173 ? 147.948 143.553 162.660 1.00 20.99 152 ILE C CA 1
ATOM 5108 C C . ILE C 1 173 ? 146.942 144.201 161.719 1.00 20.99 152 ILE C C 1
ATOM 5109 O O . ILE C 1 173 ? 145.901 143.612 161.417 1.00 20.99 152 ILE C O 1
ATOM 5114 N N . SER C 1 174 ? 147.264 145.391 161.231 1.00 18.33 153 SER C N 1
ATOM 5115 C CA . SER C 1 174 ? 146.436 146.100 160.265 1.00 18.33 153 SER C CA 1
ATOM 5116 C C . SER C 1 174 ? 147.161 146.219 158.932 1.00 18.33 153 SER C C 1
ATOM 5117 O O . SER C 1 174 ? 148.372 146.432 158.896 1.00 18.33 153 SER C O 1
ATOM 5120 N N . ILE C 1 175 ? 146.420 146.092 157.841 1.00 21.06 154 ILE C N 1
ATOM 5121 C CA . ILE C 1 175 ? 146.983 146.182 156.501 1.00 21.06 154 ILE C CA 1
ATOM 5122 C C . ILE C 1 175 ? 146.795 147.606 156.003 1.00 21.06 154 ILE C C 1
ATOM 5123 O O . ILE C 1 175 ? 145.703 147.998 155.584 1.00 21.06 154 ILE C O 1
ATOM 5128 N N . SER C 1 176 ? 147.871 148.374 156.061 1.00 29.55 155 SER C N 1
ATOM 5129 C CA . SER C 1 176 ? 147.941 149.731 155.538 1.00 29.55 155 SER C CA 1
ATOM 5130 C C . SER C 1 176 ? 148.443 149.660 154.092 1.00 29.55 155 SER C C 1
ATOM 5131 O O . SER C 1 176 ? 148.213 148.634 153.451 1.00 29.55 155 SER C O 1
ATOM 5134 N N . SER C 1 177 ? 149.019 150.711 153.530 1.00 27.09 156 SER C N 1
ATOM 5135 C CA . SER C 1 177 ? 149.722 150.638 152.256 1.00 27.09 156 SER C CA 1
ATOM 5136 C C . SER C 1 177 ? 150.815 151.693 152.289 1.00 27.09 156 SER C C 1
ATOM 5137 O O . SER C 1 177 ? 150.986 152.402 153.283 1.00 27.09 156 SER C O 1
ATOM 5140 N N . VAL C 1 178 ? 151.557 151.797 151.185 1.00 26.20 157 VAL C N 1
ATOM 5141 C CA . VAL C 1 178 ? 152.618 152.790 151.094 1.00 26.20 157 VAL C CA 1
ATOM 5142 C C . VAL C 1 178 ? 152.077 154.198 151.261 1.00 26.20 157 VAL C C 1
ATOM 5143 O O . VAL C 1 178 ? 152.824 155.110 151.626 1.00 26.20 157 VAL C O 1
ATOM 5147 N N . ALA C 1 179 ? 150.785 154.399 151.007 1.00 28.47 158 ALA C N 1
ATOM 5148 C CA . ALA C 1 179 ? 150.157 155.689 151.241 1.00 28.47 158 ALA C CA 1
ATOM 5149 C C . ALA C 1 179 ? 150.116 156.068 152.714 1.00 28.47 158 ALA C C 1
ATOM 5150 O O . ALA C 1 179 ? 149.718 157.190 153.032 1.00 28.47 158 ALA C O 1
ATOM 5152 N N . SER C 1 180 ? 150.519 155.174 153.617 1.00 26.78 159 SER C N 1
ATOM 5153 C CA . SER C 1 180 ? 150.592 155.527 155.026 1.00 26.78 159 SER C CA 1
ATOM 5154 C C . SER C 1 180 ? 151.781 156.418 155.349 1.00 26.78 159 SER C C 1
ATOM 5155 O O . SER C 1 180 ? 151.774 157.077 156.391 1.00 26.78 159 SER C O 1
ATOM 5158 N N . THR C 1 181 ? 152.791 156.469 154.482 1.00 34.00 160 THR C N 1
ATOM 5159 C CA . THR C 1 181 ? 153.993 157.242 154.747 1.00 34.00 160 THR C CA 1
ATOM 5160 C C . THR C 1 181 ? 154.246 158.377 153.768 1.00 34.00 160 THR C C 1
ATOM 5161 O O . THR C 1 181 ? 154.999 159.292 154.105 1.00 34.00 160 THR C O 1
ATOM 5165 N N . MET C 1 182 ? 153.652 158.354 152.578 1.00 40.46 161 MET C N 1
ATOM 5166 C CA . MET C 1 182 ? 153.977 159.343 151.564 1.00 40.46 161 MET C CA 1
ATOM 5167 C C . MET C 1 182 ? 152.728 159.785 150.820 1.00 40.46 161 MET C C 1
ATOM 5168 O O . MET C 1 182 ? 151.825 158.984 150.575 1.00 40.46 161 MET C O 1
ATOM 5173 N N . GLY C 1 183 ? 152.686 161.068 150.468 1.00 33.36 162 GLY C N 1
ATOM 5174 C CA . GLY C 1 183 ? 151.610 161.590 149.661 1.00 33.36 162 GLY C CA 1
ATOM 5175 C C . GLY C 1 183 ? 151.847 161.408 148.174 1.00 33.36 162 GLY C C 1
ATOM 5176 O O . GLY C 1 183 ? 152.964 161.182 147.723 1.00 33.36 162 GLY C O 1
ATOM 5177 N N . GLY C 1 184 ? 150.765 161.509 147.410 1.00 33.71 163 GLY C N 1
ATOM 5178 C CA . GLY C 1 184 ? 150.815 161.373 145.975 1.00 33.71 163 GLY C CA 1
ATOM 5179 C C . GLY C 1 184 ? 150.656 159.963 145.454 1.00 33.71 163 GLY C C 1
ATOM 5180 O O . GLY C 1 184 ? 150.592 159.777 144.237 1.00 33.71 163 GLY C O 1
ATOM 5181 N N . LEU C 1 185 ? 150.592 158.963 146.323 1.00 32.21 164 LEU C N 1
ATOM 5182 C CA . LEU C 1 185 ? 150.512 157.582 145.882 1.00 32.21 164 LEU C CA 1
ATOM 5183 C C . LEU C 1 185 ? 149.080 157.092 145.752 1.00 32.21 164 LEU C C 1
ATOM 5184 O O . LEU C 1 185 ? 148.865 155.902 145.511 1.00 32.21 164 LEU C O 1
ATOM 5189 N N . GLY C 1 186 ? 148.104 157.977 145.912 1.00 24.95 165 GLY C N 1
ATOM 5190 C CA . GLY C 1 186 ? 146.719 157.599 145.853 1.00 24.95 165 GLY C CA 1
ATOM 5191 C C . GLY C 1 186 ? 145.810 158.766 146.153 1.00 24.95 165 GLY C C 1
ATOM 5192 O O . GLY C 1 186 ? 146.259 159.887 146.390 1.00 24.95 165 GLY C O 1
ATOM 5193 N N . PRO C 1 187 ? 144.505 158.516 146.149 1.00 19.37 166 PRO C N 1
ATOM 5194 C CA . PRO C 1 187 ? 143.539 159.592 146.376 1.00 19.37 166 PRO C CA 1
ATOM 5195 C C . PRO C 1 187 ? 143.659 160.159 147.780 1.00 19.37 166 PRO C C 1
ATOM 5196 O O . PRO C 1 187 ? 144.277 159.584 148.674 1.00 19.37 166 PRO C O 1
ATOM 5200 N N . HIS C 1 188 ? 143.035 161.318 147.963 1.00 19.40 167 HIS C N 1
ATOM 5201 C CA . HIS C 1 188 ? 143.162 162.041 149.221 1.00 19.40 167 HIS C CA 1
ATOM 5202 C C . HIS C 1 188 ? 142.574 161.256 150.389 1.00 19.40 167 HIS C C 1
ATOM 5203 O O . HIS C 1 188 ? 143.237 161.066 151.412 1.00 19.40 167 HIS C O 1
ATOM 5210 N N . ALA C 1 189 ? 141.335 160.788 150.254 1.00 18.55 168 ALA C N 1
ATOM 5211 C CA . ALA C 1 189 ? 140.708 160.063 151.354 1.00 18.55 168 ALA C CA 1
ATOM 5212 C C . ALA C 1 189 ? 141.481 158.796 151.675 1.00 18.55 168 ALA C C 1
ATOM 5213 O O . ALA C 1 189 ? 141.646 158.440 152.845 1.00 18.55 168 ALA C O 1
ATOM 5215 N N . TYR C 1 190 ? 141.980 158.115 150.647 1.00 18.77 169 TYR C N 1
ATOM 5216 C CA . TYR C 1 190 ? 142.782 156.922 150.863 1.00 18.77 169 TYR C CA 1
ATOM 5217 C C . TYR C 1 190 ? 144.061 157.247 151.617 1.00 18.77 169 TYR C C 1
ATOM 5218 O O . TYR C 1 190 ? 144.400 156.584 152.601 1.00 18.77 169 TYR C O 1
ATOM 5227 N N . THR C 1 191 ? 144.796 158.259 151.156 1.00 19.15 170 THR C N 1
ATOM 5228 C CA . THR C 1 191 ? 146.065 158.585 151.792 1.00 19.15 170 THR C CA 1
ATOM 5229 C C . THR C 1 191 ? 145.854 159.049 153.225 1.00 19.15 170 THR C C 1
ATOM 5230 O O . THR C 1 191 ? 146.604 158.661 154.125 1.00 19.15 170 THR C O 1
ATOM 5234 N N . GLY C 1 192 ? 144.826 159.860 153.461 1.00 20.99 171 GLY C N 1
ATOM 5235 C CA . GLY C 1 192 ? 144.549 160.302 154.815 1.00 20.99 171 GLY C CA 1
ATOM 5236 C C . GLY C 1 192 ? 144.209 159.151 155.740 1.00 20.99 171 GLY C C 1
ATOM 5237 O O . GLY C 1 192 ? 144.697 159.086 156.868 1.00 20.99 171 GLY C O 1
ATOM 5238 N N . SER C 1 193 ? 143.389 158.216 155.268 1.00 18.27 172 SER C N 1
ATOM 5239 C CA . SER C 1 193 ? 142.991 157.097 156.107 1.00 18.27 172 SER C CA 1
ATOM 5240 C C . SER C 1 193 ? 144.167 156.182 156.408 1.00 18.27 172 SER C C 1
ATOM 5241 O O . SER C 1 193 ? 144.295 155.678 157.526 1.00 18.27 172 SER C O 1
ATOM 5244 N N . LYS C 1 194 ? 145.034 155.949 155.423 1.00 17.44 173 LYS C N 1
ATOM 5245 C CA . LYS C 1 194 ? 146.194 155.102 155.661 1.00 17.44 173 LYS C CA 1
ATOM 5246 C C . LYS C 1 194 ? 147.148 155.739 156.654 1.00 17.44 173 LYS C C 1
ATOM 5247 O O . LYS C 1 194 ? 147.769 155.034 157.452 1.00 17.44 173 LYS C O 1
ATOM 5253 N N . HIS C 1 195 ? 147.272 157.065 156.623 1.00 19.91 174 HIS C N 1
ATOM 5254 C CA . HIS C 1 195 ? 148.028 157.746 157.660 1.00 19.91 174 HIS C CA 1
ATOM 5255 C C . HIS C 1 195 ? 147.354 157.595 159.016 1.00 19.91 174 HIS C C 1
ATOM 5256 O O . HIS C 1 195 ? 148.024 157.345 160.022 1.00 19.91 174 HIS C O 1
ATOM 5263 N N . ALA C 1 196 ? 146.028 157.732 159.057 1.00 15.25 175 ALA C N 1
ATOM 5264 C CA . ALA C 1 196 ? 145.307 157.596 160.317 1.00 15.25 175 ALA C CA 1
ATOM 5265 C C . ALA C 1 196 ? 145.520 156.220 160.929 1.00 15.25 175 ALA C C 1
ATOM 5266 O O . ALA C 1 196 ? 145.600 156.085 162.151 1.00 15.25 175 ALA C O 1
ATOM 5268 N N . VAL C 1 197 ? 145.600 155.186 160.096 1.00 16.36 176 VAL C N 1
ATOM 5269 C CA . VAL C 1 197 ? 145.784 153.837 160.612 1.00 16.36 176 VAL C CA 1
ATOM 5270 C C . VAL C 1 197 ? 147.141 153.707 161.286 1.00 16.36 176 VAL C C 1
ATOM 5271 O O . VAL C 1 197 ? 147.264 153.088 162.345 1.00 16.36 176 VAL C O 1
ATOM 5275 N N . LEU C 1 198 ? 148.177 154.293 160.691 1.00 16.35 177 LEU C N 1
ATOM 5276 C CA . LEU C 1 198 ? 149.484 154.283 161.335 1.00 16.35 177 LEU C CA 1
ATOM 5277 C C . LEU C 1 198 ? 149.438 155.001 162.675 1.00 16.35 177 LEU C C 1
ATOM 5278 O O . LEU C 1 198 ? 149.996 154.517 163.664 1.00 16.35 177 LEU C O 1
ATOM 5283 N N . GLY C 1 199 ? 148.759 156.146 162.729 1.00 13.24 178 GLY C N 1
ATOM 5284 C CA . GLY C 1 199 ? 148.631 156.861 163.984 1.00 13.24 178 GLY C CA 1
ATOM 5285 C C . GLY C 1 199 ? 147.880 156.076 165.041 1.00 13.24 178 GLY C C 1
ATOM 5286 O O . GLY C 1 199 ? 148.269 156.065 166.208 1.00 13.24 178 GLY C O 1
ATOM 5287 N N . LEU C 1 200 ? 146.784 155.422 164.653 1.00 16.81 179 LEU C N 1
ATOM 5288 C CA . LEU C 1 200 ? 146.087 154.552 165.592 1.00 16.81 179 LEU C CA 1
ATOM 5289 C C . LEU C 1 200 ? 146.984 153.415 166.046 1.00 16.81 179 LEU C C 1
ATOM 5290 O O . LEU C 1 200 ? 147.021 153.081 167.233 1.00 16.81 179 LEU C O 1
ATOM 5295 N N . THR C 1 201 ? 147.726 152.822 165.117 1.00 17.73 180 THR C N 1
ATOM 5296 C CA . THR C 1 201 ? 148.604 151.714 165.466 1.00 17.73 180 THR C CA 1
ATOM 5297 C C . THR C 1 201 ? 149.585 152.121 166.551 1.00 17.73 180 THR C C 1
ATOM 5298 O O . THR C 1 201 ? 149.760 151.411 167.542 1.00 17.73 180 THR C O 1
ATOM 5302 N N A LYS C 1 202 ? 150.228 153.275 166.383 0.50 17.63 181 LYS C N 1
ATOM 5303 N N B LYS C 1 202 ? 150.222 153.279 166.388 0.50 17.63 181 LYS C N 1
ATOM 5304 C CA A LYS C 1 202 ? 151.213 153.715 167.359 0.50 17.63 181 LYS C CA 1
ATOM 5305 C CA B LYS C 1 202 ? 151.217 153.709 167.360 0.50 17.63 181 LYS C CA 1
ATOM 5306 C C A LYS C 1 202 ? 150.560 154.061 168.689 0.50 17.63 181 LYS C C 1
ATOM 5307 C C B LYS C 1 202 ? 150.571 154.076 168.689 0.50 17.63 181 LYS C C 1
ATOM 5308 O O A LYS C 1 202 ? 151.088 153.720 169.751 0.50 17.63 181 LYS C O 1
ATOM 5309 O O B LYS C 1 202 ? 151.109 153.758 169.752 0.50 17.63 181 LYS C O 1
ATOM 5320 N N . ASN C 1 203 ? 149.409 154.732 168.654 1.00 20.99 182 ASN C N 1
ATOM 5321 C CA . ASN C 1 203 ? 148.760 155.125 169.896 1.00 20.99 182 ASN C CA 1
ATOM 5322 C C . ASN C 1 203 ? 148.208 153.921 170.649 1.00 20.99 182 ASN C C 1
ATOM 5323 O O . ASN C 1 203 ? 148.358 153.832 171.869 1.00 20.99 182 ASN C O 1
ATOM 5328 N N . VAL C 1 204 ? 147.572 152.986 169.947 1.00 20.99 183 VAL C N 1
ATOM 5329 C CA . VAL C 1 204 ? 147.050 151.811 170.631 1.00 20.99 183 VAL C CA 1
ATOM 5330 C C . VAL C 1 204 ? 148.190 150.917 171.102 1.00 20.99 183 VAL C C 1
ATOM 5331 O O . VAL C 1 204 ? 148.096 150.292 172.161 1.00 20.99 183 VAL C O 1
ATOM 5335 N N . ALA C 1 205 ? 149.287 150.862 170.346 1.00 18.01 184 ALA C N 1
ATOM 5336 C CA . ALA C 1 205 ? 150.488 150.190 170.824 1.00 18.01 184 ALA C CA 1
ATOM 5337 C C . ALA C 1 205 ? 150.950 150.772 172.151 1.00 18.01 184 ALA C C 1
ATOM 5338 O O . ALA C 1 205 ? 151.424 150.040 173.027 1.00 18.01 184 ALA C O 1
ATOM 5340 N N . ALA C 1 206 ? 150.815 152.087 172.319 1.00 21.07 185 ALA C N 1
ATOM 5341 C CA . ALA C 1 206 ? 151.194 152.712 173.578 1.00 21.07 185 ALA C CA 1
ATOM 5342 C C . ALA C 1 206 ? 150.296 152.256 174.722 1.00 21.07 185 ALA C C 1
ATOM 5343 O O . ALA C 1 206 ? 150.784 151.969 175.818 1.00 21.07 185 ALA C O 1
ATOM 5345 N N . GLU C 1 207 ? 148.987 152.158 174.491 1.00 28.30 186 GLU C N 1
ATOM 5346 C CA . GLU C 1 207 ? 148.097 151.742 175.571 1.00 28.30 186 GLU C CA 1
ATOM 5347 C C . GLU C 1 207 ? 148.212 150.251 175.869 1.00 28.30 186 GLU C C 1
ATOM 5348 O O . GLU C 1 207 ? 148.162 149.845 177.034 1.00 28.30 186 GLU C O 1
ATOM 5354 N N . LEU C 1 208 ? 148.349 149.415 174.847 1.00 19.83 187 LEU C N 1
ATOM 5355 C CA . LEU C 1 208 ? 148.301 147.976 175.076 1.00 19.83 187 LEU C CA 1
ATOM 5356 C C . LEU C 1 208 ? 149.662 147.358 175.356 1.00 19.83 187 LEU C C 1
ATOM 5357 O O . LEU C 1 208 ? 149.731 146.158 175.633 1.00 19.83 187 LEU C O 1
ATOM 5362 N N . GLY C 1 209 ? 150.737 148.135 175.272 1.00 21.44 188 GLY C N 1
ATOM 5363 C CA . GLY C 1 209 ? 152.042 147.611 175.616 1.00 21.44 188 GLY C CA 1
ATOM 5364 C C . GLY C 1 209 ? 152.131 147.158 177.057 1.00 21.44 188 GLY C C 1
ATOM 5365 O O . GLY C 1 209 ? 152.792 146.165 177.355 1.00 21.44 188 GLY C O 1
ATOM 5366 N N . LYS C 1 210 ? 151.443 147.855 177.961 1.00 22.56 189 LYS C N 1
ATOM 5367 C CA . LYS C 1 210 ? 151.489 147.507 179.372 1.00 22.56 189 LYS C CA 1
ATOM 5368 C C . LYS C 1 210 ? 150.837 146.166 179.664 1.00 22.56 189 LYS C C 1
ATOM 5369 O O . LYS C 1 210 ? 151.014 145.640 180.765 1.00 22.56 189 LYS C O 1
ATOM 5375 N N . HIS C 1 211 ? 150.114 145.589 178.707 1.00 21.80 190 HIS C N 1
ATOM 5376 C CA . HIS C 1 211 ? 149.502 144.283 178.886 1.00 21.80 190 HIS C CA 1
ATOM 5377 C C . HIS C 1 211 ? 150.177 143.177 178.084 1.00 21.80 190 HIS C C 1
ATOM 5378 O O . HIS C 1 211 ? 149.757 142.028 178.180 1.00 21.80 190 HIS C O 1
ATOM 5385 N N . GLY C 1 212 ? 151.218 143.481 177.322 1.00 22.33 191 GLY C N 1
ATOM 5386 C CA . GLY C 1 212 ? 151.890 142.473 176.535 1.00 22.33 191 GLY C CA 1
ATOM 5387 C C . GLY C 1 212 ? 151.323 142.269 175.156 1.00 22.33 191 GLY C C 1
ATOM 5388 O O . GLY C 1 212 ? 151.573 141.227 174.546 1.00 22.33 191 GLY C O 1
ATOM 5389 N N . ILE C 1 213 ? 150.565 143.225 174.651 1.00 20.99 192 ILE C N 1
ATOM 5390 C CA . ILE C 1 213 ? 149.865 143.115 173.382 1.00 20.99 192 ILE C CA 1
ATOM 5391 C C . ILE C 1 213 ? 150.624 143.910 172.335 1.00 20.99 192 ILE C C 1
ATOM 5392 O O . ILE C 1 213 ? 150.934 145.086 172.548 1.00 20.99 192 ILE C O 1
ATOM 5397 N N . ARG C 1 214 ? 150.912 143.283 171.205 1.00 20.74 193 ARG C N 1
ATOM 5398 C CA . ARG C 1 214 ? 151.658 143.924 170.134 1.00 20.74 193 ARG C CA 1
ATOM 5399 C C . ARG C 1 214 ? 150.707 144.426 169.058 1.00 20.74 193 ARG C C 1
ATOM 5400 O O . ARG C 1 214 ? 149.807 143.702 168.627 1.00 20.74 193 ARG C O 1
ATOM 5408 N N . VAL C 1 215 ? 150.913 145.664 168.636 1.00 20.99 194 VAL C N 1
ATOM 5409 C CA . VAL C 1 215 ? 150.123 146.300 167.595 1.00 20.99 194 VAL C CA 1
ATOM 5410 C C . VAL C 1 215 ? 151.081 146.728 166.496 1.00 20.99 194 VAL C C 1
ATOM 5411 O O . VAL C 1 215 ? 152.045 147.452 166.761 1.00 20.99 194 VAL C O 1
ATOM 5415 N N . ASN C 1 216 ? 150.824 146.286 165.273 1.00 20.99 195 ASN C N 1
ATOM 5416 C CA . ASN C 1 216 ? 151.668 146.633 164.140 1.00 20.99 195 ASN C CA 1
ATOM 5417 C C . ASN C 1 216 ? 150.805 146.767 162.902 1.00 20.99 195 ASN C C 1
ATOM 5418 O O . ASN C 1 216 ? 149.633 146.400 162.895 1.00 20.99 195 ASN C O 1
ATOM 5423 N N . CYS C 1 217 ? 151.397 147.308 161.848 1.00 23.46 196 CYS C N 1
ATOM 5424 C CA . CYS C 1 217 ? 150.705 147.428 160.578 1.00 23.46 196 CYS C CA 1
ATOM 5425 C C . CYS C 1 217 ? 151.661 147.100 159.449 1.00 23.46 196 CYS C C 1
ATOM 5426 O O . CYS C 1 217 ? 152.874 147.264 159.571 1.00 23.46 196 CYS C O 1
ATOM 5429 N N . VAL C 1 218 ? 151.097 146.617 158.352 1.00 19.15 197 VAL C N 1
ATOM 5430 C CA . VAL C 1 218 ? 151.851 146.186 157.187 1.00 19.15 197 VAL C CA 1
ATOM 5431 C C . VAL C 1 218 ? 151.430 147.039 156.004 1.00 19.15 197 VAL C C 1
ATOM 5432 O O . VAL C 1 218 ? 150.240 147.133 155.691 1.00 19.15 197 VAL C O 1
ATOM 5436 N N . SER C 1 219 ? 152.405 147.659 155.354 1.00 24.49 198 SER C N 1
ATOM 5437 C CA . SER C 1 219 ? 152.144 148.617 154.286 1.00 24.49 198 SER C CA 1
ATOM 5438 C C . SER C 1 219 ? 152.692 148.096 152.968 1.00 24.49 198 SER C C 1
ATOM 5439 O O . SER C 1 219 ? 153.895 148.222 152.704 1.00 24.49 198 SER C O 1
ATOM 5442 N N . PRO C 1 220 ? 151.871 147.504 152.114 1.00 20.99 199 PRO C N 1
ATOM 5443 C CA . PRO C 1 220 ? 152.364 146.980 150.842 1.00 20.99 199 PRO C CA 1
ATOM 5444 C C . PRO C 1 220 ? 152.450 148.027 149.743 1.00 20.99 199 PRO C C 1
ATOM 5445 O O . PRO C 1 220 ? 151.788 149.062 149.760 1.00 20.99 199 PRO C O 1
ATOM 5449 N N . TYR C 1 221 ? 153.313 147.725 148.783 1.00 37.40 200 TYR C N 1
ATOM 5450 C CA . TYR C 1 221 ? 153.323 148.379 147.491 1.00 37.40 200 TYR C CA 1
ATOM 5451 C C . TYR C 1 221 ? 152.144 147.875 146.671 1.00 37.40 200 TYR C C 1
ATOM 5452 O O . TYR C 1 221 ? 151.474 146.906 147.035 1.00 37.40 200 TYR C O 1
ATOM 5461 N N . ALA C 1 222 ? 151.873 148.552 145.564 1.00 48.16 201 ALA C N 1
ATOM 5462 C CA . ALA C 1 222 ? 150.743 148.169 144.732 1.00 48.16 201 ALA C CA 1
ATOM 5463 C C . ALA C 1 222 ? 150.915 146.743 144.233 1.00 48.16 201 ALA C C 1
ATOM 5464 O O . ALA C 1 222 ? 151.992 146.359 143.776 1.00 48.16 201 ALA C O 1
ATOM 5466 N N . VAL C 1 223 ? 149.858 145.951 144.352 1.00 50.59 202 VAL C N 1
ATOM 5467 C CA . VAL C 1 223 ? 149.860 144.608 143.797 1.00 50.59 202 VAL C CA 1
ATOM 5468 C C . VAL C 1 223 ? 148.901 144.544 142.617 1.00 50.59 202 VAL C C 1
ATOM 5469 O O . VAL C 1 223 ? 147.750 144.137 142.767 1.00 50.59 202 VAL C O 1
ATOM 5473 N N . ASP C 1 240 ? 142.934 143.874 129.093 1.00 112.48 219 ASP C N 1
ATOM 5474 C CA . ASP C 1 240 ? 144.379 143.703 129.137 1.00 112.48 219 ASP C CA 1
ATOM 5475 C C . ASP C 1 240 ? 144.985 144.631 130.183 1.00 112.48 219 ASP C C 1
ATOM 5476 O O . ASP C 1 240 ? 146.180 144.569 130.468 1.00 112.48 219 ASP C O 1
ATOM 5481 N N . THR C 1 241 ? 144.135 145.468 130.780 1.00 112.15 220 THR C N 1
ATOM 5482 C CA . THR C 1 241 ? 144.611 146.456 131.744 1.00 112.15 220 THR C CA 1
ATOM 5483 C C . THR C 1 241 ? 145.319 145.790 132.919 1.00 112.15 220 THR C C 1
ATOM 5484 O O . THR C 1 241 ? 146.106 146.433 133.622 1.00 112.15 220 THR C O 1
ATOM 5488 N N . TRP C 1 242 ? 145.036 144.508 133.160 1.00 105.93 221 TRP C N 1
ATOM 5489 C CA . TRP C 1 242 ? 145.805 143.750 134.141 1.00 105.93 221 TRP C CA 1
ATOM 5490 C C . TRP C 1 242 ? 147.291 143.778 133.812 1.00 105.93 221 TRP C C 1
ATOM 5491 O O . TRP C 1 242 ? 148.128 144.047 134.680 1.00 105.93 221 TRP C O 1
ATOM 5502 N N . ASP C 1 243 ? 147.639 143.503 132.554 1.00 105.81 222 ASP C N 1
ATOM 5503 C CA . ASP C 1 243 ? 149.044 143.357 132.189 1.00 105.81 222 ASP C CA 1
ATOM 5504 C C . ASP C 1 243 ? 149.753 144.704 132.106 1.00 105.81 222 ASP C C 1
ATOM 5505 O O . ASP C 1 243 ? 150.945 144.803 132.417 1.00 105.81 222 ASP C O 1
ATOM 5510 N N . ASP C 1 244 ? 149.048 145.746 131.665 1.00 96.68 223 ASP C N 1
ATOM 5511 C CA . ASP C 1 244 ? 149.654 147.066 131.540 1.00 96.68 223 ASP C CA 1
ATOM 5512 C C . ASP C 1 244 ? 149.805 147.760 132.884 1.00 96.68 223 ASP C C 1
ATOM 5513 O O . ASP C 1 244 ? 150.676 148.621 133.036 1.00 96.68 223 ASP C O 1
ATOM 5518 N N . PHE C 1 245 ? 148.959 147.425 133.854 1.00 88.50 224 PHE C N 1
ATOM 5519 C CA . PHE C 1 245 ? 149.207 147.855 135.221 1.00 88.50 224 PHE C CA 1
ATOM 5520 C C . PHE C 1 245 ? 150.386 147.101 135.813 1.00 88.50 224 PHE C C 1
ATOM 5521 O O . PHE C 1 245 ? 151.157 147.659 136.600 1.00 88.50 224 PHE C O 1
ATOM 5529 N N . ARG C 1 246 ? 150.538 145.833 135.432 1.00 88.15 225 ARG C N 1
ATOM 5530 C CA . ARG C 1 246 ? 151.644 145.024 135.924 1.00 88.15 225 ARG C CA 1
ATOM 5531 C C . ARG C 1 246 ? 152.988 145.600 135.498 1.00 88.15 225 ARG C C 1
ATOM 5532 O O . ARG C 1 246 ? 153.929 145.651 136.298 1.00 88.15 225 ARG C O 1
ATOM 5540 N N . ARG C 1 247 ? 153.102 146.037 134.243 1.00 81.95 226 ARG C N 1
ATOM 5541 C CA . ARG C 1 247 ? 154.357 146.628 133.795 1.00 81.95 226 ARG C CA 1
ATOM 5542 C C . ARG C 1 247 ? 154.589 147.990 134.421 1.00 81.95 226 ARG C C 1
ATOM 5543 O O . ARG C 1 247 ? 155.737 148.357 134.687 1.00 81.95 226 ARG C O 1
ATOM 5551 N N . PHE C 1 248 ? 153.522 148.741 134.686 1.00 63.60 227 PHE C N 1
ATOM 5552 C CA . PHE C 1 248 ? 153.681 150.101 135.182 1.00 63.60 227 PHE C CA 1
ATOM 5553 C C . PHE C 1 248 ? 154.227 150.120 136.604 1.00 63.60 227 PHE C C 1
ATOM 5554 O O . PHE C 1 248 ? 155.158 150.872 136.905 1.00 63.60 227 PHE C O 1
ATOM 5562 N N . VAL C 1 249 ? 153.660 149.304 137.495 1.00 62.42 228 VAL C N 1
ATOM 5563 C CA . VAL C 1 249 ? 154.155 149.261 138.864 1.00 62.42 228 VAL C CA 1
ATOM 5564 C C . VAL C 1 249 ? 155.555 148.671 138.933 1.00 62.42 228 VAL C C 1
ATOM 5565 O O . VAL C 1 249 ? 156.323 149.013 139.837 1.00 62.42 228 VAL C O 1
ATOM 5569 N N . ALA C 1 250 ? 155.911 147.792 137.998 1.00 57.43 229 ALA C N 1
ATOM 5570 C CA . ALA C 1 250 ? 157.238 147.191 138.005 1.00 57.43 229 ALA C CA 1
ATOM 5571 C C . ALA C 1 250 ? 158.297 148.165 137.514 1.00 57.43 229 ALA C C 1
ATOM 5572 O O . ALA C 1 250 ? 159.422 148.171 138.025 1.00 57.43 229 ALA C O 1
ATOM 5574 N N . ASP C 1 251 ? 157.955 148.993 136.528 1.00 61.88 230 ASP C N 1
ATOM 5575 C CA . ASP C 1 251 ? 158.910 149.967 136.016 1.00 61.88 230 ASP C CA 1
ATOM 5576 C C . ASP C 1 251 ? 159.251 151.013 137.065 1.00 61.88 230 ASP C C 1
ATOM 5577 O O . ASP C 1 251 ? 160.404 151.445 137.166 1.00 61.88 230 ASP C O 1
ATOM 5582 N N . ASN C 1 252 ? 158.273 151.422 137.858 1.00 49.05 231 ASN C N 1
ATOM 5583 C CA . ASN C 1 252 ? 158.494 152.416 138.894 1.00 49.05 231 ASN C CA 1
ATOM 5584 C C . ASN C 1 252 ? 158.912 151.802 140.220 1.00 49.05 231 ASN C C 1
ATOM 5585 O O . ASN C 1 252 ? 159.052 152.531 141.204 1.00 49.05 231 ASN C O 1
ATOM 5590 N N . ALA C 1 253 ? 159.104 150.491 140.272 1.00 39.39 232 ALA C N 1
ATOM 5591 C CA . ALA C 1 253 ? 159.554 149.836 141.486 1.00 39.39 232 ALA C CA 1
ATOM 5592 C C . ALA C 1 253 ? 161.037 150.082 141.712 1.00 39.39 232 ALA C C 1
ATOM 5593 O O . ALA C 1 253 ? 161.827 150.163 140.769 1.00 39.39 232 ALA C O 1
ATOM 5595 N N . ASN C 1 254 ? 161.411 150.206 142.982 1.00 31.97 233 ASN C N 1
ATOM 5596 C CA . ASN C 1 254 ? 162.824 150.305 143.313 1.00 31.97 233 ASN C CA 1
ATOM 5597 C C . ASN C 1 254 ? 163.522 148.969 143.104 1.00 31.97 233 ASN C C 1
ATOM 5598 O O . ASN C 1 254 ? 164.590 148.904 142.488 1.00 31.97 233 ASN C O 1
ATOM 5603 N N . LEU C 1 255 ? 162.922 147.894 143.597 1.00 26.36 234 LEU C N 1
ATOM 5604 C CA . LEU C 1 255 ? 163.495 146.561 143.506 1.00 26.36 234 LEU C CA 1
ATOM 5605 C C . LEU C 1 255 ? 162.996 145.894 142.231 1.00 26.36 234 LEU C C 1
ATOM 5606 O O . LEU C 1 255 ? 161.805 145.600 142.102 1.00 26.36 234 LEU C O 1
ATOM 5611 N N . GLN C 1 256 ? 163.904 145.646 141.298 1.00 35.38 235 GLN C N 1
ATOM 5612 C CA . GLN C 1 256 ? 163.585 145.050 140.012 1.00 35.38 235 GLN C CA 1
ATOM 5613 C C . GLN C 1 256 ? 163.956 143.573 140.002 1.00 35.38 235 GLN C C 1
ATOM 5614 O O . GLN C 1 256 ? 164.762 143.104 140.804 1.00 35.38 235 GLN C O 1
ATOM 5620 N N . GLY C 1 257 ? 163.345 142.836 139.080 1.00 46.96 236 GLY C N 1
ATOM 5621 C CA . GLY C 1 257 ? 163.571 141.412 138.984 1.00 46.96 236 GLY C CA 1
ATOM 5622 C C . GLY C 1 257 ? 162.708 140.566 139.884 1.00 46.96 236 GLY C C 1
ATOM 5623 O O . GLY C 1 257 ? 162.970 139.368 140.020 1.00 46.96 236 GLY C O 1
ATOM 5624 N N . VAL C 1 258 ? 161.697 141.155 140.513 1.00 43.40 237 VAL C N 1
ATOM 5625 C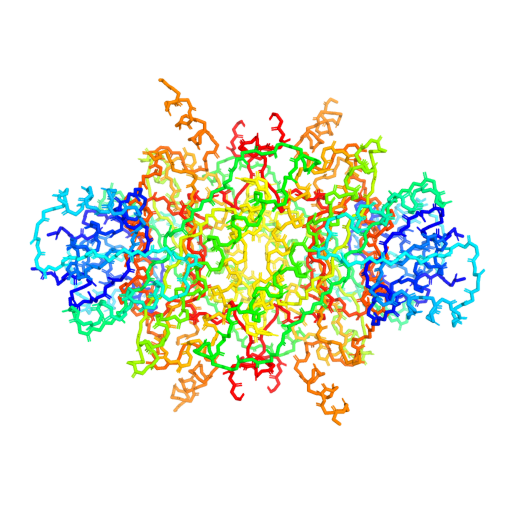 CA . VAL C 1 258 ? 160.762 140.433 141.363 1.00 43.40 237 VAL C CA 1
ATOM 5626 C C . VAL C 1 258 ? 159.479 141.247 141.412 1.00 43.40 237 VAL C C 1
ATOM 5627 O O . VAL C 1 258 ? 159.513 142.479 141.448 1.00 43.40 237 VAL C O 1
ATOM 5631 N N A GLU C 1 259 ? 158.348 140.553 141.391 0.50 43.79 238 GLU C N 1
ATOM 5632 N N B GLU C 1 259 ? 158.348 140.550 141.395 0.50 43.79 238 GLU C N 1
ATOM 5633 C CA A GLU C 1 259 ? 157.040 141.185 141.440 0.50 43.79 238 GLU C CA 1
ATOM 5634 C CA B GLU C 1 259 ? 157.032 141.168 141.440 0.50 43.79 238 GLU C CA 1
ATOM 5635 C C A GLU C 1 259 ? 156.399 140.938 142.797 0.50 43.79 238 GLU C C 1
ATOM 5636 C C B GLU C 1 259 ? 156.394 140.932 142.799 0.50 43.79 238 GLU C C 1
ATOM 5637 O O A GLU C 1 259 ? 156.451 139.824 143.325 0.50 43.79 238 GLU C O 1
ATOM 5638 O O B GLU C 1 259 ? 156.431 139.817 143.325 0.50 43.79 238 GLU C O 1
ATOM 5649 N N . LEU C 1 260 ? 155.796 141.978 143.357 1.00 36.23 239 LEU C N 1
ATOM 5650 C CA . LEU C 1 260 ? 155.122 141.859 144.640 1.00 36.23 239 LEU C CA 1
ATOM 5651 C C . LEU C 1 260 ? 153.884 140.994 144.475 1.00 36.23 239 LEU C C 1
ATOM 5652 O O . LEU C 1 260 ? 152.937 141.383 143.788 1.00 36.23 239 LEU C O 1
ATOM 5657 N N . THR C 1 261 ? 153.890 139.817 145.084 1.00 35.69 240 THR C N 1
ATOM 5658 C CA . THR C 1 261 ? 152.722 138.956 145.094 1.00 35.69 240 THR C CA 1
ATOM 5659 C C . THR C 1 261 ? 151.982 139.100 146.415 1.00 35.69 240 THR C C 1
ATOM 5660 O O . THR C 1 261 ? 152.484 139.667 147.385 1.00 35.69 240 THR C O 1
ATOM 5664 N N . MET C 1 262 ? 150.754 138.585 146.432 1.00 35.35 241 MET C N 1
ATOM 5665 C CA . MET C 1 262 ? 149.977 138.593 147.662 1.00 35.35 241 MET C CA 1
ATOM 5666 C C . MET C 1 262 ? 150.634 137.744 148.736 1.00 35.35 241 MET C C 1
ATOM 5667 O O . MET C 1 262 ? 150.592 138.097 149.916 1.00 35.35 241 MET C O 1
ATOM 5672 N N . GLU C 1 263 ? 151.269 136.640 148.345 1.00 35.58 242 GLU C N 1
ATOM 5673 C CA . GLU C 1 263 ? 151.951 135.797 149.316 1.00 35.58 242 GLU C CA 1
ATOM 5674 C C . GLU C 1 263 ? 153.077 136.543 150.015 1.00 35.58 242 GLU C C 1
ATOM 5675 O O . GLU C 1 263 ? 153.368 136.271 151.183 1.00 35.58 242 GLU C O 1
ATOM 5681 N N . ASP C 1 264 ? 153.707 137.496 149.332 1.00 31.09 243 ASP C N 1
ATOM 5682 C CA . ASP C 1 264 ? 154.752 138.288 149.966 1.00 31.09 243 ASP C CA 1
ATOM 5683 C C . ASP C 1 264 ? 154.197 139.086 151.136 1.00 31.09 243 ASP C C 1
ATOM 5684 O O . ASP C 1 264 ? 154.790 139.116 152.218 1.00 31.09 243 ASP C O 1
ATOM 5689 N N . VAL C 1 265 ? 153.049 139.731 150.937 1.00 21.55 244 VAL C N 1
ATOM 5690 C CA . VAL C 1 265 ? 152.422 140.490 152.012 1.00 21.55 244 VAL C CA 1
ATOM 5691 C C . VAL C 1 265 ? 152.026 139.565 153.152 1.00 21.55 244 VAL C C 1
ATOM 5692 O O . VAL C 1 265 ? 152.256 139.870 154.325 1.00 21.55 244 VAL C O 1
ATOM 5696 N N . ALA C 1 266 ? 151.442 138.414 152.824 1.00 20.99 245 ALA C N 1
ATOM 5697 C CA . ALA C 1 266 ? 151.061 137.447 153.844 1.00 20.99 245 ALA C CA 1
ATOM 5698 C C . ALA C 1 266 ? 152.251 137.027 154.694 1.00 20.99 245 ALA C C 1
ATOM 5699 O O . ALA C 1 266 ? 152.134 136.902 155.917 1.00 20.99 245 ALA C O 1
ATOM 5701 N N . ASN C 1 267 ? 153.403 136.796 154.065 1.00 19.10 246 ASN C N 1
ATOM 5702 C CA . ASN C 1 267 ? 154.581 136.405 154.831 1.00 19.10 246 ASN C CA 1
ATOM 5703 C C . ASN C 1 267 ? 154.932 137.451 155.881 1.00 19.10 246 ASN C C 1
ATOM 5704 O O . ASN C 1 267 ? 155.353 137.105 156.989 1.00 19.10 246 ASN C O 1
ATOM 5709 N N . ALA C 1 268 ? 154.752 138.733 155.559 1.00 20.99 247 ALA C N 1
ATOM 5710 C CA . ALA C 1 268 ? 155.028 139.776 156.536 1.00 20.99 247 ALA C CA 1
ATOM 5711 C C . ALA C 1 268 ? 154.095 139.666 157.731 1.00 20.99 247 ALA C C 1
ATOM 5712 O O . ALA C 1 268 ? 154.520 139.821 158.879 1.00 20.99 247 ALA C O 1
ATOM 5714 N N . VAL C 1 269 ? 152.823 139.376 157.479 1.00 20.99 248 VAL C N 1
ATOM 5715 C CA . VAL C 1 269 ? 151.870 139.228 158.566 1.00 20.99 248 VAL C CA 1
ATOM 5716 C C . VAL C 1 269 ? 152.227 138.026 159.421 1.00 20.99 248 VAL C C 1
ATOM 5717 O O . VAL C 1 269 ? 152.254 138.112 160.652 1.00 20.99 248 VAL C O 1
ATOM 5721 N N . VAL C 1 270 ? 152.525 136.896 158.782 1.00 20.99 249 VAL C N 1
ATOM 5722 C CA . VAL C 1 270 ? 152.908 135.699 159.524 1.00 20.99 249 VAL C CA 1
ATOM 5723 C C . VAL C 1 270 ? 154.061 136.008 160.458 1.00 20.99 249 VAL C C 1
ATOM 5724 O O . VAL C 1 270 ? 154.073 135.584 161.617 1.00 20.99 249 VAL C O 1
ATOM 5728 N N . PHE C 1 271 ? 155.032 136.780 159.976 1.00 20.99 250 PHE C N 1
ATOM 5729 C CA . PHE C 1 271 ? 156.143 137.183 160.824 1.00 20.99 250 PHE C CA 1
ATOM 5730 C C . PHE C 1 271 ? 155.653 137.922 162.064 1.00 20.99 250 PHE C C 1
ATOM 5731 O O . PHE C 1 271 ? 156.000 137.557 163.190 1.00 20.99 250 PHE C O 1
ATOM 5739 N N . LEU C 1 272 ? 154.829 138.952 161.877 1.00 20.99 251 LEU C N 1
ATOM 5740 C CA . LEU C 1 272 ? 154.388 139.757 163.007 1.00 20.99 251 LEU C CA 1
ATOM 5741 C C . LEU C 1 272 ? 153.405 139.014 163.898 1.00 20.99 251 LEU C C 1
ATOM 5742 O O . LEU C 1 272 ? 153.183 139.426 165.036 1.00 20.99 251 LEU C O 1
ATOM 5747 N N . ALA C 1 273 ? 152.827 137.927 163.413 1.00 17.92 252 ALA C N 1
ATOM 5748 C CA . ALA C 1 273 ? 151.916 137.135 164.216 1.00 17.92 252 ALA C CA 1
ATOM 5749 C C . ALA C 1 273 ? 152.632 136.142 165.119 1.00 17.92 252 ALA C C 1
ATOM 5750 O O . ALA C 1 273 ? 152.052 135.698 166.109 1.00 17.92 252 ALA C O 1
ATOM 5752 N N . SER C 1 274 ? 153.867 135.783 164.804 1.00 19.13 253 SER C N 1
ATOM 5753 C CA . SER C 1 274 ? 154.552 134.709 165.496 1.00 19.13 253 SER C CA 1
ATOM 5754 C C . SER C 1 274 ? 155.406 135.244 166.645 1.00 19.13 253 SER C C 1
ATOM 5755 O O . SER C 1 274 ? 155.543 136.450 166.851 1.00 19.13 253 SER C O 1
ATOM 5758 N N . ASP C 1 275 ? 155.999 134.323 167.402 1.00 27.21 254 ASP C N 1
ATOM 5759 C CA . ASP C 1 275 ? 156.907 134.686 168.480 1.00 27.21 254 ASP C CA 1
ATOM 5760 C C . ASP C 1 275 ? 158.263 135.162 167.984 1.00 27.21 254 ASP C C 1
ATOM 5761 O O . ASP C 1 275 ? 159.071 135.616 168.796 1.00 27.21 254 ASP C O 1
ATOM 5766 N N . GLU C 1 276 ? 158.537 135.059 166.687 1.00 27.70 255 GLU C N 1
ATOM 5767 C CA . GLU C 1 276 ? 159.722 135.680 166.116 1.00 27.70 255 GLU C CA 1
ATOM 5768 C C . GLU C 1 276 ? 159.619 137.194 166.067 1.00 27.70 255 GLU C C 1
ATOM 5769 O O . GLU C 1 276 ? 160.593 137.854 165.705 1.00 27.70 255 GLU C O 1
ATOM 5775 N N . ALA C 1 277 ? 158.464 137.753 166.400 1.00 20.76 256 ALA C N 1
ATOM 5776 C CA . ALA C 1 277 ? 158.283 139.189 166.510 1.00 20.76 256 ALA C CA 1
ATOM 5777 C C . ALA C 1 277 ? 157.771 139.562 167.893 1.00 20.76 256 ALA C C 1
ATOM 5778 O O . ALA C 1 277 ? 157.133 140.596 168.064 1.00 20.76 256 ALA C O 1
ATOM 5780 N N . ARG C 1 278 ? 158.078 138.738 168.895 1.00 28.50 257 ARG C N 1
ATOM 5781 C CA . ARG C 1 278 ? 157.496 138.912 170.218 1.00 28.50 257 ARG C CA 1
ATOM 5782 C C . ARG C 1 278 ? 157.868 140.239 170.858 1.00 28.50 257 ARG C C 1
ATOM 5783 O O . ARG C 1 278 ? 157.222 140.630 171.829 1.00 28.50 257 ARG C O 1
ATOM 5791 N N . TYR C 1 279 ? 158.878 140.936 170.348 1.00 25.30 258 TYR C N 1
ATOM 5792 C CA . TYR C 1 279 ? 159.221 142.262 170.829 1.00 25.30 258 TYR C CA 1
ATOM 5793 C C . TYR C 1 279 ? 159.100 143.308 169.728 1.00 25.30 258 TYR C C 1
ATOM 5794 O O . TYR C 1 279 ? 159.744 144.349 169.780 1.00 25.30 258 TYR C O 1
ATOM 5803 N N . VAL C 1 280 ? 158.274 143.060 168.729 1.00 20.99 259 VAL C N 1
ATOM 5804 C CA . VAL C 1 280 ? 158.014 144.043 167.689 1.00 20.99 259 VAL C CA 1
ATOM 5805 C C . VAL C 1 280 ? 156.650 144.658 167.953 1.00 20.99 259 VAL C C 1
ATOM 5806 O O . VAL C 1 280 ? 155.650 143.942 168.064 1.00 20.99 259 VAL C O 1
ATOM 5810 N N . SER C 1 281 ? 156.607 145.979 168.064 1.00 20.99 260 SER C N 1
ATOM 5811 C CA . SER C 1 281 ? 155.346 146.682 168.224 1.00 20.99 260 SER C CA 1
ATOM 5812 C C . SER C 1 281 ? 155.520 148.118 167.762 1.00 20.99 260 SER C C 1
ATOM 5813 O O . SER C 1 281 ? 156.624 148.658 167.757 1.00 20.99 260 SER C O 1
ATOM 5816 N N . GLY C 1 282 ? 154.408 148.728 167.370 1.00 19.68 261 GLY C N 1
ATOM 5817 C CA . GLY C 1 282 ? 154.441 150.074 166.850 1.00 19.68 261 GLY C CA 1
ATOM 5818 C C . GLY C 1 282 ? 155.132 150.200 165.519 1.00 19.68 261 GLY C C 1
ATOM 5819 O O . GLY C 1 282 ? 155.557 151.293 165.154 1.00 19.68 261 GLY C O 1
ATOM 5820 N N . MET C 1 283 ? 155.263 149.106 164.785 1.00 26.29 262 MET C N 1
ATOM 5821 C CA . MET C 1 283 ? 156.068 149.059 163.579 1.00 26.29 262 MET C CA 1
ATOM 5822 C C . MET C 1 283 ? 155.180 149.135 162.346 1.00 26.29 262 MET C C 1
ATOM 5823 O O . MET C 1 283 ? 154.120 148.510 162.289 1.00 26.29 262 MET C O 1
ATOM 5828 N N . ASN C 1 284 ? 155.606 149.924 161.375 1.00 24.62 263 ASN C N 1
ATOM 5829 C CA . ASN C 1 284 ? 154.985 149.962 160.058 1.00 24.62 263 ASN C CA 1
ATOM 5830 C C . ASN C 1 284 ? 155.912 149.202 159.122 1.00 24.62 263 ASN C C 1
ATOM 5831 O O . ASN C 1 284 ? 156.872 149.760 158.593 1.00 24.62 263 ASN C O 1
ATOM 5836 N N . LEU C 1 285 ? 155.630 147.925 158.926 1.00 20.74 264 LEU C N 1
ATOM 5837 C CA . LEU C 1 285 ? 156.515 147.069 158.149 1.00 20.74 264 LEU C CA 1
ATOM 5838 C C . LEU C 1 285 ? 156.220 147.278 156.671 1.00 20.74 264 LEU C C 1
ATOM 5839 O O . LEU C 1 285 ? 155.177 146.854 156.173 1.00 20.74 264 LEU C O 1
ATOM 5844 N N . MET C 1 286 ? 157.122 147.955 155.976 1.00 28.10 265 MET C N 1
ATOM 5845 C CA . MET C 1 286 ? 156.934 148.228 154.560 1.00 28.10 265 MET C CA 1
ATOM 5846 C C . MET C 1 286 ? 157.287 146.997 153.744 1.00 28.10 265 MET C C 1
ATOM 5847 O O . MET C 1 286 ? 158.329 146.378 153.960 1.00 28.10 265 MET C O 1
ATOM 5852 N N . VAL C 1 287 ? 156.423 146.645 152.802 1.00 20.74 266 VAL C N 1
ATOM 5853 C CA . VAL C 1 287 ? 156.703 145.571 151.857 1.00 20.74 266 VAL C CA 1
ATOM 5854 C C . VAL C 1 287 ? 156.768 146.212 150.478 1.00 20.74 266 VAL C C 1
ATOM 5855 O O . VAL C 1 287 ? 156.249 145.678 149.495 1.00 20.74 266 VAL C O 1
ATOM 5859 N N . ASP C 1 288 ? 157.343 147.405 150.412 1.00 28.51 267 ASP C N 1
ATOM 5860 C CA . ASP C 1 288 ? 157.381 148.192 149.190 1.00 28.51 267 ASP C CA 1
ATOM 5861 C C . ASP C 1 288 ? 158.689 148.057 148.422 1.00 28.51 267 ASP C C 1
ATOM 5862 O O . ASP C 1 288 ? 158.912 148.809 147.471 1.00 28.51 267 ASP C O 1
ATOM 5867 N N . GLY C 1 289 ? 159.559 147.133 148.817 1.00 23.95 268 GLY C N 1
ATOM 5868 C CA . GLY C 1 289 ? 160.818 146.945 148.116 1.00 23.95 268 GLY C CA 1
ATOM 5869 C C . GLY C 1 289 ? 161.691 148.176 148.091 1.00 23.95 268 GLY C C 1
ATOM 5870 O O . GLY C 1 289 ? 162.500 148.337 147.174 1.00 23.95 268 GLY C O 1
ATOM 5871 N N . GLY C 1 290 ? 161.553 149.051 149.081 1.00 27.85 269 GLY C N 1
ATOM 5872 C CA . GLY C 1 290 ? 162.284 150.294 149.110 1.00 27.85 269 GLY C CA 1
ATOM 5873 C C . GLY C 1 290 ? 161.640 151.448 148.385 1.00 27.85 269 GLY C C 1
ATOM 5874 O O . GLY C 1 290 ? 162.287 152.485 148.217 1.00 27.85 269 GLY C O 1
ATOM 5875 N N . PHE C 1 291 ? 160.384 151.314 147.963 1.00 27.84 270 PHE C N 1
ATOM 5876 C CA . PHE C 1 291 ? 159.762 152.354 147.152 1.00 27.84 270 PHE C CA 1
ATOM 5877 C C . PHE C 1 291 ? 159.638 153.669 147.911 1.00 27.84 270 PHE C C 1
ATOM 5878 O O . PHE C 1 291 ? 159.855 154.741 147.340 1.00 27.84 270 PHE C O 1
ATOM 5886 N N . THR C 1 292 ? 159.268 153.613 149.191 1.00 28.84 271 THR C N 1
ATOM 5887 C CA . THR C 1 292 ? 159.015 154.844 149.932 1.00 28.84 271 THR C CA 1
ATOM 5888 C C . THR C 1 292 ? 160.287 155.459 150.497 1.00 28.84 271 THR C C 1
ATOM 5889 O O . THR C 1 292 ? 160.351 156.678 150.676 1.00 28.84 271 THR C O 1
ATOM 5893 N N . SER C 1 293 ? 161.300 154.652 150.772 1.00 31.18 272 SER C N 1
ATOM 5894 C CA . SER C 1 293 ? 162.537 155.178 151.326 1.00 31.18 272 SER C CA 1
ATOM 5895 C C . SER C 1 293 ? 163.452 155.782 150.269 1.00 31.18 272 SER C C 1
ATOM 5896 O O . SER C 1 293 ? 164.494 156.339 150.622 1.00 31.18 272 SER C O 1
ATOM 5899 N N . THR C 1 294 ? 163.092 155.708 148.991 1.00 36.25 273 THR C N 1
ATOM 5900 C CA . THR C 1 294 ? 163.922 156.245 147.924 1.00 36.25 273 THR C CA 1
ATOM 5901 C C . THR C 1 294 ? 163.087 157.124 147.002 1.00 36.25 273 THR C C 1
ATOM 5902 O O . THR C 1 294 ? 161.856 157.148 147.068 1.00 36.25 273 THR C O 1
ATOM 5906 N N . ASN C 1 295 ? 163.782 157.854 146.133 1.00 40.17 274 ASN C N 1
ATOM 5907 C CA . ASN C 1 295 ? 163.139 158.684 145.119 1.00 40.17 274 ASN C CA 1
ATOM 5908 C C . ASN C 1 295 ? 164.096 158.784 143.939 1.00 40.17 274 ASN C C 1
ATOM 5909 O O . ASN C 1 295 ? 165.169 159.375 144.066 1.00 40.17 274 ASN C O 1
ATOM 5914 N N . HIS C 1 296 ? 163.718 158.202 142.802 1.00 36.19 275 HIS C N 1
ATOM 5915 C CA . HIS C 1 296 ? 164.566 158.175 141.618 1.00 36.19 275 HIS C CA 1
ATOM 5916 C C . HIS C 1 296 ? 164.225 159.284 140.633 1.00 36.19 275 HIS C C 1
ATOM 5917 O O . HIS C 1 296 ? 164.442 159.127 139.429 1.00 36.19 275 HIS C O 1
ATOM 5924 N N . ALA C 1 297 ? 163.703 160.410 141.119 1.00 43.46 276 ALA C N 1
ATOM 5925 C CA . ALA C 1 297 ? 163.295 161.481 140.219 1.00 43.46 276 ALA C CA 1
ATOM 5926 C C . ALA C 1 297 ? 164.481 162.240 139.641 1.00 43.46 276 ALA C C 1
ATOM 5927 O O . ALA C 1 297 ? 164.364 162.821 138.558 1.00 43.46 276 ALA C O 1
ATOM 5929 N N . LEU C 1 298 ? 165.614 162.255 140.332 1.00 50.45 277 LEU C N 1
ATOM 5930 C CA . LEU C 1 298 ? 166.800 162.942 139.842 1.00 50.45 277 LEU C CA 1
ATOM 5931 C C . LEU C 1 298 ? 167.705 162.046 139.009 1.00 50.45 277 LEU C C 1
ATOM 5932 O O . LEU C 1 298 ? 168.734 162.519 138.520 1.00 50.45 277 LEU C O 1
ATOM 5937 N N . GLN C 1 299 ? 167.347 160.775 138.844 1.00 49.66 278 GLN C N 1
ATOM 5938 C CA . GLN C 1 299 ? 168.083 159.846 137.988 1.00 49.66 278 GLN C CA 1
ATOM 5939 C C . GLN C 1 299 ? 169.541 159.712 138.416 1.00 49.66 278 GLN C C 1
ATOM 5940 O O . GLN C 1 299 ? 170.446 159.651 137.585 1.00 49.66 278 GLN C O 1
ATOM 5946 N N . VAL C 1 300 ? 169.774 159.674 139.726 1.00 37.48 279 VAL C N 1
ATOM 5947 C CA . VAL C 1 300 ? 171.120 159.404 140.219 1.00 37.48 279 VAL C CA 1
ATOM 5948 C C . VAL C 1 300 ? 171.503 157.957 139.949 1.00 37.48 279 VAL C C 1
ATOM 5949 O O . VAL C 1 300 ? 172.618 157.668 139.505 1.00 37.48 279 VAL C O 1
ATOM 5953 N N . PHE C 1 301 ? 170.587 157.025 140.209 1.00 33.05 280 PHE C N 1
ATOM 5954 C CA . PHE C 1 301 ? 170.866 155.605 140.073 1.00 33.05 280 PHE C CA 1
ATOM 5955 C C . PHE C 1 301 ? 170.006 154.895 139.041 1.00 33.05 280 PHE C C 1
ATOM 5956 O O . PHE C 1 301 ? 170.369 153.795 138.621 1.00 33.05 280 PHE C O 1
ATOM 5964 N N . ARG C 1 302 ? 168.894 155.471 138.635 1.00 41.85 281 ARG C N 1
ATOM 5965 C CA . ARG C 1 302 ? 168.115 154.909 137.549 1.00 41.85 281 ARG C CA 1
ATOM 5966 C C . ARG C 1 302 ? 168.217 155.818 136.337 1.00 41.85 281 ARG C C 1
ATOM 5967 O O . ARG C 1 302 ? 168.246 157.041 136.490 1.00 41.85 281 ARG C O 1
ATOM 5975 N N . PRO C 1 303 ? 168.280 155.267 135.122 1.00 72.10 282 PRO C N 1
ATOM 5976 C CA . PRO C 1 303 ? 168.308 156.118 133.933 1.00 72.10 282 PRO C CA 1
ATOM 5977 C C . PRO C 1 303 ? 166.960 156.781 133.656 1.00 72.10 282 PRO C C 1
ATOM 5978 O O . PRO C 1 303 ? 166.401 157.433 134.541 1.00 72.10 282 PRO C O 1
ATOM 5982 N N . SER D 1 33 ? 159.190 117.556 157.315 1.00 90.48 12 SER D N 1
ATOM 5983 C CA . SER D 1 33 ? 158.386 118.772 157.340 1.00 90.48 12 SER D CA 1
ATOM 5984 C C . SER D 1 33 ? 158.912 119.803 156.349 1.00 90.48 12 SER D C 1
ATOM 5985 O O . SER D 1 33 ? 159.637 119.466 155.417 1.00 90.48 12 SER D O 1
ATOM 5988 N N . LEU D 1 34 ? 158.534 121.060 156.564 1.00 85.14 13 LEU D N 1
ATOM 5989 C CA . LEU D 1 34 ? 158.938 122.137 155.675 1.00 85.14 13 LEU D CA 1
ATOM 5990 C C . LEU D 1 34 ? 160.458 122.301 155.687 1.00 85.14 13 LEU D C 1
ATOM 5991 O O . LEU D 1 34 ? 161.113 122.033 156.698 1.00 85.14 13 LEU D O 1
ATOM 5996 N N . PRO D 1 35 ? 161.047 122.731 154.575 1.00 65.28 14 PRO D N 1
ATOM 5997 C CA . PRO D 1 35 ? 162.504 122.871 154.523 1.00 65.28 14 PRO D CA 1
ATOM 5998 C C . PRO D 1 35 ? 162.978 124.013 155.406 1.00 65.28 14 PRO D C 1
ATOM 5999 O O . PRO D 1 35 ? 162.213 124.895 155.797 1.00 65.28 14 PRO D O 1
ATOM 6003 N N . LEU D 1 36 ? 164.269 123.983 155.716 1.00 35.20 15 LEU D N 1
ATOM 6004 C CA . LEU D 1 36 ? 164.857 125.031 156.535 1.00 35.20 15 LEU D CA 1
ATOM 6005 C C . LEU D 1 36 ? 164.864 126.350 155.772 1.00 35.20 15 LEU D C 1
ATOM 6006 O O . LEU D 1 36 ? 165.052 126.382 154.555 1.00 35.20 15 LEU D O 1
ATOM 6011 N N . ARG D 1 37 ? 164.662 127.445 156.502 1.00 31.49 16 ARG D N 1
ATOM 6012 C CA . ARG D 1 37 ? 164.358 128.721 155.871 1.00 31.49 16 ARG D CA 1
ATOM 6013 C C . ARG D 1 37 ? 165.544 129.323 155.134 1.00 31.49 16 ARG D C 1
ATOM 6014 O O . ARG D 1 37 ? 165.345 130.207 154.299 1.00 31.49 16 ARG D O 1
ATOM 6022 N N . LEU D 1 38 ? 166.762 128.867 155.404 1.00 21.16 17 LEU D N 1
ATOM 6023 C CA . LEU D 1 38 ? 167.943 129.432 154.765 1.00 21.16 17 LEU D CA 1
ATOM 6024 C C . LEU D 1 38 ? 168.816 128.350 154.153 1.00 21.16 17 LEU D C 1
ATOM 6025 O O . LEU D 1 38 ? 170.033 128.506 154.077 1.00 21.16 17 LEU D O 1
ATOM 6030 N N . LEU D 1 39 ? 168.213 127.254 153.714 1.00 25.10 18 LEU D N 1
ATOM 6031 C CA . LEU D 1 39 ? 168.994 126.112 153.268 1.00 25.10 18 LEU D CA 1
ATOM 6032 C C . LEU D 1 39 ? 169.822 126.464 152.041 1.00 25.10 18 LEU D C 1
ATOM 6033 O O . LEU D 1 39 ? 169.304 126.996 151.059 1.00 25.10 18 LEU D O 1
ATOM 6038 N N . GLY D 1 40 ? 171.119 126.169 152.106 1.00 23.30 19 GLY D N 1
ATOM 6039 C CA . GLY D 1 40 ? 172.025 126.378 150.995 1.00 23.30 19 GLY D CA 1
ATOM 6040 C C . GLY D 1 40 ? 172.557 127.784 150.855 1.00 23.30 19 GLY D C 1
ATOM 6041 O O . GLY D 1 40 ? 173.424 128.018 150.009 1.00 23.30 19 GLY D O 1
ATOM 6042 N N A ARG D 1 41 ? 172.067 128.727 151.652 0.50 20.42 20 ARG D N 1
ATOM 6043 N N B ARG D 1 41 ? 172.082 128.718 151.664 0.50 20.42 20 ARG D N 1
ATOM 6044 C CA A ARG D 1 41 ? 172.483 130.117 151.566 0.50 20.42 20 ARG D CA 1
ATOM 6045 C CA B ARG D 1 41 ? 172.493 130.106 151.567 0.50 20.42 20 ARG D CA 1
ATOM 6046 C C A ARG D 1 41 ? 173.787 130.346 152.320 0.50 20.42 20 ARG D C 1
ATOM 6047 C C B ARG D 1 41 ? 173.790 130.346 152.324 0.50 20.42 20 ARG D C 1
ATOM 6048 O O A ARG D 1 41 ? 174.002 129.786 153.395 0.50 20.42 20 ARG D O 1
ATOM 6049 O O B ARG D 1 41 ? 174.005 129.792 153.401 0.50 20.42 20 ARG D O 1
ATOM 6064 N N . VAL D 1 42 ? 174.647 131.196 151.770 1.00 20.99 21 VAL D N 1
ATOM 6065 C CA . VAL D 1 42 ? 175.932 131.519 152.378 1.00 20.99 21 VAL D CA 1
ATOM 6066 C C . VAL D 1 42 ? 175.852 132.905 152.994 1.00 20.99 21 VAL D C 1
ATOM 6067 O O . VAL D 1 42 ? 175.384 133.852 152.354 1.00 20.99 21 VAL D O 1
ATOM 6071 N N . ALA D 1 43 ? 176.324 133.024 154.228 1.00 20.99 22 ALA D N 1
ATOM 6072 C CA . ALA D 1 43 ? 176.231 134.257 154.991 1.00 20.99 22 ALA D CA 1
ATOM 6073 C C . ALA D 1 43 ? 177.581 134.622 155.584 1.00 20.99 22 ALA D C 1
ATOM 6074 O O . ALA D 1 43 ? 178.321 133.754 156.047 1.00 20.99 22 ALA D O 1
ATOM 6076 N N . LEU D 1 44 ? 177.883 135.912 155.584 1.00 20.99 23 LEU D N 1
ATOM 6077 C CA . LEU D 1 44 ? 179.043 136.474 156.257 1.00 20.99 23 LEU D CA 1
ATOM 6078 C C . LEU D 1 44 ? 178.554 137.371 157.379 1.00 20.99 23 LEU D C 1
ATOM 6079 O O . LEU D 1 44 ? 177.674 138.206 157.162 1.00 20.99 23 LEU D O 1
ATOM 6084 N N . VAL D 1 45 ? 179.107 137.201 158.572 1.00 20.99 24 VAL D N 1
ATOM 6085 C CA . VAL D 1 45 ? 178.669 137.946 159.745 1.00 20.99 24 VAL D CA 1
ATOM 6086 C C . VAL D 1 45 ? 179.882 138.614 160.367 1.00 20.99 24 VAL D C 1
ATOM 6087 O O . VAL D 1 45 ? 180.786 137.932 160.856 1.00 20.99 24 VAL D O 1
ATOM 6091 N N . THR D 1 46 ? 179.901 139.939 160.360 1.00 26.00 25 THR D N 1
ATOM 6092 C CA . THR D 1 46 ? 180.998 140.691 160.945 1.00 26.00 25 THR D CA 1
ATOM 6093 C C . THR D 1 46 ? 180.674 140.972 162.403 1.00 26.00 25 THR D C 1
ATOM 6094 O O . THR D 1 46 ? 179.612 141.515 162.710 1.00 26.00 25 THR D O 1
ATOM 6098 N N . GLY D 1 47 ? 181.584 140.608 163.294 1.00 32.16 26 GLY D N 1
ATOM 6099 C CA . GLY D 1 47 ? 181.321 140.695 164.710 1.00 32.16 26 GLY D CA 1
ATOM 6100 C C . GLY D 1 47 ? 180.567 139.520 165.278 1.00 32.16 26 GLY D C 1
ATOM 6101 O O . GLY D 1 47 ? 179.954 139.652 166.340 1.00 32.16 26 GLY D O 1
ATOM 6102 N N . GLY D 1 48 ? 180.600 138.372 164.611 1.00 34.06 27 GLY D N 1
ATOM 6103 C CA . GLY D 1 48 ? 179.822 137.222 165.017 1.00 34.06 27 GLY D CA 1
ATOM 6104 C C . GLY D 1 48 ? 180.376 136.448 166.192 1.00 34.06 27 GLY D C 1
ATOM 6105 O O . GLY D 1 48 ? 179.727 135.496 166.631 1.00 34.06 27 GLY D O 1
ATOM 6106 N N . SER D 1 49 ? 181.556 136.803 166.695 1.00 51.59 28 SER D N 1
ATOM 6107 C CA . SER D 1 49 ? 182.159 136.001 167.756 1.00 51.59 28 SER D CA 1
ATOM 6108 C C . SER D 1 49 ? 181.397 136.138 169.068 1.00 51.59 28 SER D C 1
ATOM 6109 O O . SER D 1 49 ? 181.381 135.207 169.880 1.00 51.59 28 SER D O 1
ATOM 6112 N N . SER D 1 50 ? 180.758 137.280 169.299 1.00 47.49 29 SER D N 1
ATOM 6113 C CA . SER D 1 50 ? 180.146 137.518 170.595 1.00 47.49 29 SER D CA 1
ATOM 6114 C C . SER D 1 50 ? 178.950 138.447 170.463 1.00 47.49 29 SER D C 1
ATOM 6115 O O . SER D 1 50 ? 178.823 139.201 169.498 1.00 47.49 29 SER D O 1
ATOM 6118 N N . GLY D 1 51 ? 178.092 138.403 171.472 1.00 34.23 30 GLY D N 1
ATOM 6119 C CA . GLY D 1 51 ? 176.977 139.330 171.538 1.00 34.23 30 GLY D CA 1
ATOM 6120 C C . GLY D 1 51 ? 175.872 138.962 170.575 1.00 34.23 30 GLY D C 1
ATOM 6121 O O . GLY D 1 51 ? 175.506 137.793 170.435 1.00 34.23 30 GLY D O 1
ATOM 6122 N N . ILE D 1 52 ? 175.321 139.974 169.908 1.00 29.89 31 ILE D N 1
ATOM 6123 C CA . ILE D 1 52 ? 174.225 139.735 168.976 1.00 29.89 31 ILE D CA 1
ATOM 6124 C C . ILE D 1 52 ? 174.702 138.907 167.795 1.00 29.89 31 ILE D C 1
ATOM 6125 O O . ILE D 1 52 ? 173.976 138.045 167.289 1.00 29.89 31 ILE D O 1
ATOM 6130 N N . GLY D 1 53 ? 175.931 139.148 167.342 1.00 27.45 32 GLY D N 1
ATOM 6131 C CA . GLY D 1 53 ? 176.453 138.403 166.216 1.00 27.45 32 GLY D CA 1
ATOM 6132 C C . GLY D 1 53 ? 176.519 136.916 166.482 1.00 27.45 32 GLY D C 1
ATOM 6133 O O . GLY D 1 53 ? 176.270 136.105 165.590 1.00 27.45 32 GLY D O 1
ATOM 6134 N N . GLU D 1 54 ? 176.861 136.539 167.710 1.00 33.05 33 GLU D N 1
ATOM 6135 C CA . GLU D 1 54 ? 176.882 135.128 168.068 1.00 33.05 33 GLU D CA 1
ATOM 6136 C C . GLU D 1 54 ? 175.499 134.514 167.945 1.00 33.05 33 GLU D C 1
ATOM 6137 O O . GLU D 1 54 ? 175.352 133.391 167.455 1.00 33.05 33 GLU D O 1
ATOM 6143 N N . SER D 1 55 ? 174.472 135.239 168.384 1.00 22.58 34 SER D N 1
ATOM 6144 C CA . SER D 1 55 ? 173.106 134.765 168.222 1.00 22.58 34 SER D CA 1
ATOM 6145 C C . SER D 1 55 ? 172.749 134.607 166.753 1.00 22.58 34 SER D C 1
ATOM 6146 O O . SER D 1 55 ? 172.216 133.572 166.350 1.00 22.58 34 SER D O 1
ATOM 6149 N N . ILE D 1 56 ? 173.057 135.615 165.939 1.00 20.99 35 ILE D N 1
ATOM 6150 C CA . ILE D 1 56 ? 172.750 135.543 164.517 1.00 20.99 35 ILE D CA 1
ATOM 6151 C C . ILE D 1 56 ? 173.405 134.323 163.895 1.00 20.99 35 ILE D C 1
ATOM 6152 O O . ILE D 1 56 ? 172.774 133.582 163.134 1.00 20.99 35 ILE D O 1
ATOM 6157 N N . VAL D 1 57 ? 174.672 134.086 164.222 1.00 20.99 36 VAL D N 1
ATOM 6158 C CA . VAL D 1 57 ? 175.391 132.955 163.651 1.00 20.99 36 VAL D CA 1
ATOM 6159 C C . VAL D 1 57 ? 174.729 131.652 164.059 1.00 20.99 36 VAL D C 1
ATOM 6160 O O . VAL D 1 57 ? 174.516 130.754 163.235 1.00 20.99 36 VAL D O 1
ATOM 6164 N N A LEU D 1 58 ? 174.382 131.535 165.339 0.50 22.09 37 LEU D N 1
ATOM 6165 N N B LEU D 1 58 ? 174.391 131.527 165.342 0.50 22.09 37 LEU D N 1
ATOM 6166 C CA A LEU D 1 58 ? 173.769 130.309 165.825 0.50 22.09 37 LEU D CA 1
ATOM 6167 C CA B LEU D 1 58 ? 173.761 130.304 165.819 0.50 22.09 37 LEU D CA 1
ATOM 6168 C C A LEU D 1 58 ? 172.403 130.085 165.193 0.50 22.09 37 LEU D C 1
ATOM 6169 C C B LEU D 1 58 ? 172.405 130.087 165.171 0.50 22.09 37 LEU D C 1
ATOM 6170 O O A LEU D 1 58 ? 172.074 128.960 164.808 0.50 22.09 37 LEU D O 1
ATOM 6171 O O B LEU D 1 58 ? 172.081 128.968 164.765 0.50 22.09 37 LEU D O 1
ATOM 6180 N N . LEU D 1 59 ? 171.611 131.147 165.044 1.00 20.99 38 LEU D N 1
ATOM 6181 C CA . LEU D 1 59 ? 170.294 131.011 164.438 1.00 20.99 38 LEU D CA 1
ATOM 6182 C C . LEU D 1 59 ? 170.398 130.683 162.953 1.00 20.99 38 LEU D C 1
ATOM 6183 O O . LEU D 1 59 ? 169.711 129.787 162.458 1.00 20.99 38 LEU D O 1
ATOM 6188 N N . PHE D 1 60 ? 171.256 131.403 162.228 1.00 22.07 39 PHE D N 1
ATOM 6189 C CA . PHE D 1 60 ? 171.484 131.117 160.816 1.00 22.07 39 PHE D CA 1
ATOM 6190 C C . PHE D 1 60 ? 171.808 129.648 160.599 1.00 22.07 39 PHE D C 1
ATOM 6191 O O . PHE D 1 60 ? 171.301 129.017 159.666 1.00 22.07 39 PHE D O 1
ATOM 6199 N N A ARG D 1 61 ? 172.640 129.090 161.471 0.50 22.62 40 ARG D N 1
ATOM 6200 N N B ARG D 1 61 ? 172.649 129.076 161.458 0.50 22.62 40 ARG D N 1
ATOM 6201 C CA A ARG D 1 61 ? 173.061 127.704 161.353 0.50 22.62 40 ARG D CA 1
ATOM 6202 C CA B ARG D 1 61 ? 173.023 127.677 161.293 0.50 22.62 40 ARG D CA 1
ATOM 6203 C C A ARG D 1 61 ? 171.903 126.746 161.620 0.50 22.62 40 ARG D C 1
ATOM 6204 C C B ARG D 1 61 ? 171.855 126.748 161.580 0.50 22.62 40 ARG D C 1
ATOM 6205 O O A ARG D 1 61 ? 171.793 125.703 160.969 0.50 22.62 40 ARG D O 1
ATOM 6206 O O B ARG D 1 61 ? 171.703 125.716 160.920 0.50 22.62 40 ARG D O 1
ATOM 6221 N N . LYS D 1 62 ? 171.019 127.097 162.555 1.00 25.85 41 LYS D N 1
ATOM 6222 C CA . LYS D 1 62 ? 169.851 126.273 162.839 1.00 25.85 41 LYS D CA 1
ATOM 6223 C C . LYS D 1 62 ? 168.902 126.202 161.649 1.00 25.85 41 LYS D C 1
ATOM 6224 O O . LYS D 1 62 ? 168.188 125.211 161.485 1.00 25.85 41 LYS D O 1
ATOM 6230 N N . HIS D 1 63 ? 168.894 127.225 160.799 1.00 21.84 42 HIS D N 1
ATOM 6231 C CA . HIS D 1 63 ? 168.002 127.269 159.652 1.00 21.84 42 HIS D CA 1
ATOM 6232 C C . HIS D 1 63 ? 168.692 126.864 158.355 1.00 21.84 42 HIS D C 1
ATOM 6233 O O . HIS D 1 63 ? 168.188 127.170 157.272 1.00 21.84 42 HIS D O 1
ATOM 6240 N N . GLY D 1 64 ? 169.828 126.181 158.449 1.00 19.42 43 GLY D N 1
ATOM 6241 C CA . GLY D 1 64 ? 170.462 125.558 157.311 1.00 19.42 43 GLY D CA 1
ATOM 6242 C C . GLY D 1 64 ? 171.504 126.376 156.586 1.00 19.42 43 GLY D C 1
ATOM 6243 O O . GLY D 1 64 ? 171.967 125.947 155.524 1.00 19.42 43 GLY D O 1
ATOM 6244 N N . ALA D 1 65 ? 171.900 127.524 157.119 1.00 20.99 44 ALA D N 1
ATOM 6245 C CA . ALA D 1 65 ? 172.821 128.380 156.395 1.00 20.99 44 ALA D CA 1
ATOM 6246 C C . ALA D 1 65 ? 174.263 127.948 156.622 1.00 20.99 44 ALA D C 1
ATOM 6247 O O . ALA D 1 65 ? 174.602 127.296 157.611 1.00 20.99 44 ALA D O 1
ATOM 6249 N N . LYS D 1 66 ? 175.112 128.298 155.675 1.00 21.09 45 LYS D N 1
ATOM 6250 C CA . LYS D 1 66 ? 176.552 128.247 155.872 1.00 21.09 45 LYS D CA 1
ATOM 6251 C C . LYS D 1 66 ? 177.019 129.640 156.255 1.00 21.09 45 LYS D C 1
ATOM 6252 O O . LYS D 1 66 ? 176.614 130.624 155.631 1.00 21.09 45 LYS D O 1
ATOM 6258 N N . VAL D 1 67 ? 177.838 129.730 157.295 1.00 20.16 46 VAL D N 1
ATOM 6259 C CA . VAL D 1 67 ? 178.154 131.007 157.915 1.00 20.16 46 VAL D CA 1
ATOM 6260 C C . VAL D 1 67 ? 179.659 131.164 158.034 1.00 20.16 46 VAL D C 1
ATOM 6261 O O . VAL D 1 67 ? 180.368 130.222 158.398 1.00 20.16 46 VAL D O 1
ATOM 6265 N N . CYS D 1 68 ? 180.146 132.350 157.698 1.00 21.95 47 CYS D N 1
ATOM 6266 C CA . CYS D 1 68 ? 181.523 132.739 157.948 1.00 21.95 47 CYS D CA 1
ATOM 6267 C C . CYS D 1 68 ? 181.533 133.908 158.912 1.00 21.95 47 CYS D C 1
ATOM 6268 O O . CYS D 1 68 ? 180.832 134.899 158.704 1.00 21.95 47 CYS D O 1
ATOM 6271 N N . ILE D 1 69 ? 182.326 133.787 159.959 1.00 23.53 48 ILE D N 1
ATOM 6272 C CA . ILE D 1 69 ? 182.465 134.827 160.961 1.00 23.53 48 ILE D CA 1
ATOM 6273 C C . ILE D 1 69 ? 183.708 135.632 160.629 1.00 23.53 48 ILE D C 1
ATOM 6274 O O . ILE D 1 69 ? 184.780 135.063 160.410 1.00 23.53 48 ILE D O 1
ATOM 6279 N N . ALA D 1 70 ? 183.563 136.952 160.576 1.00 30.68 49 ALA D N 1
ATOM 6280 C CA . ALA D 1 70 ? 184.685 137.873 160.446 1.00 30.68 49 ALA D CA 1
ATOM 6281 C C . ALA D 1 70 ? 184.751 138.706 161.713 1.00 30.68 49 ALA D C 1
ATOM 6282 O O . ALA D 1 70 ? 183.877 139.542 161.956 1.00 30.68 49 ALA D O 1
ATOM 6284 N N . ASP D 1 71 ? 185.783 138.480 162.518 1.00 47.89 50 ASP D N 1
ATOM 6285 C CA . ASP D 1 71 ? 185.913 139.191 163.775 1.00 47.89 50 ASP D CA 1
ATOM 6286 C C . ASP D 1 71 ? 187.383 139.351 164.128 1.00 47.89 50 ASP D C 1
ATOM 6287 O O . ASP D 1 71 ? 188.228 138.552 163.725 1.00 47.89 50 ASP D O 1
ATOM 6292 N N . VAL D 1 72 ? 187.664 140.393 164.903 1.00 71.45 51 VAL D N 1
ATOM 6293 C CA . VAL D 1 72 ? 189.015 140.810 165.258 1.00 71.45 51 VAL D CA 1
ATOM 6294 C C . VAL D 1 72 ? 189.562 139.946 166.385 1.00 71.45 51 VAL D C 1
ATOM 6295 O O . VAL D 1 72 ? 188.840 139.121 166.953 1.00 71.45 51 VAL D O 1
ATOM 6299 N N . GLN D 1 73 ? 190.846 140.130 166.710 1.00 106.06 52 GLN D N 1
ATOM 6300 C CA . GLN D 1 73 ? 191.451 139.508 167.883 1.00 106.06 52 GLN D CA 1
ATOM 6301 C C . GLN D 1 73 ? 191.345 137.993 167.833 1.00 106.06 52 GLN D C 1
ATOM 6302 O O . GLN D 1 73 ? 190.554 137.401 168.575 1.00 106.06 52 GLN D O 1
ATOM 6308 N N . ASP D 1 74 ? 192.116 137.364 166.940 1.00 111.06 53 ASP D N 1
ATOM 6309 C CA . ASP D 1 74 ? 192.072 135.917 166.744 1.00 111.06 53 ASP D CA 1
ATOM 6310 C C . ASP D 1 74 ? 192.060 135.134 168.049 1.00 111.06 53 ASP D C 1
ATOM 6311 O O . ASP D 1 74 ? 191.613 133.983 168.050 1.00 111.06 53 ASP D O 1
ATOM 6316 N N . ASN D 1 75 ? 192.517 135.725 169.155 1.00 116.82 54 ASN D N 1
ATOM 6317 C CA . ASN D 1 75 ? 192.343 135.090 170.455 1.00 116.82 54 ASN D CA 1
ATOM 6318 C C . ASN D 1 75 ? 190.862 134.911 170.770 1.00 116.82 54 ASN D C 1
ATOM 6319 O O . ASN D 1 75 ? 190.411 133.806 171.092 1.00 116.82 54 ASN D O 1
ATOM 6324 N N . GLN D 1 76 ? 190.084 135.992 170.674 1.00 108.60 55 GLN D N 1
ATOM 6325 C CA . GLN D 1 76 ? 188.634 135.862 170.794 1.00 108.60 55 GLN D CA 1
ATOM 6326 C C . GLN D 1 76 ? 188.042 135.182 169.564 1.00 108.60 55 GLN D C 1
ATOM 6327 O O . GLN D 1 76 ? 187.021 134.490 169.661 1.00 108.60 55 GLN D O 1
ATOM 6333 N N . GLY D 1 77 ? 188.656 135.386 168.396 1.00 97.23 56 GLY D N 1
ATOM 6334 C CA . GLY D 1 77 ? 188.178 134.729 167.191 1.00 97.23 56 GLY D CA 1
ATOM 6335 C C . GLY D 1 77 ? 188.321 133.220 167.243 1.00 97.23 56 GLY D C 1
ATOM 6336 O O . GLY D 1 77 ? 187.439 132.488 166.787 1.00 97.23 56 GLY D O 1
ATOM 6337 N N . GLN D 1 78 ? 189.449 132.732 167.765 1.00 117.12 57 GLN D N 1
ATOM 6338 C CA . GLN D 1 78 ? 189.556 131.303 168.036 1.00 117.12 57 GLN D CA 1
ATOM 6339 C C . GLN D 1 78 ? 188.708 130.896 169.236 1.00 117.12 57 GLN D C 1
ATOM 6340 O O . GLN D 1 78 ? 188.322 129.727 169.349 1.00 117.12 57 GLN D O 1
ATOM 6346 N N . ARG D 1 79 ? 188.417 131.836 170.141 1.00 119.50 58 ARG D N 1
ATOM 6347 C CA . ARG D 1 79 ? 187.633 131.500 171.325 1.00 119.50 58 ARG D CA 1
ATOM 6348 C C . ARG D 1 79 ? 186.259 130.966 170.943 1.00 119.50 58 ARG D C 1
ATOM 6349 O O . ARG D 1 79 ? 185.819 129.932 171.459 1.00 119.50 58 ARG D O 1
ATOM 6357 N N . LEU D 1 80 ? 185.561 131.653 170.035 1.00 111.15 59 LEU D N 1
ATOM 6358 C CA . LEU D 1 80 ? 184.312 131.092 169.530 1.00 111.15 59 LEU D CA 1
ATOM 6359 C C . LEU D 1 80 ? 184.576 129.930 168.578 1.00 111.15 59 LEU D C 1
ATOM 6360 O O . LEU D 1 80 ? 183.780 128.986 168.510 1.00 111.15 59 LEU D O 1
ATOM 6365 N N . CYS D 1 81 ? 185.689 129.980 167.840 1.00 111.17 60 CYS D N 1
ATOM 6366 C CA . CYS D 1 81 ? 185.972 128.949 166.845 1.00 111.17 60 CYS D CA 1
ATOM 6367 C C . CYS D 1 81 ? 185.942 127.562 167.474 1.00 111.17 60 CYS D C 1
ATOM 6368 O O . CYS D 1 81 ? 185.316 126.637 166.943 1.00 111.17 60 CYS D O 1
ATOM 6371 N N . GLU D 1 82 ? 186.612 127.402 168.613 1.00 123.95 61 GLU D N 1
ATOM 6372 C CA . GLU D 1 82 ? 186.505 126.155 169.362 1.00 123.95 61 GLU D CA 1
ATOM 6373 C C . GLU D 1 82 ? 185.135 126.018 170.018 1.00 123.95 61 GLU D C 1
ATOM 6374 O O . GLU D 1 82 ? 184.624 124.902 170.166 1.00 123.95 61 GLU D O 1
ATOM 6380 N N . THR D 1 83 ? 184.532 127.144 170.422 1.00 115.29 62 THR D N 1
ATOM 6381 C CA . THR D 1 83 ? 183.293 127.102 171.196 1.00 115.29 62 THR D CA 1
ATOM 6382 C C . THR D 1 83 ? 182.181 126.384 170.443 1.00 115.29 62 THR D C 1
ATOM 6383 O O . THR D 1 83 ? 181.497 125.520 171.004 1.00 115.29 62 THR D O 1
ATOM 6387 N N . LEU D 1 84 ? 181.994 126.717 169.165 1.00 102.55 63 LEU D N 1
ATOM 6388 C CA . LEU D 1 84 ? 180.919 126.114 168.386 1.00 102.55 63 LEU D CA 1
ATOM 6389 C C . LEU D 1 84 ? 181.236 124.681 167.982 1.00 102.55 63 LEU D C 1
ATOM 6390 O O . LEU D 1 84 ? 180.318 123.871 167.817 1.00 102.55 63 LEU D O 1
ATOM 6395 N N . GLY D 1 85 ? 182.519 124.349 167.826 1.00 107.56 64 GLY D N 1
ATOM 6396 C CA . GLY D 1 85 ? 182.939 123.042 167.359 1.00 107.56 64 GLY D CA 1
ATOM 6397 C C . GLY D 1 85 ? 183.788 123.153 166.099 1.00 107.56 64 GLY D C 1
ATOM 6398 O O . GLY D 1 85 ? 184.543 124.115 165.923 1.00 107.56 64 GLY D O 1
ATOM 6399 N N . GLY D 1 86 ? 183.654 122.159 165.225 1.00 99.83 65 GLY D N 1
ATOM 6400 C CA . GLY D 1 86 ? 184.482 122.072 164.038 1.00 99.83 65 GLY D CA 1
ATOM 6401 C C . GLY D 1 86 ? 183.725 121.718 162.775 1.00 99.83 65 GLY D C 1
ATOM 6402 O O . GLY D 1 86 ? 184.261 121.030 161.901 1.00 99.83 65 GLY D O 1
ATOM 6403 N N . SER D 1 87 ? 182.481 122.173 162.666 1.00 86.43 66 SER D N 1
ATOM 6404 C CA . SER D 1 87 ? 181.637 121.782 161.547 1.00 86.43 66 SER D CA 1
ATOM 6405 C C . SER D 1 87 ? 182.208 122.286 160.225 1.00 86.43 66 SER D C 1
ATOM 6406 O O . SER D 1 87 ? 182.969 123.254 160.171 1.00 86.43 66 SER D O 1
ATOM 6409 N N . SER D 1 88 ? 181.825 121.604 159.148 1.00 81.93 67 SER D N 1
ATOM 6410 C CA . SER D 1 88 ? 182.240 121.953 157.798 1.00 81.93 67 SER D CA 1
ATOM 6411 C C . SER D 1 88 ? 181.328 122.983 157.148 1.00 81.93 67 SER D C 1
ATOM 6412 O O . SER D 1 88 ? 181.431 123.205 155.939 1.00 81.93 67 SER D O 1
ATOM 6415 N N . ASP D 1 89 ? 180.425 123.595 157.913 1.00 52.46 68 ASP D N 1
ATOM 6416 C CA . ASP D 1 89 ? 179.565 124.657 157.406 1.00 52.46 68 ASP D CA 1
ATOM 6417 C C . ASP D 1 89 ? 179.709 125.938 158.216 1.00 52.46 68 ASP D C 1
ATOM 6418 O O . ASP D 1 89 ? 178.800 126.768 158.223 1.00 52.46 68 ASP D O 1
ATOM 6423 N N . ILE D 1 90 ? 180.833 126.108 158.905 1.00 40.65 69 ILE D N 1
ATOM 6424 C CA . ILE D 1 90 ? 181.145 127.335 159.622 1.00 40.65 69 ILE D CA 1
ATOM 6425 C C . ILE D 1 90 ? 182.646 127.569 159.509 1.00 40.65 69 ILE D C 1
ATOM 6426 O O . ILE D 1 90 ? 183.438 126.623 159.475 1.00 40.65 69 ILE D O 1
ATOM 6431 N N . ALA D 1 91 ? 183.035 128.837 159.412 1.00 30.56 70 ALA D N 1
ATOM 6432 C CA . ALA D 1 91 ? 184.432 129.173 159.189 1.00 30.56 70 ALA D CA 1
ATOM 6433 C C . ALA D 1 91 ? 184.712 130.559 159.744 1.00 30.56 70 ALA D C 1
ATOM 6434 O O . ALA D 1 91 ? 183.813 131.390 159.881 1.00 30.56 70 ALA D O 1
ATOM 6436 N N . PHE D 1 92 ? 185.975 130.800 160.069 1.00 39.16 71 PHE D N 1
ATOM 6437 C CA . PHE D 1 92 ? 186.392 132.046 160.694 1.00 39.16 71 PHE D CA 1
ATOM 6438 C C . PHE D 1 92 ? 187.470 132.715 159.862 1.00 39.16 71 PHE D C 1
ATOM 6439 O O . PHE D 1 92 ? 188.429 132.066 159.439 1.00 39.16 71 PHE D O 1
ATOM 6447 N N . CYS D 1 93 ? 187.319 134.014 159.645 1.00 38.18 72 CYS D N 1
ATOM 6448 C CA . CYS D 1 93 ? 188.340 134.824 159.002 1.00 38.18 72 CYS D CA 1
ATOM 6449 C C . CYS D 1 93 ? 188.613 136.031 159.881 1.00 38.18 72 CYS D C 1
ATOM 6450 O O . CYS D 1 93 ? 187.676 136.658 160.379 1.00 38.18 72 CYS D O 1
ATOM 6453 N N . HIS D 1 94 ? 189.887 136.344 160.090 1.00 53.54 73 HIS D N 1
ATOM 6454 C CA . HIS D 1 94 ? 190.259 137.501 160.891 1.00 53.54 73 HIS D CA 1
ATOM 6455 C C . HIS D 1 94 ? 190.104 138.773 160.070 1.00 53.54 73 HIS D C 1
ATOM 6456 O O . HIS D 1 94 ? 190.639 138.872 158.965 1.00 53.54 73 HIS D O 1
ATOM 6463 N N . CYS D 1 95 ? 189.389 139.749 160.614 1.00 38.45 74 CYS D N 1
ATOM 6464 C CA . CYS D 1 95 ? 189.021 140.925 159.837 1.00 38.45 74 CYS D CA 1
ATOM 6465 C C . CYS D 1 95 ? 188.783 142.115 160.752 1.00 38.45 74 CYS D C 1
ATOM 6466 O O . CYS D 1 95 ? 187.882 142.083 161.590 1.00 38.45 74 CYS D O 1
ATOM 6469 N N . ASP D 1 96 ? 189.575 143.167 160.576 1.00 41.67 75 ASP D N 1
ATOM 6470 C CA . ASP D 1 96 ? 189.280 144.471 161.156 1.00 41.67 75 ASP D CA 1
ATOM 6471 C C . ASP D 1 96 ? 188.403 145.223 160.163 1.00 41.67 75 ASP D C 1
ATOM 6472 O O . ASP D 1 96 ? 188.864 145.600 159.083 1.00 41.67 75 ASP D O 1
ATOM 6477 N N . VAL D 1 97 ? 187.137 145.445 160.527 1.00 40.12 76 VAL D N 1
ATOM 6478 C CA . VAL D 1 97 ? 186.197 146.070 159.604 1.00 40.12 76 VAL D CA 1
ATOM 6479 C C . VAL D 1 97 ? 186.524 147.524 159.313 1.00 40.12 76 VAL D C 1
ATOM 6480 O O . VAL D 1 97 ? 185.882 148.126 158.447 1.00 40.12 76 VAL D O 1
ATOM 6484 N N . THR D 1 98 ? 187.491 148.113 160.012 1.00 37.22 77 THR D N 1
ATOM 6485 C CA . THR D 1 98 ? 187.945 149.449 159.655 1.00 37.22 77 THR D CA 1
ATOM 6486 C C . THR D 1 98 ? 188.990 149.431 158.550 1.00 37.22 77 THR D C 1
ATOM 6487 O O . THR D 1 98 ? 189.392 150.500 158.083 1.00 37.22 77 THR D O 1
ATOM 6491 N N . ILE D 1 99 ? 189.433 148.256 158.121 1.00 33.31 78 ILE D N 1
ATOM 6492 C CA . ILE D 1 99 ? 190.406 148.117 157.048 1.00 33.31 78 ILE D CA 1
ATOM 6493 C C . ILE D 1 99 ? 189.696 147.507 155.849 1.00 33.31 78 ILE D C 1
ATOM 6494 O O . ILE D 1 99 ? 189.167 146.393 155.934 1.00 33.31 78 ILE D O 1
ATOM 6499 N N . GLU D 1 100 ? 189.696 148.228 154.729 1.00 31.81 79 GLU D N 1
ATOM 6500 C CA . GLU D 1 100 ? 188.990 147.745 153.549 1.00 31.81 79 GLU D CA 1
ATOM 6501 C C . GLU D 1 100 ? 189.580 146.432 153.054 1.00 31.81 79 GLU D C 1
ATOM 6502 O O . GLU D 1 100 ? 188.842 145.527 152.652 1.00 31.81 79 GLU D O 1
ATOM 6508 N N . ASP D 1 101 ? 190.904 146.300 153.088 1.00 31.43 80 ASP D N 1
ATOM 6509 C CA . ASP D 1 101 ? 191.518 145.088 152.567 1.00 31.43 80 ASP D CA 1
ATOM 6510 C C . ASP D 1 101 ? 191.203 143.878 153.434 1.00 31.43 80 ASP D C 1
ATOM 6511 O O . ASP D 1 101 ? 191.174 142.751 152.931 1.00 31.43 80 ASP D O 1
ATOM 6516 N N . ASP D 1 102 ? 190.960 144.085 154.726 1.00 31.28 81 ASP D N 1
ATOM 6517 C CA . ASP D 1 102 ? 190.528 142.989 155.584 1.00 31.28 81 ASP D CA 1
ATOM 6518 C C . ASP D 1 102 ? 189.149 142.486 155.181 1.00 31.28 81 ASP D C 1
ATOM 6519 O O . ASP D 1 102 ? 188.956 141.287 154.963 1.00 31.28 81 ASP D O 1
ATOM 6524 N N . VAL D 1 103 ? 188.179 143.392 155.066 1.00 24.32 82 VAL D N 1
ATOM 6525 C CA . VAL D 1 103 ? 186.833 142.990 154.676 1.00 24.32 82 VAL D CA 1
ATOM 6526 C C . VAL D 1 103 ? 186.855 142.364 153.296 1.00 24.32 82 VAL D C 1
ATOM 6527 O O . VAL D 1 103 ? 186.133 141.401 153.023 1.00 24.32 82 VAL D O 1
ATOM 6531 N N . LYS D 1 104 ? 187.698 142.890 152.410 1.00 23.86 83 LYS D N 1
ATOM 6532 C CA . LYS D 1 104 ? 187.854 142.300 151.092 1.00 23.86 83 LYS D CA 1
ATOM 6533 C C . LYS D 1 104 ? 188.278 140.843 151.194 1.00 23.86 83 LYS D C 1
ATOM 6534 O O . LYS D 1 104 ? 187.728 139.979 150.505 1.00 23.86 83 LYS D O 1
ATOM 6540 N N A ARG D 1 105 ? 189.256 140.550 152.051 0.50 23.64 84 ARG D N 1
ATOM 6541 N N B ARG D 1 105 ? 189.240 140.544 152.067 0.50 23.64 84 ARG D N 1
ATOM 6542 C CA A ARG D 1 105 ? 189.690 139.169 152.213 0.50 23.64 84 ARG D CA 1
ATOM 6543 C CA B ARG D 1 105 ? 189.693 139.167 152.202 0.50 23.64 84 ARG D CA 1
ATOM 6544 C C A ARG D 1 105 ? 188.596 138.299 152.810 0.50 23.64 84 ARG D C 1
ATOM 6545 C C B ARG D 1 105 ? 188.635 138.284 152.854 0.50 23.64 84 ARG D C 1
ATOM 6546 O O A ARG D 1 105 ? 188.485 137.125 152.453 0.50 23.64 84 ARG D O 1
ATOM 6547 O O B ARG D 1 105 ? 188.570 137.091 152.557 0.50 23.64 84 ARG D O 1
ATOM 6562 N N . ALA D 1 106 ? 187.793 138.848 153.721 1.00 21.17 85 ALA D N 1
ATOM 6563 C CA . ALA D 1 106 ? 186.690 138.084 154.284 1.00 21.17 85 ALA D CA 1
ATOM 6564 C C . ALA D 1 106 ? 185.744 137.606 153.193 1.00 21.17 85 ALA D C 1
ATOM 6565 O O . ALA D 1 106 ? 185.451 136.412 153.088 1.00 21.17 85 ALA D O 1
ATOM 6567 N N . VAL D 1 107 ? 185.291 138.524 152.343 1.00 18.74 86 VAL D N 1
ATOM 6568 C CA . VAL D 1 107 ? 184.381 138.150 151.271 1.00 18.74 86 VAL D CA 1
ATOM 6569 C C . VAL D 1 107 ? 185.049 137.176 150.315 1.00 18.74 86 VAL D C 1
ATOM 6570 O O . VAL D 1 107 ? 184.450 136.174 149.909 1.00 18.74 86 VAL D O 1
ATOM 6574 N N . ASP D 1 108 ? 186.296 137.443 149.945 1.00 22.31 87 ASP D N 1
ATOM 6575 C CA . ASP D 1 108 ? 186.992 136.539 149.042 1.00 22.31 87 ASP D CA 1
ATOM 6576 C C . ASP D 1 108 ? 187.200 135.176 149.677 1.00 22.31 87 ASP D C 1
ATOM 6577 O O . ASP D 1 108 ? 187.170 134.157 148.980 1.00 22.31 87 ASP D O 1
ATOM 6582 N N . PHE D 1 109 ? 187.387 135.141 150.996 1.00 24.50 88 PHE D N 1
ATOM 6583 C CA . PHE D 1 109 ? 187.529 133.877 151.706 1.00 24.50 88 PHE D CA 1
ATOM 6584 C C . PHE D 1 109 ? 186.226 133.095 151.701 1.00 24.50 88 PHE D C 1
ATOM 6585 O O . PHE D 1 109 ? 186.222 131.894 151.424 1.00 24.50 88 PHE D O 1
ATOM 6593 N N . THR D 1 110 ? 185.110 133.776 151.971 1.00 19.34 89 THR D N 1
ATOM 6594 C CA . THR D 1 110 ? 183.810 133.120 152.062 1.00 19.34 89 THR D CA 1
ATOM 6595 C C . THR D 1 110 ? 183.425 132.458 150.748 1.00 19.34 89 THR D C 1
ATOM 6596 O O . THR D 1 110 ? 183.040 131.285 150.720 1.00 19.34 89 THR D O 1
ATOM 6600 N N . VAL D 1 111 ? 183.527 133.191 149.642 1.00 20.65 90 VAL D N 1
ATOM 6601 C CA . VAL D 1 111 ? 183.127 132.620 148.370 1.00 20.65 90 VAL D CA 1
ATOM 6602 C C . VAL D 1 111 ? 184.057 131.494 147.953 1.00 20.65 90 VAL D C 1
ATOM 6603 O O . VAL D 1 111 ? 183.665 130.643 147.156 1.00 20.65 90 VAL D O 1
ATOM 6607 N N . ASP D 1 112 ? 185.277 131.456 148.477 1.00 25.22 91 ASP D N 1
ATOM 6608 C CA . ASP D 1 112 ? 186.154 130.332 148.198 1.00 25.22 91 ASP D CA 1
ATOM 6609 C C . ASP D 1 112 ? 185.828 129.122 149.070 1.00 25.22 91 ASP D C 1
ATOM 6610 O O . ASP D 1 112 ? 186.106 127.987 148.675 1.00 25.22 91 ASP D O 1
ATOM 6615 N N . LYS D 1 113 ? 185.245 129.334 150.246 1.00 27.10 92 LYS D N 1
ATOM 6616 C CA . LYS D 1 113 ? 184.814 128.210 151.063 1.00 27.10 92 LYS D CA 1
ATOM 6617 C C . LYS D 1 113 ? 183.503 127.628 150.556 1.00 27.10 92 LYS D C 1
ATOM 6618 O O . LYS D 1 113 ? 183.420 126.437 150.250 1.00 27.10 92 LYS D O 1
ATOM 6624 N N . PHE D 1 114 ? 182.476 128.463 150.436 1.00 21.36 93 PHE D N 1
ATOM 6625 C CA . PHE D 1 114 ? 181.118 127.997 150.230 1.00 21.36 93 PHE D CA 1
ATOM 6626 C C . PHE D 1 114 ? 180.556 128.314 148.854 1.00 21.36 93 PHE D C 1
ATOM 6627 O O . PHE D 1 114 ? 179.411 127.954 148.577 1.00 21.36 93 PHE D O 1
ATOM 6635 N N . GLY D 1 115 ? 181.308 128.989 147.994 1.00 27.09 94 GLY D N 1
ATOM 6636 C CA . GLY D 1 115 ? 180.969 129.115 146.599 1.00 27.09 94 GLY D CA 1
ATOM 6637 C C . GLY D 1 115 ? 180.245 130.385 146.207 1.00 27.09 94 GLY D C 1
ATOM 6638 O O . GLY D 1 115 ? 180.167 130.680 145.013 1.00 27.09 94 GLY D O 1
ATOM 6639 N N . THR D 1 116 ? 179.704 131.132 147.157 1.00 22.63 95 THR D N 1
ATOM 6640 C CA . THR D 1 116 ? 179.019 132.377 146.845 1.00 22.63 95 THR D CA 1
ATOM 6641 C C . THR D 1 116 ? 178.843 133.168 148.129 1.00 22.63 95 THR D C 1
ATOM 6642 O O . THR D 1 116 ? 179.325 132.774 149.193 1.00 22.63 95 THR D O 1
ATOM 6646 N N . LEU D 1 117 ? 178.141 134.288 148.029 1.00 19.69 96 LEU D N 1
ATOM 6647 C CA . LEU D 1 117 ? 177.791 135.109 149.178 1.00 19.69 96 LEU D CA 1
ATOM 6648 C C . LEU D 1 117 ? 176.372 135.616 148.967 1.00 19.69 96 LEU D C 1
ATOM 6649 O O . LEU D 1 117 ? 176.131 136.431 148.075 1.00 19.69 96 LEU D O 1
ATOM 6654 N N . ASP D 1 118 ? 175.439 135.131 149.779 1.00 20.00 97 ASP D N 1
ATOM 6655 C CA . ASP D 1 118 ? 174.033 135.501 149.692 1.00 20.00 97 ASP D CA 1
ATOM 6656 C C . ASP D 1 118 ? 173.578 136.452 150.779 1.00 20.00 97 ASP D C 1
ATOM 6657 O O . ASP D 1 118 ? 172.667 137.237 150.545 1.00 20.00 97 ASP D O 1
ATOM 6662 N N . ILE D 1 119 ? 174.167 136.394 151.965 1.00 20.99 98 ILE D N 1
ATOM 6663 C CA . ILE D 1 119 ? 173.757 137.229 153.083 1.00 20.99 98 ILE D CA 1
ATOM 6664 C C . ILE D 1 119 ? 174.983 137.901 153.666 1.00 20.99 98 ILE D C 1
ATOM 6665 O O . ILE D 1 119 ? 175.997 137.244 153.916 1.00 20.99 98 ILE D O 1
ATOM 6670 N N . MET D 1 120 ? 174.882 139.197 153.909 1.00 19.73 99 MET D N 1
ATOM 6671 C CA . MET D 1 120 ? 175.949 139.959 154.533 1.00 19.73 99 MET D CA 1
ATOM 6672 C C . MET D 1 120 ? 175.378 140.676 155.739 1.00 19.73 99 MET D C 1
ATOM 6673 O O . MET D 1 120 ? 174.461 141.485 155.596 1.00 19.73 99 MET D O 1
ATOM 6678 N N . VAL D 1 121 ? 175.916 140.395 156.918 1.00 20.99 100 VAL D N 1
ATOM 6679 C CA . VAL D 1 121 ? 175.442 140.999 158.155 1.00 20.99 100 VAL D CA 1
ATOM 6680 C C . VAL D 1 121 ? 176.548 141.880 158.724 1.00 20.99 100 VAL D C 1
ATOM 6681 O O . VAL D 1 121 ? 177.635 141.394 159.047 1.00 20.99 100 VAL D O 1
ATOM 6685 N N . ASN D 1 122 ? 176.274 143.174 158.841 1.00 21.72 101 ASN D N 1
ATOM 6686 C CA . ASN D 1 122 ? 177.216 144.128 159.423 1.00 21.72 101 ASN D CA 1
ATOM 6687 C C . ASN D 1 122 ? 176.846 144.330 160.884 1.00 21.72 101 ASN D C 1
ATOM 6688 O O . ASN D 1 122 ? 176.031 145.182 161.227 1.00 21.72 101 ASN D O 1
ATOM 6693 N N . ASN D 1 123 ? 177.443 143.537 161.760 1.00 28.19 102 ASN D N 1
ATOM 6694 C CA . ASN D 1 123 ? 177.129 143.632 163.174 1.00 28.19 102 ASN D CA 1
ATOM 6695 C C . ASN D 1 123 ? 178.204 144.341 163.983 1.00 28.19 102 ASN D C 1
ATOM 6696 O O . ASN D 1 123 ? 177.966 144.651 165.152 1.00 28.19 102 ASN D O 1
ATOM 6701 N N . ALA D 1 124 ? 179.361 144.631 163.401 1.00 33.43 103 ALA D N 1
ATOM 6702 C CA . ALA D 1 124 ? 180.385 145.352 164.142 1.00 33.43 103 ALA D CA 1
ATOM 6703 C C . ALA D 1 124 ? 179.867 146.731 164.519 1.00 33.43 103 ALA D C 1
ATOM 6704 O O . ALA D 1 124 ? 179.421 147.497 163.663 1.00 33.43 103 ALA D O 1
ATOM 6706 N N . GLY D 1 125 ? 179.905 147.037 165.805 1.00 46.99 104 GLY D N 1
ATOM 6707 C CA . GLY D 1 125 ? 179.395 148.306 166.279 1.00 46.99 104 GLY D CA 1
ATOM 6708 C C . GLY D 1 125 ? 179.878 148.575 167.680 1.00 46.99 104 GLY D C 1
ATOM 6709 O O . GLY D 1 125 ? 180.098 147.651 168.468 1.00 46.99 104 GLY D O 1
ATOM 6710 N N . VAL D 1 126 ? 180.041 149.857 167.993 1.00 39.28 105 VAL D N 1
ATOM 6711 C CA . VAL D 1 126 ? 180.495 150.303 169.301 1.00 39.28 105 VAL D CA 1
ATOM 6712 C C . VAL D 1 126 ? 179.722 151.563 169.647 1.00 39.28 105 VAL D C 1
ATOM 6713 O O . VAL D 1 126 ? 179.128 152.202 168.778 1.00 39.28 105 VAL D O 1
ATOM 6717 N N . SER D 1 127 ? 179.712 151.910 170.929 1.00 41.83 106 SER D N 1
ATOM 6718 C CA . SER D 1 127 ? 178.945 153.055 171.392 1.00 41.83 106 SER D CA 1
ATOM 6719 C C . SER D 1 127 ? 179.791 154.233 171.839 1.00 41.83 106 SER D C 1
ATOM 6720 O O . SER D 1 127 ? 179.403 155.375 171.600 1.00 41.83 106 SER D O 1
ATOM 6723 N N . GLY D 1 128 ? 180.933 153.995 172.466 1.00 48.20 107 GLY D N 1
ATOM 6724 C CA . GLY D 1 128 ? 181.706 155.071 173.033 1.00 48.20 107 GLY D CA 1
ATOM 6725 C C . GLY D 1 128 ? 181.339 155.278 174.484 1.00 48.20 107 GLY D C 1
ATOM 6726 O O . GLY D 1 128 ? 180.284 154.834 174.945 1.00 48.20 107 GLY D O 1
ATOM 6727 N N . PRO D 1 129 ? 182.207 155.949 175.241 1.00 56.54 108 PRO D N 1
ATOM 6728 C CA . PRO D 1 129 ? 181.892 156.207 176.640 1.00 56.54 108 PRO D CA 1
ATOM 6729 C C . PRO D 1 129 ? 180.745 157.192 176.755 1.00 56.54 108 PRO D C 1
ATOM 6730 O O . PRO D 1 129 ? 180.544 158.038 175.867 1.00 56.54 108 PRO D O 1
ATOM 6734 N N . PRO D 1 130 ? 179.944 157.102 177.812 1.00 52.72 109 PRO D N 1
ATOM 6735 C CA . PRO D 1 130 ? 178.936 158.138 178.049 1.00 52.72 109 PRO D CA 1
ATOM 6736 C C . PRO D 1 130 ? 179.603 159.489 178.241 1.00 52.72 109 PRO D C 1
ATOM 6737 O O . PRO D 1 130 ? 180.650 159.598 178.880 1.00 52.72 109 PRO D O 1
ATOM 6741 N N . CYS D 1 131 ? 178.995 160.517 177.677 1.00 39.87 110 CYS D N 1
ATOM 6742 C CA . CYS D 1 131 ? 179.504 161.866 177.859 1.00 39.87 110 CYS D CA 1
ATOM 6743 C C . CYS D 1 131 ? 178.323 162.788 178.104 1.00 39.87 110 CYS D C 1
ATOM 6744 O O . CYS D 1 131 ? 177.561 163.083 177.179 1.00 39.87 110 CYS D O 1
ATOM 6747 N N . PRO D 1 132 ? 178.129 163.253 179.336 1.00 38.49 111 PRO D N 1
ATOM 6748 C CA . PRO D 1 132 ? 176.939 164.052 179.632 1.00 38.49 111 PRO D CA 1
ATOM 6749 C C . PRO D 1 132 ? 177.033 165.499 179.180 1.00 38.49 111 PRO D C 1
ATOM 6750 O O . PRO D 1 132 ? 175.991 166.153 179.059 1.00 38.49 111 PRO D O 1
ATOM 6754 N N . ASP D 1 133 ? 178.230 166.021 178.926 1.00 31.48 112 ASP D N 1
ATOM 6755 C CA . ASP D 1 133 ? 178.406 167.407 178.512 1.00 31.48 112 ASP D CA 1
ATOM 6756 C C . ASP D 1 133 ? 179.197 167.432 177.216 1.00 31.48 112 ASP D C 1
ATOM 6757 O O . ASP D 1 133 ? 180.336 166.963 177.174 1.00 31.48 112 ASP D O 1
ATOM 6762 N N . ILE D 1 134 ? 178.602 168.021 176.176 1.00 20.89 113 ILE D N 1
ATOM 6763 C CA . ILE D 1 134 ? 179.242 168.088 174.868 1.00 20.89 113 ILE D CA 1
ATOM 6764 C C . ILE D 1 134 ? 180.562 168.837 174.943 1.00 20.89 113 ILE D C 1
ATOM 6765 O O . ILE D 1 134 ? 181.465 168.597 174.138 1.00 20.89 113 ILE D O 1
ATOM 6770 N N . ARG D 1 135 ? 180.716 169.728 175.915 1.00 20.75 114 ARG D N 1
ATOM 6771 C CA . ARG D 1 135 ? 181.950 170.487 176.022 1.00 20.75 114 ARG D CA 1
ATOM 6772 C C . ARG D 1 135 ? 183.136 169.627 176.413 1.00 20.75 114 ARG D C 1
ATOM 6773 O O . ARG D 1 135 ? 184.274 170.095 176.336 1.00 20.75 114 ARG D O 1
ATOM 6781 N N . ASP D 1 136 ? 182.899 168.393 176.840 1.00 31.41 115 ASP D N 1
ATOM 6782 C CA . ASP D 1 136 ? 183.961 167.467 177.181 1.00 31.41 115 ASP D CA 1
ATOM 6783 C C . ASP D 1 136 ? 184.088 166.330 176.183 1.00 31.41 115 ASP D C 1
ATOM 6784 O O . ASP D 1 136 ? 184.831 165.382 176.437 1.00 31.41 115 ASP D O 1
ATOM 6789 N N . PHE D 1 137 ? 183.391 166.400 175.056 1.00 22.24 116 PHE D N 1
ATOM 6790 C CA . PHE D 1 137 ? 183.420 165.332 174.067 1.00 22.24 116 PHE D CA 1
ATOM 6791 C C . PHE D 1 137 ? 184.668 165.461 173.198 1.00 22.24 116 PHE D C 1
ATOM 6792 O O . PHE D 1 137 ? 184.815 166.430 172.451 1.00 22.24 116 PHE D O 1
ATOM 6800 N N A GLU D 1 138 ? 185.555 164.477 173.291 0.50 24.05 117 GLU D N 1
ATOM 6801 N N B GLU D 1 138 ? 185.555 164.475 173.292 0.50 24.05 117 GLU D N 1
ATOM 6802 C CA A GLU D 1 138 ? 186.794 164.480 172.530 0.50 24.05 117 GLU D CA 1
ATOM 6803 C CA B GLU D 1 138 ? 186.794 164.471 172.528 0.50 24.05 117 GLU D CA 1
ATOM 6804 C C A GLU D 1 138 ? 186.560 164.024 171.095 0.50 24.05 117 GLU D C 1
ATOM 6805 C C B GLU D 1 138 ? 186.555 164.024 171.091 0.50 24.05 117 GLU D C 1
ATOM 6806 O O A GLU D 1 138 ? 185.821 163.072 170.840 0.50 24.05 117 GLU D O 1
ATOM 6807 O O B GLU D 1 138 ? 185.817 163.072 170.833 0.50 24.05 117 GLU D O 1
ATOM 6818 N N . LEU D 1 139 ? 187.210 164.707 170.153 1.00 23.52 118 LEU D N 1
ATOM 6819 C CA . LEU D 1 139 ? 187.026 164.376 168.747 1.00 23.52 118 LEU D CA 1
ATOM 6820 C C . LEU D 1 139 ? 187.664 163.041 168.388 1.00 23.52 118 LEU D C 1
ATOM 6821 O O . LEU D 1 139 ? 187.200 162.367 167.464 1.00 23.52 118 LEU D O 1
ATOM 6826 N N . SER D 1 140 ? 188.713 162.639 169.102 1.00 25.63 119 SER D N 1
ATOM 6827 C CA . SER D 1 140 ? 189.280 161.312 168.896 1.00 25.63 119 SER D CA 1
ATOM 6828 C C . SER D 1 140 ? 188.258 160.226 169.206 1.00 25.63 119 SER D C 1
ATOM 6829 O O . SER D 1 140 ? 188.108 159.265 168.447 1.00 25.63 119 SER D O 1
ATOM 6832 N N . ALA D 1 141 ? 187.541 160.365 170.320 1.00 22.12 120 ALA D N 1
ATOM 6833 C CA . ALA D 1 141 ? 186.468 159.425 170.613 1.00 22.12 120 ALA D CA 1
ATOM 6834 C C . ALA D 1 141 ? 185.408 159.467 169.527 1.00 22.12 120 ALA D C 1
ATOM 6835 O O . ALA D 1 141 ? 184.902 158.427 169.093 1.00 22.12 120 ALA D O 1
ATOM 6837 N N . PHE D 1 142 ? 185.073 160.670 169.071 1.00 20.11 121 PHE D N 1
ATOM 6838 C CA . PHE D 1 142 ? 184.117 160.841 167.988 1.00 20.11 121 PHE D CA 1
ATOM 6839 C C . PHE D 1 142 ? 184.583 160.126 166.728 1.00 20.11 121 PHE D C 1
ATOM 6840 O O . PHE D 1 142 ? 183.824 159.373 166.113 1.00 20.11 121 PHE D O 1
ATOM 6848 N N . ASP D 1 143 ? 185.844 160.341 166.342 1.00 25.26 122 ASP D N 1
ATOM 6849 C CA . ASP D 1 143 ? 186.369 159.744 165.119 1.00 25.26 122 ASP D CA 1
ATOM 6850 C C . ASP D 1 143 ? 186.290 158.225 165.161 1.00 25.26 122 ASP D C 1
ATOM 6851 O O . ASP D 1 143 ? 185.931 157.588 164.166 1.00 25.26 122 ASP D O 1
ATOM 6856 N N . ARG D 1 144 ? 186.621 157.628 166.304 1.00 26.75 123 ARG D N 1
ATOM 6857 C CA . ARG D 1 144 ? 186.657 156.174 166.400 1.00 26.75 123 ARG D CA 1
ATOM 6858 C C . ARG D 1 144 ? 185.284 155.559 166.162 1.00 26.75 123 ARG D C 1
ATOM 6859 O O . ARG D 1 144 ? 185.168 154.532 165.486 1.00 26.75 123 ARG D O 1
ATOM 6867 N N . VAL D 1 145 ? 184.235 156.164 166.714 1.00 20.79 124 VAL D N 1
ATOM 6868 C CA . VAL D 1 145 ? 182.901 155.584 166.603 1.00 20.79 124 VAL D CA 1
ATOM 6869 C C . VAL D 1 145 ? 182.421 155.598 165.158 1.00 20.79 124 VAL D C 1
ATOM 6870 O O . VAL D 1 145 ? 181.840 154.621 164.674 1.00 20.79 124 VAL D O 1
ATOM 6874 N N . PHE D 1 146 ? 182.657 156.696 164.445 1.00 18.11 125 PHE D N 1
ATOM 6875 C CA . PHE D 1 146 ? 182.236 156.765 163.051 1.00 18.11 125 PHE D CA 1
ATOM 6876 C C . PHE D 1 146 ? 183.062 155.845 162.166 1.00 18.11 125 PHE D C 1
ATOM 6877 O O . PHE D 1 146 ? 182.562 155.341 161.157 1.00 18.11 125 PHE D O 1
ATOM 6885 N N . ASP D 1 147 ? 184.331 155.640 162.509 1.00 25.32 126 ASP D N 1
ATOM 6886 C CA . ASP D 1 147 ? 185.168 154.722 161.749 1.00 25.32 126 ASP D CA 1
ATOM 6887 C C . ASP D 1 147 ? 184.600 153.311 161.790 1.00 25.32 126 ASP D C 1
ATOM 6888 O O . ASP D 1 147 ? 184.526 152.627 160.766 1.00 25.32 126 ASP D O 1
ATOM 6893 N N . ILE D 1 148 ? 184.176 152.866 162.966 1.00 21.45 127 ILE D N 1
ATOM 6894 C CA . ILE D 1 148 ? 183.688 151.502 163.106 1.00 21.45 127 ILE D CA 1
ATOM 6895 C C . ILE D 1 148 ? 182.237 151.395 162.657 1.00 21.45 127 ILE D C 1
ATOM 6896 O O . ILE D 1 148 ? 181.866 150.471 161.928 1.00 21.45 127 ILE D O 1
ATOM 6901 N N . ASN D 1 149 ? 181.394 152.326 163.097 1.00 22.90 128 ASN D N 1
ATOM 6902 C CA . ASN D 1 149 ? 179.957 152.171 162.905 1.00 22.90 128 ASN D CA 1
ATOM 6903 C C . ASN D 1 149 ? 179.536 152.482 161.475 1.00 22.90 128 ASN D C 1
ATOM 6904 O O . ASN D 1 149 ? 178.659 151.810 160.928 1.00 22.90 128 ASN D O 1
ATOM 6909 N N . VAL D 1 150 ? 180.132 153.489 160.854 1.00 17.28 129 VAL D N 1
ATOM 6910 C CA . VAL D 1 150 ? 179.718 153.941 159.534 1.00 17.28 129 VAL D CA 1
ATOM 6911 C C . VAL D 1 150 ? 180.659 153.440 158.453 1.00 17.28 129 VAL D C 1
ATOM 6912 O O . VAL D 1 150 ? 180.230 152.816 157.486 1.00 17.28 129 VAL D O 1
ATOM 6916 N N . ARG D 1 151 ? 181.951 153.720 158.601 1.00 19.66 130 ARG D N 1
ATOM 6917 C CA . ARG D 1 151 ? 182.917 153.301 157.596 1.00 19.66 130 ARG D CA 1
ATOM 6918 C C . ARG D 1 151 ? 182.969 151.786 157.487 1.00 19.66 130 ARG D C 1
ATOM 6919 O O . ARG D 1 151 ? 183.040 151.240 156.383 1.00 19.66 130 ARG D O 1
ATOM 6927 N N . GLY D 1 152 ? 182.910 151.091 158.622 1.00 15.64 131 GLY D N 1
ATOM 6928 C CA . GLY D 1 152 ? 182.889 149.641 158.588 1.00 15.64 131 GLY D CA 1
ATOM 6929 C C . GLY D 1 152 ? 181.670 149.088 157.876 1.00 15.64 131 GLY D C 1
ATOM 6930 O O . GLY D 1 152 ? 181.760 148.096 157.156 1.00 15.64 131 GLY D O 1
ATOM 6931 N N . VAL D 1 153 ? 180.514 149.720 158.069 1.00 18.41 132 VAL D N 1
ATOM 6932 C CA . VAL D 1 153 ? 179.298 149.243 157.423 1.00 18.41 132 VAL D CA 1
ATOM 6933 C C . VAL D 1 153 ? 179.340 149.506 155.923 1.00 18.41 132 VAL D C 1
ATOM 6934 O O . VAL D 1 153 ? 178.909 148.668 155.126 1.00 18.41 132 VAL D O 1
ATOM 6938 N N . PHE D 1 154 ? 179.848 150.666 155.512 1.00 20.99 133 PHE D N 1
ATOM 6939 C CA . PHE D 1 154 ? 179.905 150.960 154.085 1.00 20.99 133 PHE D CA 1
ATOM 6940 C C . PHE D 1 154 ? 180.851 150.014 153.357 1.00 20.99 133 PHE D C 1
ATOM 6941 O O . PHE D 1 154 ? 180.544 149.552 152.256 1.00 20.99 133 PHE D O 1
ATOM 6949 N N . ILE D 1 155 ? 182.007 149.727 153.954 1.00 20.99 134 ILE D N 1
ATOM 6950 C CA . ILE D 1 155 ? 182.946 148.780 153.362 1.00 20.99 134 ILE D CA 1
ATOM 6951 C C . ILE D 1 155 ? 182.291 147.418 153.192 1.00 20.99 134 ILE D C 1
ATOM 6952 O O . ILE D 1 155 ? 182.480 146.746 152.173 1.00 20.99 134 ILE D O 1
ATOM 6957 N N . GLY D 1 156 ? 181.507 146.995 154.181 1.00 20.99 135 GLY D N 1
ATOM 6958 C CA . GLY D 1 156 ? 180.809 145.730 154.061 1.00 20.99 135 GLY D CA 1
ATOM 6959 C C . GLY D 1 156 ? 179.829 145.718 152.908 1.00 20.99 135 GLY D C 1
ATOM 6960 O O . GLY D 1 156 ? 179.784 144.768 152.128 1.00 20.99 135 GLY D O 1
ATOM 6961 N N . MET D 1 157 ? 179.038 146.783 152.780 1.00 20.98 136 MET D N 1
ATOM 6962 C CA . MET D 1 157 ? 178.154 146.909 151.626 1.00 20.98 136 MET D CA 1
ATOM 6963 C C . MET D 1 157 ? 178.947 146.888 150.327 1.00 20.98 136 MET D C 1
ATOM 6964 O O . MET D 1 157 ? 178.575 146.194 149.378 1.00 20.98 136 MET D O 1
ATOM 6969 N N . LYS D 1 158 ? 180.063 147.617 150.277 1.00 20.99 137 LYS D N 1
ATOM 6970 C CA . LYS D 1 158 ? 180.792 147.768 149.022 1.00 20.99 137 LYS D CA 1
ATOM 6971 C C . LYS D 1 158 ? 181.311 146.432 148.511 1.00 20.99 137 LYS D C 1
ATOM 6972 O O . LYS D 1 158 ? 181.227 146.147 147.315 1.00 20.99 137 LYS D O 1
ATOM 6978 N N . HIS D 1 159 ? 181.823 145.590 149.395 1.00 20.99 138 HIS D N 1
ATOM 6979 C CA . HIS D 1 159 ? 182.419 144.343 148.943 1.00 20.99 138 HIS D CA 1
ATOM 6980 C C . HIS D 1 159 ? 181.421 143.204 148.844 1.00 20.99 138 HIS D C 1
ATOM 6981 O O . HIS D 1 159 ? 181.613 142.307 148.022 1.00 20.99 138 HIS D O 1
ATOM 6988 N N . ALA D 1 160 ? 180.350 143.231 149.632 1.00 20.99 139 ALA D N 1
ATOM 6989 C CA . ALA D 1 160 ? 179.231 142.340 149.360 1.00 20.99 139 ALA D CA 1
ATOM 6990 C C . ALA D 1 160 ? 178.634 142.635 147.989 1.00 20.99 139 ALA D C 1
ATOM 6991 O O . ALA D 1 160 ? 178.241 141.718 147.264 1.00 20.99 139 ALA D O 1
ATOM 6993 N N . ALA D 1 161 ? 178.567 143.915 147.617 1.00 17.83 140 ALA D N 1
ATOM 6994 C CA . ALA D 1 161 ? 178.045 144.294 146.309 1.00 17.83 140 ALA D CA 1
ATOM 6995 C C . ALA D 1 161 ? 178.881 143.715 145.182 1.00 17.83 140 ALA D C 1
ATOM 6996 O O . ALA D 1 161 ? 178.347 143.373 144.124 1.00 17.83 140 ALA D O 1
ATOM 6998 N N . ARG D 1 162 ? 180.184 143.575 145.406 1.00 21.85 141 ARG D N 1
ATOM 6999 C CA . ARG D 1 162 ? 181.086 143.067 144.386 1.00 21.85 141 ARG D CA 1
ATOM 7000 C C . ARG D 1 162 ? 180.757 141.632 144.006 1.00 21.85 141 ARG D C 1
ATOM 7001 O O . ARG D 1 162 ? 181.070 141.195 142.896 1.00 21.85 141 ARG D O 1
ATOM 7009 N N . ILE D 1 163 ? 180.127 140.887 144.907 1.00 20.99 142 ILE D N 1
ATOM 7010 C CA . ILE D 1 163 ? 179.711 139.524 144.639 1.00 20.99 142 ILE D CA 1
ATOM 7011 C C . ILE D 1 163 ? 178.256 139.460 144.205 1.00 20.99 142 ILE D C 1
ATOM 7012 O O . ILE D 1 163 ? 177.920 138.780 143.237 1.00 20.99 142 ILE D O 1
ATOM 7017 N N . MET D 1 164 ? 177.394 140.184 144.905 1.00 20.99 143 MET D N 1
ATOM 7018 C CA . MET D 1 164 ? 175.962 140.005 144.749 1.00 20.99 143 MET D CA 1
ATOM 7019 C C . MET D 1 164 ? 175.433 140.597 143.450 1.00 20.99 143 MET D C 1
ATOM 7020 O O . MET D 1 164 ? 174.427 140.112 142.928 1.00 20.99 143 MET D O 1
ATOM 7025 N N . ILE D 1 165 ? 176.069 141.632 142.921 1.00 20.99 144 ILE D N 1
ATOM 7026 C CA . ILE D 1 165 ? 175.608 142.281 141.696 1.00 20.99 144 ILE D CA 1
ATOM 7027 C C . ILE D 1 165 ? 175.677 141.326 140.507 1.00 20.99 144 ILE D C 1
ATOM 7028 O O . ILE D 1 165 ? 174.683 141.206 139.782 1.00 20.99 144 ILE D O 1
ATOM 7033 N N . PRO D 1 166 ? 176.784 140.617 140.254 1.00 17.03 145 PRO D N 1
ATOM 7034 C CA . PRO D 1 166 ? 176.778 139.654 139.141 1.00 17.03 145 PRO D CA 1
ATOM 7035 C C . PRO D 1 166 ? 175.879 138.453 139.367 1.00 17.03 145 PRO D C 1
ATOM 7036 O O . PRO D 1 166 ? 175.485 137.809 138.389 1.00 17.03 145 PRO D O 1
ATOM 7040 N N . ALA D 1 167 ? 175.561 138.112 140.612 1.00 17.77 146 ALA D N 1
ATOM 7041 C CA . ALA D 1 167 ? 174.620 137.038 140.870 1.00 17.77 146 ALA D CA 1
ATOM 7042 C C . ALA D 1 167 ? 173.179 137.503 140.763 1.00 17.77 146 ALA D C 1
ATOM 7043 O O . ALA D 1 167 ? 172.283 136.672 140.608 1.00 17.77 146 ALA D O 1
ATOM 7045 N N A LYS D 1 168 ? 172.949 138.812 140.829 0.50 20.72 147 LYS D N 1
ATOM 7046 N N B LYS D 1 168 ? 172.953 138.812 140.845 0.50 20.72 147 LYS D N 1
ATOM 7047 C CA A LYS D 1 168 ? 171.621 139.418 140.762 0.50 20.72 147 LYS D CA 1
ATOM 7048 C CA B LYS D 1 168 ? 171.630 139.422 140.774 0.50 20.72 147 LYS D CA 1
ATOM 7049 C C A LYS D 1 168 ? 170.744 138.996 141.937 0.50 20.72 147 LYS D C 1
ATOM 7050 C C B LYS D 1 168 ? 170.745 138.995 141.938 0.50 20.72 147 LYS D C 1
ATOM 7051 O O A LYS D 1 168 ? 169.522 138.944 141.817 0.50 20.72 147 LYS D O 1
ATOM 7052 O O B LYS D 1 168 ? 169.524 138.944 141.812 0.50 20.72 147 LYS D O 1
ATOM 7063 N N . LYS D 1 169 ? 171.349 138.706 143.086 1.00 21.62 148 LYS D N 1
ATOM 7064 C CA . LYS D 1 169 ? 170.580 138.313 144.256 1.00 21.62 148 LYS D CA 1
ATOM 7065 C C . LYS D 1 169 ? 171.403 138.556 145.513 1.00 21.62 148 LYS D C 1
ATOM 7066 O O . LYS D 1 169 ? 172.629 138.461 145.494 1.00 21.62 148 LYS D O 1
ATOM 7072 N N . GLY D 1 170 ? 170.720 138.865 146.601 1.00 16.81 149 GLY D N 1
ATOM 7073 C CA . GLY D 1 170 ? 171.387 138.944 147.881 1.00 16.81 149 GLY D CA 1
ATOM 7074 C C . GLY D 1 170 ? 170.608 139.776 148.867 1.00 16.81 149 GLY D C 1
ATOM 7075 O O . GLY D 1 170 ? 169.611 140.412 148.540 1.00 16.81 149 GLY D O 1
ATOM 7076 N N . SER D 1 171 ? 171.110 139.776 150.094 1.00 17.77 150 SER D N 1
ATOM 7077 C CA . SER D 1 171 ? 170.445 140.438 151.207 1.00 17.77 150 SER D CA 1
ATOM 7078 C C . SER D 1 171 ? 171.503 140.991 152.143 1.00 17.77 150 SER D C 1
ATOM 7079 O O . SER D 1 171 ? 172.297 140.229 152.696 1.00 17.77 150 SER D O 1
ATOM 7082 N N . ILE D 1 172 ? 171.517 142.306 152.311 1.00 20.99 151 ILE D N 1
ATOM 7083 C CA . ILE D 1 172 ? 172.473 142.987 153.172 1.00 20.99 151 ILE D CA 1
ATOM 7084 C C . ILE D 1 172 ? 171.728 143.516 154.388 1.00 20.99 151 ILE D C 1
ATOM 7085 O O . ILE D 1 172 ? 170.730 144.229 154.244 1.00 20.99 151 ILE D O 1
ATOM 7090 N N . ILE D 1 173 ? 172.194 143.159 155.584 1.00 20.99 152 ILE D N 1
ATOM 7091 C CA . ILE D 1 173 ? 171.536 143.545 156.827 1.00 20.99 152 ILE D CA 1
ATOM 7092 C C . ILE D 1 173 ? 172.549 144.195 157.760 1.00 20.99 152 ILE D C 1
ATOM 7093 O O . ILE D 1 173 ? 173.595 143.611 158.050 1.00 20.99 152 ILE D O 1
ATOM 7098 N N . SER D 1 174 ? 172.224 145.383 158.253 1.00 18.49 153 SER D N 1
ATOM 7099 C CA . SER D 1 174 ? 173.056 146.093 159.215 1.00 18.49 153 SER D CA 1
ATOM 7100 C C . SER D 1 174 ? 172.335 146.210 160.550 1.00 18.49 153 SER D C 1
ATOM 7101 O O . SER D 1 174 ? 171.127 146.432 160.591 1.00 18.49 153 SER D O 1
ATOM 7104 N N . ILE D 1 175 ? 173.076 146.064 161.640 1.00 20.45 154 ILE D N 1
ATOM 7105 C CA . ILE D 1 175 ? 172.507 146.171 162.977 1.00 20.45 154 ILE D CA 1
ATOM 7106 C C . ILE D 1 175 ? 172.701 147.597 163.472 1.00 20.45 154 ILE D C 1
ATOM 7107 O O . ILE D 1 175 ? 173.793 147.985 163.889 1.00 20.45 154 ILE D O 1
ATOM 7112 N N . SER D 1 176 ? 171.626 148.372 163.425 1.00 29.41 155 SER D N 1
ATOM 7113 C CA . SER D 1 176 ? 171.543 149.723 163.957 1.00 29.41 155 SER D CA 1
ATOM 7114 C C . SER D 1 176 ? 171.047 149.632 165.393 1.00 29.41 155 SER D C 1
ATOM 7115 O O . SER D 1 176 ? 171.255 148.612 166.050 1.00 29.41 155 SER D O 1
ATOM 7118 N N . SER D 1 177 ? 170.480 150.711 165.916 1.00 26.89 156 SER D N 1
ATOM 7119 C CA . SER D 1 177 ? 169.773 150.662 167.188 1.00 26.89 156 SER D CA 1
ATOM 7120 C C . SER D 1 177 ? 168.686 151.722 167.164 1.00 26.89 156 SER D C 1
ATOM 7121 O O . SER D 1 177 ? 168.538 152.462 166.193 1.00 26.89 156 SER D O 1
ATOM 7124 N N . VAL D 1 178 ? 167.918 151.781 168.254 1.00 27.59 157 VAL D N 1
ATOM 7125 C CA . VAL D 1 178 ? 166.865 152.782 168.376 1.00 27.59 157 VAL D CA 1
ATOM 7126 C C . VAL D 1 178 ? 167.409 154.191 168.216 1.00 27.59 157 VAL D C 1
ATOM 7127 O O . VAL D 1 178 ? 166.663 155.105 167.857 1.00 27.59 157 VAL D O 1
ATOM 7131 N N . ALA D 1 179 ? 168.701 154.390 168.471 1.00 28.66 158 ALA D N 1
ATOM 7132 C CA . ALA D 1 179 ? 169.325 155.683 168.248 1.00 28.66 158 ALA D CA 1
ATOM 7133 C C . ALA D 1 179 ? 169.359 156.074 166.778 1.00 28.66 158 ALA D C 1
ATOM 7134 O O . ALA D 1 179 ? 169.742 157.205 166.467 1.00 28.66 158 ALA D O 1
ATOM 7136 N N . SER D 1 180 ? 168.970 155.181 165.869 1.00 26.21 159 SER D N 1
ATOM 7137 C CA . SER D 1 180 ? 168.896 155.542 164.461 1.00 26.21 159 SER D CA 1
ATOM 7138 C C . SER D 1 180 ? 167.706 156.435 164.143 1.00 26.21 159 SER D C 1
ATOM 7139 O O . SER D 1 180 ? 167.718 157.107 163.109 1.00 26.21 159 SER D O 1
ATOM 7142 N N . THR D 1 181 ? 166.691 156.472 165.005 1.00 32.92 160 THR D N 1
ATOM 7143 C CA . THR D 1 181 ? 165.487 157.246 164.746 1.00 32.92 160 THR D CA 1
ATOM 7144 C C . THR D 1 181 ? 165.233 158.371 165.737 1.00 32.92 160 THR D C 1
ATOM 7145 O O . THR D 1 181 ? 164.548 159.331 165.381 1.00 32.92 160 THR D O 1
ATOM 7149 N N . MET D 1 182 ? 165.755 158.289 166.956 1.00 37.73 161 MET D N 1
ATOM 7150 C CA . MET D 1 182 ? 165.413 159.235 168.007 1.00 37.73 161 MET D CA 1
ATOM 7151 C C . MET D 1 182 ? 166.674 159.744 168.689 1.00 37.73 161 MET D C 1
ATOM 7152 O O . MET D 1 182 ? 167.623 158.987 168.900 1.00 37.73 161 MET D O 1
ATOM 7157 N N . GLY D 1 183 ? 166.678 161.029 169.023 1.00 30.62 162 GLY D N 1
ATOM 7158 C CA . GLY D 1 183 ? 167.759 161.597 169.793 1.00 30.62 162 GLY D CA 1
ATOM 7159 C C . GLY D 1 183 ? 167.579 161.408 171.288 1.00 30.62 162 GLY D C 1
ATOM 7160 O O . GLY D 1 183 ? 166.481 161.176 171.780 1.00 30.62 162 GLY D O 1
ATOM 7161 N N . GLY D 1 184 ? 168.687 161.507 172.011 1.00 31.76 163 GLY D N 1
ATOM 7162 C CA . GLY D 1 184 ? 168.680 161.386 173.451 1.00 31.76 163 GLY D CA 1
ATOM 7163 C C . GLY D 1 184 ? 168.835 159.982 173.988 1.00 31.76 163 GLY D C 1
ATOM 7164 O O . GLY D 1 184 ? 168.896 159.811 175.208 1.00 31.76 163 GLY D O 1
ATOM 7165 N N . LEU D 1 185 ? 168.896 158.971 173.131 1.00 29.90 164 LEU D N 1
ATOM 7166 C CA . LEU D 1 185 ? 168.970 157.594 173.590 1.00 29.90 164 LEU D CA 1
ATOM 7167 C C . LEU D 1 185 ? 170.400 157.102 173.731 1.00 29.90 164 LEU D C 1
ATOM 7168 O O . LEU D 1 185 ? 170.611 155.912 173.980 1.00 29.90 164 LEU D O 1
ATOM 7173 N N . GLY D 1 186 ? 171.378 157.983 173.571 1.00 24.33 165 GLY D N 1
ATOM 7174 C CA . GLY D 1 186 ? 172.763 157.602 173.637 1.00 24.33 165 GLY D CA 1
ATOM 7175 C C . GLY D 1 186 ? 173.673 158.768 173.337 1.00 24.33 165 GLY D C 1
ATOM 7176 O O . GLY D 1 186 ? 173.225 159.890 173.096 1.00 24.33 165 GLY D O 1
ATOM 7177 N N . PRO D 1 187 ? 174.977 158.517 173.343 1.00 19.81 166 PRO D N 1
ATOM 7178 C CA . PRO D 1 187 ? 175.945 159.593 173.119 1.00 19.81 166 PRO D CA 1
ATOM 7179 C C . PRO D 1 187 ? 175.830 160.157 171.713 1.00 19.81 166 PRO D C 1
ATOM 7180 O O . PRO D 1 187 ? 175.214 159.581 170.818 1.00 19.81 166 PRO D O 1
ATOM 7184 N N . HIS D 1 188 ? 176.453 161.316 171.529 1.00 20.09 167 HIS D N 1
ATOM 7185 C CA . HIS D 1 188 ? 176.326 162.040 170.272 1.00 20.09 167 HIS D CA 1
ATOM 7186 C C . HIS D 1 188 ? 176.913 161.255 169.103 1.00 20.09 167 HIS D C 1
ATOM 7187 O O . HIS D 1 188 ? 176.251 161.067 168.079 1.00 20.09 167 HIS D O 1
ATOM 7194 N N . ALA D 1 189 ? 178.153 160.786 169.237 1.00 18.78 168 ALA D N 1
ATOM 7195 C CA . ALA D 1 189 ? 178.778 160.063 168.136 1.00 18.78 168 ALA D CA 1
ATOM 7196 C C . ALA D 1 189 ? 178.005 158.797 167.812 1.00 18.78 168 ALA D C 1
ATOM 7197 O O . ALA D 1 189 ? 177.840 158.443 166.642 1.00 18.78 168 ALA D O 1
ATOM 7199 N N . TYR D 1 190 ? 177.504 158.115 168.839 1.00 19.27 169 TYR D N 1
ATOM 7200 C CA . TYR D 1 190 ? 176.704 156.921 168.620 1.00 19.27 169 TYR D CA 1
ATOM 7201 C C . TYR D 1 190 ? 175.424 157.246 167.868 1.00 19.27 169 TYR D C 1
ATOM 7202 O O . TYR D 1 190 ? 175.081 156.579 166.888 1.00 19.27 169 TYR D O 1
ATOM 7211 N N . THR D 1 191 ? 174.694 158.262 168.325 1.00 18.74 170 THR D N 1
ATOM 7212 C CA . THR D 1 191 ? 173.423 158.588 167.692 1.00 18.74 170 THR D CA 1
ATOM 7213 C C . THR D 1 191 ? 173.631 159.049 166.257 1.00 18.74 170 THR D C 1
ATOM 7214 O O . THR D 1 191 ? 172.879 158.659 165.359 1.00 18.74 170 THR D O 1
ATOM 7218 N N . GLY D 1 192 ? 174.659 159.860 166.017 1.00 20.99 171 GLY D N 1
ATOM 7219 C CA . GLY D 1 192 ? 174.932 160.300 164.662 1.00 20.99 171 GLY D CA 1
ATOM 7220 C C . GLY D 1 192 ? 175.270 159.149 163.737 1.00 20.99 171 GLY D C 1
ATOM 7221 O O . GLY D 1 192 ? 174.777 159.080 162.612 1.00 20.99 171 GLY D O 1
ATOM 7222 N N . SER D 1 193 ? 176.095 158.217 164.208 1.00 16.48 172 SER D N 1
ATOM 7223 C CA . SER D 1 193 ? 176.493 157.097 163.370 1.00 16.48 172 SER D CA 1
ATOM 7224 C C . SER D 1 193 ? 175.318 156.180 163.073 1.00 16.48 172 SER D C 1
ATOM 7225 O O . SER D 1 193 ? 175.185 155.680 161.953 1.00 16.48 172 SER D O 1
ATOM 7228 N N . LYS D 1 194 ? 174.457 155.941 164.061 1.00 19.23 173 LYS D N 1
ATOM 7229 C CA . LYS D 1 194 ? 173.293 155.099 163.825 1.00 19.23 173 LYS D CA 1
ATOM 7230 C C . LYS D 1 194 ? 172.342 155.737 162.829 1.00 19.23 173 LYS D C 1
ATOM 7231 O O . LYS D 1 194 ? 171.728 155.033 162.025 1.00 19.23 173 LYS D O 1
ATOM 7237 N N . HIS D 1 195 ? 172.213 157.062 162.865 1.00 17.87 174 HIS D N 1
ATOM 7238 C CA . HIS D 1 195 ? 171.458 157.745 161.828 1.00 17.87 174 HIS D CA 1
ATOM 7239 C C . HIS D 1 195 ? 172.132 157.594 160.472 1.00 17.87 174 HIS D C 1
ATOM 7240 O O . HIS D 1 195 ? 171.462 157.344 159.466 1.00 17.87 174 HIS D O 1
ATOM 7247 N N . ALA D 1 196 ? 173.458 157.732 160.431 1.00 16.59 175 ALA D N 1
ATOM 7248 C CA . ALA D 1 196 ? 174.179 157.596 159.171 1.00 16.59 175 ALA D CA 1
ATOM 7249 C C . ALA D 1 196 ? 173.968 156.220 158.559 1.00 16.59 175 ALA D C 1
ATOM 7250 O O . ALA D 1 196 ? 173.888 156.085 157.337 1.00 16.59 175 ALA D O 1
ATOM 7252 N N . VAL D 1 197 ? 173.888 155.186 159.392 1.00 20.99 176 VAL D N 1
ATOM 7253 C CA . VAL D 1 197 ? 173.704 153.837 158.876 1.00 20.99 176 VAL D CA 1
ATOM 7254 C C . VAL D 1 197 ? 172.347 153.707 158.202 1.00 20.99 176 VAL D C 1
ATOM 7255 O O . VAL D 1 197 ? 172.224 153.088 157.143 1.00 20.99 176 VAL D O 1
ATOM 7259 N N . LEU D 1 198 ? 171.311 154.293 158.797 1.00 17.77 177 LEU D N 1
ATOM 7260 C CA . LEU D 1 198 ? 170.004 154.283 158.153 1.00 17.77 177 LEU D CA 1
ATOM 7261 C C . LEU D 1 198 ? 170.050 155.000 156.813 1.00 17.77 177 LEU D C 1
ATOM 7262 O O . LEU D 1 198 ? 169.491 154.517 155.823 1.00 17.77 177 LEU D O 1
ATOM 7267 N N . GLY D 1 199 ? 170.729 156.146 156.758 1.00 14.18 178 GLY D N 1
ATOM 7268 C CA . GLY D 1 199 ? 170.857 156.860 155.503 1.00 14.18 178 GLY D CA 1
ATOM 7269 C C . GLY D 1 199 ? 171.608 156.075 154.446 1.00 14.18 178 GLY D C 1
ATOM 7270 O O . GLY D 1 199 ? 171.218 156.063 153.279 1.00 14.18 178 GLY D O 1
ATOM 7271 N N . LEU D 1 200 ? 172.704 155.421 154.835 1.00 17.37 179 LEU D N 1
ATOM 7272 C CA . LEU D 1 200 ? 173.401 154.551 153.896 1.00 17.37 179 LEU D CA 1
ATOM 7273 C C . LEU D 1 200 ? 172.504 153.414 153.442 1.00 17.37 179 LEU D C 1
ATOM 7274 O O . LEU D 1 200 ? 172.467 153.080 152.254 1.00 17.37 179 LEU D O 1
ATOM 7279 N N . THR D 1 201 ? 171.762 152.821 154.371 1.00 17.14 180 THR D N 1
ATOM 7280 C CA . THR D 1 201 ? 170.883 151.714 154.022 1.00 17.14 180 THR D CA 1
ATOM 7281 C C . THR D 1 201 ? 169.902 152.122 152.937 1.00 17.14 180 THR D C 1
ATOM 7282 O O . THR D 1 201 ? 169.728 151.413 151.945 1.00 17.14 180 THR D O 1
ATOM 7286 N N A LYS D 1 202 ? 169.257 153.274 153.107 0.50 19.19 181 LYS D N 1
ATOM 7287 N N B LYS D 1 202 ? 169.264 153.279 153.101 0.50 19.19 181 LYS D N 1
ATOM 7288 C CA A LYS D 1 202 ? 168.272 153.715 152.131 0.50 19.19 181 LYS D CA 1
ATOM 7289 C CA B LYS D 1 202 ? 168.268 153.710 152.130 0.50 19.19 181 LYS D CA 1
ATOM 7290 C C A LYS D 1 202 ? 168.925 154.061 150.801 0.50 19.19 181 LYS D C 1
ATOM 7291 C C B LYS D 1 202 ? 168.915 154.076 150.801 0.50 19.19 181 LYS D C 1
ATOM 7292 O O A LYS D 1 202 ? 168.398 153.720 149.740 0.50 19.19 181 LYS D O 1
ATOM 7293 O O B LYS D 1 202 ? 168.376 153.758 149.738 0.50 19.19 181 LYS D O 1
ATOM 7304 N N . ASN D 1 203 ? 170.076 154.732 150.836 1.00 22.42 182 ASN D N 1
ATOM 7305 C CA . ASN D 1 203 ? 170.725 155.126 149.594 1.00 22.42 182 ASN D CA 1
ATOM 7306 C C . ASN D 1 203 ? 171.277 153.922 148.840 1.00 22.42 182 ASN D C 1
ATOM 7307 O O . ASN D 1 203 ? 171.127 153.833 147.620 1.00 22.42 182 ASN D O 1
ATOM 7312 N N . VAL D 1 204 ? 171.914 152.986 149.542 1.00 20.99 183 VAL D N 1
ATOM 7313 C CA . VAL D 1 204 ? 172.436 151.812 148.858 1.00 20.99 183 VAL D CA 1
ATOM 7314 C C . VAL D 1 204 ? 171.296 150.917 148.387 1.00 20.99 183 VAL D C 1
ATOM 7315 O O . VAL D 1 204 ? 171.391 150.290 147.329 1.00 20.99 183 VAL D O 1
ATOM 7319 N N . ALA D 1 205 ? 170.199 150.864 149.143 1.00 17.49 184 ALA D N 1
ATOM 7320 C CA . ALA D 1 205 ? 168.997 150.191 148.665 1.00 17.49 184 ALA D CA 1
ATOM 7321 C C . ALA D 1 205 ? 168.535 150.773 147.338 1.00 17.49 184 ALA D C 1
ATOM 7322 O O . ALA D 1 205 ? 168.064 150.041 146.461 1.00 17.49 184 ALA D O 1
ATOM 7324 N N . ALA D 1 206 ? 168.668 152.089 147.170 1.00 20.63 185 ALA D N 1
ATOM 7325 C CA . ALA D 1 206 ? 168.290 152.713 145.910 1.00 20.63 185 ALA D CA 1
ATOM 7326 C C . ALA D 1 206 ? 169.190 152.256 144.768 1.00 20.63 185 ALA D C 1
ATOM 7327 O O . ALA D 1 206 ? 168.704 151.967 143.672 1.00 20.63 185 ALA D O 1
ATOM 7329 N N . GLU D 1 207 ? 170.497 152.162 145.001 1.00 26.51 186 GLU D N 1
ATOM 7330 C CA . GLU D 1 207 ? 171.387 151.736 143.926 1.00 26.51 186 GLU D CA 1
ATOM 7331 C C . GLU D 1 207 ? 171.272 150.245 143.627 1.00 26.51 186 GLU D C 1
ATOM 7332 O O . GLU D 1 207 ? 171.357 149.841 142.465 1.00 26.51 186 GLU D O 1
ATOM 7338 N N . LEU D 1 208 ? 171.091 149.406 144.638 1.00 19.30 187 LEU D N 1
ATOM 7339 C CA . LEU D 1 208 ? 171.147 147.968 144.407 1.00 19.30 187 LEU D CA 1
ATOM 7340 C C . LEU D 1 208 ? 169.791 147.341 144.115 1.00 19.30 187 LEU D C 1
ATOM 7341 O O . LEU D 1 208 ? 169.728 146.135 143.868 1.00 19.30 187 LEU D O 1
ATOM 7346 N N . GLY D 1 209 ? 168.712 148.120 144.149 1.00 22.29 188 GLY D N 1
ATOM 7347 C CA . GLY D 1 209 ? 167.413 147.594 143.778 1.00 22.29 188 GLY D CA 1
ATOM 7348 C C . GLY D 1 209 ? 167.348 147.140 142.336 1.00 22.29 188 GLY D C 1
ATOM 7349 O O . GLY D 1 209 ? 166.664 146.168 142.022 1.00 22.29 188 GLY D O 1
ATOM 7350 N N A LYS D 1 210 ? 168.064 147.841 141.445 0.50 24.10 189 LYS D N 1
ATOM 7351 N N B LYS D 1 210 ? 168.064 147.818 141.443 0.50 24.10 189 LYS D N 1
ATOM 7352 C CA A LYS D 1 210 ? 168.153 147.469 140.037 0.50 24.10 189 LYS D CA 1
ATOM 7353 C CA B LYS D 1 210 ? 168.026 147.432 140.043 0.50 24.10 189 LYS D CA 1
ATOM 7354 C C A LYS D 1 210 ? 168.567 146.028 139.853 0.50 24.10 189 LYS D C 1
ATOM 7355 C C B LYS D 1 210 ? 168.702 146.097 139.776 0.50 24.10 189 LYS D C 1
ATOM 7356 O O A LYS D 1 210 ? 168.177 145.392 138.871 0.50 24.10 189 LYS D O 1
ATOM 7357 O O B LYS D 1 210 ? 168.584 145.590 138.660 0.50 24.10 189 LYS D O 1
ATOM 7368 N N . HIS D 1 211 ? 169.389 145.511 140.757 1.00 22.03 190 HIS D N 1
ATOM 7369 C CA . HIS D 1 211 ? 169.981 144.196 140.602 1.00 22.03 190 HIS D CA 1
ATOM 7370 C C . HIS D 1 211 ? 169.304 143.120 141.440 1.00 22.03 190 HIS D C 1
ATOM 7371 O O . HIS D 1 211 ? 169.738 141.973 141.403 1.00 22.03 190 HIS D O 1
ATOM 7378 N N . GLY D 1 212 ? 168.242 143.445 142.164 1.00 22.30 191 GLY D N 1
ATOM 7379 C CA . GLY D 1 212 ? 167.563 142.463 142.976 1.00 22.30 191 GLY D CA 1
ATOM 7380 C C . GLY D 1 212 ? 168.149 142.264 144.348 1.00 22.30 191 GLY D C 1
ATOM 7381 O O . GLY D 1 212 ? 167.901 141.227 144.967 1.00 22.30 191 GLY D O 1
ATOM 7382 N N . ILE D 1 213 ? 168.923 143.217 144.835 1.00 20.99 192 ILE D N 1
ATOM 7383 C CA . ILE D 1 213 ? 169.627 143.114 146.103 1.00 20.99 192 ILE D CA 1
ATOM 7384 C C . ILE D 1 213 ? 168.867 143.909 147.149 1.00 20.99 192 ILE D C 1
ATOM 7385 O O . ILE D 1 213 ? 168.553 145.083 146.935 1.00 20.99 192 ILE D O 1
ATOM 7390 N N . ARG D 1 214 ? 168.582 143.284 148.281 1.00 20.99 193 ARG D N 1
ATOM 7391 C CA . ARG D 1 214 ? 167.836 143.926 149.352 1.00 20.99 193 ARG D CA 1
ATOM 7392 C C . ARG D 1 214 ? 168.786 144.428 150.428 1.00 20.99 193 ARG D C 1
ATOM 7393 O O . ARG D 1 214 ? 169.685 143.704 150.861 1.00 20.99 193 ARG D O 1
ATOM 7401 N N . VAL D 1 215 ? 168.578 145.665 150.850 1.00 20.99 194 VAL D N 1
ATOM 7402 C CA . VAL D 1 215 ? 169.366 146.302 151.893 1.00 20.99 194 VAL D CA 1
ATOM 7403 C C . VAL D 1 215 ? 168.406 146.729 152.990 1.00 20.99 194 VAL D C 1
ATOM 7404 O O . VAL D 1 215 ? 167.443 147.453 152.725 1.00 20.99 194 VAL D O 1
ATOM 7408 N N . ASN D 1 216 ? 168.660 146.283 154.213 1.00 20.99 195 ASN D N 1
ATOM 7409 C CA . ASN D 1 216 ? 167.817 146.631 155.346 1.00 20.99 195 ASN D CA 1
ATOM 7410 C C . ASN D 1 216 ? 168.680 146.761 156.583 1.00 20.99 195 ASN D C 1
ATOM 7411 O O . ASN D 1 216 ? 169.853 146.396 156.588 1.00 20.99 195 ASN D O 1
ATOM 7416 N N . CYS D 1 217 ? 168.090 147.300 157.640 1.00 22.40 196 CYS D N 1
ATOM 7417 C CA . CYS D 1 217 ? 168.784 147.414 158.909 1.00 22.40 196 CYS D CA 1
ATOM 7418 C C . CYS D 1 217 ? 167.828 147.095 160.040 1.00 22.40 196 CYS D C 1
ATOM 7419 O O . CYS D 1 217 ? 166.615 147.264 159.918 1.00 22.40 196 CYS D O 1
ATOM 7422 N N . VAL D 1 218 ? 168.391 146.618 161.140 1.00 18.87 197 VAL D N 1
ATOM 7423 C CA . VAL D 1 218 ? 167.637 146.188 162.304 1.00 18.87 197 VAL D CA 1
ATOM 7424 C C . VAL D 1 218 ? 168.058 147.040 163.488 1.00 18.87 197 VAL D C 1
ATOM 7425 O O . VAL D 1 218 ? 169.248 147.132 163.803 1.00 18.87 197 VAL D O 1
ATOM 7429 N N . SER D 1 219 ? 167.084 147.662 164.137 1.00 23.79 198 SER D N 1
ATOM 7430 C CA . SER D 1 219 ? 167.345 148.616 165.208 1.00 23.79 198 SER D CA 1
ATOM 7431 C C . SER D 1 219 ? 166.790 148.096 166.524 1.00 23.79 198 SER D C 1
ATOM 7432 O O . SER D 1 219 ? 165.586 148.222 166.781 1.00 23.79 198 SER D O 1
ATOM 7435 N N . PRO D 1 220 ? 167.607 147.506 167.384 1.00 21.26 199 PRO D N 1
ATOM 7436 C CA . PRO D 1 220 ? 167.107 146.992 168.657 1.00 21.26 199 PRO D CA 1
ATOM 7437 C C . PRO D 1 220 ? 167.022 148.043 169.752 1.00 21.26 199 PRO D C 1
ATOM 7438 O O . PRO D 1 220 ? 167.675 149.085 169.725 1.00 21.26 199 PRO D O 1
ATOM 7442 N N . TYR D 1 221 ? 166.185 147.731 170.728 1.00 38.24 200 TYR D N 1
ATOM 7443 C CA . TYR D 1 221 ? 166.159 148.400 172.012 1.00 38.24 200 TYR D CA 1
ATOM 7444 C C . TYR D 1 221 ? 167.334 147.911 172.840 1.00 38.24 200 TYR D C 1
ATOM 7445 O O . TYR D 1 221 ? 168.007 146.943 172.481 1.00 38.24 200 TYR D O 1
ATOM 7454 N N . ALA D 1 222 ? 167.603 148.605 173.938 1.00 49.91 201 ALA D N 1
ATOM 7455 C CA . ALA D 1 222 ? 168.718 148.217 174.787 1.00 49.91 201 ALA D CA 1
ATOM 7456 C C . ALA D 1 222 ? 168.553 146.771 175.227 1.00 49.91 201 ALA D C 1
ATOM 7457 O O . ALA D 1 222 ? 167.488 146.371 175.699 1.00 49.91 201 ALA D O 1
ATOM 7459 N N . VAL D 1 223 ? 169.602 145.980 175.040 1.00 70.79 202 VAL D N 1
ATOM 7460 C CA . VAL D 1 223 ? 169.607 144.575 175.418 1.00 70.79 202 VAL D CA 1
ATOM 7461 C C . VAL D 1 223 ? 170.619 144.387 176.534 1.00 70.79 202 VAL D C 1
ATOM 7462 O O . VAL D 1 223 ? 171.778 144.795 176.405 1.00 70.79 202 VAL D O 1
ATOM 7466 N N . ALA D 1 224 ? 170.183 143.754 177.621 1.00 90.51 203 ALA D N 1
ATOM 7467 C CA . ALA D 1 224 ? 171.067 143.401 178.727 1.00 90.51 203 ALA D CA 1
ATOM 7468 C C . ALA D 1 224 ? 171.911 142.212 178.281 1.00 90.51 203 ALA D C 1
ATOM 7469 O O . ALA D 1 224 ? 171.619 141.049 178.572 1.00 90.51 203 ALA D O 1
ATOM 7471 N N . THR D 1 225 ? 172.969 142.521 177.536 1.00 93.24 204 THR D N 1
ATOM 7472 C CA . THR D 1 225 ? 173.867 141.510 176.988 1.00 93.24 204 THR D CA 1
ATOM 7473 C C . THR D 1 225 ? 174.444 140.604 178.072 1.00 93.24 204 THR D C 1
ATOM 7474 O O . THR D 1 225 ? 174.053 139.443 178.193 1.00 93.24 204 THR D O 1
ATOM 7478 N N . ASP D 1 240 ? 175.517 142.507 190.959 1.00 116.67 219 ASP D N 1
ATOM 7479 C CA . ASP D 1 240 ? 174.104 142.833 191.103 1.00 116.67 219 ASP D CA 1
ATOM 7480 C C . ASP D 1 240 ? 173.689 143.918 190.119 1.00 116.67 219 ASP D C 1
ATOM 7481 O O . ASP D 1 240 ? 172.505 144.066 189.818 1.00 116.67 219 ASP D O 1
ATOM 7486 N N . THR D 1 241 ? 174.677 144.665 189.611 1.00 111.80 220 THR D N 1
ATOM 7487 C CA . THR D 1 241 ? 174.384 145.790 188.727 1.00 111.80 220 THR D CA 1
ATOM 7488 C C . THR D 1 241 ? 173.693 145.341 187.447 1.00 111.80 220 THR D C 1
ATOM 7489 O O . THR D 1 241 ? 173.056 146.154 186.769 1.00 111.80 220 THR D O 1
ATOM 7493 N N . TRP D 1 242 ? 173.839 144.070 187.076 1.00 105.50 221 TRP D N 1
ATOM 7494 C CA . TRP D 1 242 ? 173.124 143.567 185.911 1.00 105.50 221 TRP D CA 1
ATOM 7495 C C . TRP D 1 242 ? 171.622 143.670 186.117 1.00 105.50 221 TRP D C 1
ATOM 7496 O O . TRP D 1 242 ? 170.894 144.125 185.229 1.00 105.50 221 TRP D O 1
ATOM 7507 N N . ASP D 1 243 ? 171.143 143.272 187.298 1.00 101.58 222 ASP D N 1
ATOM 7508 C CA . ASP D 1 243 ? 169.721 143.380 187.608 1.00 101.58 222 ASP D CA 1
ATOM 7509 C C . ASP D 1 243 ? 169.257 144.833 187.582 1.00 101.58 222 ASP D C 1
ATOM 7510 O O . ASP D 1 243 ? 168.125 145.123 187.181 1.00 101.58 222 ASP D O 1
ATOM 7515 N N . ASP D 1 244 ? 170.116 145.758 188.013 1.00 96.46 223 ASP D N 1
ATOM 7516 C CA . ASP D 1 244 ? 169.728 147.163 188.095 1.00 96.46 223 ASP D CA 1
ATOM 7517 C C . ASP D 1 244 ? 169.559 147.785 186.715 1.00 96.46 223 ASP D C 1
ATOM 7518 O O . ASP D 1 244 ? 168.620 148.554 186.486 1.00 96.46 223 ASP D O 1
ATOM 7523 N N . PHE D 1 245 ? 170.473 147.491 185.792 1.00 89.85 224 PHE D N 1
ATOM 7524 C CA . PHE D 1 245 ? 170.268 147.905 184.409 1.00 89.85 224 PHE D CA 1
ATOM 7525 C C . PHE D 1 245 ? 169.103 147.152 183.788 1.00 89.85 224 PHE D C 1
ATOM 7526 O O . PHE D 1 245 ? 168.334 147.719 183.005 1.00 89.85 224 PHE D O 1
ATOM 7534 N N A ARG D 1 246 ? 168.962 145.870 184.123 0.50 88.05 225 ARG D N 1
ATOM 7535 N N B ARG D 1 246 ? 168.963 145.870 184.129 0.50 88.05 225 ARG D N 1
ATOM 7536 C CA A ARG D 1 246 ? 167.875 145.068 183.575 0.50 88.05 225 ARG D CA 1
ATOM 7537 C CA B ARG D 1 246 ? 167.878 145.058 183.592 0.50 88.05 225 ARG D CA 1
ATOM 7538 C C A ARG D 1 246 ? 166.514 145.606 184.002 0.50 88.05 225 ARG D C 1
ATOM 7539 C C B ARG D 1 246 ? 166.520 145.609 184.003 0.50 88.05 225 ARG D C 1
ATOM 7540 O O A ARG D 1 246 ? 165.568 145.617 183.207 0.50 88.05 225 ARG D O 1
ATOM 7541 O O B ARG D 1 246 ? 165.581 145.626 183.199 0.50 88.05 225 ARG D O 1
ATOM 7556 N N . ARG D 1 247 ? 166.394 146.059 185.251 1.00 82.49 226 ARG D N 1
ATOM 7557 C CA . ARG D 1 247 ? 165.137 146.649 185.691 1.00 82.49 226 ARG D CA 1
ATOM 7558 C C . ARG D 1 247 ? 164.903 148.007 185.056 1.00 82.49 226 ARG D C 1
ATOM 7559 O O . ARG D 1 247 ? 163.758 148.352 184.755 1.00 82.49 226 ARG D O 1
ATOM 7567 N N . PHE D 1 248 ? 165.967 148.776 184.825 1.00 61.65 227 PHE D N 1
ATOM 7568 C CA . PHE D 1 248 ? 165.804 150.124 184.298 1.00 61.65 227 PHE D CA 1
ATOM 7569 C C . PHE D 1 248 ? 165.243 150.107 182.882 1.00 61.65 227 PHE D C 1
ATOM 7570 O O . PHE D 1 248 ? 164.291 150.831 182.577 1.00 61.65 227 P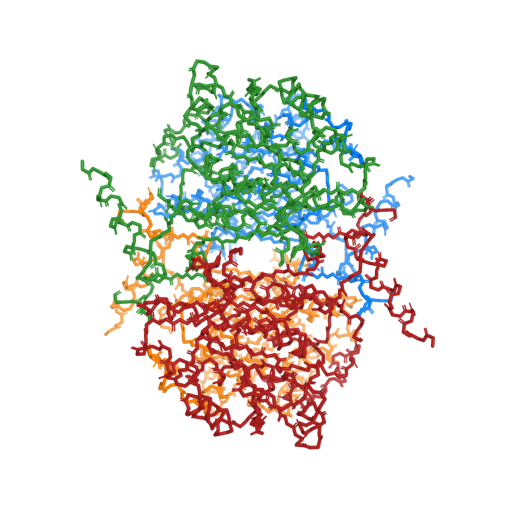HE D O 1
ATOM 7578 N N . VAL D 1 249 ? 165.817 149.287 181.999 1.00 63.06 228 VAL D N 1
ATOM 7579 C CA . VAL D 1 249 ? 165.331 149.249 180.623 1.00 63.06 228 VAL D CA 1
ATOM 7580 C C . VAL D 1 249 ? 163.926 148.668 180.562 1.00 63.06 228 VAL D C 1
ATOM 7581 O O . VAL D 1 249 ? 163.144 149.014 179.671 1.00 63.06 228 VAL D O 1
ATOM 7585 N N . ALA D 1 250 ? 163.580 147.784 181.495 1.00 60.81 229 ALA D N 1
ATOM 7586 C CA . ALA D 1 250 ? 162.251 147.184 181.495 1.00 60.81 229 ALA D CA 1
ATOM 7587 C C . ALA D 1 250 ? 161.194 148.163 181.978 1.00 60.81 229 ALA D C 1
ATOM 7588 O O . ALA D 1 250 ? 160.073 148.176 181.460 1.00 60.81 229 ALA D O 1
ATOM 7590 N N . ASP D 1 251 ? 161.533 148.990 182.967 1.00 64.14 230 ASP D N 1
ATOM 7591 C CA . ASP D 1 251 ? 160.576 149.961 183.480 1.00 64.14 230 ASP D CA 1
ATOM 7592 C C . ASP D 1 251 ? 160.242 151.015 182.438 1.00 64.14 230 ASP D C 1
ATOM 7593 O O . ASP D 1 251 ? 159.096 151.467 182.350 1.00 64.14 230 ASP D O 1
ATOM 7598 N N . ASN D 1 252 ? 161.218 151.413 181.638 1.00 50.64 231 ASN D N 1
ATOM 7599 C CA . ASN D 1 252 ? 161.003 152.410 180.605 1.00 50.64 231 ASN D CA 1
ATOM 7600 C C . ASN D 1 252 ? 160.576 151.803 179.278 1.00 50.64 231 ASN D C 1
ATOM 7601 O O . ASN D 1 252 ? 160.437 152.535 178.297 1.00 50.64 231 ASN D O 1
ATOM 7606 N N . ALA D 1 253 ? 160.374 150.493 179.223 1.00 41.73 232 ALA D N 1
ATOM 7607 C CA . ALA D 1 253 ? 159.924 149.842 178.007 1.00 41.73 232 ALA D CA 1
ATOM 7608 C C . ALA D 1 253 ? 158.442 150.092 177.777 1.00 41.73 232 ALA D C 1
ATOM 7609 O O . ALA D 1 253 ? 157.649 150.176 178.717 1.00 41.73 232 ALA D O 1
ATOM 7611 N N . ASN D 1 254 ? 158.072 150.217 176.505 1.00 32.30 233 ASN D N 1
ATOM 7612 C CA . ASN D 1 254 ? 156.660 150.312 176.170 1.00 32.30 233 ASN D CA 1
ATOM 7613 C C . ASN D 1 254 ? 155.965 148.975 176.380 1.00 32.30 233 ASN D C 1
ATOM 7614 O O . ASN D 1 254 ? 154.902 148.908 177.004 1.00 32.30 233 ASN D O 1
ATOM 7619 N N . LEU D 1 255 ? 156.562 147.902 175.879 1.00 28.28 234 LEU D N 1
ATOM 7620 C CA . LEU D 1 255 ? 155.989 146.568 175.970 1.00 28.28 234 LEU D CA 1
ATOM 7621 C C . LEU D 1 255 ? 156.489 145.900 177.243 1.00 28.28 234 LEU D C 1
ATOM 7622 O O . LEU D 1 255 ? 157.679 145.600 177.368 1.00 28.28 234 LEU D O 1
ATOM 7627 N N . GLN D 1 256 ? 155.584 145.657 178.179 1.00 36.20 235 GLN D N 1
ATOM 7628 C CA . GLN D 1 256 ? 155.905 145.060 179.463 1.00 36.20 235 GLN D CA 1
ATOM 7629 C C . GLN D 1 256 ? 155.527 143.585 179.475 1.00 36.20 235 GLN D C 1
ATOM 7630 O O . GLN D 1 256 ? 154.712 143.120 178.679 1.00 36.20 235 GLN D O 1
ATOM 7636 N N . GLY D 1 257 ? 156.143 142.845 180.389 1.00 47.51 236 GLY D N 1
ATOM 7637 C CA . GLY D 1 257 ? 155.891 141.427 180.498 1.00 47.51 236 GLY D CA 1
ATOM 7638 C C . GLY D 1 257 ? 156.769 140.552 179.641 1.00 47.51 236 GLY D C 1
ATOM 7639 O O . GLY D 1 257 ? 156.531 139.343 179.573 1.00 47.51 236 GLY D O 1
ATOM 7640 N N . VAL D 1 258 ? 157.766 141.125 178.970 1.00 44.42 237 VAL D N 1
ATOM 7641 C CA . VAL D 1 258 ? 158.740 140.356 178.211 1.00 44.42 237 VAL D CA 1
ATOM 7642 C C . VAL D 1 258 ? 159.998 141.201 178.109 1.00 44.42 237 VAL D C 1
ATOM 7643 O O . VAL D 1 258 ? 159.933 142.430 178.048 1.00 44.42 237 VAL D O 1
ATOM 7647 N N A GLU D 1 259 ? 161.149 140.535 178.106 0.50 44.87 238 GLU D N 1
ATOM 7648 N N B GLU D 1 259 ? 161.148 140.539 178.102 0.50 44.87 238 GLU D N 1
ATOM 7649 C CA A GLU D 1 259 ? 162.449 141.186 178.046 0.50 44.87 238 GLU D CA 1
ATOM 7650 C CA B GLU D 1 259 ? 162.436 141.208 178.045 0.50 44.87 238 GLU D CA 1
ATOM 7651 C C A GLU D 1 259 ? 163.091 140.938 176.691 0.50 44.87 238 GLU D C 1
ATOM 7652 C C B GLU D 1 259 ? 163.099 140.941 176.702 0.50 44.87 238 GLU D C 1
ATOM 7653 O O A GLU D 1 259 ? 163.052 139.819 176.173 0.50 44.87 238 GLU D O 1
ATOM 7654 O O B GLU D 1 259 ? 163.068 139.816 176.198 0.50 44.87 238 GLU D O 1
ATOM 7665 N N . LEU D 1 260 ? 163.697 141.977 176.130 1.00 36.51 239 LEU D N 1
ATOM 7666 C CA . LEU D 1 260 ? 164.369 141.850 174.845 1.00 36.51 239 LEU D CA 1
ATOM 7667 C C . LEU D 1 260 ? 165.608 140.986 175.010 1.00 36.51 239 LEU D C 1
ATOM 7668 O O . LEU D 1 260 ? 166.555 141.375 175.698 1.00 36.51 239 LEU D O 1
ATOM 7673 N N . THR D 1 261 ? 165.603 139.811 174.398 1.00 35.82 240 THR D N 1
ATOM 7674 C CA . THR D 1 261 ? 166.769 138.946 174.390 1.00 35.82 240 THR D CA 1
ATOM 7675 C C . THR D 1 261 ? 167.515 139.088 173.072 1.00 35.82 240 THR D C 1
ATOM 7676 O O . THR D 1 261 ? 167.023 139.667 172.104 1.00 35.82 240 THR D O 1
ATOM 7680 N N . MET D 1 262 ? 168.735 138.556 173.055 1.00 38.05 241 MET D N 1
ATOM 7681 C CA . MET D 1 262 ? 169.522 138.560 171.830 1.00 38.05 241 MET D CA 1
ATOM 7682 C C . MET D 1 262 ? 168.847 137.738 170.745 1.00 38.05 241 MET D C 1
ATOM 7683 O O . MET D 1 262 ? 168.896 138.095 169.566 1.00 38.05 241 MET D O 1
ATOM 7688 N N . GLU D 1 263 ? 168.201 136.637 171.130 1.00 36.94 242 GLU D N 1
ATOM 7689 C CA . GLU D 1 263 ? 167.525 135.798 170.151 1.00 36.94 242 GLU D CA 1
ATOM 7690 C C . GLU D 1 263 ? 166.403 136.546 169.450 1.00 36.94 242 GLU D C 1
ATOM 7691 O O . GLU D 1 263 ? 166.111 136.273 168.283 1.00 36.94 242 GLU D O 1
ATOM 7697 N N . ASP D 1 264 ? 165.777 137.501 170.133 1.00 30.58 243 ASP D N 1
ATOM 7698 C CA . ASP D 1 264 ? 164.736 138.297 169.498 1.00 30.58 243 ASP D CA 1
ATOM 7699 C C . ASP D 1 264 ? 165.294 139.095 168.331 1.00 30.58 243 ASP D C 1
ATOM 7700 O O . ASP D 1 264 ? 164.703 139.127 167.247 1.00 30.58 243 ASP D O 1
ATOM 7705 N N . VAL D 1 265 ? 166.441 139.740 168.533 1.00 21.47 244 VAL D N 1
ATOM 7706 C CA . VAL D 1 265 ? 167.072 140.495 167.459 1.00 21.47 244 VAL D CA 1
ATOM 7707 C C . VAL D 1 265 ? 167.466 139.567 166.322 1.00 21.47 244 VAL D C 1
ATOM 7708 O O . VAL D 1 265 ? 167.232 139.867 165.148 1.00 21.47 244 VAL D O 1
ATOM 7712 N N . ALA D 1 266 ? 168.050 138.416 166.654 1.00 20.99 245 ALA D N 1
ATOM 7713 C CA . ALA D 1 266 ? 168.428 137.444 165.637 1.00 20.99 245 ALA D CA 1
ATOM 7714 C C . ALA D 1 266 ? 167.236 137.023 164.790 1.00 20.99 245 ALA D C 1
ATOM 7715 O O . ALA D 1 266 ? 167.351 136.896 163.567 1.00 20.99 245 ALA D O 1
ATOM 7717 N N . ASN D 1 267 ? 166.085 136.794 165.421 1.00 18.65 246 ASN D N 1
ATOM 7718 C CA . ASN D 1 267 ? 164.906 136.405 164.656 1.00 18.65 246 ASN D CA 1
ATOM 7719 C C . ASN D 1 267 ? 164.555 137.450 163.607 1.00 18.65 246 ASN D C 1
ATOM 7720 O O . ASN D 1 267 ? 164.133 137.104 162.499 1.00 18.65 246 ASN D O 1
ATOM 7725 N N . ALA D 1 268 ? 164.736 138.732 163.929 1.00 16.56 247 ALA D N 1
ATOM 7726 C CA . ALA D 1 268 ? 164.459 139.776 162.952 1.00 16.56 247 ALA D CA 1
ATOM 7727 C C . ALA D 1 268 ? 165.392 139.665 161.756 1.00 16.56 247 ALA D C 1
ATOM 7728 O O . ALA D 1 268 ? 164.966 139.820 160.608 1.00 16.56 247 ALA D O 1
ATOM 7730 N N . VAL D 1 269 ? 166.663 139.377 162.009 1.00 20.99 248 VAL D N 1
ATOM 7731 C CA . VAL D 1 269 ? 167.617 139.229 160.921 1.00 20.99 248 VAL D CA 1
ATOM 7732 C C . VAL D 1 269 ? 167.260 138.027 160.067 1.00 20.99 248 VAL D C 1
ATOM 7733 O O . VAL D 1 269 ? 167.233 138.112 158.836 1.00 20.99 248 VAL D O 1
ATOM 7737 N N . VAL D 1 270 ? 166.964 136.896 160.706 1.00 20.99 249 VAL D N 1
ATOM 7738 C CA . VAL D 1 270 ? 166.581 135.699 159.966 1.00 20.99 249 VAL D CA 1
ATOM 7739 C C . VAL D 1 270 ? 165.427 136.007 159.033 1.00 20.99 249 VAL D C 1
ATOM 7740 O O . VAL D 1 270 ? 165.415 135.583 157.874 1.00 20.99 249 VAL D O 1
ATOM 7744 N N . PHE D 1 271 ? 164.456 136.777 159.515 1.00 20.99 250 PHE D N 1
ATOM 7745 C CA . PHE D 1 271 ? 163.345 137.182 158.666 1.00 20.99 250 PHE D CA 1
ATOM 7746 C C . PHE D 1 271 ? 163.837 137.922 157.429 1.00 20.99 250 PHE D C 1
ATOM 7747 O O . PHE D 1 271 ? 163.491 137.559 156.302 1.00 20.99 250 PHE D O 1
ATOM 7755 N N . LEU D 1 272 ? 164.663 138.951 157.619 1.00 20.99 251 LEU D N 1
ATOM 7756 C CA . LEU D 1 272 ? 165.106 139.757 156.491 1.00 20.99 251 LEU D CA 1
ATOM 7757 C C . LEU D 1 272 ? 166.086 139.013 155.597 1.00 20.99 251 LEU D C 1
ATOM 7758 O O . LEU D 1 272 ? 166.298 139.418 154.455 1.00 20.99 251 LEU D O 1
ATOM 7763 N N . ALA D 1 273 ? 166.672 137.931 156.084 1.00 18.30 252 ALA D N 1
ATOM 7764 C CA . ALA D 1 273 ? 167.580 137.137 155.279 1.00 18.30 252 ALA D CA 1
ATOM 7765 C C . ALA D 1 273 ? 166.860 136.147 154.376 1.00 18.30 252 ALA D C 1
ATOM 7766 O O . ALA D 1 273 ? 167.435 135.708 153.380 1.00 18.30 252 ALA D O 1
ATOM 7768 N N . SER D 1 274 ? 165.628 135.785 154.697 1.00 19.99 253 SER D N 1
ATOM 7769 C CA . SER D 1 274 ? 164.941 134.713 154.003 1.00 19.99 253 SER D CA 1
ATOM 7770 C C . SER D 1 274 ? 164.087 135.253 152.856 1.00 19.99 253 SER D C 1
ATOM 7771 O O . SER D 1 274 ? 163.964 136.460 152.646 1.00 19.99 253 SER D O 1
ATOM 7774 N N . ASP D 1 275 ? 163.477 134.336 152.111 1.00 25.93 254 ASP D N 1
ATOM 7775 C CA . ASP D 1 275 ? 162.569 134.700 151.033 1.00 25.93 254 ASP D CA 1
ATOM 7776 C C . ASP D 1 275 ? 161.211 135.174 151.529 1.00 25.93 254 ASP D C 1
ATOM 7777 O O . ASP D 1 275 ? 160.365 135.529 150.708 1.00 25.93 254 ASP D O 1
ATOM 7782 N N . GLU D 1 276 ? 160.972 135.168 152.837 1.00 27.96 255 GLU D N 1
ATOM 7783 C CA . GLU D 1 276 ? 159.788 135.808 153.389 1.00 27.96 255 GLU D CA 1
ATOM 7784 C C . GLU D 1 276 ? 159.916 137.323 153.455 1.00 27.96 255 GLU D C 1
ATOM 7785 O O . GLU D 1 276 ? 158.917 138.003 153.697 1.00 27.96 255 GLU D O 1
ATOM 7791 N N . ALA D 1 277 ? 161.121 137.859 153.267 1.00 20.68 256 ALA D N 1
ATOM 7792 C CA . ALA D 1 277 ? 161.357 139.284 153.098 1.00 20.68 256 ALA D CA 1
ATOM 7793 C C . ALA D 1 277 ? 161.785 139.592 151.674 1.00 20.68 256 ALA D C 1
ATOM 7794 O O . ALA D 1 277 ? 162.453 140.596 151.425 1.00 20.68 256 ALA D O 1
ATOM 7796 N N A ARG D 1 278 ? 161.381 138.740 150.733 0.50 23.92 257 ARG D N 1
ATOM 7797 N N B ARG D 1 278 ? 161.387 138.738 150.733 0.50 23.92 257 ARG D N 1
ATOM 7798 C CA A ARG D 1 278 ? 161.821 138.821 149.347 0.50 23.92 257 ARG D CA 1
ATOM 7799 C CA B ARG D 1 278 ? 161.832 138.821 149.350 0.50 23.92 257 ARG D CA 1
ATOM 7800 C C A ARG D 1 278 ? 161.566 140.189 148.731 0.50 23.92 257 ARG D C 1
ATOM 7801 C C B ARG D 1 278 ? 161.568 140.188 148.730 0.50 23.92 257 ARG D C 1
ATOM 7802 O O A ARG D 1 278 ? 162.302 140.608 147.836 0.50 23.92 257 ARG D O 1
ATOM 7803 O O B ARG D 1 278 ? 162.304 140.608 147.836 0.50 23.92 257 ARG D O 1
ATOM 7818 N N . TYR D 1 279 ? 160.538 140.897 149.186 1.00 27.04 258 TYR D N 1
ATOM 7819 C CA . TYR D 1 279 ? 160.235 142.227 148.680 1.00 27.04 258 TYR D CA 1
ATOM 7820 C C . TYR D 1 279 ? 160.381 143.290 149.760 1.00 27.04 258 TYR D C 1
ATOM 7821 O O . TYR D 1 279 ? 159.744 144.334 149.700 1.00 27.04 258 TYR D O 1
ATOM 7830 N N . VAL D 1 280 ? 161.217 143.050 150.754 1.00 20.99 259 VAL D N 1
ATOM 7831 C CA . VAL D 1 280 ? 161.472 144.035 151.792 1.00 20.99 259 VAL D CA 1
ATOM 7832 C C . VAL D 1 280 ? 162.836 144.651 151.533 1.00 20.99 259 VAL D C 1
ATOM 7833 O O . VAL D 1 280 ? 163.837 143.937 151.424 1.00 20.99 259 VAL D O 1
ATOM 7837 N N . SER D 1 281 ? 162.877 145.973 151.424 1.00 20.99 260 SER D N 1
ATOM 7838 C CA . SER D 1 281 ? 164.140 146.674 151.269 1.00 20.99 260 SER D CA 1
ATOM 7839 C C . SER D 1 281 ? 163.971 148.109 151.733 1.00 20.99 260 SER D C 1
ATOM 7840 O O . SER D 1 281 ? 162.870 148.653 151.722 1.00 20.99 260 SER D O 1
ATOM 7843 N N . GLY D 1 282 ? 165.080 148.713 152.142 1.00 21.77 261 GLY D N 1
ATOM 7844 C CA . GLY D 1 282 ? 165.051 150.059 152.659 1.00 21.77 261 GLY D CA 1
ATOM 7845 C C . GLY D 1 282 ? 164.348 150.200 153.981 1.00 21.77 261 GLY D C 1
ATOM 7846 O O . GLY D 1 282 ? 163.910 151.295 154.323 1.00 21.77 261 GLY D O 1
ATOM 7847 N N . MET D 1 283 ? 164.221 149.119 154.736 1.00 28.31 262 MET D N 1
ATOM 7848 C CA . MET D 1 283 ? 163.422 149.103 155.948 1.00 28.31 262 MET D CA 1
ATOM 7849 C C . MET D 1 283 ? 164.316 149.152 157.178 1.00 28.31 262 MET D C 1
ATOM 7850 O O . MET D 1 283 ? 165.375 148.524 157.219 1.00 28.31 262 MET D O 1
ATOM 7855 N N . ASN D 1 284 ? 163.894 149.925 158.165 1.00 25.17 263 ASN D N 1
ATOM 7856 C CA . ASN D 1 284 ? 164.522 149.972 159.478 1.00 25.17 263 ASN D CA 1
ATOM 7857 C C . ASN D 1 284 ? 163.603 149.203 160.418 1.00 25.17 263 ASN D C 1
ATOM 7858 O O . ASN D 1 284 ? 162.684 149.765 161.010 1.00 25.17 263 ASN D O 1
ATOM 7863 N N . LEU D 1 285 ? 163.846 147.909 160.540 1.00 20.52 264 LEU D N 1
ATOM 7864 C CA . LEU D 1 285 ? 162.979 147.042 161.327 1.00 20.52 264 LEU D CA 1
ATOM 7865 C C . LEU D 1 285 ? 163.277 147.264 162.802 1.00 20.52 264 LEU D C 1
ATOM 7866 O O . LEU D 1 285 ? 164.301 146.820 163.315 1.00 20.52 264 LEU D O 1
ATOM 7871 N N . MET D 1 286 ? 162.396 147.984 163.483 1.00 29.06 265 MET D N 1
ATOM 7872 C CA . MET D 1 286 ? 162.570 148.250 164.903 1.00 29.06 265 MET D CA 1
ATOM 7873 C C . MET D 1 286 ? 162.213 147.016 165.715 1.00 29.06 265 MET D C 1
ATOM 7874 O O . MET D 1 286 ? 161.173 146.397 165.490 1.00 29.06 265 MET D O 1
ATOM 7879 N N . VAL D 1 287 ? 163.069 146.663 166.665 1.00 19.48 266 VAL D N 1
ATOM 7880 C CA . VAL D 1 287 ? 162.783 145.587 167.606 1.00 19.48 266 VAL D CA 1
ATOM 7881 C C . VAL D 1 287 ? 162.712 146.219 168.990 1.00 19.48 266 VAL D C 1
ATOM 7882 O O . VAL D 1 287 ? 163.223 145.676 169.972 1.00 19.48 266 VAL D O 1
ATOM 7886 N N . ASP D 1 288 ? 162.141 147.414 169.064 1.00 29.08 267 ASP D N 1
ATOM 7887 C CA . ASP D 1 288 ? 162.106 148.190 170.293 1.00 29.08 267 ASP D CA 1
ATOM 7888 C C . ASP D 1 288 ? 160.799 148.050 171.064 1.00 29.08 267 ASP D C 1
ATOM 7889 O O . ASP D 1 288 ? 160.576 148.800 172.016 1.00 29.08 267 ASP D O 1
ATOM 7894 N N . GLY D 1 289 ? 159.928 147.126 170.669 1.00 24.99 268 GLY D N 1
ATOM 7895 C CA . GLY D 1 289 ? 158.673 146.940 171.375 1.00 24.99 268 GLY D CA 1
ATOM 7896 C C . GLY D 1 289 ? 157.797 148.169 171.392 1.00 24.99 268 GLY D C 1
ATOM 7897 O O . GLY D 1 289 ? 156.975 148.326 172.297 1.00 24.99 268 GLY D O 1
ATOM 7898 N N . GLY D 1 290 ? 157.949 149.046 170.406 1.00 28.51 269 GLY D N 1
ATOM 7899 C CA . GLY D 1 290 ? 157.212 150.287 170.374 1.00 28.51 269 GLY D CA 1
ATOM 7900 C C . GLY D 1 290 ? 157.841 151.434 171.120 1.00 28.51 269 GLY D C 1
ATOM 7901 O O . GLY D 1 290 ? 157.179 152.451 171.331 1.00 28.51 269 GLY D O 1
ATOM 7902 N N . PHE D 1 291 ? 159.109 151.317 171.508 1.00 27.47 270 PHE D N 1
ATOM 7903 C CA . PHE D 1 291 ? 159.724 152.352 172.330 1.00 27.47 270 PHE D CA 1
ATOM 7904 C C . PHE D 1 291 ? 159.848 153.672 171.579 1.00 27.47 270 PHE D C 1
ATOM 7905 O O . PHE D 1 291 ? 159.630 154.739 172.160 1.00 27.47 270 PHE D O 1
ATOM 7913 N N . THR D 1 292 ? 160.212 153.626 170.300 1.00 29.65 271 THR D N 1
ATOM 7914 C CA . THR D 1 292 ? 160.446 154.854 169.549 1.00 29.65 271 THR D CA 1
ATOM 7915 C C . THR D 1 292 ? 159.175 155.456 168.974 1.00 29.65 271 THR D C 1
ATOM 7916 O O . THR D 1 292 ? 159.106 156.674 168.790 1.00 29.65 271 THR D O 1
ATOM 7920 N N . SER D 1 293 ? 158.168 154.642 168.696 1.00 30.87 272 SER D N 1
ATOM 7921 C CA . SER D 1 293 ? 156.925 155.160 168.149 1.00 30.87 272 SER D CA 1
ATOM 7922 C C . SER D 1 293 ? 156.024 155.783 169.207 1.00 30.87 272 SER D C 1
ATOM 7923 O O . SER D 1 293 ? 154.991 156.357 168.855 1.00 30.87 272 SER D O 1
ATOM 7926 N N . THR D 1 294 ? 156.386 155.705 170.484 1.00 36.07 273 THR D N 1
ATOM 7927 C CA . THR D 1 294 ? 155.560 156.250 171.551 1.00 36.07 273 THR D CA 1
ATOM 7928 C C . THR D 1 294 ? 156.397 157.133 172.467 1.00 36.07 273 THR D C 1
ATOM 7929 O O . THR D 1 294 ? 157.625 157.181 172.378 1.00 36.07 273 THR D O 1
ATOM 7933 N N . ASN D 1 295 ? 155.704 157.839 173.357 1.00 41.94 274 ASN D N 1
ATOM 7934 C CA . ASN D 1 295 ? 156.348 158.672 174.369 1.00 41.94 274 ASN D CA 1
ATOM 7935 C C . ASN D 1 295 ? 155.391 158.778 175.548 1.00 41.94 274 ASN D C 1
ATOM 7936 O O . ASN D 1 295 ? 154.320 159.372 175.419 1.00 41.94 274 ASN D O 1
ATOM 7941 N N . HIS D 1 296 ? 155.766 158.197 176.687 1.00 38.76 275 HIS D N 1
ATOM 7942 C CA . HIS D 1 296 ? 154.919 158.178 177.872 1.00 38.76 275 HIS D CA 1
ATOM 7943 C C . HIS D 1 296 ? 155.267 159.287 178.854 1.00 38.76 275 HIS D C 1
ATOM 7944 O O . HIS D 1 296 ? 155.060 159.130 180.060 1.00 38.76 275 HIS D O 1
ATOM 7951 N N . ALA D 1 297 ? 155.782 160.414 178.362 1.00 47.83 276 ALA D N 1
ATOM 7952 C CA . ALA D 1 297 ? 156.199 161.481 179.264 1.00 47.83 276 ALA D CA 1
ATOM 7953 C C . ALA D 1 297 ? 155.012 162.230 179.852 1.00 47.83 276 ALA D C 1
ATOM 7954 O O . ALA D 1 297 ? 155.120 162.788 180.948 1.00 47.83 276 ALA D O 1
ATOM 7956 N N . LEU D 1 298 ? 153.884 162.260 179.153 1.00 52.04 277 LEU D N 1
ATOM 7957 C CA . LEU D 1 298 ? 152.698 162.946 179.644 1.00 52.04 277 LEU D CA 1
ATOM 7958 C C . LEU D 1 298 ? 151.785 162.047 180.465 1.00 52.04 277 LEU D C 1
ATOM 7959 O O . LEU D 1 298 ? 150.753 162.518 180.948 1.00 52.04 277 LEU D O 1
ATOM 7964 N N . GLN D 1 299 ? 152.139 160.774 180.625 1.00 49.64 278 GLN D N 1
ATOM 7965 C CA . GLN D 1 299 ? 151.402 159.844 181.480 1.00 49.64 278 GLN D CA 1
ATOM 7966 C C . GLN D 1 299 ? 149.942 159.715 181.055 1.00 49.64 278 GLN D C 1
ATOM 7967 O O . GLN D 1 299 ? 149.041 159.635 181.889 1.00 49.64 278 GLN D O 1
ATOM 7973 N N . VAL D 1 300 ? 149.702 159.703 179.747 1.00 38.68 279 VAL D N 1
ATOM 7974 C CA . VAL D 1 300 ? 148.357 159.436 179.250 1.00 38.68 279 VAL D CA 1
ATOM 7975 C C . VAL D 1 300 ? 147.964 157.996 179.544 1.00 38.68 279 VAL D C 1
ATOM 7976 O O . VAL D 1 300 ? 146.853 157.720 180.008 1.00 38.68 279 VAL D O 1
ATOM 7980 N N . PHE D 1 301 ? 148.868 157.058 179.276 1.00 33.42 280 PHE D N 1
ATOM 7981 C CA . PHE D 1 301 ? 148.588 155.642 179.444 1.00 33.42 280 PHE D CA 1
ATOM 7982 C C . PHE D 1 301 ? 149.446 154.961 180.495 1.00 33.42 280 PHE D C 1
ATOM 7983 O O . PHE D 1 301 ? 149.025 153.932 181.029 1.00 33.42 280 PHE D O 1
ATOM 7991 N N . ARG D 1 302 ? 150.619 155.487 180.803 1.00 44.59 281 ARG D N 1
ATOM 7992 C CA . ARG D 1 302 ? 151.355 154.912 181.917 1.00 44.59 281 ARG D CA 1
ATOM 7993 C C . ARG D 1 302 ? 151.234 155.813 183.133 1.00 44.59 281 ARG D C 1
ATOM 7994 O O . ARG D 1 302 ? 151.173 157.035 182.989 1.00 44.59 281 ARG D O 1
ATOM 8002 N N . PRO D 1 303 ? 151.190 155.267 184.351 1.00 76.36 282 PRO D N 1
ATOM 8003 C CA . PRO D 1 303 ? 151.165 156.123 185.537 1.00 76.36 282 PRO D CA 1
ATOM 8004 C C . PRO D 1 303 ? 152.511 156.794 185.803 1.00 76.36 282 PRO D C 1
ATOM 8005 O O . PRO D 1 303 ? 153.088 157.402 184.897 1.00 76.36 282 PRO D O 1
#

Secondary structure (DSSP, 8-state):
---TTTT-EEEEETTTSTHHHHHHHHHHHTT-EEEEEES-HHHHHHHHHHH---TTEEEEE--TTSHHHHHHHHHHHHHHHS---EEEE---------S-GGG--HHHHHHHHIIIIIHHHHHHHHHHHHHHHHT-EEEEEE--GGGT-BTSS-HHHHHHHHHHHHHHHHHHHHHGGGTEEEEEEEEPP-----HHHHHHHHHHT-SS-S----HHHHHHHHHHHHSGGGTT--SEEEEESTTTTTB--TT-SS--/---TTTT-EEEEETTTSTHHHHHHHHHHHTT-EEEEEESSHHHHHHHHHHH---TTEEEEE--TTSHHHHHHHHHHHHHHHS---EEEE---------S-GGG--HHHHHHHHIIIIIHHHHHHHHHHHHHHHHT-EEEEEE--GGGT-BTSS-HHHHHHHHHHHHHHHHHHHHHGGGTEEEEEEEEPP----HHHHHHHHHHT-SS-SS---HHHHHHHHHHHHSGGGTT--SEEEEESTTTTTB--TT-SS--/---TTTT-EEEEETTTSTHHHHHHHHHHHTT-EEEEEES-HHHHHHHHHHH---TTEEEEE--TT-HHHHHHHHHHHHHHHS---EEEE---------S-GGG--HHHHHHHHIIIIIHHHHHHHHHHHHHHHHT-EEEEEE--GGGT-BTSS-HHHHHHHHHHHHHHHHHHHHHGGGTEEEEEEEEPP--HHHHHHHHHHHT-SS-S----HHHHHHHHHHHHSGGGTT--S-EEEESTTTTTB--TT-SS--/-PPPTTTT-EEEEETTTSTHHHHHHHHHHHTT-EEEEEES-HHHHHHHHHHH---TTEEEEE--TTSHHHHHHHHHHHHHHHS---EEEE---------S-GGG--HHHHHHHHIIIIIHHHHHHHHHHHHHHHHT-EEEEEE--GGGT-BTSS-HHHHHHHHHHHHHHHHHHHHHGGGTEEEEEEEEPP----HHHHHHHHHHHT-SS-S----HHHHHHHHHHHHSGGGTT--S-EEEESTTTTTB--TT-SS--

Radius of gyration: 27.96 Å; Cα contacts (8 Å, |Δi|>4): 2530; chains: 4; bounding box: 66×79×62 Å

Solvent-accessible surface area: 34538 Å² total; per-residue (Å²): 149,107,73,50,2,114,45,76,2,0,0,0,5,13,0,6,59,30,34,0,65,18,0,5,121,26,0,78,116,15,12,0,53,0,0,0,0,21,70,99,68,88,68,0,86,150,14,14,130,103,63,30,86,51,99,30,15,8,28,17,73,2,48,16,26,81,46,75,13,2,78,111,0,0,55,70,0,44,125,102,31,58,42,1,12,2,0,0,5,22,25,41,46,46,26,89,124,19,100,32,0,91,99,12,107,10,84,30,4,57,119,2,19,53,32,0,1,50,6,8,0,0,1,0,18,10,0,0,70,34,0,12,95,43,114,105,12,3,0,0,0,17,5,13,10,1,1,43,11,0,1,15,5,17,0,1,36,0,0,0,10,9,0,1,19,0,0,0,41,0,0,0,0,2,0,0,61,38,21,0,17,0,0,0,0,0,7,6,31,28,23,99,158,110,149,72,77,94,70,128,63,12,34,100,43,5,1,2,48,88,30,103,16,41,37,95,10,0,0,26,0,0,1,0,0,10,4,82,33,0,82,5,1,1,7,8,19,0,13,2,2,0,0,7,13,15,2,10,44,31,30,99,51,12,32,147,152,108,74,43,0,105,42,73,2,0,0,0,5,13,0,8,58,32,35,0,53,19,0,1,101,29,0,75,118,15,13,0,54,0,0,0,0,21,77,108,74,72,63,0,88,144,22,12,144,117,56,28,89,45,97,36,15,10,16,14,72,0,43,14,28,82,45,79,16,2,80,113,0,0,52,68,0,40,121,97,31,62,45,1,23,2,0,0,5,22,24,43,46,46,26,88,121,20,95,33,0,91,102,11,114,10,78,28,4,58,118,2,20,53,33,0,1,50,6,7,0,0,1,0,24,9,0,0,69,36,0,12,93,43,114,125,14,3,0,0,0,17,5,13,10,0,1,41,11,0,1,15,5,16,0,1,37,0,0,0,11,8,0,0,24,0,0,0,26,0,0,0,0,2,0,0,61,35,20,0,18,0,0,0,0,0,7,6,33,32,18,101,146,148,79,89,94,71,170,62,13,36,107,45,6,1,2,52,79,51,103,15,41,39,95,12,0,0,25,0,0,2,0,0,9,3,79,34,0,92,5,1,2,8,18,17,0,19,2,2,0,0,6,14,11,2,9,44,34,30,101,52,6,32,146,131,107,70,50,2,112,45,80,2,0,0,0,2,14,2,6,62,31,35,0,54,21,0,2,89,12,0,69,118,16,15,3,55,0,0,3,0,24,73,102,71,125,55,1,88,128,33,11,133,114,49,25,90,49,96,46,8,10,19,18,68,0,48,14,28,81,46,76,13,0,77,112,0,0,58,70,0,42,126,102,30,59,43,1,15,1,0,0,4,22,22,42,45,55,24,88,122,19,95,32,0,86,96,11,108,11,86,32,4,58,118,2,19,52,36,0,1,50,0,8,0,0,0,0,17,10,0,0,69,34,0,8,88,42,116,111,12,3,0,0,0,17,4,14,10,1,0,42,11,0,1,15,5,18,0,1,37,0,0,0,9,8,0,1,18,0,0,0,40,0,0,0,0,2,0,0,68,39,21,0,18,0,0,0,0,0,7,6,32,70,137,113,200,53,76,100,122,160,64,18,43,110,40,6,2,2,50,85,34,91,16,45,82,94,10,0,0,20,1,0,1,0,0,8,4,88,35,1,98,5,2,1,7,8,16,0,12,2,2,0,0,7,13,10,2,10,42,32,31,100,50,8,31,146,144,102,104,73,50,1,113,44,84,1,0,0,0,5,13,0,8,68,27,32,0,63,23,0,5,129,14,0,81,112,15,12,0,54,0,0,4,0,14,57,110,62,125,50,1,81,181,15,42,146,96,67,38,80,56,94,30,18,13,38,15,64,2,46,16,27,81,46,82,16,1,79,110,0,0,52,70,0,39,122,101,30,61,44,1,17,2,0,0,4,23,25,41,43,47,24,88,122,18,99,32,0,90,104,10,114,10,79,29,4,58,120,2,19,52,32,0,2,50,6,7,0,0,1,0,24,10,0,0,68,36,0,12,94,43,114,108,12,3,0,0,0,18,5,12,10,1,1,43,11,0,1,15,5,16,0,1,38,0,0,0,9,6,0,1,18,0,0,0,40,0,0,0,0,2,0,0,59,39,20,0,18,0,0,0,0,0,8,7,32,22,34,102,162,104,152,48,84,99,100,160,66,8,20,107,45,5,1,2,50,84,30,73,15,60,45,94,10,0,0,21,1,0,2,0,0,9,3,84,33,0,93,5,2,1,5,23,12,0,18,2,2,0,0,8,13,11,2,11,43,30,32,100,51,11,32,145

Foldseek 3Di:
DAQQQALAEEEFEPLLDDLNVLLVVVCVVRHYQYEYEYADVVSQCVSVPVVHDDLRYYYAYADLLDLVRLLVSLVVRCVSRPAHAEYELEFADAFDADPDPVPDDVVSLVVRLSGLPVSLVSSLVNSCVGCQVVLHHEYEYEAALLLPDPPPGDDSNSVSSVNLLVCQQVVLVVSVVSQYAGEYEHEDDALCVCNVVVQVVSQVLAPDHPDHDHSNLSSVVVSCRSGCVCSPPHSYHHYRRNCNNVDDCPVVPPPD/DAQQQALAEEEAEPLLDDLNVLLVVVCVVSHYQYEYEYADQVSSVVSVVVVHDDLRYYYAYADLLDLVRLLVRLVVRCVSRPAHAEYELEFADAFDADPDPVPDDVVSLVVRLSGLPVSLVSSLVNSCVGCQVVLHHEYEYEAALLLPDPPLGDDSNSVSSVNLLVCQQVVLVVSVVSQYAGEYEHEQDAQPVRVVVQVVSQVLAPDHDDGDHSNLSSVVVSCRSGCVCSPPHSYHHYNRNCNNVDDCPVVPPHD/DAQQQALAEEEFEPLLDDLNVLLVVVCVVSHYQYEYEYADPVRQVVSVPVVHDDLRYYYAYADLLDLVRLLVSLVVRCVRRPAHAEYELEFADAFDADPDPVPDDVVSLVVRLSGLPVSLVSSLVNSCVGCQVVLHHEYEYEAALLLPDPPLGDDSNSVSSVNLLVCQQVVCVVSVVSQYAGEYEHEDDAVVVVVVQVVSQVLAPDHPDHDDSNLSSVVVSCRSGCVCSPPHSYHHYNRNCNNVDDCPVVPPND/DDAQQQALAEEEFEPLLAQLNVLLVVVCVVRHYQYEYEYADVVSQVVSVPVVHPDLRYYYAYADLLDLVRLLVSLVVRCVSRPAHAEYELEFADAFDADPDPVPDDVVSLVVRLSGLPVSLVSSLVNSCVGCQVVLHHEYEYEAALLLPDPPLGDDSNSVSSVNLLVCQQVVCVVSVVSQYAGEYEHEDDALSVVSVVVQVVSQVLAPDHDDGDHSNLSSVVVSCRSGCVCSPPHSYHHYNRNCNNVDDCPVVPPPD